Protein AF-0000000083166108 (afdb_homodimer)

Solvent-accessible surface area (backbone atoms only — not comparable to full-atom values): 42146 Å² total; per-residue (Å²): 132,63,53,63,62,48,23,49,52,36,41,49,46,20,54,56,41,52,73,45,72,80,64,81,45,76,46,49,59,49,32,34,49,18,21,48,46,23,27,54,38,66,39,50,54,53,46,52,58,48,44,22,61,58,24,49,48,46,46,49,30,49,40,45,35,55,76,48,38,50,60,56,51,55,71,72,38,100,55,73,62,40,44,70,63,56,52,36,70,72,45,65,39,31,64,67,37,50,50,54,33,50,34,26,34,25,35,72,50,54,25,42,58,44,97,86,42,26,37,26,65,41,80,35,65,77,42,70,55,53,54,26,37,37,43,43,41,39,66,44,50,30,35,24,55,24,41,35,60,60,51,29,59,77,56,63,36,45,55,53,60,39,54,46,70,19,40,35,20,66,58,66,72,46,66,51,36,54,71,65,55,35,63,81,33,57,73,58,38,51,27,42,53,47,25,55,54,45,47,46,60,67,58,56,53,70,54,65,67,70,30,36,63,52,75,70,71,47,39,81,57,60,47,82,84,46,58,86,84,58,55,36,28,38,37,31,47,57,36,51,42,35,62,67,59,49,52,49,43,67,74,38,72,80,60,52,26,42,34,36,37,22,14,45,77,76,47,35,77,54,42,43,67,71,52,72,62,40,59,69,87,43,27,40,60,42,75,40,74,41,60,64,86,41,79,49,83,72,59,53,36,47,30,39,35,36,55,70,48,56,42,58,32,15,68,72,58,34,42,48,36,49,35,26,49,54,71,19,45,36,76,79,18,34,38,39,36,39,35,60,46,40,73,75,72,66,52,76,50,41,51,67,55,39,40,49,27,50,46,22,30,37,54,22,5,18,37,61,41,24,59,65,54,47,43,52,53,34,46,74,55,50,28,35,71,58,44,77,28,55,46,83,65,80,52,77,58,55,50,31,33,36,37,29,32,48,58,89,30,86,76,54,127,131,63,55,64,63,48,22,49,51,37,42,50,48,21,57,57,41,51,72,44,73,79,64,80,45,76,46,49,60,49,32,33,49,17,21,48,46,25,27,55,37,66,39,49,49,55,46,50,56,46,45,23,62,58,23,48,49,48,43,50,33,49,40,47,34,54,75,47,38,49,62,55,51,57,71,70,38,101,57,71,63,40,44,70,64,58,51,37,70,71,44,65,41,32,64,67,37,49,50,55,34,51,34,27,34,23,34,71,53,53,26,42,59,44,96,86,44,26,39,26,66,44,77,43,61,75,39,72,58,51,53,25,38,37,44,42,40,39,64,44,49,29,36,24,57,24,40,35,60,59,50,28,59,76,54,64,36,46,55,54,59,38,55,46,70,19,39,35,19,66,56,65,72,45,66,52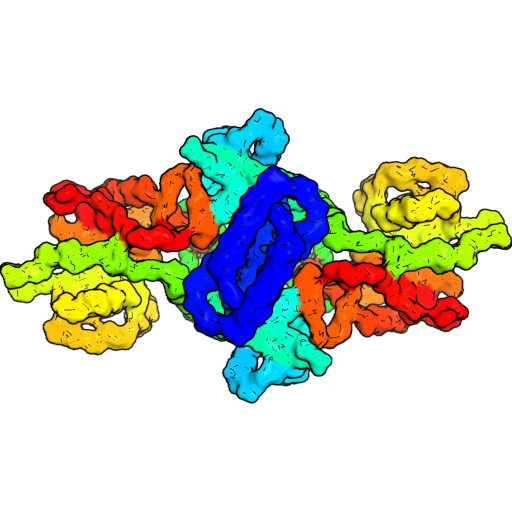,38,53,71,65,55,36,64,80,33,58,75,60,37,51,27,42,52,48,25,55,53,45,47,47,59,67,58,57,54,71,54,66,67,70,31,35,62,51,76,69,72,45,39,81,57,62,47,84,84,46,58,86,85,56,55,36,28,37,38,31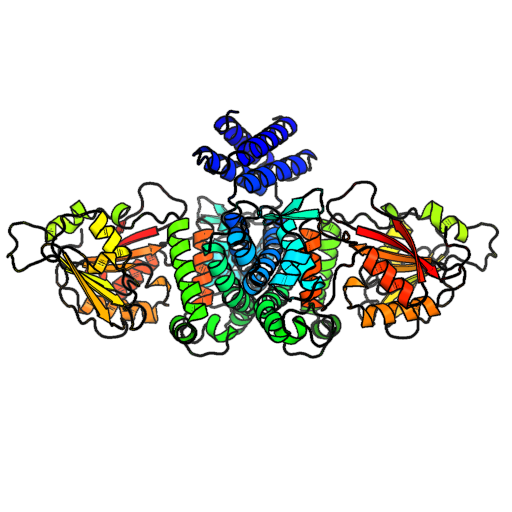,46,59,36,51,43,36,61,70,58,49,52,48,43,66,74,38,73,81,59,52,27,42,35,37,38,21,14,46,77,74,47,36,77,55,43,43,67,71,52,70,64,41,60,70,89,43,28,40,60,42,76,40,75,41,58,63,88,40,77,49,84,73,59,53,36,47,31,40,34,35,55,70,47,57,42,59,31,16,66,71,58,34,42,49,36,48,34,23,50,51,70,19,45,34,73,79,20,35,39,38,35,39,36,59,45,41,74,76,71,66,51,75,50,41,51,68,55,39,42,49,27,51,48,22,30,37,52,21,5,18,38,60,41,25,58,64,54,46,44,50,52,35,45,75,53,51,28,34,70,58,45,79,31,56,47,82,63,80,53,76,56,54,53,30,34,36,36,29,31,49,58,87,31,87,78,54,126

InterPro domains:
  IPR001077 O-methyltransferase, C-terminal domain [PF00891] (233-382)
  IPR016461 O-methyltransferase-like [PIRSF005739] (49-387)
  IPR016461 O-methyltransferase-like [PS51683] (50-406)
  IPR029063 S-adenosyl-L-methionine-dependent methyltransferase superfamily [G3DSA:3.40.50.150] (133-404)
  IPR029063 S-adenosyl-L-methionine-dependent methyltransferase superfamily [SSF53335] (136-390)
  IPR036388 Winged helix-like DNA-binding domain superfamily [G3DSA:1.10.10.10] (46-125)
  IPR036390 Winged helix DNA-binding domain superfamily [SSF46785] (53-124)

pLDDT: mean 82.4, std 15.4, range [38.0, 98.75]

Foldseek 3Di:
DPVVVVVVVLVVVVVVCLVPVPPPDPVVVVNVVVVVVVCVVPPDPVVVVVVVVVPPVLLVLLQVCVVQCVVVLVVVDPDQWAALVNSCVSRVDDSVSSVVSVVSCCVVPQWPADPVGITGGDPPCPPPLSNLLSCLCVVQVVQLVVCQVVQCVVVVNDQFFDQQDASRCVRVVGRDGLVVVCVVVVVNVVSVVSNVVVCCVVLPPPQQCLQDVCCVVCVVQVDPPPPPVRAAEEEEAQCFQPVNVVSVCVVPVQRAHEYEYEDAPPRLVNHDPVQCPRDPVGYHYHYDYDDLLDADPAAAHQEYEAEPPLQLHGLVSSLSSLLSVLVRHDLNHKYKYKFAADADDDDDAQVVQVVVQVVSSRRRSGGRHHPVRVQVSQVVNQKHFQDWGARPPPRRTRIIMTIIGGHPRPPRD/DPVVVVVVVLVVVVVVCLVPVPPPDPVVVVNVVVVVVVCVVPPDPVVVVVVVVVPPVLLVLLQVCVVQCVLVLVVVDPDQWAALVNSCVSRVDDSVSSVVSVVSCCVVPQWPADPVGITGGDPPPPPPLVNLLSCLCVVQVVQLVVCQVVQCVVVVNDQFFDQQDASRCVRVVGRDGLVVVCVVVVVNVVSVVSNVVVCCVVLPPPQQCLQDVCCVVCVVQVDPPPPPVRAAEEEEAQCFQPVNVVSVCVVPVQRAHEYEYEDAPPRLVNHDPVQCPRPPVGYHYHYDYDDLLDADPAAAHQEYEAEPPLQLHGLVSSLSSLLSVLVRHDLNHKYKYKFQADADDDDDAQVVQVVVQVVSSRRRSGGRHHPVRVQVSQVVNQKHFQDWTARPPPRRTRIIMTIIGGHPRPPRD

Nearest PDB structures (foldseek):
  7pga-assembly2_D  TM=8.082E-01  e=4.283E-23  Streptomyces peucetius
  7pga-assembly1_A  TM=7.647E-01  e=1.557E-22  Streptomyces peucetius
  4wxh-assembly1_A  TM=7.624E-01  e=2.474E-21  Streptomyces peucetius
  9j56-assembly1_A  TM=7.561E-01  e=4.045E-21  Streptomyces purpurascens
  9j56-assembly1_B  TM=7.306E-01  e=8.456E-21  Streptomyces purpurascens

Radius of gyration: 30.43 Å; Cα contacts (8 Å, |Δi|>4): 1472; chains: 2; bounding box: 63×104×65 Å

Sequence (826 aa):
MDLAKLAAAISEAAEFLSGDPENDLPERAELLRACENLAASIELPGSKLEKASVGMTPMVAARIAIDLGIFDLVHSTPKDEFTNDDFISHTGADPLLLCRTLRSLTATGVFTVTQTGTYKPDPVPLKAHGADATRTFSDLHFQIFGKLPQYLRETQYKSPADAYAGPFQYAFDTDEHFFDWIKSRPAQLDAFNRTMQAGVVRDNAARWTNIFPVAQRLQRFLRADLPPDEKFQMVDIGGGVGHEIKILLDTLPGLAGHFILQDVPGVIESILPELRTTPASLQTVQAMPYNFFEPQPVTHAHVYFLGRVLHDWPDTQARSILQHVRNAMGKDSLLLIHERVLPDGPSKVHPSDAIMDFNMMALCSSLERTETQFRDLLAAVGLDLVRVWWPAAAGLHRQAVLEAVRAGSPNEGMDLAKLAAAISEAAEFLSGDPENDLPERAELLRACENLAASIELPGSKLEKASVGMTPMVAARIAIDLGIFDLVHSTPKDEFTNDDFISHTGADPLLLCRTLRSLTATGVFTVTQTGTYKPDPVPLKAHGADATRTFSDLHFQIFGKLPQYLRETQYKSPADAYAGPFQYAFDTDEHFFDWIKSRPAQLDAFNRTMQAGVVRDNAARWTNIFPVAQRLQRFLRADLPPDEKFQMVDIGGGVGHEIKILLDTLPGLAGHFILQDVPGVIESILPELRTTPASLQTVQAMPYNFFEPQPVTHAHVYFLGRVLHDWPDTQARSILQHVRNAMGKDSLLLIHERVLPDGPSKVHPSDAIMDFNMMALCSSLERTETQFRDLLAAVGLDLVRVWWPAAAGLHRQAVLEAVRAGSPNEG

Secondary structure (DSSP, 8-state):
--HHHHHHHHHHHHHHHHT-TT---HHHHHHHHHHHHHHHHHS-HHHHHHHHHHHHHHHHHHHHHHHTTHHHHHHHS--S-B-HHHHHHHH---HHHHHHHHHHHHHTTSEEE-TTS-EEE-SS---THHHHHHHHIIIIIHHHHHHHHHHHHHTTTPPP--TTSSHHHHHHT--S-HHHHHHT-HHHHHHHHHHHHHHHHHTT---HHHHS-HHHHSGGGS-TTS-TT--EEEEEET-TTTHHHHHHHHH-TT--EEEEEEE-TTTGGG--HHHHSS-TTTEEEEEEE--TTS--SS-S-SEEEEES-GGGS-HHHHHHHHHHHHHH--TT-EEEEEEE-BPSSS----HHHHHHHHHHHHHHS--PPBHHHHHHHHHTTTEEEEEEE--SS--SS-EEEEEEEETT-TT--/--HHHHHHHHHHHHHHHHT-TT---HHHHHHHHHHHHHHHHHS-HHHHHHHHHHHHHHHHHHHHHHHTTHHHHHHHS--S-B-HHHHHHHH---HHHHHHHHHHHHHTTSEEE-TTS-EEE-SS---HHHHHHHHHIIIIIHHHHHHHHHHHHHTTTPPP--TTSSHHHHHHT--S-HHHHHHT-HHHHHHHHHHHHHHHHHTT---HHHHS-HHHHTGGGS-TTS-TT--EEEEEET-TTTHHHHHHHHH-TT--EEEEEEE-TTTGGG--HHHHSS-TTTEEEEEEE--TTSPPSS-S-SEEEEES-GGGS-HHHHHHHHHHHHHH--TT-EEEEEEE-BPSSS----HHHHHHHHHHHHHHS--PPBHHHHHHHHHTTTEEEEEEE--SS--SS-EEEEEEEETT-TT--

Organism: Aspergillus parasiticus (NCBI:txid5067)

Structure (mmCIF, N/CA/C/O backbone):
data_AF-0000000083166108-model_v1
#
loop_
_entity.id
_entity.type
_entity.pdbx_description
1 polymer 'S-adenosyl-L-methionine-dependent methyltransferase'
#
loop_
_atom_site.group_PDB
_atom_site.id
_atom_site.type_symbol
_atom_site.label_atom_id
_atom_site.label_alt_id
_atom_site.label_comp_id
_atom_site.label_asym_id
_atom_site.label_entity_id
_atom_site.label_seq_id
_atom_site.pdbx_PDB_ins_code
_atom_site.Cartn_x
_atom_site.Cartn_y
_atom_site.Cartn_z
_atom_site.occupancy
_atom_site.B_iso_or_equiv
_atom_site.auth_seq_id
_atom_site.auth_comp_id
_atom_site.auth_asym_id
_atom_site.auth_atom_id
_atom_site.pdbx_PDB_model_num
ATOM 1 N N . MET A 1 1 ? 13.477 -17.906 29.578 1 61.28 1 MET A N 1
ATOM 2 C CA . MET A 1 1 ? 12.117 -17.469 29.266 1 61.28 1 MET A CA 1
ATOM 3 C C . MET A 1 1 ? 11.391 -18.5 28.422 1 61.28 1 MET A C 1
ATOM 5 O O . MET A 1 1 ? 11.977 -19.094 27.516 1 61.28 1 MET A O 1
ATOM 9 N N . ASP A 1 2 ? 10.305 -18.922 28.938 1 73.62 2 ASP A N 1
ATOM 10 C CA . ASP A 1 2 ? 9.5 -19.922 28.25 1 73.62 2 ASP A CA 1
ATOM 11 C C . ASP A 1 2 ? 8.617 -19.281 27.188 1 73.62 2 ASP A C 1
ATOM 13 O O . ASP A 1 2 ? 7.535 -18.781 27.484 1 73.62 2 ASP A O 1
ATOM 17 N N . LEU A 1 3 ? 9.07 -19.359 25.984 1 72 3 LEU A N 1
ATOM 18 C CA . LEU A 1 3 ? 8.422 -18.656 24.891 1 72 3 LEU A CA 1
ATOM 19 C C . LEU A 1 3 ? 7.105 -19.328 24.516 1 72 3 LEU A C 1
ATOM 21 O O . LEU A 1 3 ? 6.176 -18.672 24.047 1 72 3 LEU A O 1
ATOM 25 N N . ALA A 1 4 ? 7.023 -20.578 24.766 1 68.44 4 ALA A N 1
ATOM 26 C CA . ALA A 1 4 ? 5.773 -21.281 24.5 1 68.44 4 ALA A CA 1
ATOM 27 C C . ALA A 1 4 ? 4.68 -20.859 25.469 1 68.44 4 ALA A C 1
ATOM 29 O O . ALA A 1 4 ? 3.525 -20.672 25.062 1 68.44 4 ALA A O 1
ATOM 30 N N . LYS A 1 5 ? 5.07 -20.75 26.734 1 75.88 5 LYS A N 1
ATOM 31 C CA . LYS A 1 5 ? 4.129 -20.297 27.75 1 75.88 5 LYS A CA 1
ATOM 32 C C . LYS A 1 5 ? 3.682 -18.859 27.469 1 75.88 5 LYS A C 1
ATOM 34 O O . LYS A 1 5 ? 2.518 -18.516 27.672 1 75.88 5 LYS A O 1
ATOM 39 N N . LEU A 1 6 ? 4.641 -18.047 26.922 1 75.38 6 LEU A N 1
ATOM 40 C CA . LEU A 1 6 ? 4.301 -16.672 26.594 1 75.38 6 LEU A CA 1
ATOM 41 C C . LEU A 1 6 ? 3.34 -16.609 25.406 1 75.38 6 LEU A C 1
ATOM 43 O O . LEU A 1 6 ? 2.359 -15.867 25.422 1 75.38 6 LEU A O 1
ATOM 47 N N . ALA A 1 7 ? 3.611 -17.438 24.469 1 70.19 7 ALA A N 1
ATOM 48 C CA . ALA A 1 7 ? 2.736 -17.469 23.297 1 70.19 7 ALA A CA 1
ATOM 49 C C . ALA A 1 7 ? 1.317 -17.875 23.688 1 70.19 7 ALA A C 1
ATOM 51 O O . ALA A 1 7 ? 0.344 -17.297 23.188 1 70.19 7 ALA A O 1
ATOM 52 N N . ALA A 1 8 ? 1.249 -18.75 24.609 1 70.19 8 ALA A N 1
ATOM 53 C CA . ALA A 1 8 ? -0.052 -19.203 25.094 1 70.19 8 ALA A CA 1
ATOM 54 C C . ALA A 1 8 ? -0.772 -18.109 25.859 1 70.19 8 ALA A C 1
ATOM 56 O O . ALA A 1 8 ? -1.981 -17.922 25.703 1 70.19 8 ALA A O 1
ATOM 57 N N . ALA A 1 9 ? -0.036 -17.469 26.688 1 73.75 9 ALA A N 1
ATOM 58 C CA . ALA A 1 9 ? -0.62 -16.375 27.453 1 73.75 9 ALA A CA 1
ATOM 59 C C . ALA A 1 9 ? -1.118 -15.258 26.547 1 73.75 9 ALA A C 1
ATOM 61 O O . ALA A 1 9 ? -2.168 -14.664 26.797 1 73.75 9 ALA A O 1
ATOM 62 N N . ILE A 1 10 ? -0.326 -15.023 25.5 1 73.69 10 ILE A N 1
ATOM 63 C CA . ILE A 1 10 ? -0.702 -13.984 24.547 1 73.69 10 ILE A CA 1
ATOM 64 C C . ILE A 1 10 ? -1.976 -14.406 23.812 1 73.69 10 ILE A C 1
ATOM 66 O O . ILE A 1 10 ? -2.891 -13.594 23.641 1 73.69 10 ILE A O 1
ATOM 70 N N . SER A 1 11 ? -2.041 -15.609 23.453 1 64.69 11 SER A N 1
ATOM 71 C CA . SER A 1 11 ? -3.221 -16.125 22.766 1 64.69 11 SER A CA 1
ATOM 72 C C . SER A 1 11 ? -4.453 -16.047 23.656 1 64.69 11 SER A C 1
ATOM 74 O O . SER A 1 11 ? -5.547 -15.719 23.203 1 64.69 11 SER A O 1
ATOM 76 N N . GLU A 1 12 ? -4.23 -16.359 24.891 1 67.5 12 GLU A N 1
ATOM 77 C CA . GLU A 1 12 ? -5.328 -16.266 25.844 1 67.5 12 GLU A CA 1
ATOM 78 C C . GLU A 1 12 ? -5.809 -14.82 26 1 67.5 12 GLU A C 1
ATOM 80 O O . GLU A 1 12 ? -7.012 -14.57 26.094 1 67.5 12 GLU A O 1
ATOM 85 N N . ALA A 1 13 ? -4.824 -13.922 26.078 1 68.06 13 ALA A N 1
ATOM 86 C CA . ALA A 1 13 ? -5.176 -12.516 26.188 1 68.06 13 ALA A CA 1
ATOM 87 C C . ALA A 1 13 ? -5.945 -12.031 24.953 1 68.06 13 ALA A C 1
ATOM 89 O O . ALA A 1 13 ? -6.887 -11.25 25.078 1 68.06 13 ALA A O 1
ATOM 90 N N . ALA A 1 14 ? -5.488 -12.508 23.797 1 62.72 14 ALA A N 1
ATOM 91 C CA . ALA A 1 14 ? -6.172 -12.156 22.562 1 62.72 14 ALA A CA 1
ATOM 92 C C . ALA A 1 14 ? -7.633 -12.602 22.594 1 62.72 14 ALA A C 1
ATOM 94 O O . ALA A 1 14 ? -8.531 -11.844 22.219 1 62.72 14 ALA A O 1
ATOM 95 N N . GLU A 1 15 ? -7.844 -13.719 23.078 1 60.5 15 GLU A N 1
ATOM 96 C CA . GLU A 1 15 ? -9.195 -14.242 23.203 1 60.5 15 GLU A CA 1
ATOM 97 C C . GLU A 1 15 ? -10.008 -13.453 24.219 1 60.5 15 GLU A C 1
ATOM 99 O O . GLU A 1 15 ? -11.188 -13.156 23.984 1 60.5 15 GLU A O 1
ATOM 104 N N . PHE A 1 16 ? -9.336 -13.164 25.281 1 62.28 16 PHE A N 1
ATOM 105 C CA . PHE A 1 16 ? -9.984 -12.406 26.344 1 62.28 16 PHE A CA 1
ATOM 106 C C . PHE A 1 16 ? -10.383 -11.016 25.859 1 62.28 16 PHE A C 1
ATOM 108 O O . PHE A 1 16 ? -11.508 -10.57 26.109 1 62.28 16 PHE A O 1
ATOM 115 N N . LEU A 1 17 ? -9.469 -10.414 25.156 1 62.72 17 LEU A N 1
ATOM 116 C CA . LEU A 1 17 ? -9.688 -9.031 24.766 1 62.72 17 LEU A CA 1
ATOM 117 C C . LEU A 1 17 ? -10.617 -8.945 23.562 1 62.72 17 LEU A C 1
ATOM 119 O O . LEU A 1 17 ? -11.289 -7.93 23.359 1 62.72 17 LEU A O 1
ATOM 123 N N . SER A 1 18 ? -10.578 -9.961 22.75 1 59.03 18 SER A N 1
ATOM 124 C CA . SER A 1 18 ? -11.5 -10.016 21.625 1 59.03 18 SER A CA 1
ATOM 125 C C . SER A 1 18 ? -12.945 -10.102 22.094 1 59.03 18 SER A C 1
ATOM 127 O O . SER A 1 18 ? -13.867 -9.695 21.375 1 59.03 18 SER A O 1
ATOM 129 N N . GLY A 1 19 ? -13.07 -10.602 23.203 1 54.62 19 GLY A N 1
ATOM 130 C CA . GLY A 1 19 ? -14.406 -10.758 23.766 1 54.62 19 GLY A CA 1
ATOM 131 C C . GLY A 1 19 ? -14.969 -9.469 24.328 1 54.62 19 GLY A C 1
ATOM 132 O O . GLY A 1 19 ? -16.172 -9.359 24.547 1 54.62 19 GLY A O 1
ATOM 133 N N . ASP A 1 20 ? -14.086 -8.5 24.672 1 53.59 20 ASP A N 1
ATOM 134 C CA . ASP A 1 20 ? -14.578 -7.219 25.172 1 53.59 20 ASP A CA 1
ATOM 135 C C . ASP A 1 20 ? -13.883 -6.055 24.469 1 53.59 20 ASP A C 1
ATOM 137 O O . ASP A 1 20 ? -13.094 -5.336 25.078 1 53.59 20 ASP A O 1
ATOM 141 N N . PRO A 1 21 ? -14.094 -5.84 23.25 1 51.09 21 PRO A N 1
ATOM 142 C CA . PRO A 1 21 ? -13.367 -4.887 22.406 1 51.09 21 PRO A CA 1
ATOM 143 C C . PRO A 1 21 ? -13.562 -3.439 22.859 1 51.09 21 PRO A C 1
ATOM 145 O O . PRO A 1 21 ? -12.727 -2.582 22.547 1 51.09 21 PRO A O 1
ATOM 148 N N . GLU A 1 22 ? -14.586 -3.215 23.578 1 50.38 22 GLU A N 1
ATOM 149 C CA . GLU A 1 22 ? -14.922 -1.851 23.969 1 50.38 22 GLU A CA 1
ATOM 150 C C . GLU A 1 22 ? -14.203 -1.453 25.266 1 50.38 22 GLU A C 1
ATOM 152 O O . GLU A 1 22 ? -14.188 -0.278 25.641 1 50.38 22 GLU A O 1
ATOM 157 N N . ASN A 1 23 ? -13.664 -2.391 25.891 1 49.34 23 ASN A N 1
ATOM 158 C CA . ASN A 1 23 ? -13.016 -2.016 27.141 1 49.34 23 ASN A CA 1
ATOM 159 C C . ASN A 1 23 ? -11.648 -1.387 26.891 1 49.34 23 ASN A C 1
ATOM 161 O O . ASN A 1 23 ? -10.734 -2.049 26.391 1 49.34 23 ASN A O 1
ATOM 165 N N . ASP A 1 24 ? -11.656 -0.141 26.828 1 49.62 24 ASP A N 1
ATOM 166 C CA . ASP A 1 24 ? -10.484 0.71 26.625 1 49.62 24 ASP A CA 1
ATOM 167 C C . ASP A 1 24 ? -9.516 0.601 27.797 1 49.62 24 ASP A C 1
ATOM 169 O O . ASP A 1 24 ? -9.578 1.399 28.734 1 49.62 24 ASP A O 1
ATOM 173 N N . LEU A 1 25 ? -8.969 -0.545 27.984 1 54.34 25 LEU A N 1
ATOM 174 C CA . LEU A 1 25 ? -8 -0.667 29.078 1 54.34 25 LEU A CA 1
ATOM 175 C C . LEU A 1 25 ? -6.668 -0.044 28.672 1 54.34 25 LEU A C 1
ATOM 177 O O . LEU A 1 25 ? -6.168 -0.279 27.578 1 54.34 25 LEU A O 1
ATOM 181 N N . PRO A 1 26 ? -6.246 0.923 29.328 1 55.81 26 PRO A N 1
ATOM 182 C CA . PRO A 1 26 ? -4.902 1.47 29.109 1 55.81 26 PRO A CA 1
ATOM 183 C C . PRO A 1 26 ? -3.875 0.394 28.781 1 55.81 26 PRO A C 1
ATOM 185 O O . PRO A 1 26 ? -2.936 0.65 28.016 1 55.81 26 PRO A O 1
ATOM 188 N N . GLU A 1 27 ? -4.258 -0.74 29.188 1 59.88 27 GLU A N 1
ATOM 189 C CA . GLU A 1 27 ? -3.346 -1.866 29 1 59.88 27 GLU A CA 1
ATOM 190 C C . GLU A 1 27 ? -3.377 -2.379 27.562 1 59.88 27 GLU A C 1
ATOM 192 O O . GLU A 1 27 ? -2.406 -2.977 27.094 1 59.88 27 GLU A O 1
ATOM 197 N N . ARG A 1 28 ? -4.414 -1.995 26.953 1 60.06 28 ARG A N 1
ATOM 198 C CA . ARG A 1 28 ? -4.559 -2.445 25.578 1 60.06 28 ARG A CA 1
ATOM 199 C C . ARG A 1 28 ? -3.5 -1.809 24.688 1 60.06 28 ARG A C 1
ATOM 201 O O . ARG A 1 28 ? -2.896 -2.486 23.844 1 60.06 28 ARG A O 1
ATOM 208 N N . ALA A 1 29 ? -3.408 -0.586 24.953 1 57.09 29 ALA A N 1
ATOM 209 C CA . ALA A 1 29 ? -2.398 0.117 24.172 1 57.09 29 ALA A CA 1
ATOM 210 C C . ALA A 1 29 ? -1.002 -0.422 24.453 1 57.09 29 ALA A C 1
ATOM 212 O O . ALA A 1 29 ? -0.194 -0.597 23.547 1 57.09 29 ALA A O 1
ATOM 213 N N . GLU A 1 30 ? -0.83 -0.668 25.734 1 60.16 30 GLU A N 1
ATOM 214 C CA . GLU A 1 30 ? 0.475 -1.193 26.125 1 60.16 30 GLU A CA 1
ATOM 215 C C . GLU A 1 30 ? 0.694 -2.598 25.562 1 60.16 30 GLU A C 1
ATOM 217 O O . GLU A 1 30 ? 1.793 -2.928 25.109 1 60.16 30 GLU A O 1
ATOM 222 N N . LEU A 1 31 ? -0.301 -3.387 25.625 1 62.22 31 LEU A N 1
ATOM 223 C CA . LEU A 1 31 ? -0.23 -4.746 25.109 1 62.22 31 LEU A CA 1
ATOM 224 C C . LEU A 1 31 ? -0.046 -4.742 23.594 1 62.22 31 LEU A C 1
ATOM 226 O O . LEU A 1 31 ? 0.754 -5.516 23.062 1 62.22 31 LEU A O 1
ATOM 230 N N . LEU A 1 32 ? -0.771 -3.889 22.953 1 59.59 32 LEU A N 1
ATOM 231 C CA . LEU A 1 32 ? -0.623 -3.758 21.5 1 59.59 32 LEU A CA 1
ATOM 232 C C . LEU A 1 32 ? 0.803 -3.359 21.141 1 59.59 32 LEU A C 1
ATOM 234 O O . LEU A 1 32 ? 1.411 -3.961 20.25 1 59.59 32 LEU A O 1
ATOM 238 N N . ARG A 1 33 ? 1.269 -2.418 21.875 1 56.12 33 ARG A N 1
ATOM 239 C CA . ARG A 1 33 ? 2.637 -1.971 21.641 1 56.12 33 ARG A CA 1
ATOM 240 C C . ARG A 1 33 ? 3.631 -3.104 21.875 1 56.12 33 ARG A C 1
ATOM 242 O O . ARG A 1 33 ? 4.582 -3.273 21.109 1 56.12 33 ARG A O 1
ATOM 249 N N . ALA A 1 34 ? 3.375 -3.807 22.953 1 60.03 34 ALA A N 1
ATOM 250 C CA . ALA A 1 34 ? 4.281 -4.902 23.297 1 60.03 34 ALA A CA 1
ATOM 251 C C . ALA A 1 34 ? 4.25 -5.988 22.219 1 60.03 34 ALA A C 1
ATOM 253 O O . ALA A 1 34 ? 5.297 -6.5 21.812 1 60.03 34 ALA A O 1
ATOM 254 N N . CYS A 1 35 ? 3.088 -6.293 21.766 1 61 35 CYS A N 1
ATOM 255 C CA . CYS A 1 35 ? 2.939 -7.312 20.734 1 61 35 CYS A CA 1
ATOM 256 C C . CYS A 1 35 ? 3.553 -6.852 19.422 1 61 35 CYS A C 1
ATOM 258 O O . CYS A 1 35 ? 4.234 -7.621 18.734 1 61 35 CYS A O 1
ATOM 260 N N . GLU A 1 36 ? 3.26 -5.625 19.109 1 55.97 36 GLU A N 1
ATOM 261 C CA . GLU A 1 36 ? 3.84 -5.074 17.891 1 55.97 36 GLU A CA 1
ATOM 262 C C . GLU A 1 36 ? 5.363 -5.062 17.953 1 55.97 36 GLU A C 1
ATOM 264 O O . GLU A 1 36 ? 6.039 -5.367 16.969 1 55.97 36 GLU A O 1
ATOM 269 N N . ASN A 1 37 ? 5.781 -4.707 19.094 1 53.84 37 ASN A N 1
ATOM 270 C CA . ASN A 1 37 ? 7.227 -4.688 19.297 1 53.84 37 ASN A CA 1
ATOM 271 C C . ASN A 1 37 ? 7.828 -6.09 19.188 1 53.84 37 ASN A C 1
ATOM 273 O O . ASN A 1 37 ? 8.891 -6.27 18.609 1 53.84 37 ASN A O 1
ATOM 277 N N . LEU A 1 38 ? 7.16 -7.012 19.859 1 56.47 38 LEU A N 1
ATOM 278 C CA . LEU A 1 38 ? 7.641 -8.391 19.766 1 56.47 38 LEU A CA 1
ATOM 279 C C . LEU A 1 38 ? 7.574 -8.898 18.328 1 56.47 38 LEU A C 1
ATOM 281 O O . LEU A 1 38 ? 8.531 -9.5 17.844 1 56.47 38 LEU A O 1
ATOM 285 N N . ALA A 1 39 ? 6.391 -8.656 17.719 1 56 39 ALA A N 1
ATOM 286 C CA . ALA A 1 39 ? 6.246 -9.07 16.328 1 56 39 ALA A CA 1
ATOM 287 C C . ALA A 1 39 ? 7.332 -8.445 15.445 1 56 39 ALA A C 1
ATOM 289 O O . ALA A 1 39 ? 7.93 -9.133 14.609 1 56 39 ALA A O 1
ATOM 290 N N . ALA A 1 40 ? 7.547 -7.168 15.742 1 51.69 40 ALA A N 1
ATOM 291 C CA . ALA A 1 40 ? 8.57 -6.445 14.992 1 51.69 40 ALA A CA 1
ATOM 292 C C . ALA A 1 40 ? 9.961 -7.023 15.258 1 51.69 40 ALA A C 1
ATOM 294 O O . ALA A 1 40 ? 10.805 -7.066 14.359 1 51.69 40 ALA A O 1
ATOM 295 N N . SER A 1 41 ? 10.055 -7.387 16.469 1 50.47 41 SER A N 1
ATOM 296 C CA . SER A 1 41 ? 11.367 -7.902 16.859 1 50.47 41 SER A CA 1
ATOM 297 C C . SER A 1 41 ? 11.609 -9.289 16.281 1 50.47 41 SER A C 1
ATOM 299 O O . SER A 1 41 ? 12.758 -9.68 16.047 1 50.47 41 SER A O 1
ATOM 301 N N . ILE A 1 42 ? 10.523 -9.969 16.141 1 53.09 42 ILE A N 1
ATOM 302 C CA . ILE A 1 42 ? 10.625 -11.336 15.641 1 53.09 42 ILE A CA 1
ATOM 303 C C . ILE A 1 42 ? 10.57 -11.32 14.109 1 53.09 42 ILE A C 1
ATOM 305 O O . ILE A 1 42 ? 11.125 -12.211 13.461 1 53.09 42 ILE A O 1
ATOM 309 N N . GLU A 1 43 ? 9.758 -10.32 13.75 1 50.41 43 GLU A N 1
ATOM 310 C CA . GLU A 1 43 ? 9.57 -10.266 12.305 1 50.41 43 GLU A CA 1
ATOM 311 C C . GLU A 1 43 ? 10.859 -9.883 11.594 1 50.41 43 GLU A C 1
ATOM 313 O O . GLU A 1 43 ? 11.578 -8.984 12.039 1 50.41 43 GLU A O 1
ATOM 318 N N . LEU A 1 44 ? 11.266 -10.609 10.797 1 46.22 44 LEU A N 1
ATOM 319 C CA . LEU A 1 44 ? 12.422 -10.281 9.969 1 46.22 44 LEU A CA 1
ATOM 320 C C . LEU A 1 44 ? 12.172 -9 9.18 1 46.22 44 LEU A C 1
ATOM 322 O O . LEU A 1 44 ? 11.047 -8.75 8.734 1 46.22 44 LEU A O 1
ATOM 326 N N . PRO A 1 45 ? 13.023 -7.887 9.414 1 44.66 45 PRO A N 1
ATOM 327 C CA . PRO A 1 45 ? 12.883 -6.625 8.688 1 44.66 45 PRO A CA 1
ATOM 328 C C . PRO A 1 45 ? 12.312 -6.812 7.281 1 44.66 45 PRO A C 1
ATOM 330 O O . PRO A 1 45 ? 11.477 -6.016 6.84 1 44.66 45 PRO A O 1
ATOM 333 N N . GLY A 1 46 ? 12.867 -7.812 6.543 1 48.72 46 GLY A N 1
ATOM 334 C CA . GLY A 1 46 ? 12.32 -8.102 5.227 1 48.72 46 GLY A CA 1
ATOM 335 C C . GLY A 1 46 ? 10.828 -8.336 5.238 1 48.72 46 GLY A C 1
ATOM 336 O O . GLY A 1 46 ? 10.133 -8 4.277 1 48.72 46 GLY A O 1
ATOM 337 N N . SER A 1 47 ? 10.453 -8.641 6.445 1 53.44 47 SER A N 1
ATOM 338 C CA . SER A 1 47 ? 9.047 -8.992 6.605 1 53.44 47 SER A CA 1
ATOM 339 C C . SER A 1 47 ? 8.18 -7.738 6.707 1 53.44 47 SER A C 1
ATOM 341 O O . SER A 1 47 ? 7.031 -7.734 6.25 1 53.44 47 SER A O 1
ATOM 343 N N . LYS A 1 48 ? 8.969 -6.707 7.117 1 56.41 48 LYS A N 1
ATOM 344 C CA . LYS A 1 48 ? 8.18 -5.492 7.285 1 56.41 48 LYS A CA 1
ATOM 345 C C . LYS A 1 48 ? 7.812 -4.879 5.934 1 56.41 48 LYS A C 1
ATOM 347 O O . LYS A 1 48 ? 6.691 -4.414 5.742 1 56.41 48 LYS A O 1
ATOM 352 N N . LEU A 1 49 ? 8.891 -4.84 5.059 1 59.56 49 LEU A N 1
ATOM 353 C CA . LEU A 1 49 ? 8.617 -4.348 3.713 1 59.56 49 LEU A CA 1
ATOM 354 C C . LEU A 1 49 ? 7.629 -5.262 2.994 1 59.56 49 LEU A C 1
ATOM 356 O O . LEU A 1 49 ? 6.773 -4.789 2.242 1 59.56 49 LEU A O 1
ATOM 360 N N . GLU A 1 50 ? 7.785 -6.504 3.359 1 58.44 50 GLU A N 1
ATOM 361 C CA . GLU A 1 50 ? 6.852 -7.453 2.762 1 58.44 50 GLU A CA 1
ATOM 362 C C . GLU A 1 50 ? 5.43 -7.23 3.273 1 58.44 50 GLU A C 1
ATOM 364 O O . GLU A 1 50 ? 4.469 -7.316 2.508 1 58.44 50 GLU A O 1
ATOM 369 N N . LYS A 1 51 ? 5.426 -6.887 4.516 1 58.66 51 LYS A N 1
ATOM 370 C CA . LYS A 1 51 ? 4.117 -6.617 5.098 1 58.66 51 LYS A CA 1
ATOM 371 C C . LYS A 1 51 ? 3.467 -5.398 4.445 1 58.66 51 LYS A C 1
ATOM 373 O O . LYS A 1 51 ? 2.25 -5.367 4.246 1 58.66 51 LYS A O 1
ATOM 378 N N . ALA A 1 52 ? 4.348 -4.496 4.148 1 59.12 52 ALA A N 1
ATOM 379 C CA . ALA A 1 52 ? 3.822 -3.307 3.486 1 59.12 52 ALA A CA 1
ATOM 380 C C . ALA A 1 52 ? 3.217 -3.658 2.131 1 59.12 52 ALA A C 1
ATOM 382 O O . ALA A 1 52 ? 2.188 -3.1 1.739 1 59.12 52 ALA A O 1
ATOM 383 N N . SER A 1 53 ? 3.865 -4.605 1.473 1 59.81 53 SER A N 1
ATOM 384 C CA . SER A 1 53 ? 3.348 -5.047 0.181 1 59.81 53 SER A CA 1
ATOM 385 C C . SER A 1 53 ? 2.033 -5.801 0.34 1 59.81 53 SER A C 1
ATOM 387 O O . SER A 1 53 ? 1.151 -5.711 -0.517 1 59.81 53 SER A O 1
ATOM 389 N N . VAL A 1 54 ? 1.987 -6.387 1.468 1 60.25 54 VAL A N 1
ATOM 390 C CA . VAL A 1 54 ? 0.81 -7.199 1.762 1 60.25 54 VAL A CA 1
ATOM 391 C C . VAL A 1 54 ? -0.368 -6.293 2.113 1 60.25 54 VAL A C 1
ATOM 393 O O . VAL A 1 54 ? -1.523 -6.637 1.86 1 60.25 54 VAL A O 1
ATOM 396 N N . GLY A 1 55 ? -0.05 -5.184 2.488 1 65.69 55 GLY A N 1
ATOM 397 C CA . GLY A 1 55 ? -1.105 -4.301 2.959 1 65.69 55 GLY A CA 1
ATOM 398 C C . GLY A 1 55 ? -1.816 -3.57 1.836 1 65.69 55 GLY A C 1
ATOM 399 O O . GLY A 1 55 ? -2.93 -3.072 2.02 1 65.69 55 GLY A O 1
ATOM 400 N N . MET A 1 56 ? -1.376 -3.578 0.642 1 74 56 MET A N 1
ATOM 401 C CA . MET A 1 56 ? -1.954 -2.807 -0.455 1 74 56 MET A CA 1
ATOM 402 C C . MET A 1 56 ? -3.248 -3.449 -0.947 1 74 56 MET A C 1
ATOM 404 O O . MET A 1 56 ? -4.242 -2.756 -1.175 1 74 56 MET A O 1
ATOM 408 N N . THR A 1 57 ? -3.256 -4.723 -1.049 1 79.81 57 THR A N 1
ATOM 409 C CA . THR A 1 57 ? -4.387 -5.414 -1.659 1 79.81 57 THR A CA 1
ATOM 410 C C . THR A 1 57 ? -5.633 -5.293 -0.785 1 79.81 57 THR A C 1
ATOM 412 O O . THR A 1 57 ? -6.73 -5.047 -1.289 1 79.81 57 THR A O 1
ATOM 415 N N . PRO A 1 58 ? -5.477 -5.383 0.514 1 78.25 58 PRO A N 1
ATOM 416 C CA . PRO A 1 58 ? -6.668 -5.184 1.342 1 78.25 58 PRO A CA 1
ATOM 417 C C . PRO A 1 58 ? -7.254 -3.781 1.201 1 78.25 58 PRO A C 1
ATOM 419 O O . PRO A 1 58 ? -8.477 -3.609 1.273 1 78.25 58 PRO A O 1
ATOM 422 N N . MET A 1 59 ? -6.41 -2.871 1.007 1 80.19 59 MET A N 1
ATOM 423 C CA . MET A 1 59 ? -6.887 -1.502 0.833 1 80.19 59 MET A CA 1
ATOM 424 C C . MET A 1 59 ? -7.676 -1.361 -0.465 1 80.19 59 MET A C 1
ATOM 426 O O . MET A 1 59 ? -8.703 -0.682 -0.5 1 80.19 59 MET A O 1
ATOM 430 N N . VAL A 1 60 ? -7.184 -1.969 -1.449 1 86.81 60 VAL A N 1
ATOM 431 C CA . VAL A 1 60 ? -7.863 -1.909 -2.74 1 86.81 60 VAL A CA 1
ATOM 432 C C . VAL A 1 60 ? -9.188 -2.668 -2.666 1 86.81 60 VAL A C 1
ATOM 434 O O . VAL A 1 60 ? -10.188 -2.234 -3.23 1 86.81 60 VAL A O 1
ATOM 437 N N . ALA A 1 61 ? -9.164 -3.77 -1.983 1 89.44 61 ALA A N 1
ATOM 438 C CA . ALA A 1 61 ? -10.398 -4.523 -1.795 1 89.44 61 ALA A CA 1
ATOM 439 C C . ALA A 1 61 ? -11.445 -3.695 -1.05 1 89.44 61 ALA A C 1
ATOM 441 O O . ALA A 1 61 ? -12.625 -3.711 -1.402 1 89.44 61 ALA A O 1
ATOM 442 N N . ALA A 1 62 ? -11 -3.035 -0.056 1 86.75 62 ALA A N 1
ATOM 443 C CA . ALA A 1 62 ? -11.891 -2.166 0.705 1 86.75 62 ALA A CA 1
ATOM 444 C C . ALA A 1 62 ? -12.445 -1.043 -0.17 1 86.75 62 ALA A C 1
ATOM 446 O O . ALA A 1 62 ? -13.617 -0.68 -0.061 1 86.75 62 ALA A O 1
ATOM 447 N N . ARG A 1 63 ? -11.594 -0.487 -0.984 1 87.94 63 ARG A N 1
ATOM 448 C CA . ARG A 1 63 ? -12.008 0.584 -1.884 1 87.94 63 ARG A CA 1
ATOM 449 C C . ARG A 1 63 ? -13.086 0.1 -2.85 1 87.94 63 ARG A C 1
ATOM 451 O O . ARG A 1 63 ? -14.047 0.82 -3.127 1 87.94 63 ARG A O 1
ATOM 458 N N . ILE A 1 64 ? -12.93 -1.048 -3.354 1 92.06 64 ILE A N 1
ATOM 459 C CA . ILE A 1 64 ? -13.914 -1.656 -4.238 1 92.06 64 ILE A CA 1
ATOM 460 C C . ILE A 1 64 ? -15.219 -1.884 -3.475 1 92.06 64 ILE A C 1
ATOM 462 O O . ILE A 1 64 ? -16.297 -1.591 -3.984 1 92.06 64 ILE A O 1
ATOM 466 N N . ALA A 1 65 ? -15.117 -2.354 -2.273 1 91.12 65 ALA A N 1
ATOM 467 C CA . ALA A 1 65 ? -16.281 -2.627 -1.438 1 91.12 65 ALA A CA 1
ATOM 468 C C . ALA A 1 65 ? -17.062 -1.349 -1.151 1 91.12 65 ALA A C 1
ATOM 470 O O . ALA A 1 65 ? -18.297 -1.366 -1.096 1 91.12 65 ALA A O 1
ATOM 471 N N . ILE A 1 66 ? -16.359 -0.296 -0.934 1 87 66 ILE A N 1
ATOM 472 C CA . ILE A 1 66 ? -16.984 1.001 -0.7 1 87 66 ILE A CA 1
ATOM 473 C C . ILE A 1 66 ? -17.781 1.422 -1.936 1 87 66 ILE A C 1
ATOM 475 O O . ILE A 1 66 ? -18.938 1.841 -1.827 1 87 66 ILE A O 1
ATOM 479 N N . ASP A 1 67 ? -17.203 1.281 -3.1 1 90.19 67 ASP A N 1
ATOM 480 C CA . ASP A 1 67 ? -17.875 1.632 -4.348 1 90.19 67 ASP A CA 1
ATOM 481 C C . ASP A 1 67 ? -19.141 0.794 -4.547 1 90.19 67 ASP A C 1
ATOM 483 O O . ASP A 1 67 ? -20.141 1.286 -5.066 1 90.19 67 ASP A O 1
ATOM 487 N N . LEU A 1 68 ? -19.047 -0.391 -4.113 1 92.94 68 LEU A N 1
ATOM 488 C CA . LEU A 1 68 ? -20.141 -1.325 -4.34 1 92.94 68 LEU A CA 1
ATOM 489 C C . LEU A 1 68 ? -21.219 -1.183 -3.26 1 92.94 68 LEU A C 1
ATOM 491 O O . LEU A 1 68 ? -22.25 -1.839 -3.322 1 92.94 68 LEU A O 1
ATOM 495 N N . GLY A 1 69 ? -20.891 -0.401 -2.238 1 89.81 69 GLY A N 1
ATOM 496 C CA . GLY A 1 69 ? -21.859 -0.168 -1.181 1 89.81 69 GLY A CA 1
ATOM 497 C C . GLY A 1 69 ? -21.984 -1.33 -0.213 1 89.81 69 GLY A C 1
ATOM 498 O O . GLY A 1 69 ? -23.016 -1.492 0.449 1 89.81 69 GLY A O 1
ATOM 499 N N . ILE A 1 70 ? -20.984 -2.121 -0.144 1 90.38 70 ILE A N 1
ATOM 500 C CA . ILE A 1 70 ? -21.016 -3.301 0.714 1 90.38 70 ILE A CA 1
ATOM 501 C C . ILE A 1 70 ? -21.125 -2.871 2.176 1 90.38 70 ILE A C 1
ATOM 503 O O . ILE A 1 70 ? -21.938 -3.404 2.93 1 90.38 70 ILE A O 1
ATOM 507 N N . PHE A 1 71 ? -20.312 -1.972 2.57 1 84.25 71 PHE A N 1
ATOM 508 C CA . PHE A 1 71 ? -20.328 -1.513 3.955 1 84.25 71 PHE A CA 1
ATOM 509 C C . PHE A 1 71 ? -21.641 -0.8 4.277 1 84.25 71 PHE A C 1
ATOM 511 O O . PHE A 1 71 ? -22.125 -0.881 5.406 1 84.25 71 PHE A O 1
ATOM 518 N N . ASP A 1 72 ? -22.125 -0.095 3.309 1 83.69 72 ASP A N 1
ATOM 519 C CA . ASP A 1 72 ? -23.438 0.534 3.498 1 83.69 72 ASP A CA 1
ATOM 520 C C . ASP A 1 72 ? -24.516 -0.511 3.766 1 83.69 72 ASP A C 1
ATOM 522 O O . ASP A 1 72 ? -25.375 -0.317 4.629 1 83.69 72 ASP A O 1
ATOM 526 N N . LEU A 1 73 ? -24.516 -1.52 2.98 1 88.44 73 LEU A N 1
ATOM 527 C CA . LEU A 1 73 ? -25.469 -2.602 3.178 1 88.44 73 LEU A CA 1
ATOM 528 C C . LEU A 1 73 ? -25.359 -3.174 4.586 1 88.44 73 LEU A C 1
ATOM 530 O O . LEU A 1 73 ? -26.375 -3.367 5.262 1 88.44 73 LEU A O 1
ATOM 534 N N . VAL A 1 74 ? -24.172 -3.439 5.031 1 86.06 74 VAL A N 1
ATOM 535 C CA . VAL A 1 74 ? -23.906 -4.051 6.328 1 86.06 74 VAL A CA 1
ATOM 536 C C . VAL A 1 74 ? -24.406 -3.129 7.441 1 86.06 74 VAL A C 1
ATOM 538 O O . VAL A 1 74 ? -24.984 -3.594 8.43 1 86.06 74 VAL A O 1
ATOM 541 N N . HIS A 1 75 ? -24.25 -1.881 7.281 1 80.25 75 HIS A N 1
ATOM 542 C CA . HIS A 1 75 ? -24.594 -0.922 8.328 1 80.25 75 HIS A CA 1
ATOM 543 C C . HIS A 1 75 ? -26.094 -0.633 8.336 1 80.25 75 HIS A C 1
ATOM 545 O O . HIS A 1 75 ? -26.672 -0.335 9.391 1 80.25 75 HIS A O 1
ATOM 551 N N . SER A 1 76 ? -26.672 -0.731 7.215 1 83.81 76 SER A N 1
ATOM 552 C CA . SER A 1 76 ? -28.062 -0.304 7.109 1 83.81 76 SER A CA 1
ATOM 553 C C . SER A 1 76 ? -29.016 -1.477 7.309 1 83.81 76 SER A C 1
ATOM 555 O O . SER A 1 76 ? -30.219 -1.286 7.398 1 83.81 76 SER A O 1
ATOM 557 N N . THR A 1 77 ? -28.5 -2.605 7.312 1 85.56 77 THR A N 1
ATOM 558 C CA . THR A 1 77 ? -29.359 -3.783 7.453 1 85.56 77 THR A CA 1
ATOM 559 C C . THR A 1 77 ? -29.219 -4.391 8.844 1 85.56 77 THR A C 1
ATOM 561 O O . THR A 1 77 ? -28.094 -4.586 9.336 1 85.56 77 THR A O 1
ATOM 564 N N . PRO A 1 78 ? -30.359 -4.582 9.477 1 84.25 78 PRO A N 1
ATOM 565 C CA . PRO A 1 78 ? -30.312 -5.184 10.812 1 84.25 78 PRO A CA 1
ATOM 566 C C . PRO A 1 78 ? -30 -6.68 10.766 1 84.25 78 PRO A C 1
ATOM 568 O O . PRO A 1 78 ? -30.828 -7.496 11.188 1 84.25 78 PRO A O 1
ATOM 571 N N . LYS A 1 79 ? -29.031 -7.117 10.07 1 86.5 79 LYS A N 1
ATOM 572 C CA . LYS A 1 79 ? -28.547 -8.492 9.977 1 86.5 79 LYS A CA 1
ATOM 573 C C . LYS A 1 79 ? -27.109 -8.609 10.5 1 86.5 79 LYS A C 1
ATOM 575 O O . LYS A 1 79 ? -26.312 -7.695 10.305 1 86.5 79 LYS A O 1
ATOM 580 N N . ASP A 1 80 ? -26.906 -9.703 11.094 1 85.75 80 ASP A N 1
ATOM 581 C CA . ASP A 1 80 ? -25.562 -9.93 11.625 1 85.75 80 ASP A CA 1
ATOM 582 C C . ASP A 1 80 ? -24.703 -10.688 10.617 1 85.75 80 ASP A C 1
ATOM 584 O O . ASP A 1 80 ? -23.469 -10.656 10.703 1 85.75 80 ASP A O 1
ATOM 588 N N . GLU A 1 81 ? -25.391 -11.453 9.789 1 91 81 GLU A N 1
ATOM 589 C CA . GLU A 1 81 ? -24.672 -12.266 8.805 1 91 81 GLU A CA 1
ATOM 590 C C . GLU A 1 81 ? -25.219 -12.039 7.398 1 91 81 GLU A C 1
ATOM 592 O O . GLU A 1 81 ? -26.406 -11.781 7.223 1 91 81 GLU A O 1
ATOM 597 N N . PHE A 1 82 ? -24.375 -12.094 6.496 1 92.94 82 PHE A N 1
ATOM 598 C CA . PHE A 1 82 ? -24.719 -11.836 5.105 1 92.94 82 PHE A CA 1
ATOM 599 C C . PHE A 1 82 ? -24.25 -12.977 4.211 1 92.94 82 PHE A C 1
ATOM 601 O O . PHE A 1 82 ? -23.156 -13.523 4.414 1 92.94 82 PHE A O 1
ATOM 608 N N . THR A 1 83 ? -25.031 -13.344 3.244 1 89.81 83 THR A N 1
ATOM 609 C CA . THR A 1 83 ? -24.641 -14.328 2.24 1 89.81 83 THR A CA 1
ATOM 610 C C . THR A 1 83 ? -24.062 -13.641 1.007 1 89.81 83 THR A C 1
ATOM 612 O O . THR A 1 83 ? -24.219 -12.43 0.831 1 89.81 83 THR A O 1
ATOM 615 N N . ASN A 1 84 ? -23.406 -14.469 0.22 1 88 84 ASN A N 1
ATOM 616 C CA . ASN A 1 84 ? -22.953 -13.945 -1.065 1 88 84 ASN A CA 1
ATOM 617 C C . ASN A 1 84 ? -24.109 -13.352 -1.866 1 88 84 ASN A C 1
ATOM 619 O O . ASN A 1 84 ? -23.938 -12.336 -2.541 1 88 84 ASN A O 1
ATOM 623 N N . ASP A 1 85 ? -25.172 -14 -1.793 1 90.31 85 ASP A N 1
ATOM 624 C CA . ASP A 1 85 ? -26.344 -13.57 -2.551 1 90.31 85 ASP A CA 1
ATOM 625 C C . ASP A 1 85 ? -26.844 -12.211 -2.062 1 90.31 85 ASP A C 1
ATOM 627 O O . ASP A 1 85 ? -27.344 -11.406 -2.85 1 90.31 85 ASP A O 1
ATOM 631 N N . ASP A 1 86 ? -26.781 -11.945 -0.785 1 93.5 86 ASP A N 1
ATOM 632 C CA . ASP A 1 86 ? -27.125 -10.633 -0.258 1 93.5 86 ASP A CA 1
ATOM 633 C C . ASP A 1 86 ? -26.312 -9.531 -0.937 1 93.5 86 ASP A C 1
ATOM 635 O O . ASP A 1 86 ? -26.859 -8.508 -1.354 1 93.5 86 ASP A O 1
ATOM 639 N N . PHE A 1 87 ? -25.094 -9.812 -1.062 1 93.31 87 PHE A N 1
ATOM 640 C CA . PHE A 1 87 ? -24.188 -8.812 -1.636 1 93.31 87 PHE A CA 1
ATOM 641 C C . PHE A 1 87 ? -24.406 -8.695 -3.141 1 93.31 87 PHE A C 1
ATOM 643 O O . PHE A 1 87 ? -24.359 -7.598 -3.697 1 93.31 87 PHE A O 1
ATOM 650 N N . ILE A 1 88 ? -24.641 -9.82 -3.793 1 92.94 88 ILE A N 1
ATOM 651 C CA . ILE A 1 88 ? -24.875 -9.805 -5.23 1 92.94 88 ILE A CA 1
ATOM 652 C C . ILE A 1 88 ? -26.141 -8.992 -5.543 1 92.94 88 ILE A C 1
ATOM 654 O O . ILE A 1 88 ? -26.125 -8.156 -6.449 1 92.94 88 ILE A O 1
ATOM 658 N N . SER A 1 89 ? -27.109 -9.242 -4.848 1 94.06 89 SER A N 1
ATOM 659 C CA . SER A 1 89 ? -28.375 -8.555 -5.066 1 94.06 89 SER A CA 1
ATOM 660 C C . SER A 1 89 ? -28.25 -7.059 -4.828 1 94.06 89 SER A C 1
ATOM 662 O O . SER A 1 89 ? -28.828 -6.254 -5.559 1 94.06 89 SER A O 1
ATOM 664 N N . HIS A 1 90 ? -27.516 -6.699 -3.902 1 93.5 90 HIS A N 1
ATOM 665 C CA . HIS A 1 90 ? -27.375 -5.297 -3.529 1 93.5 90 HIS A CA 1
ATOM 666 C C . HIS A 1 90 ? -26.469 -4.555 -4.508 1 93.5 90 HIS A C 1
ATOM 668 O O . HIS A 1 90 ? -26.75 -3.41 -4.875 1 93.5 90 HIS A O 1
ATOM 674 N N . THR A 1 91 ? -25.375 -5.172 -4.91 1 93.5 91 THR A N 1
ATOM 675 C CA . THR A 1 91 ? -24.328 -4.477 -5.637 1 93.5 91 THR A CA 1
ATOM 676 C C . THR A 1 91 ? -24.531 -4.602 -7.145 1 93.5 91 THR A C 1
ATOM 678 O O . THR A 1 91 ? -24.109 -3.729 -7.906 1 93.5 91 THR A O 1
ATOM 681 N N . GLY A 1 92 ? -25.109 -5.707 -7.551 1 93.69 92 GLY A N 1
ATOM 682 C CA . GLY A 1 92 ? -25.203 -6.008 -8.969 1 93.69 92 GLY A CA 1
ATOM 683 C C . GLY A 1 92 ? -23.844 -6.312 -9.594 1 93.69 92 GLY A C 1
ATOM 684 O O . GLY A 1 92 ? -23.734 -6.43 -10.82 1 93.69 92 GLY A O 1
ATOM 685 N N . ALA A 1 93 ? -22.844 -6.414 -8.828 1 93.19 93 ALA A N 1
ATOM 686 C CA . ALA A 1 93 ? -21.484 -6.66 -9.328 1 93.19 93 ALA A CA 1
ATOM 687 C C . ALA A 1 93 ? -21.344 -8.102 -9.812 1 93.19 93 ALA A C 1
ATOM 689 O O . ALA A 1 93 ? -22.125 -8.969 -9.445 1 93.19 93 ALA A O 1
ATOM 690 N N . ASP A 1 94 ? -20.375 -8.281 -10.672 1 95.94 94 ASP A N 1
ATOM 691 C CA . ASP A 1 94 ? -19.984 -9.625 -11.109 1 95.94 94 ASP A CA 1
ATOM 692 C C . ASP A 1 94 ? -19.703 -10.523 -9.914 1 95.94 94 ASP A C 1
ATOM 694 O O . ASP A 1 94 ? -18.938 -10.156 -9.016 1 95.94 94 ASP A O 1
ATOM 698 N N . PRO A 1 95 ? -20.312 -11.688 -9.836 1 94.12 95 PRO A N 1
ATOM 699 C CA . PRO A 1 95 ? -20.172 -12.57 -8.68 1 94.12 95 PRO A CA 1
ATOM 700 C C . PRO A 1 95 ? -18.719 -12.945 -8.391 1 94.12 95 PRO A C 1
ATOM 702 O O . PRO A 1 95 ? -18.328 -13.07 -7.223 1 94.12 95 PRO A O 1
ATOM 705 N N . LEU A 1 96 ? -18 -13.188 -9.414 1 94.44 96 LEU A N 1
ATOM 706 C CA . LEU A 1 96 ? -16.609 -13.547 -9.195 1 94.44 96 LEU A CA 1
ATOM 707 C C . LEU A 1 96 ? -15.844 -12.398 -8.555 1 94.44 96 LEU A C 1
ATOM 709 O O . LEU A 1 96 ? -15.07 -12.609 -7.613 1 94.44 96 LEU A O 1
ATOM 713 N N . LEU A 1 97 ? -16.016 -11.188 -9.102 1 95.56 97 LEU A N 1
ATOM 714 C CA . LEU A 1 97 ? -15.367 -10.016 -8.516 1 95.56 97 LEU A CA 1
ATOM 715 C C . LEU A 1 97 ? -15.75 -9.859 -7.047 1 95.56 97 LEU A C 1
ATOM 717 O O . LEU A 1 97 ? -14.898 -9.547 -6.207 1 95.56 97 LEU A O 1
ATOM 721 N N . LEU A 1 98 ? -16.984 -10.016 -6.793 1 94.44 98 LEU A N 1
ATOM 722 C CA . LEU A 1 98 ? -17.484 -9.883 -5.43 1 94.44 98 LEU A CA 1
ATOM 723 C C . LEU A 1 98 ? -16.844 -10.914 -4.508 1 94.44 98 LEU A C 1
ATOM 725 O O . LEU A 1 98 ? -16.422 -10.586 -3.398 1 94.44 98 LEU A O 1
ATOM 729 N N . CYS A 1 99 ? -16.797 -12.117 -4.93 1 92.56 99 CYS A N 1
ATOM 730 C CA . CYS A 1 99 ? -16.188 -13.195 -4.148 1 92.56 99 CYS A CA 1
ATOM 731 C C . CYS A 1 99 ? -14.734 -12.883 -3.816 1 92.56 99 CYS A C 1
ATOM 733 O O . CYS A 1 99 ? -14.305 -13.055 -2.674 1 92.56 99 CYS A O 1
ATOM 735 N N . ARG A 1 100 ? -14 -12.477 -4.766 1 93.88 100 ARG A N 1
ATOM 736 C CA . ARG A 1 100 ? -12.586 -12.164 -4.59 1 93.88 100 ARG A CA 1
ATOM 737 C C . ARG A 1 100 ? -12.391 -11 -3.629 1 93.88 100 ARG A C 1
ATOM 739 O O . ARG A 1 100 ? -11.484 -11.016 -2.795 1 93.88 100 ARG A O 1
ATOM 746 N N . THR A 1 101 ? -13.242 -10.016 -3.773 1 93.44 101 THR A N 1
ATOM 747 C CA . THR A 1 101 ? -13.211 -8.852 -2.893 1 93.44 101 THR A CA 1
ATOM 748 C C . THR A 1 101 ? -13.5 -9.258 -1.451 1 93.44 101 THR A C 1
ATOM 750 O O . THR A 1 101 ? -12.758 -8.898 -0.536 1 93.44 101 THR A O 1
ATOM 753 N N . LEU A 1 102 ? -14.531 -10.039 -1.27 1 92.06 102 LEU A N 1
ATOM 754 C CA . LEU A 1 102 ? -14.922 -10.469 0.067 1 92.06 102 LEU A CA 1
ATOM 755 C C . LEU A 1 102 ? -13.867 -11.391 0.67 1 92.06 102 LEU A C 1
ATOM 757 O O . LEU A 1 102 ? -13.633 -11.367 1.882 1 92.06 102 LEU A O 1
ATOM 761 N N . ARG A 1 103 ? -13.273 -12.195 -0.138 1 90.88 103 ARG A N 1
ATOM 762 C CA . ARG A 1 103 ? -12.211 -13.07 0.33 1 90.88 103 ARG A CA 1
ATOM 763 C C . ARG A 1 103 ? -11.031 -12.258 0.867 1 90.88 103 ARG A C 1
ATOM 765 O O . ARG A 1 103 ? -10.453 -12.609 1.898 1 90.88 103 ARG A O 1
ATOM 772 N N . SER A 1 104 ? -10.664 -11.273 0.144 1 88.69 104 SER A N 1
ATOM 773 C CA . SER A 1 104 ? -9.586 -10.398 0.606 1 88.69 104 SER A CA 1
ATOM 774 C C . SER A 1 104 ? -9.945 -9.727 1.926 1 88.69 104 SER A C 1
ATOM 776 O O . SER A 1 104 ? -9.125 -9.656 2.838 1 88.69 104 SER A O 1
ATOM 778 N N . LEU A 1 105 ? -11.133 -9.25 2.014 1 86.25 105 LEU A N 1
ATOM 779 C CA . LEU A 1 105 ? -11.586 -8.57 3.221 1 86.25 105 LEU A CA 1
ATOM 780 C C . LEU A 1 105 ? -11.695 -9.547 4.387 1 86.25 105 LEU A C 1
ATOM 782 O O . LEU A 1 105 ? -11.469 -9.172 5.539 1 86.25 105 LEU A O 1
ATOM 786 N N . THR A 1 106 ? -12.023 -10.758 4.082 1 85.25 106 THR A N 1
ATOM 787 C CA . THR A 1 106 ? -12.055 -11.797 5.105 1 85.25 106 THR A CA 1
ATOM 788 C C . THR A 1 106 ? -10.641 -12.141 5.57 1 85.25 106 THR A C 1
ATOM 790 O O . THR A 1 106 ? -10.398 -12.289 6.77 1 85.25 106 THR A O 1
ATOM 793 N N . ALA A 1 107 ? -9.781 -12.266 4.625 1 79.06 107 ALA A N 1
ATOM 794 C CA . ALA A 1 107 ? -8.391 -12.617 4.938 1 79.06 107 ALA A CA 1
ATOM 795 C C . ALA A 1 107 ? -7.754 -11.57 5.84 1 79.06 107 ALA A C 1
ATOM 797 O O . ALA A 1 107 ? -6.859 -11.875 6.629 1 79.06 107 ALA A O 1
ATOM 798 N N . THR A 1 108 ? -8.258 -10.359 5.812 1 74.88 108 THR A N 1
ATOM 799 C CA . THR A 1 108 ? -7.66 -9.273 6.59 1 74.88 108 THR A CA 1
ATOM 800 C C . THR A 1 108 ? -8.5 -8.984 7.832 1 74.88 108 THR A C 1
ATOM 802 O O . THR A 1 108 ? -8.211 -8.039 8.57 1 74.88 108 THR A O 1
ATOM 805 N N . GLY A 1 109 ? -9.602 -9.656 7.949 1 76.94 109 GLY A N 1
ATOM 806 C CA . GLY A 1 109 ? -10.352 -9.609 9.195 1 76.94 109 GLY A CA 1
ATOM 807 C C . GLY A 1 109 ? -11.492 -8.617 9.18 1 76.94 109 GLY A C 1
ATOM 808 O O . GLY A 1 109 ? -12.102 -8.336 10.211 1 76.94 109 GLY A O 1
ATOM 809 N N . VAL A 1 110 ? -11.797 -8.008 8.062 1 78.12 110 VAL A N 1
ATOM 810 C CA . VAL A 1 110 ? -12.93 -7.094 7.957 1 78.12 110 VAL A CA 1
ATOM 811 C C . VAL A 1 110 ? -14.234 -7.879 8.055 1 78.12 110 VAL A C 1
ATOM 813 O O . VAL A 1 110 ? -15.227 -7.383 8.594 1 78.12 110 VAL A O 1
ATOM 816 N N . PHE A 1 111 ? -14.219 -9.047 7.457 1 83.62 111 PHE A N 1
ATOM 817 C CA . PHE A 1 111 ? -15.312 -10 7.594 1 83.62 111 PHE A CA 1
ATOM 818 C C . PHE A 1 111 ? -14.812 -11.32 8.18 1 83.62 111 PHE A C 1
ATOM 820 O O . PHE A 1 111 ? -13.633 -11.656 8.047 1 83.62 111 PHE A O 1
ATOM 827 N N . THR A 1 112 ? -15.633 -11.984 8.844 1 83.5 112 THR A N 1
ATOM 828 C CA . THR A 1 112 ? -15.414 -13.367 9.25 1 83.5 112 THR A CA 1
ATOM 829 C C . THR A 1 112 ? -16.406 -14.289 8.562 1 83.5 112 THR A C 1
ATOM 831 O O . THR A 1 112 ? -17.578 -13.938 8.383 1 83.5 112 THR A O 1
ATOM 834 N N . VAL A 1 113 ? -15.891 -15.359 8.102 1 86.31 113 VAL A N 1
ATOM 835 C CA . VAL A 1 113 ? -16.781 -16.359 7.508 1 86.31 113 VAL A CA 1
ATOM 836 C C . VAL A 1 113 ? -17.234 -17.344 8.578 1 86.31 113 VAL A C 1
ATOM 838 O O . VAL A 1 113 ? -16.406 -17.906 9.305 1 86.31 113 VAL A O 1
ATOM 841 N N . THR A 1 114 ? -18.484 -17.5 8.562 1 83.75 114 THR A N 1
ATOM 842 C CA . THR A 1 114 ? -19.062 -18.391 9.562 1 83.75 114 THR A CA 1
ATOM 843 C C . THR A 1 114 ? -19.031 -19.844 9.078 1 83.75 114 THR A C 1
ATOM 845 O O . THR A 1 114 ? -18.703 -20.109 7.918 1 83.75 114 THR A O 1
ATOM 848 N N . GLN A 1 115 ? -19.375 -20.734 9.969 1 77.12 115 GLN A N 1
ATOM 849 C CA . GLN A 1 115 ? -19.422 -22.156 9.648 1 77.12 115 GLN A CA 1
ATOM 850 C C . GLN A 1 115 ? -20.453 -22.438 8.57 1 77.12 115 GLN A C 1
ATOM 852 O O . GLN A 1 115 ? -20.328 -23.406 7.816 1 77.12 115 GLN A O 1
ATOM 857 N N . THR A 1 116 ? -21.438 -21.578 8.508 1 76.5 116 THR A N 1
ATOM 858 C CA . THR A 1 116 ? -22.516 -21.797 7.543 1 76.5 116 THR A CA 1
ATOM 859 C C . THR A 1 116 ? -22.188 -21.109 6.215 1 76.5 116 THR A C 1
ATOM 861 O O . THR A 1 116 ? -23.016 -21.125 5.297 1 76.5 116 THR A O 1
ATOM 864 N N . GLY A 1 117 ? -21.047 -20.516 6.152 1 82 117 GLY A N 1
ATOM 865 C CA . GLY A 1 117 ? -20.625 -19.922 4.895 1 82 117 GLY A CA 1
ATOM 866 C C . GLY A 1 117 ? -21.156 -18.516 4.691 1 82 117 GLY A C 1
ATOM 867 O O . GLY A 1 117 ? -21.375 -18.078 3.557 1 82 117 GLY A O 1
ATOM 868 N N . THR A 1 118 ? -21.5 -17.891 5.77 1 89.06 118 THR A N 1
ATOM 869 C CA . THR A 1 118 ? -21.953 -16.516 5.711 1 89.06 118 THR A CA 1
ATOM 870 C C . THR A 1 118 ? -20.859 -15.562 6.203 1 89.06 118 THR A C 1
ATOM 872 O O . THR A 1 118 ? -19.922 -15.984 6.867 1 89.06 118 THR A O 1
ATOM 875 N N . TYR A 1 119 ? -21.031 -14.336 5.781 1 90.62 119 TYR A N 1
ATOM 876 C CA . TYR A 1 119 ? -20.078 -13.297 6.176 1 90.62 119 TYR A CA 1
ATOM 877 C C . TYR A 1 119 ? -20.609 -12.516 7.375 1 90.62 119 TYR A C 1
ATOM 879 O O . TYR A 1 119 ? -21.75 -12.039 7.363 1 90.62 119 TYR A O 1
ATOM 887 N N . LYS A 1 120 ? -19.781 -12.445 8.375 1 87.88 120 LYS A N 1
ATOM 888 C CA . LYS A 1 120 ? -20.047 -11.594 9.531 1 87.88 120 LYS A CA 1
ATOM 889 C C . LYS A 1 120 ? -19.078 -10.414 9.586 1 87.88 120 LYS A C 1
ATOM 891 O O . LYS A 1 120 ? -17.859 -10.617 9.656 1 87.88 120 LYS A O 1
ATOM 896 N N . PRO A 1 121 ? -19.703 -9.234 9.477 1 81.56 121 PRO A N 1
ATOM 897 C CA . PRO A 1 121 ? -18.797 -8.086 9.578 1 81.56 121 PRO A CA 1
ATOM 898 C C . PRO A 1 121 ? -18.203 -7.938 10.977 1 81.56 121 PRO A C 1
ATOM 900 O O . PRO A 1 121 ? -18.875 -8.211 11.977 1 81.56 121 PRO A O 1
ATOM 903 N N . ASP A 1 122 ? -16.922 -7.852 11.047 1 69.31 122 ASP A N 1
ATOM 904 C CA . ASP A 1 122 ? -16.312 -7.516 12.336 1 69.31 122 ASP A CA 1
ATOM 905 C C . ASP A 1 122 ? -16.781 -6.148 12.82 1 69.31 122 ASP A C 1
ATOM 907 O O . ASP A 1 122 ? -16.969 -5.23 12.023 1 69.31 122 ASP A O 1
ATOM 911 N N . PRO A 1 123 ? -17.219 -6.18 14.156 1 52.47 123 PRO A N 1
ATOM 912 C CA . PRO A 1 123 ? -17.734 -4.922 14.711 1 52.47 123 PRO A CA 1
ATOM 913 C C . PRO A 1 123 ? -16.812 -3.738 14.445 1 52.47 123 PRO A C 1
ATOM 915 O O . PRO A 1 123 ? -17.125 -2.609 14.836 1 52.47 123 PRO A O 1
ATOM 918 N N . VAL A 1 124 ? -15.82 -4.031 13.93 1 48.44 124 VAL A N 1
ATOM 919 C CA . VAL A 1 124 ? -14.922 -2.891 13.797 1 48.44 124 VAL A CA 1
ATOM 920 C C . VAL A 1 124 ? -15.664 -1.705 13.195 1 48.44 124 VAL A C 1
ATOM 922 O O . VAL A 1 124 ? -16.266 -1.824 12.125 1 48.44 124 VAL A O 1
ATOM 925 N N . PRO A 1 125 ? -16.031 -0.805 14.008 1 42 125 PRO A N 1
ATOM 926 C CA . PRO A 1 125 ? -16.781 0.32 13.453 1 42 125 PRO A CA 1
ATOM 927 C C . PRO A 1 125 ? -16.328 0.688 12.039 1 42 125 PRO A C 1
ATOM 929 O O . PRO A 1 125 ? -15.156 0.99 11.82 1 42 125 PRO A O 1
ATOM 932 N N . LEU A 1 126 ? -16.562 -0.166 10.922 1 44.84 126 LEU A N 1
ATOM 93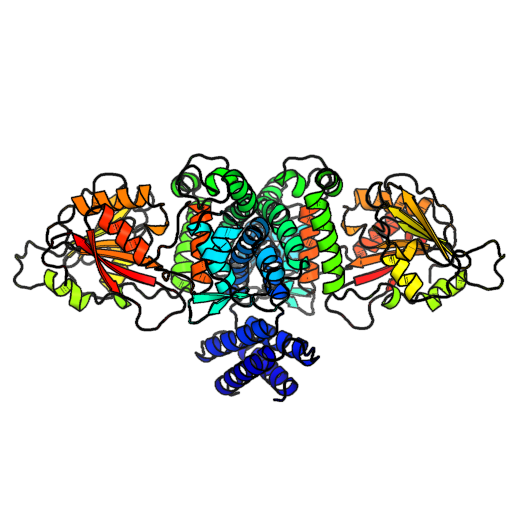3 C CA . LEU A 1 126 ? -16.703 0.465 9.617 1 44.84 126 LEU A CA 1
ATOM 934 C C . LEU A 1 126 ? -17 1.954 9.766 1 44.84 126 LEU A C 1
ATOM 936 O O . LEU A 1 126 ? -18.109 2.402 9.484 1 44.84 126 LEU A O 1
ATOM 940 N N . LYS A 1 127 ? -16.734 2.393 10.922 1 42.59 127 LYS A N 1
ATOM 941 C CA . LYS A 1 127 ? -17.141 3.795 10.898 1 42.59 127 LYS A CA 1
ATOM 942 C C . LYS A 1 127 ? -16.656 4.492 9.633 1 42.59 127 LYS A C 1
ATOM 944 O O . LYS A 1 127 ? -15.68 4.066 9.016 1 42.59 127 LYS A O 1
ATOM 949 N N . ALA A 1 128 ? -17.609 5.094 9.031 1 43.84 128 ALA A N 1
ATOM 950 C CA . ALA A 1 128 ? -17.625 5.98 7.867 1 43.84 128 ALA A CA 1
ATOM 951 C C . ALA A 1 128 ? -16.234 6.531 7.582 1 43.84 128 ALA A C 1
ATOM 953 O O . ALA A 1 128 ? -15.859 6.719 6.422 1 43.84 128 ALA A O 1
ATOM 954 N N . HIS A 1 129 ? -15.461 6.625 8.625 1 50.56 129 HIS A N 1
ATOM 955 C CA . HIS A 1 129 ? -14.211 7.363 8.484 1 50.56 129 HIS A CA 1
ATOM 956 C C . HIS A 1 129 ? -13.148 6.523 7.781 1 50.56 129 HIS A C 1
ATOM 958 O O . HIS A 1 129 ? -12.305 7.059 7.059 1 50.56 129 HIS A O 1
ATOM 964 N N . GLY A 1 130 ? -13.414 5.27 7.77 1 60.22 130 GLY A N 1
ATOM 965 C CA . GLY A 1 130 ? -12.445 4.41 7.098 1 60.22 130 GLY A CA 1
ATOM 966 C C . GLY A 1 130 ? -12.625 4.375 5.594 1 60.22 130 GLY A C 1
ATOM 967 O O . GLY A 1 130 ? -11.648 4.293 4.848 1 60.22 130 GLY A O 1
ATOM 968 N N . ALA A 1 131 ? -13.852 4.738 5.254 1 68.19 131 ALA A N 1
ATOM 969 C CA . ALA A 1 131 ? -14.133 4.688 3.822 1 68.19 131 ALA A CA 1
ATOM 970 C C . ALA A 1 131 ? -13.539 5.891 3.102 1 68.19 131 ALA A C 1
ATOM 972 O O . ALA A 1 131 ? -12.938 5.75 2.033 1 68.19 131 ALA A O 1
ATOM 973 N N . ASP A 1 132 ? -13.695 7.023 3.783 1 71.44 132 ASP A N 1
ATOM 974 C CA . ASP A 1 132 ? -13.18 8.242 3.162 1 71.44 132 ASP A CA 1
ATOM 975 C C . ASP A 1 132 ? -11.656 8.211 3.08 1 71.44 132 ASP A C 1
ATOM 977 O O . ASP A 1 132 ? -11.07 8.602 2.062 1 71.44 132 ASP A O 1
ATOM 981 N N . ALA A 1 133 ? -11.102 7.73 4.102 1 71.75 133 ALA A N 1
ATOM 982 C CA . ALA A 1 133 ? -9.648 7.609 4.098 1 71.75 133 ALA A CA 1
ATOM 983 C C . ALA A 1 133 ? -9.18 6.633 3.021 1 71.75 133 ALA A C 1
ATOM 985 O O . ALA A 1 133 ? -8.211 6.902 2.307 1 71.75 133 ALA A O 1
ATOM 986 N N . THR A 1 134 ? -9.875 5.613 2.932 1 73.69 134 THR A N 1
ATOM 987 C CA . THR A 1 134 ? -9.539 4.602 1.938 1 73.69 134 THR A CA 1
ATOM 988 C C . THR A 1 134 ? -9.664 5.168 0.525 1 73.69 134 THR A C 1
ATOM 990 O O . THR A 1 134 ? -8.812 4.914 -0.328 1 73.69 134 THR A O 1
ATOM 993 N N . ARG A 1 135 ? -10.656 5.93 0.306 1 75.81 135 ARG A N 1
ATOM 994 C CA . ARG A 1 135 ? -10.859 6.551 -1 1 75.81 135 ARG A CA 1
ATOM 995 C C . ARG A 1 135 ? -9.719 7.504 -1.331 1 75.81 135 ARG A C 1
ATOM 997 O O . ARG A 1 135 ? -9.18 7.477 -2.438 1 75.81 135 ARG A O 1
ATOM 1004 N N . THR A 1 136 ? -9.492 8.312 -0.353 1 75.06 136 THR A N 1
ATOM 1005 C CA . THR A 1 136 ? -8.453 9.312 -0.561 1 75.06 136 THR A CA 1
ATOM 1006 C C . THR A 1 136 ? -7.105 8.648 -0.828 1 75.06 136 THR A C 1
ATOM 1008 O O . THR A 1 136 ? -6.395 9.016 -1.764 1 75.06 136 THR A O 1
ATOM 1011 N N . PHE A 1 137 ? -6.809 7.703 -0.097 1 74.31 137 PHE A N 1
ATOM 1012 C CA . PHE A 1 137 ? -5.512 7.043 -0.215 1 74.31 137 PHE A CA 1
ATOM 1013 C C . PHE A 1 137 ? -5.41 6.281 -1.533 1 74.31 137 PHE A C 1
ATOM 1015 O O . PHE A 1 137 ? -4.414 6.402 -2.248 1 74.31 137 PHE A O 1
ATOM 1022 N N . SER A 1 138 ? -6.383 5.551 -1.789 1 75.88 138 SER A N 1
ATOM 1023 C CA . SER A 1 138 ? -6.363 4.742 -3.004 1 75.88 138 SER A CA 1
ATOM 1024 C C . SER A 1 138 ? -6.375 5.617 -4.25 1 75.88 138 SER A C 1
ATOM 1026 O O . SER A 1 138 ? -5.578 5.41 -5.168 1 75.88 138 SER A O 1
ATOM 1028 N N . ASP A 1 139 ? -7.219 6.621 -4.277 1 82.06 139 ASP A N 1
ATOM 1029 C CA . ASP A 1 139 ? -7.469 7.383 -5.496 1 82.06 139 ASP A CA 1
ATOM 1030 C C . ASP A 1 139 ? -6.355 8.398 -5.75 1 82.06 139 ASP A C 1
ATOM 1032 O O . ASP A 1 139 ? -6.129 8.812 -6.887 1 82.06 139 ASP A O 1
ATOM 1036 N N . LEU A 1 140 ? -5.676 8.781 -4.68 1 86.56 140 LEU A N 1
ATOM 1037 C CA . LEU A 1 140 ? -4.68 9.836 -4.844 1 86.56 140 LEU A CA 1
ATOM 1038 C C . LEU A 1 140 ? -3.277 9.312 -4.555 1 86.56 140 LEU A C 1
ATOM 1040 O O . LEU A 1 140 ? -2.447 9.211 -5.461 1 86.56 140 LEU A O 1
ATOM 1044 N N . HIS A 1 141 ? -3.072 8.828 -3.395 1 84.69 141 HIS A N 1
ATOM 1045 C CA . HIS A 1 141 ? -1.721 8.539 -2.93 1 84.69 141 HIS A CA 1
ATOM 1046 C C . HIS A 1 141 ? -1.115 7.367 -3.691 1 84.69 141 HIS A C 1
ATOM 1048 O O . HIS A 1 141 ? 0.065 7.395 -4.047 1 84.69 141 HIS A O 1
ATOM 1054 N N . PHE A 1 142 ? -1.891 6.316 -3.969 1 81.81 142 PHE A N 1
ATOM 1055 C CA . PHE A 1 142 ? -1.373 5.176 -4.715 1 81.81 142 PHE A CA 1
ATOM 1056 C C . PHE A 1 142 ? -0.854 5.613 -6.082 1 81.81 142 PHE A C 1
ATOM 1058 O O . PHE A 1 142 ? 0.205 5.164 -6.523 1 81.81 142 PHE A O 1
ATOM 1065 N N . GLN A 1 143 ? -1.617 6.438 -6.676 1 86.88 143 GLN A N 1
ATOM 1066 C CA . GLN A 1 143 ? -1.24 6.875 -8.016 1 86.88 143 GLN A CA 1
ATOM 1067 C C . GLN A 1 143 ? 0.023 7.73 -7.977 1 86.88 143 GLN A C 1
ATOM 1069 O O . GLN A 1 143 ? 0.898 7.59 -8.836 1 86.88 143 GLN A O 1
ATOM 1074 N N . ILE A 1 144 ? 0.126 8.57 -6.996 1 92.44 144 ILE A N 1
ATOM 1075 C CA . ILE A 1 144 ? 1.28 9.461 -6.91 1 92.44 144 ILE A CA 1
ATOM 1076 C C . ILE A 1 144 ? 2.52 8.656 -6.52 1 92.44 144 ILE A C 1
ATOM 1078 O O . ILE A 1 144 ? 3.582 8.812 -7.125 1 92.44 144 ILE A O 1
ATOM 1082 N N . PHE A 1 145 ? 2.408 7.789 -5.555 1 89.62 145 PHE A N 1
ATOM 1083 C CA . PHE A 1 145 ? 3.545 7.031 -5.043 1 89.62 145 PHE A CA 1
ATOM 1084 C C . PHE A 1 145 ? 4.051 6.047 -6.094 1 89.62 145 PHE A C 1
ATOM 1086 O O . PHE A 1 145 ? 5.254 5.777 -6.168 1 89.62 145 PHE A O 1
ATOM 1093 N N . GLY A 1 146 ? 3.146 5.551 -6.871 1 86.81 146 GLY A N 1
ATOM 1094 C CA . GLY A 1 146 ? 3.561 4.672 -7.953 1 86.81 146 GLY A CA 1
ATOM 1095 C C . GLY A 1 146 ? 4.457 5.352 -8.969 1 86.81 146 GLY A C 1
ATOM 1096 O O . GLY A 1 146 ? 5.309 4.707 -9.586 1 86.81 146 GLY A O 1
ATOM 1097 N N . LYS A 1 147 ? 4.359 6.645 -9.133 1 91.69 147 LYS A N 1
ATOM 1098 C CA . LYS A 1 147 ? 5.105 7.395 -10.141 1 91.69 147 LYS A CA 1
ATOM 1099 C C . LYS A 1 147 ? 6.23 8.203 -9.5 1 91.69 147 LYS A C 1
ATOM 1101 O O . LYS A 1 147 ? 7.113 8.711 -10.195 1 91.69 147 LYS A O 1
ATOM 1106 N N . LEU A 1 148 ? 6.246 8.25 -8.211 1 93.75 148 LEU A N 1
ATOM 1107 C CA . LEU A 1 148 ? 7.18 9.109 -7.492 1 93.75 148 LEU A CA 1
ATOM 1108 C C . LEU A 1 148 ? 8.625 8.711 -7.789 1 93.75 148 LEU A C 1
ATOM 1110 O O . LEU A 1 148 ? 9.477 9.578 -8.023 1 93.75 148 LEU A O 1
ATOM 1114 N N . PRO A 1 149 ? 8.953 7.395 -7.809 1 90.25 149 PRO A N 1
ATOM 1115 C CA . PRO A 1 149 ? 10.344 7.039 -8.109 1 90.25 149 PRO A CA 1
ATOM 1116 C C . PRO A 1 149 ? 10.797 7.531 -9.484 1 90.25 149 PRO A C 1
ATOM 1118 O O . PRO A 1 149 ? 11.914 8.023 -9.633 1 90.25 149 PRO A O 1
ATOM 1121 N N . GLN A 1 150 ? 9.945 7.395 -10.445 1 90.5 150 GLN A N 1
ATOM 1122 C CA . GLN A 1 150 ? 10.273 7.887 -11.773 1 90.5 150 GLN A CA 1
ATOM 1123 C C . GLN A 1 150 ? 10.422 9.406 -11.781 1 90.5 150 GLN A C 1
ATOM 1125 O O . GLN A 1 150 ? 11.344 9.945 -12.398 1 90.5 150 GLN A O 1
ATOM 1130 N N . TYR A 1 151 ? 9.523 10.109 -11.172 1 96.06 151 TYR A N 1
ATOM 1131 C CA . TYR A 1 151 ? 9.594 11.562 -11.039 1 96.06 151 TYR A CA 1
ATOM 1132 C C . TYR A 1 151 ? 10.93 11.992 -10.438 1 96.06 151 TYR A C 1
ATOM 1134 O O . TYR A 1 151 ? 11.586 12.898 -10.945 1 96.06 151 TYR A O 1
ATOM 1142 N N . LEU A 1 152 ? 11.32 11.32 -9.383 1 96.5 152 LEU A N 1
ATOM 1143 C CA . LEU A 1 152 ? 12.547 11.672 -8.68 1 96.5 152 LEU A CA 1
ATOM 1144 C C . LEU A 1 152 ? 13.766 11.375 -9.547 1 96.5 152 LEU A C 1
ATOM 1146 O O . LEU A 1 152 ? 14.742 12.133 -9.531 1 96.5 152 LEU A O 1
ATOM 1150 N N . ARG A 1 153 ? 13.703 10.305 -10.273 1 93.44 153 ARG A N 1
ATOM 1151 C CA . ARG A 1 153 ? 14.789 10.008 -11.195 1 93.44 153 ARG A CA 1
ATOM 1152 C C . ARG A 1 153 ? 14.938 11.109 -12.242 1 93.44 153 ARG A C 1
ATOM 1154 O O . ARG A 1 153 ? 16.047 11.547 -12.539 1 93.44 153 ARG A O 1
ATOM 1161 N N . GLU A 1 154 ? 13.852 11.555 -12.766 1 95.81 154 GLU A N 1
ATOM 1162 C CA . GLU A 1 154 ? 13.852 12.562 -13.82 1 95.81 154 GLU A CA 1
ATOM 1163 C C . GLU A 1 154 ? 14.242 13.93 -13.281 1 95.81 154 GLU A C 1
ATOM 1165 O O . GLU A 1 154 ? 14.664 14.805 -14.039 1 95.81 154 GLU A O 1
ATOM 1170 N N . THR A 1 155 ? 14.102 14.117 -12.047 1 96.81 155 THR A N 1
ATOM 1171 C CA . THR A 1 155 ? 14.453 15.391 -11.43 1 96.81 155 THR A CA 1
ATOM 1172 C C . THR A 1 155 ? 15.758 15.266 -10.641 1 96.81 155 THR A C 1
ATOM 1174 O O . THR A 1 155 ? 16.031 16.078 -9.75 1 96.81 155 THR A O 1
ATOM 1177 N N . GLN A 1 156 ? 16.484 14.156 -10.914 1 95.44 156 GLN A N 1
ATOM 1178 C CA . GLN A 1 156 ? 17.797 13.914 -10.352 1 95.44 156 GLN A CA 1
ATOM 1179 C C . GLN A 1 156 ? 17.75 13.844 -8.828 1 95.44 156 GLN A C 1
ATOM 1181 O O . GLN A 1 156 ? 18.641 14.375 -8.156 1 95.44 156 GLN A O 1
ATOM 1186 N N . TYR A 1 157 ? 16.656 13.359 -8.297 1 96.12 157 TYR A N 1
ATOM 1187 C CA . TYR A 1 157 ? 16.469 13.039 -6.887 1 96.12 157 TYR A CA 1
ATOM 1188 C C . TYR A 1 157 ? 16.578 14.289 -6.023 1 96.12 157 TYR A C 1
ATOM 1190 O O . TYR A 1 157 ? 17.219 14.266 -4.969 1 96.12 157 TYR A O 1
ATOM 1198 N N . LYS A 1 158 ? 15.969 15.297 -6.512 1 96.62 158 LYS A N 1
ATOM 1199 C CA . LYS A 1 158 ? 15.766 16.5 -5.723 1 96.62 158 LYS A CA 1
ATOM 1200 C C . LYS A 1 158 ? 14.438 16.453 -4.973 1 96.62 158 LYS A C 1
ATOM 1202 O O . LYS A 1 158 ? 13.43 15.984 -5.512 1 96.62 158 LYS A O 1
ATOM 1207 N N . SER A 1 159 ? 14.461 16.906 -3.695 1 96.75 159 SER A N 1
ATOM 1208 C CA . SER A 1 159 ? 13.18 17.062 -3.008 1 96.75 159 SER A CA 1
ATOM 1209 C C . SER A 1 159 ? 12.266 18.031 -3.74 1 96.75 159 SER A C 1
ATOM 1211 O O . SER A 1 159 ? 12.688 19.141 -4.09 1 96.75 159 SER A O 1
ATOM 1213 N N . PRO A 1 160 ? 11.039 17.656 -3.982 1 97.38 160 PRO A N 1
ATOM 1214 C CA . PRO A 1 160 ? 10.133 18.562 -4.691 1 97.38 160 PRO A CA 1
ATOM 1215 C C . PRO A 1 160 ? 9.922 19.875 -3.951 1 97.38 160 PRO A C 1
ATOM 1217 O O . PRO A 1 160 ? 9.766 19.891 -2.727 1 97.38 160 PRO A O 1
ATOM 1220 N N . ALA A 1 161 ? 9.938 20.984 -4.711 1 96.69 161 ALA A N 1
ATOM 1221 C CA . ALA A 1 161 ? 9.828 22.297 -4.074 1 96.69 161 ALA A CA 1
ATOM 1222 C C . ALA A 1 161 ? 8.906 23.219 -4.871 1 96.69 161 ALA A C 1
ATOM 1224 O O . ALA A 1 161 ? 8.672 24.359 -4.477 1 96.69 161 ALA A O 1
ATOM 1225 N N . ASP A 1 162 ? 8.383 22.703 -6 1 96.94 162 ASP A N 1
ATOM 1226 C CA . ASP A 1 162 ? 7.469 23.5 -6.824 1 96.94 162 ASP A CA 1
ATOM 1227 C C . ASP A 1 162 ? 6.023 23.031 -6.637 1 96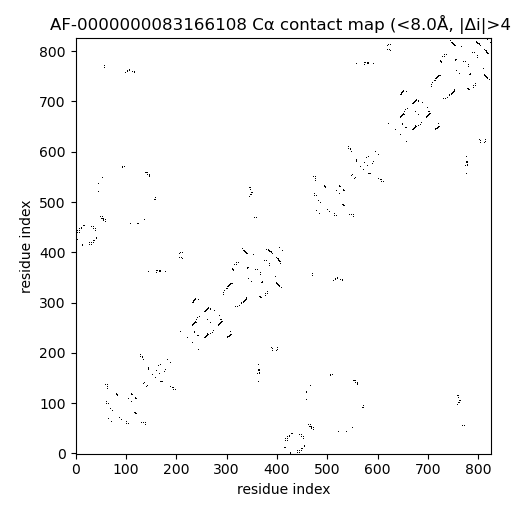.94 162 ASP A C 1
ATOM 1229 O O . ASP A 1 162 ? 5.664 21.922 -7.035 1 96.94 162 ASP A O 1
ATOM 1233 N N . ALA A 1 163 ? 5.234 23.906 -6.102 1 96.44 163 ALA A N 1
ATOM 1234 C CA . ALA A 1 163 ? 3.852 23.594 -5.758 1 96.44 163 ALA A CA 1
ATOM 1235 C C . ALA A 1 163 ? 3.045 23.219 -7 1 96.44 163 ALA A C 1
ATOM 1237 O O . ALA A 1 163 ? 1.975 22.625 -6.898 1 96.44 163 ALA A O 1
ATOM 1238 N N . TYR A 1 164 ? 3.559 23.531 -8.227 1 96.88 164 TYR A N 1
ATOM 1239 C CA . TYR A 1 164 ? 2.764 23.406 -9.438 1 96.88 164 TYR A CA 1
ATOM 1240 C C . TYR A 1 164 ? 3.441 22.484 -10.445 1 96.88 164 TYR A C 1
ATOM 1242 O O . TYR A 1 164 ? 2.971 22.328 -11.57 1 96.88 164 TYR A O 1
ATOM 1250 N N . ALA A 1 165 ? 4.508 21.922 -10.062 1 96.94 165 ALA A N 1
ATOM 1251 C CA . ALA A 1 165 ? 5.223 20.984 -10.906 1 96.94 165 ALA A CA 1
ATOM 1252 C C . ALA A 1 165 ? 5.867 19.875 -10.078 1 96.94 165 ALA A C 1
ATOM 1254 O O . ALA A 1 165 ? 7.062 19.594 -10.219 1 96.94 165 ALA A O 1
ATOM 1255 N N . GLY A 1 166 ? 5.094 19.328 -9.195 1 97.75 166 GLY A N 1
ATOM 1256 C CA . GLY A 1 166 ? 5.57 18.297 -8.297 1 97.75 166 GLY A CA 1
ATOM 1257 C C . GLY A 1 166 ? 5.039 16.906 -8.648 1 97.75 166 GLY A C 1
ATOM 1258 O O . GLY A 1 166 ? 4.527 16.703 -9.75 1 97.75 166 GLY A O 1
ATOM 1259 N N . PRO A 1 167 ? 5.254 15.945 -7.738 1 97.69 167 PRO A N 1
ATOM 1260 C CA . PRO A 1 167 ? 4.812 14.562 -7.961 1 97.69 167 PRO A CA 1
ATOM 1261 C C . PRO A 1 167 ? 3.32 14.469 -8.273 1 97.69 167 PRO A C 1
ATOM 1263 O O . PRO A 1 167 ? 2.914 13.664 -9.109 1 97.69 167 PRO A O 1
ATOM 1266 N N . PHE A 1 168 ? 2.498 15.219 -7.617 1 97 168 PHE A N 1
ATOM 1267 C CA . PHE A 1 168 ? 1.062 15.203 -7.867 1 97 168 PHE A CA 1
ATOM 1268 C C . PHE A 1 168 ? 0.757 15.594 -9.305 1 97 168 PHE A C 1
ATOM 1270 O O . PHE A 1 168 ? 0.005 14.898 -10 1 97 168 PHE A O 1
ATOM 1277 N N . GLN A 1 169 ? 1.343 16.703 -9.719 1 97.56 169 GLN A N 1
ATOM 1278 C CA . GLN A 1 169 ? 1.142 17.188 -11.086 1 97.56 169 GLN A CA 1
ATOM 1279 C C . GLN A 1 169 ? 1.645 16.156 -12.102 1 97.56 169 GLN A C 1
ATOM 1281 O O . GLN A 1 169 ? 1.013 15.953 -13.141 1 97.56 169 GLN A O 1
ATOM 1286 N N . TYR A 1 170 ? 2.711 15.609 -11.773 1 96.44 170 TYR A N 1
ATOM 1287 C CA . TYR A 1 170 ? 3.297 14.586 -12.625 1 96.44 170 TYR A CA 1
ATOM 1288 C C . TYR A 1 170 ? 2.355 13.391 -12.781 1 96.44 170 TYR A C 1
ATOM 1290 O O . TYR A 1 170 ? 2.168 12.875 -13.883 1 96.44 170 TYR A O 1
ATOM 1298 N N . ALA A 1 171 ? 1.753 12.969 -11.719 1 93.81 171 ALA A N 1
ATOM 1299 C CA . ALA A 1 171 ? 0.907 11.773 -11.703 1 93.81 171 ALA A CA 1
ATOM 1300 C C . ALA A 1 171 ? -0.444 12.047 -12.352 1 93.81 171 ALA A C 1
ATOM 1302 O O . ALA A 1 171 ? -1.028 11.164 -12.984 1 93.81 171 ALA A O 1
ATOM 1303 N N . PHE A 1 172 ? -0.942 13.227 -12.227 1 94 172 PHE A N 1
ATOM 1304 C CA . PHE A 1 172 ? -2.309 13.5 -12.656 1 94 172 PHE A CA 1
ATOM 1305 C C . PHE A 1 172 ? -2.32 14.406 -13.883 1 94 172 PHE A C 1
ATOM 1307 O O . PHE A 1 172 ? -3.387 14.828 -14.336 1 94 172 PHE A O 1
ATOM 1314 N N . ASP A 1 173 ? -1.178 14.703 -14.406 1 94.06 173 ASP A N 1
ATOM 1315 C CA . ASP A 1 173 ? -1.029 15.492 -15.617 1 94.06 173 ASP A CA 1
ATOM 1316 C C . ASP A 1 173 ? -1.811 16.797 -15.516 1 94.06 173 ASP A C 1
ATOM 1318 O O . ASP A 1 173 ? -2.672 17.078 -16.359 1 94.06 173 ASP A O 1
ATOM 1322 N N . THR A 1 174 ? -1.477 17.625 -14.516 1 96.19 174 THR A N 1
ATOM 1323 C CA . THR A 1 174 ? -2.111 18.906 -14.242 1 96.19 174 THR A CA 1
ATOM 1324 C C . THR A 1 174 ? -1.076 19.938 -13.812 1 96.19 174 THR A C 1
ATOM 1326 O O . THR A 1 174 ? 0.058 19.594 -13.484 1 96.19 174 THR A O 1
ATOM 1329 N N . ASP A 1 175 ? -1.452 21.156 -13.953 1 95.81 175 ASP A N 1
ATOM 1330 C CA . ASP A 1 175 ? -0.586 22.219 -13.469 1 95.81 175 ASP A CA 1
ATOM 1331 C C . ASP A 1 175 ? -1.196 22.922 -12.25 1 95.81 175 ASP A C 1
ATOM 1333 O O . ASP A 1 175 ? -0.681 23.938 -11.789 1 95.81 175 ASP A O 1
ATOM 1337 N N . GLU A 1 176 ? -2.252 22.359 -11.789 1 95.62 176 GLU A N 1
ATOM 1338 C CA . GLU A 1 176 ? -2.924 22.922 -10.617 1 95.62 176 GLU A CA 1
ATOM 1339 C C . GLU A 1 176 ? -2.309 22.391 -9.32 1 95.62 176 GLU A C 1
ATOM 1341 O O . GLU A 1 176 ? -1.791 21.281 -9.281 1 95.62 176 GLU A O 1
ATOM 1346 N N . HIS A 1 177 ? -2.379 23.297 -8.32 1 95.25 177 HIS A N 1
ATOM 1347 C CA . HIS A 1 177 ? -2.125 22.781 -6.984 1 95.25 177 HIS A CA 1
ATOM 1348 C C . HIS A 1 177 ? -3.193 21.766 -6.57 1 95.25 177 HIS A C 1
ATOM 1350 O O . HIS A 1 177 ? -4.336 21.844 -7.023 1 95.25 177 HIS A O 1
ATOM 1356 N N . PHE A 1 178 ? -2.869 20.922 -5.715 1 92.62 178 PHE A N 1
ATOM 1357 C CA . PHE A 1 178 ? -3.76 19.828 -5.312 1 92.62 178 PHE A CA 1
ATOM 1358 C C . PHE A 1 178 ? -5.109 20.375 -4.863 1 92.62 178 PHE A C 1
ATOM 1360 O O . PHE A 1 178 ? -6.156 19.875 -5.277 1 92.62 178 PHE A O 1
ATOM 1367 N N . PHE A 1 179 ? -5.07 21.406 -4.035 1 89.5 179 PHE A N 1
ATOM 1368 C CA . PHE A 1 179 ? -6.312 21.922 -3.467 1 89.5 179 PHE A CA 1
ATOM 1369 C C . PHE A 1 179 ? -7.168 22.578 -4.547 1 89.5 179 PHE A C 1
ATOM 1371 O O . PHE A 1 179 ? -8.398 22.516 -4.484 1 89.5 179 PHE A O 1
ATOM 1378 N N . ASP A 1 180 ? -6.559 23.156 -5.496 1 90.62 180 ASP A N 1
ATOM 1379 C CA . ASP A 1 180 ? -7.312 23.703 -6.621 1 90.62 180 ASP A CA 1
ATOM 1380 C C . ASP A 1 180 ? -7.895 22.594 -7.488 1 90.62 180 ASP A C 1
ATOM 1382 O O . ASP A 1 180 ? -9.023 22.703 -7.973 1 90.62 180 ASP A O 1
ATOM 1386 N N . TRP A 1 181 ? -7.117 21.609 -7.672 1 92.62 181 TRP A N 1
ATOM 1387 C CA . TRP A 1 181 ? -7.512 20.469 -8.484 1 92.62 181 TRP A CA 1
ATOM 1388 C C . TRP A 1 181 ? -8.695 19.734 -7.867 1 92.62 181 TRP A C 1
ATOM 1390 O O . TRP A 1 181 ? -9.664 19.406 -8.562 1 92.62 181 TRP A O 1
ATOM 1400 N N . ILE A 1 182 ? -8.68 19.547 -6.547 1 89.44 182 ILE A N 1
ATOM 1401 C CA . ILE A 1 182 ? -9.68 18.719 -5.891 1 89.44 182 ILE A CA 1
ATOM 1402 C C . ILE A 1 182 ? -10.953 19.516 -5.668 1 89.44 182 ILE A C 1
ATOM 1404 O O . ILE A 1 182 ? -12.039 18.953 -5.492 1 89.44 182 ILE A O 1
ATOM 1408 N N . LYS A 1 183 ? -10.867 20.812 -5.652 1 84.19 183 LYS A N 1
ATOM 1409 C CA . LYS A 1 183 ? -12.023 21.688 -5.473 1 84.19 183 LYS A CA 1
ATOM 1410 C C . LYS A 1 183 ? -13.07 21.438 -6.551 1 84.19 183 LYS A C 1
ATOM 1412 O O . LYS A 1 183 ? -14.273 21.594 -6.309 1 84.19 183 LYS A O 1
ATOM 1417 N N . SER A 1 184 ? -12.641 21.156 -7.723 1 86.69 184 SER A N 1
ATOM 1418 C CA . SER A 1 184 ? -13.57 20.922 -8.828 1 86.69 184 SER A CA 1
ATOM 1419 C C . SER A 1 184 ? -14.086 19.484 -8.812 1 86.69 184 SER A C 1
ATOM 1421 O O . SER A 1 184 ? -14.773 19.062 -9.742 1 86.69 184 SER A O 1
ATOM 1423 N N . ARG A 1 185 ? -13.758 18.812 -7.758 1 86.19 185 ARG A N 1
ATOM 1424 C CA . ARG A 1 185 ? -14.164 17.422 -7.57 1 86.19 185 ARG A CA 1
ATOM 1425 C C . ARG A 1 185 ? -14.789 17.219 -6.195 1 86.19 185 ARG A C 1
ATOM 1427 O O . ARG A 1 185 ? -14.188 16.609 -5.312 1 86.19 185 ARG A O 1
ATOM 1434 N N . PRO A 1 186 ? -16.031 17.594 -6.078 1 80.69 186 PRO A N 1
ATOM 1435 C CA . PRO A 1 186 ? -16.656 17.75 -4.766 1 80.69 186 PRO A CA 1
ATOM 1436 C C . PRO A 1 186 ? -16.703 16.438 -3.973 1 80.69 186 PRO A C 1
ATOM 1438 O O . PRO A 1 186 ? -16.484 16.453 -2.758 1 80.69 186 PRO A O 1
ATOM 1441 N N . ALA A 1 187 ? -17.031 15.312 -4.684 1 76.31 187 ALA A N 1
ATOM 1442 C CA . ALA A 1 187 ? -17.094 14.047 -3.963 1 76.31 187 ALA A CA 1
ATOM 1443 C C . ALA A 1 187 ? -15.742 13.688 -3.354 1 76.31 187 ALA A C 1
ATOM 1445 O O . ALA A 1 187 ? -15.672 13.203 -2.221 1 76.31 187 ALA A O 1
ATOM 1446 N N . GLN A 1 188 ? -14.727 13.953 -4.098 1 79.25 188 GLN A N 1
ATOM 1447 C CA . GLN A 1 188 ? -13.375 13.672 -3.609 1 79.25 188 GLN A CA 1
ATOM 1448 C C . GLN A 1 188 ? -12.977 14.664 -2.518 1 79.25 188 GLN A C 1
ATOM 1450 O O . GLN A 1 188 ? -12.312 14.289 -1.547 1 79.25 188 GLN A O 1
ATOM 1455 N N . LEU A 1 189 ? -13.367 15.867 -2.729 1 79.25 189 LEU A N 1
ATOM 1456 C CA . LEU A 1 189 ? -13.062 16.906 -1.747 1 79.25 189 LEU A CA 1
ATOM 1457 C C . LEU A 1 189 ? -13.711 16.578 -0.402 1 79.25 189 LEU A C 1
ATOM 1459 O O . LEU A 1 189 ? -13.07 16.719 0.645 1 79.25 189 LEU A O 1
ATOM 1463 N N . ASP A 1 190 ? -14.906 16.156 -0.421 1 74.81 190 ASP A N 1
ATOM 1464 C CA . ASP A 1 190 ? -15.625 15.805 0.8 1 74.81 190 ASP A CA 1
ATOM 1465 C C . ASP A 1 190 ? -14.953 14.648 1.524 1 74.81 190 ASP A C 1
ATOM 1467 O O . ASP A 1 190 ? -14.805 14.672 2.748 1 74.81 190 ASP A O 1
ATOM 1471 N N . ALA A 1 191 ? -14.625 13.68 0.722 1 73.5 191 ALA A N 1
ATOM 1472 C CA . ALA A 1 191 ? -13.945 12.531 1.303 1 73.5 191 ALA A CA 1
ATOM 1473 C C . ALA A 1 191 ? -12.617 12.93 1.93 1 73.5 191 ALA A C 1
ATOM 1475 O O . ALA A 1 191 ? -12.258 12.453 3.008 1 73.5 191 ALA A O 1
ATOM 1476 N N . PHE A 1 192 ? -11.93 13.789 1.28 1 77.31 192 PHE A N 1
ATOM 1477 C CA . PHE A 1 192 ? -10.641 14.266 1.771 1 77.31 192 PHE A CA 1
ATOM 1478 C C . PHE A 1 192 ? -10.812 15.023 3.08 1 77.31 192 PHE A C 1
ATOM 1480 O O . PHE A 1 192 ? -10.078 14.789 4.043 1 77.31 192 PHE A O 1
ATOM 1487 N N . ASN A 1 193 ? -11.727 15.859 3.102 1 70.88 193 ASN A N 1
ATOM 1488 C CA . ASN A 1 193 ? -11.984 16.656 4.297 1 70.88 193 ASN A CA 1
ATOM 1489 C C . ASN A 1 193 ? -12.328 15.781 5.492 1 70.88 193 ASN A C 1
ATOM 1491 O O . ASN A 1 193 ? -11.852 16.016 6.602 1 70.88 193 ASN A O 1
ATOM 1495 N N . ARG A 1 194 ? -13.086 14.82 5.238 1 70.75 194 ARG A N 1
ATOM 1496 C CA . ARG A 1 194 ? -13.484 13.906 6.309 1 70.75 194 ARG A CA 1
ATOM 1497 C C . ARG A 1 194 ? -12.289 13.086 6.793 1 70.75 194 ARG A C 1
ATOM 1499 O O . ARG A 1 194 ? -12.172 12.805 7.988 1 70.75 194 ARG A O 1
ATOM 1506 N N . THR A 1 195 ? -11.523 12.711 5.859 1 69.06 195 THR A N 1
ATOM 1507 C CA . THR A 1 195 ? -10.32 11.969 6.203 1 69.06 195 THR A CA 1
ATOM 1508 C C . THR A 1 195 ? -9.406 12.805 7.094 1 69.06 195 THR A C 1
ATOM 1510 O O . THR A 1 195 ? -8.883 12.312 8.094 1 69.06 195 THR A O 1
ATOM 1513 N N . MET A 1 196 ? -9.188 14 6.684 1 67.69 196 MET A N 1
ATOM 1514 C CA . MET A 1 196 ? -8.328 14.883 7.461 1 67.69 196 MET A CA 1
ATOM 1515 C C . MET A 1 196 ? -8.883 15.094 8.867 1 67.69 196 MET A C 1
ATOM 1517 O O . MET A 1 196 ? -8.133 15.086 9.844 1 67.69 196 MET A O 1
ATOM 1521 N N . GLN A 1 197 ? -10.18 15.25 8.945 1 63.44 197 GLN A N 1
ATOM 1522 C CA . GLN A 1 197 ? -10.828 15.445 10.234 1 63.44 197 GLN A CA 1
ATOM 1523 C C . GLN A 1 197 ? -10.68 14.211 11.117 1 63.44 197 GLN A C 1
ATOM 1525 O O . GLN A 1 197 ? -10.406 14.328 12.32 1 63.44 197 GLN A O 1
ATOM 1530 N N . ALA A 1 198 ? -10.852 13.055 10.516 1 62.16 198 ALA A N 1
ATOM 1531 C CA . ALA A 1 198 ? -10.711 11.797 11.25 1 62.16 198 ALA A CA 1
ATOM 1532 C C . ALA A 1 198 ? -9.273 11.594 11.719 1 62.16 198 ALA A C 1
ATOM 1534 O O . ALA A 1 198 ? -9.039 11.062 12.797 1 62.16 198 ALA A O 1
ATOM 1535 N N . GLY A 1 199 ? -8.375 11.906 10.844 1 61.56 199 GLY A N 1
ATOM 1536 C CA . GLY A 1 199 ? -6.973 11.812 11.211 1 61.56 199 GLY A CA 1
ATOM 1537 C C . GLY A 1 199 ? -6.613 12.648 12.43 1 61.56 199 GLY A C 1
ATOM 1538 O O . GLY A 1 199 ? -5.852 12.203 13.289 1 61.56 199 GLY A O 1
ATOM 1539 N N . VAL A 1 200 ? -7.184 13.789 12.469 1 57.19 200 VAL A N 1
ATOM 1540 C CA . VAL A 1 200 ? -6.949 14.688 13.594 1 57.19 200 VAL A CA 1
ATOM 1541 C C . VAL A 1 200 ? -7.457 14.047 14.883 1 57.19 200 VAL A C 1
ATOM 1543 O O . VAL A 1 200 ? -6.801 14.133 15.922 1 57.19 200 VAL A O 1
ATOM 1546 N N . VAL A 1 201 ? -8.578 13.43 14.734 1 55.69 201 VAL A N 1
ATOM 1547 C CA . VAL A 1 201 ? -9.188 12.805 15.898 1 55.69 201 VAL A CA 1
ATOM 1548 C C . VAL A 1 201 ? -8.375 11.586 16.328 1 55.69 201 VAL A C 1
ATOM 1550 O O . VAL A 1 201 ? -8.141 11.375 17.516 1 55.69 201 VAL A O 1
ATOM 1553 N N . ARG A 1 202 ? -8.047 10.805 15.336 1 54.31 202 ARG A N 1
ATOM 1554 C CA . ARG A 1 202 ? -7.305 9.578 15.586 1 54.31 202 ARG A CA 1
ATOM 1555 C C . ARG A 1 202 ? -5.949 9.883 16.219 1 54.31 202 ARG A C 1
ATOM 1557 O O . ARG A 1 202 ? -5.523 9.195 17.156 1 54.31 202 ARG A O 1
ATOM 1564 N N . ASP A 1 203 ? -5.336 10.672 15.57 1 52.34 203 ASP A N 1
ATOM 1565 C CA . ASP A 1 203 ? -3.975 10.93 16.031 1 52.34 203 ASP A CA 1
ATOM 1566 C C . ASP A 1 203 ? -3.975 11.727 17.328 1 52.34 203 ASP A C 1
ATOM 1568 O O . ASP A 1 203 ? -2.914 12.086 17.859 1 52.34 203 ASP A O 1
ATOM 1572 N N . ASN A 1 204 ? -5.102 11.469 18.047 1 50 204 ASN A N 1
ATOM 1573 C CA . ASN A 1 204 ? -5.188 12.148 19.328 1 50 204 ASN A CA 1
ATOM 1574 C C . ASN A 1 204 ? -4.406 13.453 19.328 1 50 204 ASN A C 1
ATOM 1576 O O . ASN A 1 204 ? -3.607 13.711 20.234 1 50 204 ASN A O 1
ATOM 1580 N N . ALA A 1 205 ? -4.484 14.023 18.297 1 56.06 205 ALA A N 1
ATOM 1581 C CA . ALA A 1 205 ? -3.742 15.281 18.25 1 56.06 205 ALA A CA 1
ATOM 1582 C C . ALA A 1 205 ? -4.168 16.219 19.375 1 56.06 205 ALA A C 1
ATOM 1584 O O . ALA A 1 205 ? -5.363 16.406 19.609 1 56.06 205 ALA A O 1
ATOM 1585 N N . ALA A 1 206 ? -3.299 16.188 20.469 1 63.5 206 ALA A N 1
ATOM 1586 C CA . ALA A 1 206 ? -3.562 17.125 21.562 1 63.5 206 ALA A CA 1
ATOM 1587 C C . ALA A 1 206 ? -4.152 18.422 21.031 1 63.5 206 ALA A C 1
ATOM 1589 O O . ALA A 1 206 ? -3.701 18.953 20.016 1 63.5 206 ALA A O 1
ATOM 1590 N N . ARG A 1 207 ? -5.34 18.766 21.656 1 79.88 207 ARG A N 1
ATOM 1591 C CA . ARG A 1 207 ? -5.848 20.109 21.406 1 79.88 207 ARG A CA 1
ATOM 1592 C C . ARG A 1 207 ? -4.734 21.156 21.531 1 79.88 207 ARG A C 1
ATOM 1594 O O . ARG A 1 207 ? -3.895 21.062 22.422 1 79.88 207 ARG A O 1
ATOM 1601 N N . TRP A 1 208 ? -4.691 22.062 20.578 1 89.31 208 TRP A N 1
ATOM 1602 C CA . TRP A 1 208 ? -3.607 23.031 20.578 1 89.31 208 TRP A CA 1
ATOM 1603 C C . TRP A 1 208 ? -3.617 23.844 21.875 1 89.31 208 TRP A C 1
ATOM 1605 O O . TRP A 1 208 ? -2.572 24.312 22.328 1 89.31 208 TRP A O 1
ATOM 1615 N N . THR A 1 209 ? -4.801 23.922 22.547 1 91.81 209 THR A N 1
ATOM 1616 C CA . THR A 1 209 ? -4.926 24.672 23.797 1 91.81 209 THR A CA 1
ATOM 1617 C C . THR A 1 209 ? -4.348 23.875 24.969 1 91.81 209 THR A C 1
ATOM 1619 O O . THR A 1 209 ? -4.129 24.422 26.047 1 91.81 209 THR A O 1
ATOM 1622 N N . ASN A 1 210 ? -4.121 22.609 24.734 1 87.12 210 ASN A N 1
ATOM 1623 C CA . ASN A 1 210 ? -3.414 21.797 25.734 1 87.12 210 ASN A CA 1
ATOM 1624 C C . ASN A 1 210 ? -1.901 21.922 25.562 1 87.12 210 ASN A C 1
ATOM 1626 O O . ASN A 1 210 ? -1.146 21.562 26.469 1 87.12 210 ASN A O 1
ATOM 1630 N N . ILE A 1 211 ? -1.495 22.312 24.484 1 90.12 211 ILE A N 1
ATOM 1631 C CA . ILE A 1 211 ? -0.077 22.469 24.172 1 90.12 211 ILE A CA 1
ATOM 1632 C C . ILE A 1 211 ? 0.384 23.875 24.516 1 90.12 211 ILE A C 1
ATOM 1634 O O . ILE A 1 211 ? 1.396 24.062 25.203 1 90.12 211 ILE A O 1
ATOM 1638 N N . PHE A 1 212 ? -0.344 24.844 24.078 1 93.12 212 PHE A N 1
ATOM 1639 C CA . PHE A 1 212 ? -0.082 26.266 24.328 1 93.12 212 PHE A CA 1
ATOM 1640 C C . PHE A 1 212 ? -0.886 26.766 25.516 1 93.12 212 PHE A C 1
ATOM 1642 O O . PHE A 1 212 ? -2.109 26.625 25.547 1 93.12 212 PHE A O 1
ATOM 1649 N N . PRO A 1 213 ? -0.25 27.328 26.516 1 93.31 213 PRO A N 1
ATOM 1650 C CA . PRO A 1 213 ? -0.969 27.812 27.703 1 93.31 213 PRO A CA 1
ATOM 1651 C C . PRO A 1 213 ? -1.777 29.078 27.422 1 93.31 213 PRO A C 1
ATOM 1653 O O . PRO A 1 213 ? -1.39 30.172 27.859 1 93.31 213 PRO A O 1
ATOM 1656 N N . VAL A 1 214 ? -2.912 28.891 26.859 1 93.56 214 VAL A N 1
ATOM 1657 C CA . VAL A 1 214 ? -3.717 29.984 26.328 1 93.56 214 VAL A CA 1
ATOM 1658 C C . VAL A 1 214 ? -4.148 30.906 27.469 1 93.56 214 VAL A C 1
ATOM 1660 O O . VAL A 1 214 ? -4.164 32.125 27.297 1 93.56 214 VAL A O 1
ATOM 1663 N N . ALA A 1 215 ? -4.551 30.422 28.609 1 89.88 215 ALA A N 1
ATOM 1664 C CA . ALA A 1 215 ? -5.027 31.25 29.719 1 89.88 215 ALA A CA 1
ATOM 1665 C C . ALA A 1 215 ? -3.939 32.219 30.188 1 89.88 215 ALA A C 1
ATOM 1667 O O . ALA A 1 215 ? -4.215 33.406 30.438 1 89.88 215 ALA A O 1
ATOM 1668 N N . GLN A 1 216 ? -2.816 31.703 30.281 1 89.94 216 GLN A N 1
ATOM 1669 C CA . GLN A 1 216 ? -1.693 32.5 30.766 1 89.94 216 GLN A CA 1
ATOM 1670 C C . GLN A 1 216 ? -1.18 33.438 29.672 1 89.94 216 GLN A C 1
ATOM 1672 O O . GLN A 1 216 ? -0.948 34.625 29.922 1 89.94 216 GLN A O 1
ATOM 1677 N N . ARG A 1 217 ? -1.044 32.938 28.469 1 89.62 217 ARG A N 1
ATOM 1678 C CA . ARG A 1 217 ? -0.371 33.656 27.406 1 89.62 217 ARG A CA 1
ATOM 1679 C C . ARG A 1 217 ? -1.281 34.719 26.812 1 89.62 217 ARG A C 1
ATOM 1681 O O . ARG A 1 217 ? -0.805 35.75 26.328 1 89.62 217 ARG A O 1
ATOM 1688 N N . LEU A 1 218 ? -2.576 34.531 26.906 1 88.5 218 LEU A N 1
ATOM 1689 C CA . LEU A 1 218 ? -3.502 35.5 26.297 1 88.5 218 LEU A CA 1
ATOM 1690 C C . LEU A 1 218 ? -3.951 36.531 27.328 1 88.5 218 LEU A C 1
ATOM 1692 O O . LEU A 1 218 ? -4.613 37.531 26.969 1 88.5 218 LEU A O 1
ATOM 1696 N N . GLN A 1 219 ? -3.568 36.344 28.562 1 84.81 219 GLN A N 1
ATOM 1697 C CA . GLN A 1 219 ? -3.973 37.25 29.641 1 84.81 219 GLN A CA 1
ATOM 1698 C C . GLN A 1 219 ? -3.588 38.688 29.328 1 84.81 219 GLN A C 1
ATOM 1700 O O . GLN A 1 219 ? -4.305 39.625 29.688 1 84.81 219 GLN A O 1
ATOM 1705 N N . ARG A 1 220 ? -2.582 38.844 28.719 1 82.19 220 ARG A N 1
ATOM 1706 C CA . ARG A 1 220 ? -2.08 40.156 28.406 1 82.19 220 ARG A CA 1
ATOM 1707 C C . ARG A 1 220 ? -3.049 40.906 27.516 1 82.19 220 ARG A C 1
ATOM 1709 O O . ARG A 1 220 ? -3.057 42.156 27.5 1 82.19 220 ARG A O 1
ATOM 1716 N N . PHE A 1 221 ? -3.844 40.125 26.875 1 83.62 221 PHE A N 1
ATOM 1717 C CA . PHE A 1 221 ? -4.793 40.75 25.969 1 83.62 221 PHE A CA 1
ATOM 1718 C C . PHE A 1 221 ? -6.16 40.906 26.625 1 83.62 221 PHE A C 1
ATOM 1720 O O . PHE A 1 221 ? -7.051 41.562 26.078 1 83.62 221 PHE A O 1
ATOM 1727 N N . LEU A 1 222 ? -6.312 40.219 27.703 1 76.69 222 LEU A N 1
ATOM 1728 C CA . LEU A 1 222 ? -7.621 40.156 28.359 1 76.69 222 LEU A CA 1
ATOM 1729 C C . LEU A 1 222 ? -7.672 41.125 29.547 1 76.69 222 LEU A C 1
ATOM 1731 O O . LEU A 1 222 ? -8.617 41.094 30.344 1 76.69 222 LEU A O 1
ATOM 1735 N N . ARG A 1 223 ? -6.766 42.031 29.75 1 66.69 223 ARG A N 1
ATOM 1736 C CA . ARG A 1 223 ? -6.711 42.875 30.938 1 66.69 223 ARG A CA 1
ATOM 1737 C C . ARG A 1 223 ? -7.945 43.781 31.016 1 66.69 223 ARG A C 1
ATOM 1739 O O . ARG A 1 223 ? -8.453 44.25 30 1 66.69 223 ARG A O 1
ATOM 1746 N N . ALA A 1 224 ? -8.484 43.688 32.094 1 59.19 224 ALA A N 1
ATOM 1747 C CA . ALA A 1 224 ? -9.695 44.438 32.469 1 59.19 224 ALA A CA 1
ATOM 1748 C C . ALA A 1 224 ? -9.508 45.938 32.219 1 59.19 224 ALA A C 1
ATOM 1750 O O . ALA A 1 224 ? -10.492 46.656 32.031 1 59.19 224 ALA A O 1
ATOM 1751 N N . ASP A 1 225 ? -8.234 46.344 32.219 1 56.75 225 ASP A N 1
ATOM 1752 C CA . ASP A 1 225 ? -8.008 47.781 32.125 1 56.75 225 ASP A CA 1
ATOM 1753 C C . ASP A 1 225 ? -7.941 48.219 30.656 1 56.75 225 ASP A C 1
ATOM 1755 O O . ASP A 1 225 ? -7.73 49.406 30.375 1 56.75 225 ASP A O 1
ATOM 1759 N N . LEU A 1 226 ? -8.133 47.25 29.781 1 60.59 226 LEU A N 1
ATOM 1760 C CA . LEU A 1 226 ? -8.109 47.625 28.375 1 60.59 226 LEU A CA 1
ATOM 1761 C C . LEU A 1 226 ? -9.398 48.312 27.984 1 60.59 226 LEU A C 1
ATOM 1763 O O . LEU A 1 226 ? -10.461 48.062 28.562 1 60.59 226 LEU A O 1
ATOM 1767 N N . PRO A 1 227 ? -9.188 49.438 27.219 1 59.09 227 PRO A N 1
ATOM 1768 C CA . PRO A 1 227 ? -10.422 50.094 26.766 1 59.09 227 PRO A CA 1
ATOM 1769 C C . PRO A 1 227 ? -11.453 49.094 26.234 1 59.09 227 PRO A C 1
ATOM 1771 O O . PRO A 1 227 ? -11.086 48.062 25.672 1 59.09 227 PRO A O 1
ATOM 1774 N N . PRO A 1 228 ? -12.688 49.281 26.75 1 52.09 228 PRO A N 1
ATOM 1775 C CA . PRO A 1 228 ? -13.773 48.375 26.328 1 52.09 228 PRO A CA 1
ATOM 1776 C C . PRO A 1 228 ? -13.742 48.062 24.828 1 52.09 228 PRO A C 1
ATOM 1778 O O . PRO A 1 228 ? -14.227 47.031 24.391 1 52.09 228 PRO A O 1
ATOM 1781 N N . ASP A 1 229 ? -13.203 49.062 24.109 1 54.62 229 ASP A N 1
ATOM 1782 C CA . ASP A 1 229 ? -13.25 48.906 22.656 1 54.62 229 ASP A CA 1
ATOM 1783 C C . ASP A 1 229 ? -12.156 47.969 22.156 1 54.62 229 ASP A C 1
ATOM 1785 O O . ASP A 1 229 ? -12.172 47.562 21 1 54.62 229 ASP A O 1
ATOM 1789 N N . GLU A 1 230 ? -11.312 47.656 23.141 1 66.62 230 GLU A N 1
ATOM 1790 C CA . GLU A 1 230 ? -10.234 46.781 22.656 1 66.62 230 GLU A CA 1
ATOM 1791 C C . GLU A 1 230 ? -10.5 45.312 22.984 1 66.62 230 GLU A C 1
ATOM 1793 O O . GLU A 1 230 ? -10.109 44.844 24.047 1 66.62 230 GLU A O 1
ATOM 1798 N N . LYS A 1 231 ? -11.367 44.781 22.203 1 78.06 231 LYS A N 1
ATOM 1799 C CA . LYS A 1 231 ? -11.727 43.375 22.406 1 78.06 231 LYS A CA 1
ATOM 1800 C C . LYS A 1 231 ? -10.68 42.438 21.781 1 78.06 231 LYS A C 1
ATOM 1802 O O . LYS A 1 231 ? -10.039 42.812 20.797 1 78.06 231 LYS A O 1
ATOM 1807 N N . PHE A 1 232 ? -10.492 41.406 22.5 1 90.31 232 PHE A N 1
ATOM 1808 C CA . PHE A 1 232 ? -9.617 40.344 22 1 90.31 232 PHE A CA 1
ATOM 1809 C C . PHE A 1 232 ? -10.031 39.938 20.594 1 90.31 232 PHE A C 1
ATOM 1811 O O . PHE A 1 232 ? -11.219 39.719 20.328 1 90.31 232 PHE A O 1
ATOM 1818 N N . GLN A 1 233 ? -9.047 40 19.672 1 93.44 233 GLN A N 1
ATOM 1819 C CA . GLN A 1 233 ? -9.32 39.562 18.297 1 93.44 233 GLN A CA 1
ATOM 1820 C C . GLN A 1 233 ? -8.367 38.469 17.859 1 93.44 233 GLN A C 1
ATOM 1822 O O . GLN A 1 233 ? -7.152 38.594 18 1 93.44 233 GLN A O 1
ATOM 1827 N N . MET A 1 234 ? -8.93 37.375 17.406 1 96 234 MET A N 1
ATOM 1828 C CA . MET A 1 234 ? -8.172 36.25 16.859 1 96 234 MET A CA 1
ATOM 1829 C C . MET A 1 234 ? -8.586 35.969 15.414 1 96 234 MET A C 1
ATOM 1831 O O . MET A 1 234 ? -9.781 35.969 15.102 1 96 234 MET A O 1
ATOM 1835 N N . VAL A 1 235 ? -7.633 35.875 14.555 1 97.94 235 VAL A N 1
ATOM 1836 C CA . VAL A 1 235 ? -7.871 35.531 13.164 1 97.94 235 VAL A CA 1
ATOM 1837 C C . VAL A 1 235 ? -7.344 34.125 12.898 1 97.94 235 VAL A C 1
ATOM 1839 O O . VAL A 1 235 ? -6.141 33.875 13 1 97.94 235 VAL A O 1
ATOM 1842 N N . ASP A 1 236 ? -8.195 33.188 12.641 1 97.5 236 ASP A N 1
ATOM 1843 C CA . ASP A 1 236 ? -7.84 31.812 12.227 1 97.5 236 ASP A CA 1
ATOM 1844 C C . ASP A 1 236 ? -7.77 31.703 10.711 1 97.5 236 ASP A C 1
ATOM 1846 O O . ASP A 1 236 ? -8.797 31.594 10.039 1 97.5 236 ASP A O 1
ATOM 1850 N N . ILE A 1 237 ? -6.562 31.719 10.203 1 98.12 237 ILE A N 1
ATOM 1851 C CA . ILE A 1 237 ? -6.316 31.766 8.766 1 98.12 237 ILE A CA 1
ATOM 1852 C C . ILE A 1 237 ? -6.254 30.344 8.203 1 98.12 237 ILE A C 1
ATOM 1854 O O . ILE A 1 237 ? -5.453 29.531 8.664 1 98.12 237 ILE A O 1
ATOM 1858 N N . GLY A 1 238 ? -7.016 30.094 7.133 1 94.75 238 GLY A N 1
ATOM 1859 C CA . GLY A 1 238 ? -7.113 28.734 6.641 1 94.75 238 GLY A CA 1
ATOM 1860 C C . GLY A 1 238 ? -7.742 27.781 7.637 1 94.75 238 GLY A C 1
ATOM 1861 O O . GLY A 1 238 ? -7.297 26.641 7.781 1 94.75 238 GLY A O 1
ATOM 1862 N N . GLY A 1 239 ? -8.727 28.172 8.344 1 91.81 239 GLY A N 1
ATOM 1863 C CA . GLY A 1 239 ? -9.234 27.484 9.523 1 91.81 239 GLY A CA 1
ATOM 1864 C C . GLY A 1 239 ? -10.312 26.469 9.195 1 91.81 239 GLY A C 1
ATOM 1865 O O . GLY A 1 239 ? -10.828 25.797 10.086 1 91.81 239 GLY A O 1
ATOM 1866 N N . GLY A 1 240 ? -10.633 26.328 7.91 1 88.19 240 GLY A N 1
ATOM 1867 C CA . GLY A 1 240 ? -11.656 25.359 7.52 1 88.19 240 GLY A CA 1
ATOM 1868 C C . GLY A 1 240 ? -13.023 25.672 8.102 1 88.19 240 GLY A C 1
ATOM 1869 O O . GLY A 1 240 ? -13.531 26.781 7.941 1 88.19 240 GLY A O 1
ATOM 1870 N N . VAL A 1 241 ? -13.508 24.734 8.875 1 84.56 241 VAL A N 1
ATOM 1871 C CA . VAL A 1 241 ? -14.867 24.906 9.391 1 84.56 241 VAL A CA 1
ATOM 1872 C C . VAL A 1 241 ? -14.805 25.484 10.797 1 84.56 241 VAL A C 1
ATOM 1874 O O . VAL A 1 241 ? -15.844 25.672 11.445 1 84.56 241 VAL A O 1
ATOM 1877 N N . GLY A 1 242 ? -13.648 25.703 11.305 1 89.56 242 GLY A N 1
ATOM 1878 C CA . GLY A 1 242 ? -13.523 26.5 12.523 1 89.56 242 GLY A CA 1
ATOM 1879 C C . GLY A 1 242 ? -13.273 25.641 13.758 1 89.56 242 GLY A C 1
ATOM 1880 O O . GLY A 1 242 ? -13.547 26.078 14.883 1 89.56 242 GLY A O 1
ATOM 1881 N N . HIS A 1 243 ? -12.688 24.516 13.602 1 86.44 243 HIS A N 1
ATOM 1882 C CA . HIS A 1 243 ? -12.445 23.609 14.719 1 86.44 243 HIS A CA 1
ATOM 1883 C C . HIS A 1 243 ? -11.516 24.25 15.75 1 86.44 243 HIS A C 1
ATOM 1885 O O . HIS A 1 243 ? -11.711 24.078 16.953 1 86.44 243 HIS A O 1
ATOM 1891 N N . GLU A 1 244 ? -10.508 24.922 15.328 1 90.81 244 GLU A N 1
ATOM 1892 C CA . GLU A 1 244 ? -9.523 25.484 16.25 1 90.81 244 GLU A CA 1
ATOM 1893 C C . GLU A 1 244 ? -10.133 26.625 17.078 1 90.81 244 GLU A C 1
ATOM 1895 O O . GLU A 1 244 ? -9.805 26.781 18.25 1 90.81 244 GLU A O 1
ATOM 1900 N N . ILE A 1 245 ? -10.969 27.422 16.484 1 92.19 245 ILE A N 1
ATOM 1901 C CA . ILE A 1 245 ? -11.68 28.453 17.234 1 92.19 245 ILE A CA 1
ATOM 1902 C C . ILE A 1 245 ? -12.602 27.797 18.266 1 92.19 245 ILE A C 1
ATOM 1904 O O . ILE A 1 245 ? -12.656 28.234 19.422 1 92.19 245 ILE A O 1
ATOM 1908 N N . LYS A 1 246 ? -13.289 26.781 17.828 1 89.75 246 LYS A N 1
ATOM 1909 C CA . LYS A 1 246 ? -14.18 26.078 18.75 1 89.75 246 LYS A CA 1
ATOM 1910 C C . LYS A 1 246 ? -13.414 25.531 19.953 1 89.75 246 LYS A C 1
ATOM 1912 O O . LYS A 1 246 ? -13.898 25.609 21.078 1 89.75 246 LYS A O 1
ATOM 1917 N N . ILE A 1 247 ? -12.32 24.953 19.703 1 89.12 247 ILE A N 1
ATOM 1918 C CA . ILE A 1 247 ? -11.484 24.391 20.766 1 89.12 247 ILE A CA 1
ATOM 1919 C C . ILE A 1 247 ? -11.109 25.5 21.75 1 89.12 247 ILE A C 1
ATOM 1921 O O . ILE A 1 247 ? -11.156 25.297 22.953 1 89.12 247 ILE A O 1
ATOM 1925 N N . LEU A 1 248 ? -10.719 26.672 21.281 1 91.69 248 LEU A N 1
ATOM 1926 C CA . LEU A 1 248 ? -10.359 27.797 22.141 1 91.69 248 LEU A CA 1
ATOM 1927 C C . LEU A 1 248 ? -11.547 28.234 22.984 1 91.69 248 LEU A C 1
ATOM 1929 O O . LEU A 1 248 ? -11.414 28.438 24.188 1 91.69 248 LEU A O 1
ATOM 1933 N N . LEU A 1 249 ? -12.641 28.344 22.344 1 89.88 249 LEU A N 1
ATOM 1934 C CA . LEU A 1 249 ? -13.828 28.812 23.031 1 89.88 249 LEU A CA 1
ATOM 1935 C C . LEU A 1 249 ? -14.312 27.781 24.047 1 89.88 249 LEU A C 1
ATOM 1937 O O . LEU A 1 249 ? -14.844 28.156 25.109 1 89.88 249 LEU A O 1
ATOM 1941 N N . ASP A 1 250 ? -14.133 26.547 23.719 1 87.94 250 ASP A N 1
ATOM 1942 C CA . ASP A 1 250 ? -14.445 25.484 24.688 1 87.94 250 ASP A CA 1
ATOM 1943 C C . ASP A 1 250 ? -13.492 25.531 25.875 1 87.94 250 ASP A C 1
ATOM 1945 O O . ASP A 1 250 ? -13.891 25.25 27.016 1 87.94 250 ASP A O 1
ATOM 1949 N N . THR A 1 251 ? -12.305 25.797 25.641 1 89 251 THR A N 1
ATOM 1950 C CA . THR A 1 251 ? -11.273 25.844 26.672 1 89 251 THR A CA 1
ATOM 1951 C C . THR A 1 251 ? -11.445 27.062 27.562 1 89 251 THR A C 1
ATOM 1953 O O . THR A 1 251 ? -11.188 27 28.766 1 89 251 THR A O 1
ATOM 1956 N N . LEU A 1 252 ? -11.781 28.203 26.984 1 89 252 LEU A N 1
ATOM 1957 C CA . LEU A 1 252 ? -12.016 29.453 27.703 1 89 252 LEU A CA 1
ATOM 1958 C C . LEU A 1 252 ? -13.414 29.984 27.406 1 89 252 LEU A C 1
ATOM 1960 O O . LEU A 1 252 ? -13.562 31 26.703 1 89 252 LEU A O 1
ATOM 1964 N N . PRO A 1 253 ? -14.344 29.438 28.047 1 86.62 253 PRO A N 1
ATOM 1965 C CA . PRO A 1 253 ? -15.719 29.828 27.75 1 86.62 253 PRO A CA 1
ATOM 1966 C C . PRO A 1 253 ? -15.992 31.297 28.062 1 86.62 253 PRO A C 1
ATOM 1968 O O . PRO A 1 253 ? -16.891 31.906 27.469 1 86.62 253 PRO A O 1
ATOM 1971 N N . GLY A 1 254 ? -15.281 31.906 28.875 1 82.75 254 GLY A N 1
ATOM 1972 C CA . GLY A 1 254 ? -15.492 33.281 29.266 1 82.75 254 GLY A CA 1
ATOM 1973 C C . GLY A 1 254 ? -14.68 34.281 28.422 1 82.75 254 GLY A C 1
ATOM 1974 O O . GLY A 1 254 ? -14.734 35.469 28.656 1 82.75 254 GLY A O 1
ATOM 1975 N N . LEU A 1 255 ? -14 33.812 27.422 1 86.19 255 LEU A N 1
ATOM 1976 C CA . LEU A 1 255 ? -13.156 34.688 26.609 1 86.19 255 LEU A CA 1
ATOM 1977 C C . LEU A 1 255 ? -14.008 35.531 25.688 1 86.19 255 LEU A C 1
ATOM 1979 O O . LEU A 1 255 ? -14.625 35.031 24.734 1 86.19 255 LEU A O 1
ATOM 1983 N N . ALA A 1 256 ? -14.078 36.844 26.062 1 84.38 256 ALA A N 1
ATOM 1984 C CA . ALA A 1 256 ? -14.781 37.812 25.219 1 84.38 256 ALA A CA 1
ATOM 1985 C C . ALA A 1 256 ? -13.891 38.312 24.078 1 84.38 256 ALA A C 1
ATOM 1987 O O . ALA A 1 256 ? -12.703 38.594 24.281 1 84.38 256 ALA A O 1
ATOM 1988 N N . GLY A 1 257 ? -14.43 38.281 22.906 1 89 257 GLY A N 1
ATOM 1989 C CA . GLY A 1 257 ? -13.633 38.75 21.797 1 89 257 GLY A CA 1
ATOM 1990 C C . GLY A 1 257 ? -14.273 38.5 20.438 1 89 257 GLY A C 1
ATOM 1991 O O . GLY A 1 257 ? -15.445 38.125 20.359 1 89 257 GLY A O 1
ATOM 1992 N N . HIS A 1 258 ? -13.625 39 19.484 1 91.31 258 HIS A N 1
ATOM 1993 C CA . HIS A 1 258 ? -14.008 38.812 18.094 1 91.31 258 HIS A CA 1
ATOM 1994 C C . HIS A 1 258 ? -13.133 37.781 17.406 1 91.31 258 HIS A C 1
ATOM 1996 O O . HIS A 1 258 ? -11.906 37.906 17.375 1 91.31 258 HIS A O 1
ATOM 2002 N N . PHE A 1 259 ? -13.719 36.75 16.906 1 94.38 259 PHE A N 1
ATOM 2003 C CA . PHE A 1 259 ? -13.023 35.656 16.25 1 94.38 259 PHE A CA 1
ATOM 2004 C C . PHE A 1 259 ? -13.359 35.594 14.766 1 94.38 259 PHE A C 1
ATOM 2006 O O . PHE A 1 259 ? -14.523 35.469 14.391 1 94.38 259 PHE A O 1
ATOM 2013 N N . ILE A 1 260 ? -12.336 35.75 13.977 1 95.62 260 ILE A N 1
ATOM 2014 C CA . ILE A 1 260 ? -12.516 35.75 12.531 1 95.62 260 ILE A CA 1
ATOM 2015 C C . ILE A 1 260 ? -11.984 34.438 11.945 1 95.62 260 ILE A C 1
ATOM 2017 O O . ILE A 1 260 ? -10.82 34.094 12.164 1 95.62 260 ILE A O 1
ATOM 2021 N N . LEU A 1 261 ? -12.812 33.688 11.297 1 95.56 261 LEU A N 1
ATOM 2022 C CA . LEU A 1 261 ? -12.445 32.469 10.586 1 95.56 261 LEU A CA 1
ATOM 2023 C C . LEU A 1 261 ? -12.266 32.75 9.102 1 95.56 261 LEU A C 1
ATOM 2025 O O . LEU A 1 261 ? -13.203 33.156 8.422 1 95.56 261 LEU A O 1
ATOM 2029 N N . GLN A 1 262 ? -11.086 32.562 8.617 1 96.69 262 GLN A N 1
ATOM 2030 C CA . GLN A 1 262 ? -10.789 32.812 7.211 1 96.69 262 GLN A CA 1
ATOM 2031 C C . GLN A 1 262 ? -10.508 31.531 6.449 1 96.69 262 GLN A C 1
ATOM 2033 O O . GLN A 1 262 ? -9.766 30.672 6.934 1 96.69 262 GLN A O 1
ATOM 2038 N N . ASP A 1 263 ? -10.992 31.312 5.355 1 93.56 263 ASP A N 1
ATOM 2039 C CA . ASP A 1 263 ? -10.719 30.266 4.359 1 93.56 263 ASP A CA 1
ATOM 2040 C C . ASP A 1 263 ? -11.328 30.641 3.006 1 93.56 263 ASP A C 1
ATOM 2042 O O . ASP A 1 263 ? -12.016 31.656 2.885 1 93.56 263 ASP A O 1
ATOM 2046 N N . VAL A 1 264 ? -10.922 29.969 1.955 1 89.25 264 VAL A N 1
ATOM 2047 C CA . VAL A 1 264 ? -11.453 30.25 0.624 1 89.25 264 VAL A CA 1
ATOM 2048 C C . VAL A 1 264 ? -12.961 30.047 0.612 1 89.25 264 VAL A C 1
ATOM 2050 O O . VAL A 1 264 ? -13.508 29.297 1.43 1 89.25 264 VAL A O 1
ATOM 2053 N N 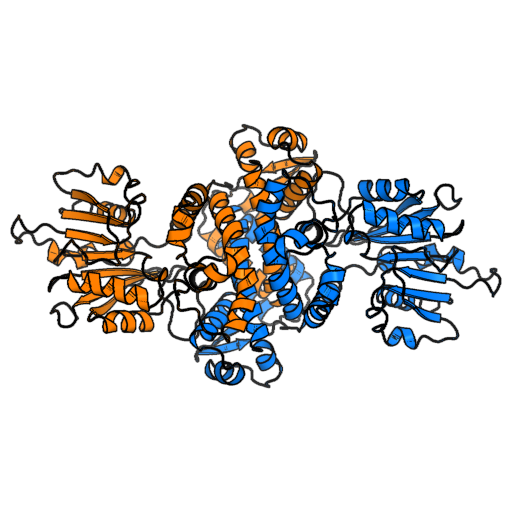. PRO A 1 265 ? -13.547 30.625 -0.441 1 83.38 265 PRO A N 1
ATOM 2054 C CA . PRO A 1 265 ? -15 30.453 -0.569 1 83.38 265 PRO A CA 1
ATOM 2055 C C . PRO A 1 265 ? -15.398 28.984 -0.722 1 83.38 265 PRO A C 1
ATOM 2057 O O . PRO A 1 265 ? -14.641 28.188 -1.275 1 83.38 265 PRO A O 1
ATOM 2060 N N . GLY A 1 266 ? -16.5 28.5 -0.308 1 75.56 266 GLY A N 1
ATOM 2061 C CA . GLY A 1 266 ? -16.953 27.125 -0.354 1 75.56 266 GLY A CA 1
ATOM 2062 C C . GLY A 1 266 ? -16.703 26.375 0.938 1 75.56 266 GLY A C 1
ATOM 2063 O O . GLY A 1 266 ? -17.547 25.609 1.397 1 75.56 266 GLY A O 1
ATOM 2064 N N . VAL A 1 267 ? -15.406 26.578 1.348 1 77.44 267 VAL A N 1
ATOM 2065 C CA . VAL A 1 267 ? -15.078 25.922 2.607 1 77.44 267 VAL A CA 1
ATOM 2066 C C . VAL A 1 267 ? -15.742 26.656 3.766 1 77.44 267 VAL A C 1
ATOM 2068 O O . VAL A 1 267 ? -16.391 26.047 4.621 1 77.44 267 VAL A O 1
ATOM 2071 N N . ILE A 1 268 ? -15.578 27.953 3.82 1 82.12 268 ILE A N 1
ATOM 2072 C CA . ILE A 1 268 ? -15.984 28.812 4.938 1 82.12 268 ILE A CA 1
ATOM 2073 C C . ILE A 1 268 ? -17.5 28.766 5.094 1 82.12 268 ILE A C 1
ATOM 2075 O O . ILE A 1 268 ? -18.031 29.016 6.184 1 82.12 268 ILE A O 1
ATOM 2079 N N . GLU A 1 269 ? -18.203 28.422 4.016 1 79.81 269 GLU A N 1
ATOM 2080 C CA . GLU A 1 269 ? -19.656 28.312 4.051 1 79.81 269 GLU A CA 1
ATOM 2081 C C . GLU A 1 269 ? -20.109 27.156 4.93 1 79.81 269 GLU A C 1
ATOM 2083 O O . GLU A 1 269 ? -21.234 27.141 5.422 1 79.81 269 GLU A O 1
ATOM 2088 N N . SER A 1 270 ? -19.188 26.281 5.184 1 78.38 270 SER A N 1
ATOM 2089 C CA . SER A 1 270 ? -19.516 25.094 5.973 1 78.38 270 SER A CA 1
ATOM 2090 C C . SER A 1 270 ? -19.078 25.266 7.426 1 78.38 270 SER A C 1
ATOM 2092 O O . SER A 1 270 ? -18.828 24.266 8.117 1 78.38 270 SER A O 1
ATOM 2094 N N . ILE A 1 271 ? -19.031 26.484 7.875 1 81.31 271 ILE A N 1
ATOM 2095 C CA . ILE A 1 271 ? -18.641 26.781 9.25 1 81.31 271 ILE A CA 1
ATOM 2096 C C . ILE A 1 271 ? -19.531 26.031 10.219 1 81.31 271 ILE A C 1
ATOM 2098 O O . ILE A 1 271 ? -20.734 25.875 9.977 1 81.31 271 ILE A O 1
ATOM 2102 N N . LEU A 1 272 ? -18.906 25.547 11.266 1 82.38 272 LEU A N 1
ATOM 2103 C CA . LEU A 1 272 ? -19.625 24.766 12.273 1 82.38 272 LEU A CA 1
ATOM 2104 C C . LEU A 1 272 ? -20.812 25.562 12.805 1 82.38 272 LEU A C 1
ATOM 2106 O O . LEU A 1 272 ? -20.688 26.734 13.156 1 82.38 272 LEU A O 1
ATOM 2110 N N . PRO A 1 273 ? -21.891 24.875 12.922 1 83.62 273 PRO A N 1
ATOM 2111 C CA . PRO A 1 273 ? -23.078 25.547 13.414 1 83.62 273 PRO A CA 1
ATOM 2112 C C . PRO A 1 273 ? -22.906 26.109 14.828 1 83.62 273 PRO A C 1
ATOM 2114 O O . PRO A 1 273 ? -23.469 27.156 15.156 1 83.62 273 PRO A O 1
ATOM 2117 N N . GLU A 1 274 ? -22.156 25.484 15.578 1 83 274 GLU A N 1
ATOM 2118 C CA . GLU A 1 274 ? -21.953 25.891 16.969 1 83 274 GLU A CA 1
ATOM 2119 C C . GLU A 1 274 ? -21.25 27.25 17.031 1 83 274 GLU A C 1
ATOM 2121 O O . GLU A 1 274 ? -21.406 27.984 18.016 1 83 274 GLU A O 1
ATOM 2126 N N . LEU A 1 275 ? -20.516 27.531 16.016 1 86.31 275 LEU A N 1
ATOM 2127 C CA . LEU A 1 275 ? -19.766 28.781 16 1 86.31 275 LEU A CA 1
ATOM 2128 C C . LEU A 1 275 ? -20.656 29.938 15.555 1 86.31 275 LEU A C 1
ATOM 2130 O O . LEU A 1 275 ? -20.312 31.109 15.773 1 86.31 275 LEU A O 1
ATOM 2134 N N . ARG A 1 276 ? -21.766 29.562 15 1 78.69 276 ARG A N 1
ATOM 2135 C CA . ARG A 1 276 ? -22.703 30.594 14.555 1 78.69 276 ARG A CA 1
ATOM 2136 C C . ARG A 1 276 ? -23.562 31.078 15.711 1 78.69 276 ARG A C 1
ATOM 2138 O O . ARG A 1 276 ? -24.094 32.188 15.656 1 78.69 276 ARG A O 1
ATOM 2145 N N . THR A 1 277 ? -23.641 30.203 16.719 1 70.75 277 THR A N 1
ATOM 2146 C CA . THR A 1 277 ? -24.594 30.5 17.781 1 70.75 277 THR A CA 1
ATOM 2147 C C . THR A 1 277 ? -23.875 30.969 19.031 1 70.75 277 THR A C 1
ATOM 2149 O O . THR A 1 277 ? -24.438 30.953 20.125 1 70.75 277 THR A O 1
ATOM 2152 N N . THR A 1 278 ? -22.734 31.328 18.891 1 66.69 278 THR A N 1
ATOM 2153 C CA . THR A 1 278 ? -22.016 31.812 20.062 1 66.69 278 THR A CA 1
ATOM 2154 C C . THR A 1 278 ? -22.703 33.031 20.672 1 66.69 278 THR A C 1
ATOM 2156 O O . THR A 1 278 ? -23.328 33.812 19.938 1 66.69 278 THR A O 1
ATOM 2159 N N . PRO A 1 279 ? -22.812 33 22 1 62.5 279 PRO A N 1
ATOM 2160 C CA . PRO A 1 279 ? -23.453 34.188 22.578 1 62.5 279 PRO A CA 1
ATOM 2161 C C . PRO A 1 279 ? -22.812 35.5 22.125 1 62.5 279 PRO A C 1
ATOM 2163 O O . PRO A 1 279 ? -21.656 35.75 22.438 1 62.5 279 PRO A O 1
ATOM 2166 N N . ALA A 1 280 ? -23.609 36.219 21.328 1 62.34 280 ALA A N 1
ATOM 2167 C CA . ALA A 1 280 ? -23.109 37.438 20.688 1 62.34 280 ALA A CA 1
ATOM 2168 C C . ALA A 1 280 ? -22.594 38.438 21.719 1 62.34 280 ALA A C 1
ATOM 2170 O O . ALA A 1 280 ? -21.703 39.25 21.422 1 62.34 280 ALA A O 1
ATOM 2171 N N . SER A 1 281 ? -23.047 38.312 22.844 1 59.31 281 SER A N 1
ATOM 2172 C CA . SER A 1 281 ? -22.641 39.281 23.859 1 59.31 281 SER A CA 1
ATOM 2173 C C . SER A 1 281 ? -21.188 39.062 24.281 1 59.31 281 SER A C 1
ATOM 2175 O O . SER A 1 281 ? -20.484 40 24.656 1 59.31 281 SER A O 1
ATOM 2177 N N . LEU A 1 282 ? -20.688 37.969 24.156 1 67.06 282 LEU A N 1
ATOM 2178 C CA . LEU A 1 282 ? -19.359 37.625 24.656 1 67.06 282 LEU A CA 1
ATOM 2179 C C . LEU A 1 282 ? -18.422 37.25 23.5 1 67.06 282 LEU A C 1
ATOM 2181 O O . LEU A 1 282 ? -17.312 37.781 23.438 1 67.06 282 LEU A O 1
ATOM 2185 N N . GLN A 1 283 ? -18.969 36.562 22.625 1 74.75 283 GLN A N 1
ATOM 2186 C CA . GLN A 1 283 ? -18.141 36 21.562 1 74.75 283 GLN A CA 1
ATOM 2187 C C . GLN A 1 283 ? -18.828 36.125 20.203 1 74.75 283 GLN A C 1
ATOM 2189 O O . GLN A 1 283 ? -20.031 35.906 20.078 1 74.75 283 GLN A O 1
ATOM 2194 N N . THR A 1 284 ? -18.109 36.781 19.281 1 83.38 284 THR A N 1
ATOM 2195 C CA . THR A 1 284 ? -18.594 36.812 17.906 1 83.38 284 THR A CA 1
ATOM 2196 C C . THR A 1 284 ? -17.625 36.062 16.984 1 83.38 284 THR A C 1
ATOM 2198 O O . THR A 1 284 ? -16.406 36.281 17.062 1 83.38 284 THR A O 1
ATOM 2201 N N . VAL A 1 285 ? -18.156 35.125 16.25 1 90.44 285 VAL A N 1
ATOM 2202 C CA . VAL A 1 285 ? -17.375 34.406 15.234 1 90.44 285 VAL A CA 1
ATOM 2203 C C . VAL A 1 285 ? -17.828 34.844 13.844 1 90.44 285 VAL A C 1
ATOM 2205 O O . VAL A 1 285 ? -19.016 34.781 13.508 1 90.44 285 VAL A O 1
ATOM 2208 N N . GLN A 1 286 ? -16.938 35.438 13.133 1 91.94 286 GLN A N 1
ATOM 2209 C CA . GLN A 1 286 ? -17.219 35.906 11.781 1 91.94 286 GLN A CA 1
ATOM 2210 C C . GLN A 1 286 ? -16.5 35.031 10.742 1 91.94 286 GLN A C 1
ATOM 2212 O O . GLN A 1 286 ? -15.281 34.844 10.82 1 91.94 286 GLN A O 1
ATOM 2217 N N . ALA A 1 287 ? -17.25 34.469 9.82 1 92.94 287 ALA A N 1
ATOM 2218 C CA . ALA A 1 287 ? -16.672 33.812 8.656 1 92.94 287 ALA A CA 1
ATOM 2219 C C . ALA A 1 287 ? -16.266 34.812 7.586 1 92.94 287 ALA A C 1
ATOM 2221 O O . ALA A 1 287 ? -17.078 35.656 7.176 1 92.94 287 ALA A O 1
ATOM 2222 N N . MET A 1 288 ? -15.078 34.812 7.156 1 95.12 288 MET A N 1
ATOM 2223 C CA . MET A 1 288 ? -14.578 35.781 6.168 1 95.12 288 MET A CA 1
ATOM 2224 C C . MET A 1 288 ? -13.883 35.062 5.02 1 95.12 288 MET A C 1
ATOM 2226 O O . MET A 1 288 ? -12.805 34.5 5.195 1 95.12 288 MET A O 1
ATOM 2230 N N . PRO A 1 289 ? -14.516 35 3.791 1 95 289 PRO A N 1
ATOM 2231 C CA . PRO A 1 289 ? -13.789 34.469 2.643 1 95 289 PRO A CA 1
ATOM 2232 C C . PRO A 1 289 ? -12.469 35.188 2.385 1 95 289 PRO A C 1
ATOM 2234 O O . PRO A 1 289 ? -12.414 36.406 2.348 1 95 289 PRO A O 1
ATOM 2237 N N . TYR A 1 290 ? -11.367 34.406 2.273 1 96.12 290 TYR A N 1
ATOM 2238 C CA . TYR A 1 290 ? -10.039 35 2.158 1 96.12 290 TYR A CA 1
ATOM 2239 C C . TYR A 1 290 ? -9.055 34 1.554 1 96.12 290 TYR A C 1
ATOM 2241 O O . TYR A 1 290 ? -9.07 32.812 1.892 1 96.12 290 TYR A O 1
ATOM 2249 N N . ASN A 1 291 ? -8.344 34.5 0.542 1 95.5 291 ASN A N 1
ATOM 2250 C CA . ASN A 1 291 ? -7.18 33.812 -0.005 1 95.5 291 ASN A CA 1
ATOM 2251 C C . ASN A 1 291 ? -5.887 34.312 0.631 1 95.5 291 ASN A C 1
ATOM 2253 O O . ASN A 1 291 ? -5.48 35.469 0.406 1 95.5 291 ASN A O 1
ATOM 2257 N N . PHE A 1 292 ? -5.219 33.438 1.361 1 97.56 292 PHE A N 1
ATOM 2258 C CA . PHE A 1 292 ? -4.094 33.906 2.172 1 97.56 292 PHE A CA 1
ATOM 2259 C C . PHE A 1 292 ? -2.889 34.219 1.294 1 97.56 292 PHE A C 1
ATOM 2261 O O . PHE A 1 292 ? -1.842 34.625 1.795 1 97.56 292 PHE A O 1
ATOM 2268 N N . PHE A 1 293 ? -2.957 34.094 -0.019 1 97.12 293 PHE A N 1
ATOM 2269 C CA . PHE A 1 293 ? -1.922 34.562 -0.934 1 97.12 293 PHE A CA 1
ATOM 2270 C C . PHE A 1 293 ? -2.152 36.031 -1.32 1 97.12 293 PHE A C 1
ATOM 2272 O O . PHE A 1 293 ? -1.35 36.625 -2.047 1 97.12 293 PHE A O 1
ATOM 2279 N N . GLU A 1 294 ? -3.188 36.594 -0.826 1 97.62 294 GLU A N 1
ATOM 2280 C CA . GLU A 1 294 ? -3.482 38 -0.942 1 97.62 294 GLU A CA 1
ATOM 2281 C C . GLU A 1 294 ? -3.205 38.75 0.37 1 97.62 294 GLU A C 1
ATOM 2283 O O . GLU A 1 294 ? -3.113 38.125 1.427 1 97.62 294 GLU A O 1
ATOM 2288 N N . PRO A 1 295 ? -3.105 40.031 0.29 1 98.19 295 PRO A N 1
ATOM 2289 C CA . PRO A 1 295 ? -2.85 40.781 1.529 1 98.19 295 PRO A CA 1
ATOM 2290 C C . PRO A 1 295 ? -3.9 40.5 2.604 1 98.19 295 PRO A C 1
ATOM 2292 O O . PRO A 1 295 ? -5.09 40.406 2.297 1 98.19 295 PRO A O 1
ATOM 2295 N N . GLN A 1 296 ? -3.43 40.281 3.811 1 98.44 296 GLN A N 1
ATOM 2296 C CA . GLN A 1 296 ? -4.305 40 4.949 1 98.44 296 GLN A CA 1
ATOM 2297 C C . GLN A 1 296 ? -5.16 41.219 5.281 1 98.44 296 GLN A C 1
ATOM 2299 O O . GLN A 1 296 ? -4.633 42.281 5.652 1 98.44 296 GLN A O 1
ATOM 2304 N N . PRO A 1 297 ? -6.484 41.094 5.203 1 98.06 297 PRO A N 1
ATOM 2305 C CA . PRO A 1 297 ? -7.367 42.25 5.367 1 98.06 297 PRO A CA 1
ATOM 2306 C C . PRO A 1 297 ? -7.559 42.656 6.832 1 98.06 297 PRO A C 1
ATOM 2308 O O . PRO A 1 297 ? -7.934 43.781 7.129 1 98.06 297 PRO A O 1
ATOM 2311 N N . VAL A 1 298 ? -7.449 41.781 7.762 1 97.81 298 VAL A N 1
ATOM 2312 C CA . VAL A 1 298 ? -7.605 42.062 9.188 1 97.81 298 VAL A CA 1
ATOM 2313 C C . VAL A 1 298 ? -6.254 42.406 9.797 1 97.81 298 VAL A C 1
ATOM 2315 O O . VAL A 1 298 ? -5.395 41.562 9.969 1 97.81 298 VAL A O 1
ATOM 2318 N N . THR A 1 299 ? -6.172 43.688 10.156 1 97 299 THR A N 1
ATOM 2319 C CA . THR A 1 299 ? -4.879 44.156 10.633 1 97 299 THR A CA 1
ATOM 2320 C C . THR A 1 299 ? -4.898 44.375 12.141 1 97 299 THR A C 1
ATOM 2322 O O . THR A 1 299 ? -5.961 44.594 12.727 1 97 299 THR A O 1
ATOM 2325 N N . HIS A 1 300 ? -3.758 44.125 12.805 1 94.94 300 HIS A N 1
ATOM 2326 C CA . HIS A 1 300 ? -3.482 44.438 14.203 1 94.94 300 HIS A CA 1
ATOM 2327 C C . HIS A 1 300 ? -4.336 43.594 15.133 1 94.94 300 HIS A C 1
ATOM 2329 O O . HIS A 1 300 ? -4.758 44.031 16.203 1 94.94 300 HIS A O 1
ATOM 2335 N N . ALA A 1 301 ? -4.703 42.406 14.617 1 95.5 301 ALA A N 1
ATOM 2336 C CA . ALA A 1 301 ? -5.332 41.469 15.539 1 95.5 301 ALA A CA 1
ATOM 2337 C C . ALA A 1 301 ? -4.355 41.031 16.625 1 95.5 301 ALA A C 1
ATOM 2339 O O . ALA A 1 301 ? -3.139 41.125 16.453 1 95.5 301 ALA A O 1
ATOM 2340 N N . HIS A 1 302 ? -4.914 40.562 17.766 1 94.75 302 HIS A N 1
ATOM 2341 C CA . HIS A 1 302 ? -4.066 40.125 18.859 1 94.75 302 HIS A CA 1
ATOM 2342 C C . HIS A 1 302 ? -3.387 38.812 18.531 1 94.75 302 HIS A C 1
ATOM 2344 O O . HIS A 1 302 ? -2.223 38.594 18.891 1 94.75 302 HIS A O 1
ATOM 2350 N N . VAL A 1 303 ? -4.117 37.875 17.891 1 96.75 303 VAL A N 1
ATOM 2351 C CA . VAL A 1 303 ? -3.58 36.562 17.562 1 96.75 303 VAL A CA 1
ATOM 2352 C C . VAL A 1 303 ? -3.92 36.219 16.125 1 96.75 303 VAL A C 1
ATOM 2354 O O . VAL A 1 303 ? -5.07 36.344 15.695 1 96.75 303 VAL A O 1
ATOM 2357 N N . TYR A 1 304 ? -2.943 35.969 15.367 1 98.44 304 TYR A N 1
ATOM 2358 C CA . TYR A 1 304 ? -3.1 35.25 14.109 1 98.44 304 TYR A CA 1
ATOM 2359 C C . TYR A 1 304 ? -2.748 33.781 14.266 1 98.44 304 TYR A C 1
ATOM 2361 O O . TYR A 1 304 ? -1.767 33.438 14.938 1 98.44 304 TYR A O 1
ATOM 2369 N N . PHE A 1 305 ? -3.562 32.875 13.703 1 98.25 305 PHE A N 1
ATOM 2370 C CA . PHE A 1 305 ? -3.414 31.438 13.922 1 98.25 305 PHE A CA 1
ATOM 2371 C C . PHE A 1 305 ? -3.344 30.703 12.594 1 98.25 305 PHE A C 1
ATOM 2373 O O . PHE A 1 305 ? -4.156 30.938 11.695 1 98.25 305 PHE A O 1
ATOM 2380 N N . LEU A 1 306 ? -2.328 29.922 12.422 1 97.81 306 LEU A N 1
ATOM 2381 C CA . LEU A 1 306 ? -2.184 28.984 11.312 1 97.81 306 LEU A CA 1
ATOM 2382 C C . LEU A 1 306 ? -2.086 27.547 11.812 1 97.81 306 LEU A C 1
ATOM 2384 O O . LEU A 1 306 ? -1.047 27.141 12.336 1 97.81 306 LEU A O 1
ATOM 2388 N N . GLY A 1 307 ? -3.133 26.781 11.633 1 93.5 307 GLY A N 1
ATOM 2389 C CA . GLY A 1 307 ? -3.135 25.391 12.023 1 93.5 307 GLY A CA 1
ATOM 2390 C C . GLY A 1 307 ? -3.096 24.438 10.836 1 93.5 307 GLY A C 1
ATOM 2391 O O . GLY A 1 307 ? -4.078 24.312 10.102 1 93.5 307 GLY A O 1
ATOM 2392 N N . ARG A 1 308 ? -1.999 23.766 10.625 1 91.25 308 ARG A N 1
ATOM 2393 C CA . ARG A 1 308 ? -1.842 22.781 9.57 1 91.25 308 ARG A CA 1
ATOM 2394 C C . ARG A 1 308 ? -2.051 23.406 8.195 1 91.25 308 ARG A C 1
ATOM 2396 O O . ARG A 1 308 ? -2.799 22.859 7.371 1 91.25 308 ARG A O 1
ATOM 2403 N N . VAL A 1 309 ? -1.533 24.484 8.039 1 95.19 309 VAL A N 1
ATOM 2404 C CA . VAL A 1 309 ? -1.656 25.234 6.793 1 95.19 309 VAL A CA 1
ATOM 2405 C C . VAL A 1 309 ? -0.322 25.234 6.047 1 95.19 309 VAL A C 1
ATOM 2407 O O . VAL A 1 309 ? -0.271 24.906 4.855 1 95.19 309 VAL A O 1
ATOM 2410 N N . LEU A 1 310 ? 0.726 25.516 6.773 1 97.5 310 LEU A N 1
ATOM 2411 C CA . LEU A 1 310 ? 2.006 25.781 6.125 1 97.5 310 LEU A CA 1
ATOM 2412 C C . LEU A 1 310 ? 2.59 24.5 5.547 1 97.5 310 LEU A C 1
ATOM 2414 O O . LEU A 1 310 ? 3.314 24.531 4.551 1 97.5 310 LEU A O 1
ATOM 2418 N N . HIS A 1 311 ? 2.295 23.344 6.133 1 95.69 311 HIS A N 1
ATOM 2419 C CA . HIS A 1 311 ? 2.854 22.094 5.617 1 95.69 311 HIS A CA 1
ATOM 2420 C C . HIS A 1 311 ? 2.25 21.734 4.262 1 95.69 311 HIS A C 1
ATOM 2422 O O . HIS A 1 311 ? 2.779 20.891 3.545 1 95.69 311 HIS A O 1
ATOM 2428 N N . ASP A 1 312 ? 1.214 22.438 3.844 1 95.69 312 ASP A N 1
ATOM 2429 C CA . ASP A 1 312 ? 0.595 22.203 2.545 1 95.69 312 ASP A CA 1
ATOM 2430 C C . ASP A 1 312 ? 1.367 22.906 1.428 1 95.69 312 ASP A C 1
ATOM 2432 O O . ASP A 1 312 ? 1.085 22.688 0.246 1 95.69 312 ASP A O 1
ATOM 2436 N N . TRP A 1 313 ? 2.338 23.703 1.832 1 97.81 313 TRP A N 1
ATOM 2437 C CA . TRP A 1 313 ? 2.982 24.578 0.855 1 97.81 313 TRP A CA 1
ATOM 2438 C C . TRP A 1 313 ? 4.5 24.516 0.998 1 97.81 313 TRP A C 1
ATOM 2440 O O . TRP A 1 313 ? 5.023 24.5 2.113 1 97.81 313 TRP A O 1
ATOM 2450 N N . PRO A 1 314 ? 5.207 24.484 -0.196 1 97.88 314 PRO A N 1
ATOM 2451 C CA . PRO A 1 314 ? 6.66 24.625 -0.11 1 97.88 314 PRO A CA 1
ATOM 2452 C C . PRO A 1 314 ? 7.086 26.016 0.362 1 97.88 314 PRO A C 1
ATOM 2454 O O . PRO A 1 314 ? 6.238 26.891 0.538 1 97.88 314 PRO A O 1
ATOM 2457 N N . ASP A 1 315 ? 8.344 26.219 0.567 1 97.62 315 ASP A N 1
ATOM 2458 C CA . ASP A 1 315 ? 8.859 27.391 1.267 1 97.62 315 ASP A CA 1
ATOM 2459 C C . ASP A 1 315 ? 8.5 28.672 0.532 1 97.62 315 ASP A C 1
ATOM 2461 O O . ASP A 1 315 ? 8.25 29.703 1.161 1 97.62 315 ASP A O 1
ATOM 2465 N N . THR A 1 316 ? 8.508 28.609 -0.799 1 97.81 316 THR A N 1
ATOM 2466 C CA . THR A 1 316 ? 8.195 29.812 -1.563 1 97.81 316 THR A CA 1
ATOM 2467 C C . THR A 1 316 ? 6.801 30.328 -1.22 1 97.81 316 THR A C 1
ATOM 2469 O O . THR A 1 316 ? 6.629 31.5 -0.889 1 97.81 316 THR A O 1
ATOM 2472 N N . GLN A 1 317 ? 5.832 29.5 -1.261 1 98.06 317 GLN A N 1
ATOM 2473 C CA . GLN A 1 317 ? 4.457 29.875 -0.961 1 98.06 317 GLN A CA 1
ATOM 2474 C C . GLN A 1 317 ? 4.266 30.109 0.534 1 98.06 317 GLN A C 1
ATOM 2476 O O . GLN A 1 317 ? 3.525 31.016 0.934 1 98.06 317 GLN A O 1
ATOM 2481 N N . ALA A 1 318 ? 4.906 29.297 1.354 1 98.5 318 ALA A N 1
ATOM 2482 C CA . ALA A 1 318 ? 4.797 29.484 2.799 1 98.5 318 ALA A CA 1
ATOM 2483 C C . ALA A 1 318 ? 5.301 30.859 3.213 1 98.5 318 ALA A C 1
ATOM 2485 O O . ALA A 1 318 ? 4.707 31.516 4.07 1 98.5 318 ALA A O 1
ATOM 2486 N N . ARG A 1 319 ? 6.375 31.328 2.621 1 98.5 319 ARG A N 1
ATOM 2487 C CA . ARG A 1 319 ? 6.902 32.656 2.898 1 98.5 319 ARG A CA 1
ATOM 2488 C C . ARG A 1 319 ? 5.902 33.719 2.486 1 98.5 319 ARG A C 1
ATOM 2490 O O . ARG A 1 319 ? 5.73 34.719 3.193 1 98.5 319 ARG A O 1
ATOM 2497 N N . SER A 1 320 ? 5.305 33.5 1.362 1 98.44 320 SER A N 1
ATOM 2498 C CA . SER A 1 320 ? 4.305 34.438 0.9 1 98.44 320 SER A CA 1
ATOM 2499 C C . SER A 1 320 ? 3.158 34.562 1.896 1 98.44 320 SER A C 1
ATOM 2501 O O . SER A 1 320 ? 2.727 35.688 2.221 1 98.44 320 SER A O 1
ATOM 2503 N N . ILE A 1 321 ? 2.66 33.438 2.396 1 98.62 321 ILE A N 1
ATOM 2504 C CA . ILE A 1 321 ? 1.588 33.438 3.385 1 98.62 321 ILE A CA 1
ATOM 2505 C C . ILE A 1 321 ? 2.029 34.156 4.641 1 98.62 321 ILE A C 1
ATOM 2507 O O . ILE A 1 321 ? 1.321 35.062 5.133 1 98.62 321 ILE A O 1
ATOM 2511 N N . LEU A 1 322 ? 3.199 33.844 5.086 1 98.75 322 LEU A N 1
ATOM 2512 C CA . LEU A 1 322 ? 3.717 34.406 6.328 1 98.75 322 LEU A CA 1
ATOM 2513 C C . LEU A 1 322 ? 3.988 35.906 6.168 1 98.75 322 LEU A C 1
ATOM 2515 O O . LEU A 1 322 ? 3.824 36.688 7.117 1 98.75 322 LEU A O 1
ATOM 2519 N N . GLN A 1 323 ? 4.414 36.312 5 1 98.56 323 GLN A N 1
ATOM 2520 C CA . GLN A 1 323 ? 4.648 37.719 4.734 1 98.56 323 GLN A CA 1
ATOM 2521 C C . GLN A 1 323 ? 3.361 38.531 4.875 1 98.56 323 GLN A C 1
ATOM 2523 O O . GLN A 1 323 ? 3.371 39.656 5.426 1 98.56 323 GLN A O 1
ATOM 2528 N N . HIS A 1 324 ? 2.275 38.031 4.332 1 98.69 324 HIS A N 1
ATOM 2529 C CA . HIS A 1 324 ? 0.987 38.719 4.445 1 98.69 324 HIS A CA 1
ATOM 2530 C C . HIS A 1 324 ? 0.548 38.812 5.902 1 98.69 324 HIS A C 1
ATOM 2532 O O . HIS A 1 324 ? -0.022 39.812 6.316 1 98.69 324 HIS A O 1
ATOM 2538 N N . VAL A 1 325 ? 0.817 37.781 6.691 1 98.69 325 VAL A N 1
ATOM 2539 C CA . VAL A 1 325 ? 0.49 37.812 8.109 1 98.69 325 VAL A CA 1
ATOM 2540 C C . VAL A 1 325 ? 1.359 38.844 8.82 1 98.69 325 VAL A C 1
ATOM 2542 O O . VAL A 1 325 ? 0.852 39.656 9.57 1 98.69 325 VAL A O 1
ATOM 2545 N N . ARG A 1 326 ? 2.648 38.781 8.555 1 98.31 326 ARG A N 1
ATOM 2546 C CA . ARG A 1 326 ? 3.594 39.719 9.156 1 98.31 326 ARG A CA 1
ATOM 2547 C C . ARG A 1 326 ? 3.182 41.156 8.891 1 98.31 326 ARG A C 1
ATOM 2549 O O . ARG A 1 326 ? 3.232 42 9.789 1 98.31 326 ARG A O 1
ATOM 2556 N N . ASN A 1 327 ? 2.809 41.406 7.672 1 98.12 327 ASN A N 1
ATOM 2557 C CA . ASN A 1 327 ? 2.418 42.75 7.285 1 98.12 327 ASN A CA 1
ATOM 2558 C C . ASN A 1 327 ? 1.177 43.219 8.039 1 98.12 327 ASN A C 1
ATOM 2560 O O . ASN A 1 327 ? 0.997 44.406 8.273 1 98.12 327 ASN A O 1
ATOM 2564 N N . ALA A 1 328 ? 0.319 42.312 8.406 1 98.19 328 ALA A N 1
ATOM 2565 C CA . ALA A 1 328 ? -0.933 42.625 9.086 1 98.19 328 ALA A CA 1
ATOM 2566 C C . ALA A 1 328 ? -0.73 42.75 10.594 1 98.19 328 ALA A C 1
ATOM 2568 O O . ALA A 1 328 ? -1.542 43.375 11.289 1 98.19 328 ALA A O 1
ATOM 2569 N N . MET A 1 329 ? 0.284 42.188 11.133 1 97.25 329 MET A N 1
ATOM 2570 C CA . MET A 1 329 ? 0.542 42.125 12.57 1 97.25 329 MET A CA 1
ATOM 2571 C C . MET A 1 329 ? 0.879 43.5 13.109 1 97.25 329 MET A C 1
ATOM 2573 O O . MET A 1 329 ? 1.574 44.281 12.453 1 97.25 329 MET A O 1
ATOM 2577 N N . GLY A 1 330 ? 0.276 43.781 14.32 1 94.06 330 GLY A N 1
ATOM 2578 C CA . GLY A 1 330 ? 0.729 44.938 15.094 1 94.06 330 GLY A CA 1
ATOM 2579 C C . GLY A 1 330 ? 1.944 44.625 15.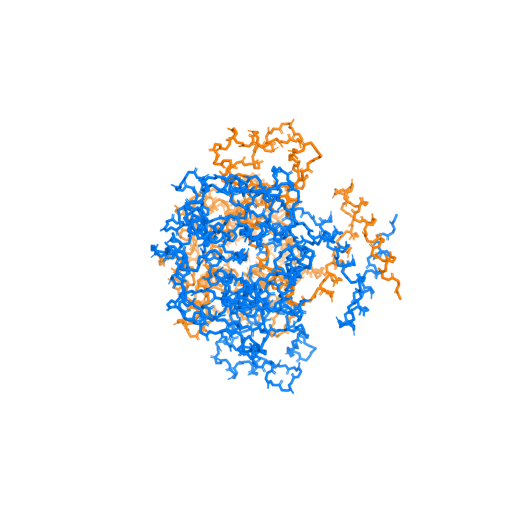953 1 94.06 330 GLY A C 1
ATOM 2580 O O . GLY A 1 330 ? 2.465 43.531 15.922 1 94.06 330 GLY A O 1
ATOM 2581 N N . LYS A 1 331 ? 2.354 45.594 16.688 1 90.06 331 LYS A N 1
ATOM 2582 C CA . LYS A 1 331 ? 3.553 45.469 17.5 1 90.06 331 LYS A CA 1
ATOM 2583 C C . LYS A 1 331 ? 3.381 44.375 18.562 1 90.06 331 LYS A C 1
ATOM 2585 O O . LYS A 1 331 ? 4.344 43.688 18.922 1 90.06 331 LYS A O 1
ATOM 2590 N N . ASP A 1 332 ? 2.168 44.188 19.031 1 89.62 332 ASP A N 1
ATOM 2591 C CA . ASP A 1 332 ? 1.936 43.25 20.125 1 89.62 332 ASP A CA 1
ATOM 2592 C C . ASP A 1 332 ? 1.267 41.969 19.641 1 89.62 332 ASP A C 1
ATOM 2594 O O . ASP A 1 332 ? 0.93 41.094 20.438 1 89.62 332 ASP A O 1
ATOM 2598 N N . SER A 1 333 ? 1.084 41.844 18.328 1 95.12 333 SER A N 1
ATOM 2599 C CA . SER A 1 333 ? 0.404 40.688 17.781 1 95.12 333 SER A CA 1
ATOM 2600 C C . SER A 1 333 ? 1.224 39.406 18 1 95.12 333 SER A C 1
ATOM 2602 O O . SER A 1 333 ? 2.455 39.469 18.031 1 95.12 333 SER A O 1
ATOM 2604 N N . LEU A 1 334 ? 0.464 38.312 18.141 1 95.94 334 LEU A N 1
ATOM 2605 C CA . LEU A 1 334 ? 1.042 36.969 18.266 1 95.94 334 LEU A CA 1
ATOM 2606 C C . LEU A 1 334 ? 0.638 36.094 17.062 1 95.94 334 LEU A C 1
ATOM 2608 O O . LEU A 1 334 ? -0.517 36.125 16.641 1 95.94 334 LEU A O 1
ATOM 2612 N N . LEU A 1 335 ? 1.682 35.5 16.5 1 98.25 335 LEU A N 1
ATOM 2613 C CA . LEU A 1 335 ? 1.383 34.438 15.531 1 98.25 335 LEU A CA 1
ATOM 2614 C C . LEU A 1 335 ? 1.567 33.062 16.156 1 98.25 335 LEU A C 1
ATOM 2616 O O . LEU A 1 335 ? 2.639 32.75 16.672 1 98.25 335 LEU A O 1
ATOM 2620 N N . LEU A 1 336 ? 0.526 32.281 16.141 1 98.12 336 LEU A N 1
ATOM 2621 C CA . LEU A 1 336 ? 0.571 30.891 16.594 1 98.12 336 LEU A CA 1
ATOM 2622 C C . LEU A 1 336 ? 0.455 29.922 15.414 1 98.12 336 LEU A C 1
ATOM 2624 O O . LEU A 1 336 ? -0.458 30.047 14.594 1 98.12 336 LEU A O 1
ATOM 26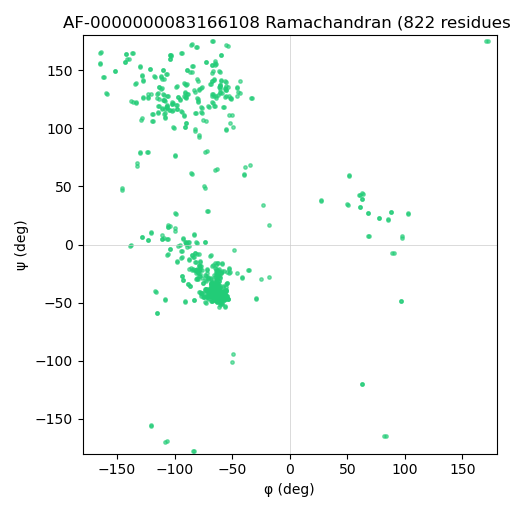28 N N . ILE A 1 337 ? 1.416 29.047 15.289 1 97.88 337 ILE A N 1
ATOM 2629 C CA . ILE A 1 337 ? 1.439 28.016 14.25 1 97.88 337 ILE A CA 1
ATOM 2630 C C . ILE A 1 337 ? 1.337 26.641 14.883 1 97.88 337 ILE A C 1
ATOM 2632 O O . ILE A 1 337 ? 2.211 26.234 15.656 1 97.88 337 ILE A O 1
ATOM 2636 N N . HIS A 1 338 ? 0.253 25.953 14.648 1 94.25 338 HIS A N 1
ATOM 2637 C CA . HIS A 1 338 ? 0.06 24.594 15.141 1 94.25 338 HIS A CA 1
ATOM 2638 C C . HIS A 1 338 ? 0.333 23.562 14.055 1 94.25 338 HIS A C 1
ATOM 2640 O O . HIS A 1 338 ? -0.493 23.375 13.156 1 94.25 338 HIS A O 1
ATOM 2646 N N . GLU A 1 339 ? 1.486 22.969 14.094 1 92.31 339 GLU A N 1
ATOM 2647 C CA . GLU A 1 339 ? 1.965 22.031 13.078 1 92.31 339 GLU A CA 1
ATOM 2648 C C . GLU A 1 339 ? 2.756 20.891 13.703 1 92.31 339 GLU A C 1
ATOM 2650 O O . GLU A 1 339 ? 3.115 20.953 14.875 1 92.31 339 GLU A O 1
ATOM 2655 N N . ARG A 1 340 ? 2.932 19.812 12.844 1 90.19 340 ARG A N 1
ATOM 2656 C CA . ARG A 1 340 ? 3.971 18.844 13.172 1 90.19 340 ARG A CA 1
ATOM 2657 C C . ARG A 1 340 ? 5.359 19.453 13.055 1 90.19 340 ARG A C 1
ATOM 2659 O O . ARG A 1 340 ? 5.641 20.188 12.094 1 90.19 340 ARG A O 1
ATOM 2666 N N . VAL A 1 341 ? 6.125 19.281 14.078 1 93.19 341 VAL A N 1
ATOM 2667 C CA . VAL A 1 341 ? 7.496 19.781 14.062 1 93.19 341 VAL A CA 1
ATOM 2668 C C . VAL A 1 341 ? 8.469 18.609 14.211 1 93.19 341 VAL A C 1
ATOM 2670 O O . VAL A 1 341 ? 8.547 18 15.273 1 93.19 341 VAL A O 1
ATOM 2673 N N . LEU A 1 342 ? 9.195 18.359 13.172 1 92.5 342 LEU A N 1
ATOM 2674 C CA . LEU A 1 342 ? 10.117 17.219 13.164 1 92.5 342 LEU A CA 1
ATOM 2675 C C . LEU A 1 342 ? 11.445 17.594 13.812 1 92.5 342 LEU A C 1
ATOM 2677 O O . LEU A 1 342 ? 11.797 18.781 13.875 1 92.5 342 LEU A O 1
ATOM 2681 N N . PRO A 1 343 ? 12.125 16.578 14.344 1 88.44 343 PRO A N 1
ATOM 2682 C CA . PRO A 1 343 ? 13.469 16.859 14.867 1 88.44 343 PRO A CA 1
ATOM 2683 C C . PRO A 1 343 ? 14.469 17.219 13.766 1 88.44 343 PRO A C 1
ATOM 2685 O O . PRO A 1 343 ? 14.328 16.75 12.633 1 88.44 343 PRO A O 1
ATOM 2688 N N . ASP A 1 344 ? 15.445 17.984 14.328 1 87.81 344 ASP A N 1
ATOM 2689 C CA . ASP A 1 344 ? 16.547 18.266 13.414 1 87.81 344 ASP A CA 1
ATOM 2690 C C . ASP A 1 344 ? 17.484 17.078 13.297 1 87.81 344 ASP A C 1
ATOM 2692 O O . ASP A 1 344 ? 17.75 16.391 14.289 1 87.81 344 ASP A O 1
ATOM 2696 N N . GLY A 1 345 ? 17.922 16.625 12.281 1 81.31 345 GLY A N 1
ATOM 2697 C CA . GLY A 1 345 ? 18.906 15.57 12.094 1 81.31 345 GLY A CA 1
ATOM 2698 C C . GLY A 1 345 ? 18.312 14.18 12.203 1 81.31 345 GLY A C 1
ATOM 2699 O O . GLY A 1 345 ? 17.078 14.023 12.242 1 81.31 345 GLY A O 1
ATOM 2700 N N . PRO A 1 346 ? 19.156 13.188 12.359 1 82.56 346 PRO A N 1
ATOM 2701 C CA . PRO A 1 346 ? 18.719 11.797 12.445 1 82.56 346 PRO A CA 1
ATOM 2702 C C . PRO A 1 346 ? 17.984 11.484 13.75 1 82.56 346 PRO A C 1
ATOM 2704 O O . PRO A 1 346 ? 18.531 11.703 14.836 1 82.56 346 PRO A O 1
ATOM 2707 N N . SER A 1 347 ? 16.781 11.102 13.68 1 80.56 347 SER A N 1
ATOM 2708 C CA . SER A 1 347 ? 15.977 10.758 14.844 1 80.56 347 SER A CA 1
ATOM 2709 C C . SER A 1 347 ? 14.914 9.727 14.5 1 80.56 347 SER A C 1
ATOM 2711 O O . SER A 1 347 ? 14.484 9.625 13.344 1 80.56 347 SER A O 1
ATOM 2713 N N . LYS A 1 348 ? 14.633 8.938 15.523 1 78.62 348 LYS A N 1
ATOM 2714 C CA . LYS A 1 348 ? 13.453 8.086 15.375 1 78.62 348 LYS A CA 1
ATOM 2715 C C . LYS A 1 348 ? 12.172 8.852 15.695 1 78.62 348 LYS A C 1
ATOM 2717 O O . LYS A 1 348 ? 12.023 9.367 16.797 1 78.62 348 LYS A O 1
ATOM 2722 N N . VAL A 1 349 ? 11.414 9.031 14.703 1 80.25 349 VAL A N 1
ATOM 2723 C CA . VAL A 1 349 ? 10.117 9.68 14.891 1 80.25 349 VAL A CA 1
ATOM 2724 C C . VAL A 1 349 ? 9.008 8.625 14.836 1 80.25 349 VAL A C 1
ATOM 2726 O O . VAL A 1 349 ? 9.242 7.488 14.438 1 80.25 349 VAL A O 1
ATOM 2729 N N . HIS A 1 350 ? 7.867 9.023 15.32 1 76.31 350 HIS A N 1
ATOM 2730 C CA . HIS A 1 350 ? 6.715 8.156 15.125 1 76.31 350 HIS A CA 1
ATOM 2731 C C . HIS A 1 350 ? 6.441 7.922 13.648 1 76.31 350 HIS A C 1
ATOM 2733 O O . HIS A 1 350 ? 6.566 8.844 12.836 1 76.31 350 HIS A O 1
ATOM 2739 N N . PRO A 1 351 ? 6.051 6.695 13.25 1 76.44 351 PRO A N 1
ATOM 2740 C CA . PRO A 1 351 ? 5.797 6.406 11.836 1 76.44 351 PRO A CA 1
ATOM 2741 C C . PRO A 1 351 ? 4.793 7.367 11.203 1 76.44 351 PRO A C 1
ATOM 2743 O O . PRO A 1 351 ? 4.926 7.719 10.031 1 76.44 351 PRO A O 1
ATOM 2746 N N . SER A 1 352 ? 3.838 7.82 11.984 1 77.5 352 SER A N 1
ATOM 2747 C CA . SER A 1 352 ? 2.828 8.727 11.445 1 77.5 352 SER A CA 1
ATOM 2748 C C . SER A 1 352 ? 3.451 10.039 10.984 1 77.5 352 SER A C 1
ATOM 2750 O O . SER A 1 352 ? 2.98 10.648 10.023 1 77.5 352 SER A O 1
ATOM 2752 N N . ASP A 1 353 ? 4.523 10.43 11.648 1 84.44 353 ASP A N 1
ATOM 2753 C CA . ASP A 1 353 ? 5.203 11.664 11.266 1 84.44 353 ASP A CA 1
ATOM 2754 C C . ASP A 1 353 ? 5.918 11.5 9.93 1 84.44 353 ASP A C 1
ATOM 2756 O O . ASP A 1 353 ? 5.863 12.391 9.07 1 84.44 353 ASP A O 1
ATOM 2760 N N . ALA A 1 354 ? 6.555 10.414 9.797 1 86.75 354 ALA A N 1
ATOM 2761 C CA . ALA A 1 354 ? 7.254 10.133 8.547 1 86.75 354 ALA A CA 1
ATOM 2762 C C . ALA A 1 354 ? 6.266 9.961 7.395 1 86.75 354 ALA A C 1
ATOM 2764 O O . ALA A 1 354 ? 6.531 10.406 6.273 1 86.75 354 ALA A O 1
ATOM 2765 N N . ILE A 1 355 ? 5.176 9.312 7.676 1 84.75 355 ILE A N 1
ATOM 2766 C CA . ILE A 1 355 ? 4.137 9.086 6.676 1 84.75 355 ILE A CA 1
ATOM 2767 C C . ILE A 1 355 ? 3.557 10.422 6.223 1 84.75 355 ILE A C 1
ATOM 2769 O O . ILE A 1 355 ? 3.404 10.664 5.023 1 84.75 355 ILE A O 1
ATOM 2773 N N . MET A 1 356 ? 3.271 11.242 7.16 1 86.81 356 MET A N 1
ATOM 2774 C CA . MET A 1 356 ? 2.703 12.547 6.82 1 86.81 356 MET A CA 1
ATOM 2775 C C . MET A 1 356 ? 3.684 13.367 5.988 1 86.81 356 MET A C 1
ATOM 2777 O O . MET A 1 356 ? 3.279 14.062 5.055 1 86.81 356 MET A O 1
ATOM 2781 N N . ASP A 1 357 ? 4.898 13.32 6.371 1 92.5 357 ASP A N 1
ATOM 2782 C CA . ASP A 1 357 ? 5.902 14.055 5.602 1 92.5 357 ASP A CA 1
ATOM 2783 C C . ASP A 1 357 ? 5.926 13.586 4.148 1 92.5 357 ASP A C 1
ATOM 2785 O O . ASP A 1 357 ? 5.98 14.406 3.229 1 92.5 357 ASP A O 1
ATOM 2789 N N . PHE A 1 358 ? 5.863 12.32 3.879 1 92.56 358 PHE A N 1
ATOM 2790 C CA . PHE A 1 358 ? 5.855 11.781 2.523 1 92.56 358 PHE A CA 1
ATOM 2791 C C . PHE A 1 358 ? 4.574 12.172 1.796 1 92.56 358 PHE A C 1
ATOM 2793 O O . PHE A 1 358 ? 4.59 12.422 0.589 1 92.56 358 PHE A O 1
ATOM 2800 N N . ASN A 1 359 ? 3.541 12.148 2.518 1 90.62 359 ASN A N 1
ATOM 2801 C CA . ASN A 1 359 ? 2.281 12.57 1.917 1 90.62 359 ASN A CA 1
ATOM 2802 C C . ASN A 1 359 ? 2.344 14.016 1.446 1 90.62 359 ASN A C 1
ATOM 2804 O O . ASN A 1 359 ? 1.849 14.352 0.367 1 90.62 359 ASN A O 1
ATOM 2808 N N . MET A 1 360 ? 2.932 14.852 2.283 1 94.75 360 MET A N 1
ATOM 2809 C CA . MET A 1 360 ? 3.053 16.25 1.907 1 94.75 360 MET A CA 1
ATOM 2810 C C . MET A 1 360 ? 3.988 16.422 0.714 1 94.75 360 MET A C 1
ATOM 2812 O O . MET A 1 360 ? 3.771 17.281 -0.135 1 94.75 360 MET A O 1
ATOM 2816 N N . MET A 1 361 ? 5.02 15.641 0.689 1 96.19 361 MET A N 1
ATOM 2817 C CA . MET A 1 361 ? 5.914 15.648 -0.465 1 96.19 361 MET A CA 1
ATOM 2818 C C . MET A 1 361 ? 5.168 15.266 -1.737 1 96.19 361 MET A C 1
ATOM 2820 O O . MET A 1 361 ? 5.293 15.938 -2.762 1 96.19 361 MET A O 1
ATOM 2824 N N . ALA A 1 362 ? 4.379 14.242 -1.647 1 93.81 362 ALA A N 1
ATOM 2825 C CA . ALA A 1 362 ? 3.697 13.656 -2.803 1 93.81 362 ALA A CA 1
ATOM 2826 C C . ALA A 1 362 ? 2.568 14.562 -3.285 1 93.81 362 ALA A C 1
ATOM 2828 O O . ALA A 1 362 ? 2.449 14.836 -4.484 1 93.81 362 ALA A O 1
ATOM 2829 N N . LEU A 1 363 ? 1.772 15.094 -2.385 1 93.62 363 LEU A N 1
ATOM 2830 C CA . LEU A 1 363 ? 0.548 15.805 -2.732 1 93.62 363 LEU A CA 1
ATOM 2831 C C . LEU A 1 363 ? 0.835 17.281 -3.01 1 93.62 363 LEU A C 1
ATOM 2833 O O . LEU A 1 363 ? 0.223 17.875 -3.896 1 93.62 363 LEU A O 1
ATOM 2837 N N . CYS A 1 364 ? 1.829 17.828 -2.203 1 96.75 364 CYS A N 1
ATOM 2838 C CA . CYS A 1 364 ? 1.895 19.281 -2.178 1 96.75 364 CYS A CA 1
ATOM 2839 C C . CYS A 1 364 ? 3.311 19.766 -2.463 1 96.75 364 CYS A C 1
ATOM 2841 O O . CYS A 1 364 ? 3.588 20.969 -2.383 1 96.75 364 CYS A O 1
ATOM 2843 N N . SER A 1 365 ? 4.219 18.844 -2.824 1 97.56 365 SER A N 1
ATOM 2844 C CA . SER A 1 365 ? 5.621 19.203 -2.988 1 97.56 365 SER A CA 1
ATOM 2845 C C . SER A 1 365 ? 6.133 19.984 -1.776 1 97.56 365 SER A C 1
ATOM 2847 O O . SER A 1 365 ? 6.895 20.938 -1.921 1 97.56 365 SER A O 1
ATOM 2849 N N . SER A 1 366 ? 5.617 19.609 -0.658 1 97.75 366 SER A N 1
ATOM 2850 C CA . SER A 1 366 ? 5.957 20.297 0.583 1 97.75 366 SER A CA 1
ATOM 2851 C C . SER A 1 366 ? 6.582 19.344 1.595 1 97.75 366 SER A C 1
ATOM 2853 O O . SER A 1 366 ? 7.293 18.406 1.218 1 97.75 366 SER A O 1
ATOM 2855 N N . LEU A 1 367 ? 6.496 19.656 2.883 1 96.88 367 LEU A N 1
ATOM 2856 C CA . LEU A 1 367 ? 7.195 18.875 3.898 1 96.88 367 LEU A CA 1
ATOM 2857 C C . LEU A 1 367 ? 6.652 19.188 5.289 1 96.88 367 LEU A C 1
ATOM 2859 O O . LEU A 1 367 ? 5.988 20.219 5.488 1 96.88 367 LEU A O 1
ATOM 2863 N N . GLU A 1 368 ? 6.852 18.219 6.184 1 95.75 368 GLU A N 1
ATOM 2864 C CA . GLU A 1 368 ? 6.832 18.562 7.605 1 95.75 368 GLU A CA 1
ATOM 2865 C C . GLU A 1 368 ? 8.156 19.188 8.047 1 95.75 368 GLU A C 1
ATOM 2867 O O . GLU A 1 368 ? 9.211 18.562 7.91 1 95.75 368 GLU A O 1
ATOM 2872 N N . ARG A 1 369 ? 8.062 20.344 8.578 1 97.31 369 ARG A N 1
ATOM 2873 C CA . ARG A 1 369 ? 9.273 21.109 8.828 1 97.31 369 ARG A CA 1
ATOM 2874 C C . ARG A 1 369 ? 9.844 20.797 10.211 1 97.31 369 ARG A C 1
ATOM 2876 O O . ARG A 1 369 ? 9.102 20.438 11.125 1 97.31 369 ARG A O 1
ATOM 2883 N N . THR A 1 370 ? 11.172 20.922 10.273 1 95.44 370 THR A N 1
ATOM 2884 C CA . THR A 1 370 ? 11.859 20.875 11.562 1 95.44 370 THR A CA 1
ATOM 2885 C C . THR A 1 370 ? 11.789 22.234 12.258 1 95.44 370 THR A C 1
ATOM 2887 O O . THR A 1 370 ? 11.359 23.219 11.656 1 95.44 370 THR A O 1
ATOM 2890 N N . GLU A 1 371 ? 12.211 22.234 13.523 1 95.12 371 GLU A N 1
ATOM 2891 C CA . GLU A 1 371 ? 12.266 23.5 14.25 1 95.12 371 GLU A CA 1
ATOM 2892 C C . GLU A 1 371 ? 13.18 24.5 13.555 1 95.12 371 GLU A C 1
ATOM 2894 O O . GLU A 1 371 ? 12.836 25.672 13.414 1 95.12 371 GLU A O 1
ATOM 2899 N N . THR A 1 372 ? 14.305 24.016 13.094 1 96.88 372 THR A N 1
ATOM 2900 C CA . THR A 1 372 ? 15.258 24.875 12.414 1 96.88 372 THR A CA 1
ATOM 2901 C C . THR A 1 372 ? 14.672 25.422 11.109 1 96.88 372 THR A C 1
ATOM 2903 O O . THR A 1 372 ? 14.836 26.594 10.789 1 96.88 372 THR A O 1
ATOM 2906 N N . GLN A 1 373 ? 14.016 24.625 10.406 1 97.25 373 GLN A N 1
ATOM 2907 C CA . GLN A 1 373 ? 13.398 25.031 9.148 1 97.25 373 GLN A CA 1
ATOM 2908 C C . GLN A 1 373 ? 12.312 26.078 9.398 1 97.25 373 GLN A C 1
ATOM 2910 O O . GLN A 1 373 ? 12.164 27.031 8.617 1 97.25 373 GLN A O 1
ATOM 2915 N N . PHE A 1 374 ? 11.555 25.922 10.484 1 98.25 374 PHE A N 1
ATOM 2916 C CA . PHE A 1 374 ? 10.555 26.922 10.844 1 98.25 374 PHE A CA 1
ATOM 2917 C C . PHE A 1 374 ? 11.227 28.234 11.211 1 98.25 374 PHE A C 1
ATOM 2919 O O . PHE A 1 374 ? 10.758 29.312 10.82 1 98.25 374 PHE A O 1
ATOM 2926 N N . ARG A 1 375 ? 12.234 28.141 11.992 1 97.94 375 ARG A N 1
ATOM 2927 C CA . ARG A 1 375 ? 12.961 29.344 12.398 1 97.94 375 ARG A CA 1
ATOM 2928 C C . ARG A 1 375 ? 13.461 30.109 11.18 1 97.94 375 ARG A C 1
ATOM 2930 O O . ARG A 1 375 ? 13.312 31.344 11.109 1 97.94 375 ARG A O 1
ATOM 2937 N N . ASP A 1 376 ? 14.031 29.375 10.242 1 98.12 376 ASP A N 1
ATOM 2938 C CA . ASP A 1 376 ? 14.539 30 9.023 1 98.12 376 ASP A CA 1
ATOM 2939 C C . ASP A 1 376 ? 13.406 30.594 8.203 1 98.12 376 ASP A C 1
ATOM 2941 O O . ASP A 1 376 ? 13.531 31.703 7.66 1 98.12 376 ASP A O 1
ATOM 2945 N N . LEU A 1 377 ? 12.359 29.875 8.094 1 98.38 377 LEU A N 1
ATOM 2946 C CA . LEU A 1 377 ? 11.195 30.312 7.336 1 98.38 377 LEU A CA 1
ATOM 2947 C C . LEU A 1 377 ? 10.625 31.594 7.906 1 98.38 377 LEU A C 1
ATOM 2949 O O . LEU A 1 377 ? 10.312 32.531 7.156 1 98.38 377 LEU A O 1
ATOM 2953 N N . LEU A 1 378 ? 10.484 31.672 9.219 1 98.56 378 LEU A N 1
ATOM 2954 C CA . LEU A 1 378 ? 9.945 32.844 9.906 1 98.56 378 LEU A CA 1
ATOM 2955 C C . LEU A 1 378 ? 10.898 34.031 9.789 1 98.56 378 LEU A C 1
ATOM 2957 O O . LEU A 1 378 ? 10.484 35.125 9.477 1 98.56 378 LEU A O 1
ATOM 2961 N N . ALA A 1 379 ? 12.148 33.781 9.953 1 98.06 379 ALA A N 1
ATOM 2962 C CA . ALA A 1 379 ? 13.156 34.812 9.906 1 98.06 379 ALA A CA 1
ATOM 2963 C C . ALA A 1 379 ? 13.211 35.469 8.523 1 98.06 379 ALA A C 1
ATOM 2965 O O . ALA A 1 379 ? 13.453 36.656 8.398 1 98.06 379 ALA A O 1
ATOM 2966 N N . ALA A 1 380 ? 12.992 34.719 7.57 1 98.12 380 ALA A N 1
ATOM 2967 C CA . ALA A 1 380 ? 13.094 35.188 6.184 1 98.12 380 ALA A CA 1
ATOM 2968 C C . ALA A 1 380 ? 12.047 36.25 5.891 1 98.12 380 ALA A C 1
ATOM 2970 O O . ALA A 1 380 ? 12.188 37.031 4.934 1 98.12 380 ALA A O 1
ATOM 2971 N N . VAL A 1 381 ? 11.039 36.375 6.711 1 98.25 381 VAL A N 1
ATOM 2972 C CA . VAL A 1 381 ? 9.984 37.344 6.434 1 98.25 381 VAL A CA 1
ATOM 2973 C C . VAL A 1 381 ? 9.883 38.344 7.594 1 98.25 381 VAL A C 1
ATOM 2975 O O . VAL A 1 381 ? 8.875 39.031 7.738 1 98.25 381 VAL A O 1
ATOM 2978 N N . GLY A 1 382 ? 10.797 38.312 8.477 1 97.62 382 GLY A N 1
ATOM 2979 C CA . GLY A 1 382 ? 10.828 39.281 9.547 1 97.62 382 GLY A CA 1
ATOM 2980 C C . GLY A 1 382 ? 10.023 38.875 10.766 1 97.62 382 GLY A C 1
ATOM 2981 O O . GLY A 1 382 ? 9.453 39.719 11.453 1 97.62 382 GLY A O 1
ATOM 2982 N N . LEU A 1 383 ? 9.867 37.656 11.023 1 98.31 383 LEU A N 1
ATOM 2983 C CA . LEU A 1 383 ? 9.242 37.094 12.219 1 98.31 383 LEU A CA 1
ATOM 2984 C C . LEU A 1 383 ? 10.258 36.375 13.078 1 98.31 383 LEU A C 1
ATOM 2986 O O . LEU A 1 383 ? 11.164 35.719 12.555 1 98.31 383 LEU A O 1
ATOM 2990 N N . ASP A 1 384 ? 10.094 36.469 14.344 1 97.44 384 ASP A N 1
ATOM 2991 C CA . ASP A 1 384 ? 10.961 35.781 15.289 1 97.44 384 ASP A CA 1
ATOM 2992 C C . ASP A 1 384 ? 10.219 34.625 15.977 1 97.44 384 ASP A C 1
ATOM 2994 O O . ASP A 1 384 ? 9.125 34.844 16.516 1 97.44 384 ASP A O 1
ATOM 2998 N N . LEU A 1 385 ? 10.812 33.5 15.945 1 97.62 385 LEU A N 1
ATOM 2999 C CA . LEU A 1 385 ? 10.297 32.375 16.719 1 97.62 385 LEU A CA 1
ATOM 3000 C C . LEU A 1 385 ? 10.641 32.531 18.203 1 97.62 385 LEU A C 1
ATOM 3002 O O . LEU A 1 385 ? 11.812 32.469 18.578 1 97.62 385 LEU A O 1
ATOM 3006 N N . VAL A 1 386 ? 9.672 32.719 18.984 1 95.88 386 VAL A N 1
ATOM 3007 C CA . VAL A 1 386 ? 9.859 33 20.422 1 95.88 386 VAL A CA 1
ATOM 3008 C C . VAL A 1 386 ? 10.039 31.672 21.172 1 95.88 386 VAL A C 1
ATOM 3010 O O . VAL A 1 386 ? 10.93 31.562 22.016 1 95.88 386 VAL A O 1
ATOM 3013 N N . ARG A 1 387 ? 9.141 30.781 20.844 1 95.56 387 ARG A N 1
ATOM 3014 C CA . ARG A 1 387 ? 9.148 29.531 21.578 1 95.56 387 ARG A CA 1
ATOM 3015 C C . ARG A 1 387 ? 8.375 28.453 20.828 1 95.56 387 ARG A C 1
ATOM 3017 O O . ARG A 1 387 ? 7.402 28.75 20.125 1 95.56 387 ARG A O 1
ATOM 3024 N N . VAL A 1 388 ? 8.859 27.234 20.922 1 95.31 388 VAL A N 1
ATOM 3025 C CA . VAL A 1 388 ? 8.109 26.062 20.484 1 95.31 388 VAL A CA 1
ATOM 3026 C C . VAL A 1 388 ? 7.504 25.359 21.703 1 95.31 388 VAL A C 1
ATOM 3028 O O . VAL A 1 388 ? 8.234 24.859 22.562 1 95.31 388 VAL A O 1
ATOM 3031 N N . TRP A 1 389 ? 6.199 25.344 21.734 1 93.5 389 TRP A N 1
ATOM 3032 C CA . TRP A 1 389 ? 5.492 24.688 22.828 1 93.5 389 TRP A CA 1
ATOM 3033 C C . TRP A 1 389 ? 5.191 23.234 22.469 1 93.5 389 TRP A C 1
ATOM 3035 O O . TRP A 1 389 ? 4.609 22.938 21.422 1 93.5 389 TRP A O 1
ATOM 3045 N N . TRP A 1 390 ? 5.57 22.344 23.344 1 89.69 390 TRP A N 1
ATOM 3046 C CA . TRP A 1 390 ? 5.383 20.922 23.125 1 89.69 390 TRP A CA 1
ATOM 3047 C C . TRP A 1 390 ? 4.32 20.359 24.062 1 89.69 390 TRP A C 1
ATOM 3049 O O . TRP A 1 390 ? 4.117 20.891 25.172 1 89.69 390 TRP A O 1
ATOM 3059 N N . PRO A 1 391 ? 3.641 19.297 23.562 1 80.81 391 PRO A N 1
ATOM 3060 C CA . PRO A 1 391 ? 2.688 18.656 24.484 1 80.81 391 PRO A CA 1
ATOM 3061 C C . PRO A 1 391 ? 3.367 18 25.672 1 80.81 391 PRO A C 1
ATOM 3063 O O . PRO A 1 391 ? 4.527 17.578 25.578 1 80.81 391 PRO A O 1
ATOM 3066 N N . ALA A 1 392 ? 2.701 18.109 26.891 1 67.62 392 ALA A N 1
ATOM 3067 C CA . ALA A 1 392 ? 3.24 17.531 28.109 1 67.62 392 ALA A CA 1
ATOM 3068 C C . ALA A 1 392 ? 3.49 16.031 27.953 1 67.62 392 ALA A C 1
ATOM 3070 O O . ALA A 1 392 ? 4.48 15.5 28.453 1 67.62 392 ALA A O 1
ATOM 3071 N N . ALA A 1 393 ? 2.5 15.328 27.547 1 56.69 393 ALA A N 1
ATOM 3072 C CA . ALA A 1 393 ? 2.684 13.883 27.375 1 56.69 393 ALA A CA 1
ATOM 3073 C C . ALA A 1 393 ? 3.158 13.555 25.953 1 56.69 393 ALA A C 1
ATOM 3075 O O . ALA A 1 393 ? 2.695 14.156 24.984 1 56.69 393 ALA A O 1
ATOM 3076 N N . ALA A 1 394 ? 4.434 13.25 25.938 1 49.56 394 ALA A N 1
ATOM 3077 C CA . ALA A 1 394 ? 5.086 12.883 24.672 1 49.56 394 ALA A CA 1
ATOM 3078 C C . ALA A 1 394 ? 4.18 12.008 23.828 1 49.56 394 ALA A C 1
ATOM 3080 O O . ALA A 1 394 ? 3.936 10.844 24.156 1 49.56 394 ALA A O 1
ATOM 3081 N N . GLY A 1 395 ? 3.088 12.57 23.516 1 51.47 395 GLY A N 1
ATOM 3082 C CA . GLY A 1 395 ? 2.291 11.68 22.688 1 51.47 395 GLY A CA 1
ATOM 3083 C C . GLY A 1 395 ? 3.029 11.195 21.453 1 51.47 395 GLY A C 1
ATOM 3084 O O . GLY A 1 395 ? 4.211 11.492 21.281 1 51.47 395 GLY A O 1
ATOM 3085 N N . LEU A 1 396 ? 2.438 10.281 20.781 1 53.84 396 LEU A N 1
ATOM 3086 C CA . LEU A 1 396 ? 2.973 9.531 19.641 1 53.84 396 LEU A CA 1
ATOM 3087 C C . LEU A 1 396 ? 3.324 10.469 18.5 1 53.84 396 LEU A C 1
ATOM 3089 O O . LEU A 1 396 ? 4.316 10.258 17.797 1 53.84 396 LEU A O 1
ATOM 3093 N N . HIS A 1 397 ? 2.584 11.656 18.422 1 63.34 397 HIS A N 1
ATOM 3094 C CA . HIS A 1 397 ? 2.816 12.531 17.266 1 63.34 397 HIS A CA 1
ATOM 3095 C C . HIS A 1 397 ? 3.508 13.82 17.688 1 63.34 397 HIS A C 1
ATOM 3097 O O . HIS A 1 397 ? 3.312 14.305 18.812 1 63.34 397 HIS A O 1
ATOM 3103 N N . ARG A 1 398 ? 4.402 14.305 16.891 1 74.44 398 ARG A N 1
ATOM 3104 C CA . ARG A 1 398 ? 5.199 15.492 17.188 1 74.44 398 ARG A CA 1
ATOM 3105 C C . ARG A 1 398 ? 4.461 16.766 16.797 1 74.44 398 ARG A C 1
ATOM 3107 O O . ARG A 1 398 ? 4.945 17.531 15.961 1 74.44 398 ARG A O 1
ATOM 3114 N N . GLN A 1 399 ? 3.303 17 17.406 1 84.5 399 GLN A N 1
ATOM 3115 C CA . GLN A 1 399 ? 2.6 18.266 17.203 1 84.5 399 GLN A CA 1
ATOM 3116 C C . GLN A 1 399 ? 3.055 19.312 18.219 1 84.5 399 GLN A C 1
ATOM 3118 O O . GLN A 1 399 ? 3.287 19 19.391 1 84.5 399 GLN A O 1
ATOM 3123 N N . ALA A 1 400 ? 3.238 20.5 17.734 1 91.56 400 ALA A N 1
ATOM 3124 C CA . ALA A 1 400 ? 3.682 21.609 18.594 1 91.56 400 ALA A CA 1
ATOM 3125 C C . ALA A 1 400 ? 3.014 22.922 18.188 1 91.56 400 ALA A C 1
ATOM 3127 O O . ALA A 1 400 ? 2.4 23 17.125 1 91.56 400 ALA A O 1
ATOM 3128 N N . VAL A 1 401 ? 2.961 23.797 19.078 1 95.12 401 VAL A N 1
ATOM 3129 C CA . VAL A 1 401 ? 2.535 25.156 18.766 1 95.12 401 VAL A CA 1
ATOM 3130 C C . VAL A 1 401 ? 3.742 26.094 18.781 1 95.12 401 VAL A C 1
ATOM 3132 O O . VAL A 1 401 ? 4.438 26.203 19.781 1 95.12 401 VAL A O 1
ATOM 3135 N N . LEU A 1 402 ? 4.016 26.672 17.641 1 97.5 402 LEU A N 1
ATOM 3136 C CA . LEU A 1 402 ? 5.086 27.656 17.531 1 97.5 402 LEU A CA 1
ATOM 3137 C C . LEU A 1 402 ? 4.559 29.062 17.797 1 97.5 402 LEU A C 1
ATOM 3139 O O . LEU A 1 402 ? 3.555 29.484 17.219 1 97.5 402 LEU A O 1
ATOM 3143 N N . GLU A 1 403 ? 5.168 29.75 18.703 1 97.62 403 GLU A N 1
ATOM 3144 C CA . GLU A 1 403 ? 4.883 31.156 19 1 97.62 403 GLU A CA 1
ATOM 3145 C C . GLU A 1 403 ? 5.871 32.094 18.312 1 97.62 403 GLU A C 1
ATOM 3147 O O . GLU A 1 403 ? 7.078 32 18.547 1 97.62 403 GLU A O 1
ATOM 3152 N N . ALA A 1 404 ? 5.324 32.938 17.5 1 97.94 404 ALA A N 1
ATOM 3153 C CA . ALA A 1 404 ? 6.172 33.875 16.766 1 97.94 404 ALA A CA 1
ATOM 3154 C C . ALA A 1 404 ? 5.668 35.281 16.906 1 97.94 404 ALA A C 1
ATOM 3156 O O . ALA A 1 404 ? 4.48 35.531 17.156 1 97.94 404 ALA A O 1
ATOM 3157 N N . VAL A 1 405 ? 6.574 36.281 16.797 1 97.06 405 VAL A N 1
ATOM 3158 C CA . VAL A 1 405 ? 6.262 37.719 16.891 1 97.06 405 VAL A CA 1
ATOM 3159 C C . VAL A 1 405 ? 7.008 38.469 15.789 1 97.06 405 VAL A C 1
ATOM 3161 O O . VAL A 1 405 ? 7.883 37.906 15.125 1 97.06 405 VAL A O 1
ATOM 3164 N N . ARG A 1 406 ? 6.547 39.688 15.609 1 95.56 406 ARG A N 1
ATOM 3165 C CA . ARG A 1 406 ? 7.312 40.531 14.711 1 95.56 406 ARG A CA 1
ATOM 3166 C C . ARG A 1 406 ? 8.734 40.75 15.227 1 95.56 406 ARG A C 1
ATOM 3168 O O . ARG A 1 406 ? 8.938 40.938 16.422 1 95.56 406 ARG A O 1
ATOM 3175 N N . ALA A 1 407 ? 9.656 40.625 14.266 1 91.06 407 ALA A N 1
ATOM 3176 C CA . ALA A 1 407 ? 11.039 40.875 14.672 1 91.06 407 ALA A CA 1
ATOM 3177 C C . ALA A 1 407 ? 11.18 42.25 15.32 1 91.06 407 ALA A C 1
ATOM 3179 O O . ALA A 1 407 ? 10.625 43.25 14.836 1 91.06 407 ALA A O 1
ATOM 3180 N N . GLY A 1 408 ? 11.812 42.344 16.406 1 80.75 408 GLY A N 1
ATOM 3181 C CA . GLY A 1 408 ? 12.055 43.594 17.094 1 80.75 408 GLY A CA 1
ATOM 3182 C C . GLY A 1 408 ? 10.961 43.938 18.094 1 80.75 408 GLY A C 1
ATOM 3183 O O . GLY A 1 408 ? 11.031 44.969 18.766 1 80.75 408 GLY A O 1
ATOM 3184 N N . SER A 1 409 ? 9.875 43.156 18.094 1 74.19 409 SER A N 1
ATOM 3185 C CA . SER A 1 409 ? 8.797 43.406 19.031 1 74.19 409 SER A CA 1
ATOM 3186 C C . SER A 1 409 ? 9.234 43.125 20.469 1 74.19 409 SER A C 1
ATOM 3188 O O . SER A 1 409 ? 10.117 42.281 20.703 1 74.19 409 SER A O 1
ATOM 3190 N N . PRO A 1 410 ? 8.797 43.969 21.484 1 59.78 410 PRO A N 1
ATOM 3191 C CA . PRO A 1 410 ? 9.172 43.812 22.875 1 59.78 410 PRO A CA 1
ATOM 3192 C C . PRO A 1 410 ? 8.766 42.438 23.438 1 59.78 410 PRO A C 1
ATOM 3194 O O . PRO A 1 410 ? 9.234 42.031 24.516 1 59.78 410 PRO A O 1
ATOM 3197 N N . ASN A 1 411 ? 7.91 41.75 22.797 1 53.41 411 ASN A N 1
ATOM 3198 C CA . ASN A 1 411 ? 7.355 40.469 23.297 1 53.41 411 ASN A CA 1
ATOM 3199 C C . ASN A 1 411 ? 8.297 39.312 23.047 1 53.41 411 ASN A C 1
ATOM 3201 O O . ASN A 1 411 ? 7.895 38.156 23.156 1 53.41 411 ASN A O 1
ATOM 3205 N N . GLU A 1 412 ? 9.469 39.531 22.469 1 48.38 412 GLU A N 1
ATOM 3206 C CA . GLU A 1 412 ? 10.359 38.375 22.234 1 48.38 412 GLU A CA 1
ATOM 3207 C C . GLU A 1 412 ? 10.523 37.531 23.484 1 48.38 412 GLU A C 1
ATOM 3209 O O . GLU A 1 412 ? 10.391 36.312 23.438 1 48.38 412 GLU A O 1
ATOM 3214 N N . GLY A 1 413 ? 11.547 37.562 24.516 1 38 413 GLY A N 1
ATOM 3215 C CA . GLY A 1 413 ? 11.828 36.781 25.719 1 38 413 GLY A CA 1
ATOM 3216 C C . GLY A 1 413 ? 10.953 37.156 26.891 1 38 413 GLY A C 1
ATOM 3217 O O . GLY A 1 413 ? 10.406 38.25 26.938 1 38 413 GLY A O 1
ATOM 3218 N N . MET B 1 1 ? -6.922 -12.164 34.219 1 61.22 1 MET B N 1
ATOM 3219 C CA . MET B 1 1 ? -5.668 -12.102 33.5 1 61.22 1 MET B CA 1
ATOM 3220 C C . MET B 1 1 ? -5.008 -10.734 33.656 1 61.22 1 MET B C 1
ATOM 3222 O O . MET B 1 1 ? -5.688 -9.711 33.625 1 61.22 1 MET B O 1
ATOM 3226 N N . ASP B 1 2 ? -3.836 -10.789 34.125 1 73.75 2 ASP B N 1
ATOM 3227 C CA . ASP B 1 2 ? -3.076 -9.562 34.344 1 73.75 2 ASP B CA 1
ATOM 3228 C C . ASP B 1 2 ? -2.416 -9.086 33.062 1 73.75 2 ASP B C 1
ATOM 3230 O O . ASP B 1 2 ? -1.337 -9.555 32.688 1 73.75 2 ASP B O 1
ATOM 3234 N N . LEU B 1 3 ? -3.035 -8.18 32.438 1 72.31 3 LEU B N 1
ATOM 3235 C CA . LEU B 1 3 ? -2.619 -7.719 31.109 1 72.31 3 LEU B CA 1
ATOM 3236 C C . LEU B 1 3 ? -1.328 -6.914 31.203 1 72.31 3 LEU B C 1
ATOM 3238 O O . LEU B 1 3 ? -0.531 -6.906 30.25 1 72.31 3 LEU B O 1
ATOM 3242 N N . ALA B 1 4 ? -1.126 -6.309 32.312 1 68.19 4 ALA B N 1
ATOM 3243 C CA . ALA B 1 4 ? 0.11 -5.555 32.5 1 68.19 4 ALA B CA 1
ATOM 3244 C C . ALA B 1 4 ? 1.313 -6.488 32.594 1 68.19 4 ALA B C 1
ATOM 3246 O O . ALA B 1 4 ? 2.371 -6.211 32.031 1 68.19 4 ALA B O 1
ATOM 3247 N N . LYS B 1 5 ? 1.115 -7.574 33.375 1 75.75 5 LYS B N 1
ATOM 3248 C CA . LYS B 1 5 ? 2.166 -8.578 33.5 1 75.75 5 LYS B CA 1
ATOM 3249 C C . LYS B 1 5 ? 2.461 -9.242 32.156 1 75.75 5 LYS B C 1
ATOM 3251 O O . LYS B 1 5 ? 3.617 -9.531 31.828 1 75.75 5 LYS B O 1
ATOM 3256 N N . LEU B 1 6 ? 1.381 -9.398 31.328 1 75.38 6 LEU B N 1
ATOM 3257 C CA . LEU B 1 6 ? 1.565 -10 30.016 1 75.38 6 LEU B CA 1
ATOM 3258 C C . LEU B 1 6 ? 2.328 -9.055 29.094 1 75.38 6 LEU B C 1
ATOM 3260 O O . LEU B 1 6 ? 3.244 -9.477 28.391 1 75.38 6 LEU B O 1
ATOM 3264 N N . ALA B 1 7 ? 1.979 -7.832 29.172 1 70.62 7 ALA B N 1
ATOM 3265 C CA . ALA B 1 7 ? 2.666 -6.852 28.344 1 70.62 7 ALA B CA 1
ATOM 3266 C C . ALA B 1 7 ? 4.152 -6.789 28.672 1 70.62 7 ALA B C 1
ATOM 3268 O O . ALA B 1 7 ? 4.996 -6.707 27.781 1 70.62 7 ALA B O 1
ATOM 3269 N N . ALA B 1 8 ? 4.422 -6.926 29.922 1 70.19 8 ALA B N 1
ATOM 3270 C CA . ALA B 1 8 ? 5.812 -6.91 30.375 1 70.19 8 ALA B CA 1
ATOM 3271 C C . ALA B 1 8 ? 6.559 -8.148 29.891 1 70.19 8 ALA B C 1
ATOM 3273 O O . ALA B 1 8 ? 7.711 -8.062 29.469 1 70.19 8 ALA B O 1
ATOM 3274 N N . ALA B 1 9 ? 5.918 -9.242 30.016 1 73.75 9 ALA B N 1
ATOM 3275 C CA . ALA B 1 9 ? 6.535 -10.492 29.578 1 73.75 9 ALA B CA 1
ATOM 3276 C C . ALA B 1 9 ? 6.805 -10.461 28.078 1 73.75 9 ALA B C 1
ATOM 3278 O O . ALA B 1 9 ? 7.836 -10.961 27.609 1 73.75 9 ALA B O 1
ATOM 3279 N N . ILE B 1 10 ? 5.844 -9.867 27.359 1 73.5 10 ILE B N 1
ATOM 3280 C CA . ILE B 1 10 ? 5.996 -9.766 25.922 1 73.5 10 ILE B CA 1
ATOM 3281 C C . ILE B 1 10 ? 7.172 -8.844 25.578 1 73.5 10 ILE B C 1
ATOM 3283 O O . ILE B 1 10 ? 7.992 -9.164 24.719 1 73.5 10 ILE B O 1
ATOM 3287 N N . SER B 1 11 ? 7.27 -7.809 26.281 1 64.69 11 SER B N 1
ATOM 3288 C CA . SER B 1 11 ? 8.367 -6.871 26.078 1 64.69 11 SER B CA 1
ATOM 3289 C C . SER B 1 11 ? 9.711 -7.516 26.391 1 64.69 11 SER B C 1
ATOM 3291 O O . SER B 1 11 ? 10.695 -7.293 25.672 1 64.69 11 SER B O 1
ATOM 3293 N N . GLU B 1 12 ? 9.703 -8.281 27.406 1 67.56 12 GLU B N 1
ATOM 3294 C CA . GLU B 1 12 ? 10.93 -8.992 27.781 1 67.56 12 GLU B CA 1
ATOM 3295 C C . GLU B 1 12 ? 11.32 -10 26.688 1 67.56 12 GLU B C 1
ATOM 3297 O O . GLU B 1 12 ? 12.5 -10.141 26.375 1 67.56 12 GLU B O 1
ATOM 3302 N N . ALA B 1 13 ? 10.297 -10.68 26.188 1 67.69 13 ALA B N 1
ATOM 3303 C CA . ALA B 1 13 ? 10.562 -11.648 25.125 1 67.69 13 ALA B CA 1
ATOM 3304 C C . ALA B 1 13 ? 11.094 -10.953 23.875 1 67.69 13 ALA B C 1
ATOM 3306 O O . ALA B 1 13 ? 11.984 -11.469 23.203 1 67.69 13 ALA B O 1
ATOM 3307 N N . ALA B 1 14 ? 10.5 -9.789 23.594 1 62.72 14 ALA B N 1
ATOM 3308 C CA . ALA B 1 14 ? 10.969 -9.008 22.453 1 62.72 14 ALA B CA 1
ATOM 3309 C C . ALA B 1 14 ? 12.445 -8.656 22.594 1 62.72 14 ALA B C 1
ATOM 3311 O O . ALA B 1 14 ? 13.211 -8.781 21.641 1 62.72 14 ALA B O 1
ATOM 3312 N N . GLU B 1 15 ? 12.805 -8.289 23.703 1 60.41 15 GLU B N 1
ATOM 3313 C CA . GLU B 1 15 ? 14.195 -7.953 23.984 1 60.41 15 GLU B CA 1
ATOM 3314 C C . GLU B 1 15 ? 15.094 -9.18 23.891 1 60.41 15 GLU B C 1
ATOM 3316 O O . GLU B 1 15 ? 16.203 -9.109 23.344 1 60.41 15 GLU B O 1
ATOM 3321 N N . PHE B 1 16 ? 14.586 -10.242 24.422 1 62.31 16 PHE B N 1
ATOM 3322 C CA . PHE B 1 16 ? 15.336 -11.492 24.406 1 62.31 16 PHE B CA 1
ATOM 3323 C C . PHE B 1 16 ? 15.555 -11.977 22.984 1 62.31 16 PHE B C 1
ATOM 3325 O O . PHE B 1 16 ? 16.672 -12.367 22.625 1 62.31 16 PHE B O 1
ATOM 3332 N N . LEU B 1 17 ? 14.5 -11.875 22.219 1 62.47 17 LEU B N 1
ATOM 3333 C CA . LEU B 1 17 ? 14.562 -12.445 20.875 1 62.47 17 LEU B CA 1
ATOM 3334 C C . LEU B 1 17 ? 15.281 -11.5 19.906 1 62.47 17 LEU B C 1
ATOM 3336 O O . LEU B 1 17 ? 15.836 -11.945 18.906 1 62.47 17 LEU B O 1
ATOM 3340 N N . SER B 1 18 ? 15.18 -10.234 20.203 1 58.84 18 SER B N 1
ATOM 3341 C CA . SER B 1 18 ? 15.93 -9.266 19.406 1 58.84 18 SER B CA 1
ATOM 3342 C C . SER B 1 18 ? 17.438 -9.477 19.547 1 58.84 18 SER B C 1
ATOM 3344 O O . SER B 1 18 ? 18.203 -9.125 18.641 1 58.84 18 SER B O 1
ATOM 3346 N N . GLY B 1 19 ? 17.781 -10 20.594 1 54.5 19 GLY B N 1
ATOM 3347 C CA . GLY B 1 19 ? 19.188 -10.234 20.859 1 54.5 19 GLY B CA 1
ATOM 3348 C C . GLY B 1 19 ? 19.734 -11.445 20.141 1 54.5 19 GLY B C 1
ATOM 3349 O O . GLY B 1 19 ? 20.953 -11.594 20 1 54.5 19 GLY B O 1
ATOM 3350 N N . ASP B 1 20 ? 18.844 -12.391 19.75 1 52.94 20 ASP B N 1
ATOM 3351 C CA . ASP B 1 20 ? 19.328 -13.547 18.984 1 52.94 20 ASP B CA 1
ATOM 3352 C C . ASP B 1 20 ? 18.438 -13.797 17.766 1 52.94 20 ASP B C 1
ATOM 3354 O O . ASP B 1 20 ? 17.703 -14.781 17.719 1 52.94 20 ASP B O 1
ATOM 3358 N N . PRO B 1 21 ? 18.453 -12.984 16.797 1 50.88 21 PRO B N 1
ATOM 3359 C CA . PRO B 1 21 ? 17.547 -13 15.664 1 50.88 21 PRO B CA 1
ATOM 3360 C C . PRO B 1 21 ? 17.688 -14.25 14.797 1 50.88 21 PRO B C 1
ATOM 3362 O O . PRO B 1 21 ? 16.766 -14.625 14.078 1 50.88 21 PRO B O 1
ATOM 3365 N N . GLU B 1 22 ? 18.781 -14.883 14.914 1 50 22 GLU B N 1
ATOM 3366 C CA . GLU B 1 22 ? 19.078 -16.031 14.07 1 50 22 GLU B CA 1
ATOM 3367 C C . GLU B 1 22 ? 18.531 -17.312 14.672 1 50 22 GLU B C 1
ATOM 3369 O O . GLU B 1 22 ? 18.484 -18.359 14.008 1 50 22 GLU B O 1
ATOM 3374 N N . ASN B 1 23 ? 18.172 -17.234 15.859 1 49.25 23 ASN B N 1
ATOM 3375 C CA . ASN B 1 23 ? 17.703 -18.484 16.453 1 49.25 23 ASN B CA 1
ATOM 3376 C C . ASN B 1 23 ? 16.266 -18.797 16.031 1 49.25 23 ASN B C 1
ATOM 3378 O O . ASN B 1 23 ? 15.344 -18.062 16.375 1 49.25 23 ASN B O 1
ATOM 3382 N N . ASP B 1 24 ? 16.172 -19.516 15.023 1 49.59 24 ASP B N 1
ATOM 3383 C CA . ASP B 1 24 ? 14.922 -19.984 14.43 1 49.59 24 ASP B CA 1
ATOM 3384 C C . ASP B 1 24 ? 14.164 -20.891 15.391 1 49.59 24 ASP B C 1
ATOM 3386 O O . ASP B 1 24 ? 14.328 -22.109 15.359 1 49.59 24 ASP B O 1
ATOM 3390 N N . LEU B 1 25 ? 13.727 -20.375 16.484 1 54.16 25 LEU B N 1
ATOM 3391 C CA . LEU B 1 25 ? 12.945 -21.203 17.391 1 54.16 25 LEU B CA 1
ATOM 3392 C C . LEU B 1 25 ? 11.523 -21.391 16.875 1 54.16 25 LEU B C 1
ATOM 3394 O O . LEU B 1 25 ? 10.875 -20.422 16.469 1 54.16 25 LEU B O 1
ATOM 3398 N N . PRO B 1 26 ? 11.125 -22.531 16.594 1 55.69 26 PRO B N 1
ATOM 3399 C CA . PRO B 1 26 ? 9.727 -22.797 16.234 1 55.69 26 PRO B CA 1
ATOM 3400 C C . PRO B 1 26 ? 8.742 -21.922 17.016 1 55.69 26 PRO B C 1
ATOM 3402 O O . PRO B 1 26 ? 7.684 -21.562 16.484 1 55.69 26 PRO B O 1
ATOM 3405 N N . GLU B 1 27 ? 9.266 -21.5 18.078 1 59.91 27 GLU B N 1
ATOM 3406 C CA . GLU B 1 27 ? 8.422 -20.719 18.984 1 59.91 27 GLU B CA 1
ATOM 3407 C C . GLU B 1 27 ? 8.273 -19.281 18.469 1 59.91 27 GLU B C 1
ATOM 3409 O O . GLU B 1 27 ? 7.289 -18.609 18.781 1 59.91 27 GLU B O 1
ATOM 3414 N N . ARG B 1 28 ? 9.172 -18.984 17.641 1 59.91 28 ARG B N 1
ATOM 3415 C CA . ARG B 1 28 ? 9.133 -17.625 17.109 1 59.91 28 ARG B CA 1
ATOM 3416 C C . ARG B 1 28 ? 7.914 -17.406 16.219 1 59.91 28 ARG B C 1
ATOM 3418 O O . ARG B 1 28 ? 7.242 -16.375 16.312 1 59.91 28 ARG B O 1
ATOM 3425 N N . ALA B 1 29 ? 7.773 -18.406 15.461 1 57 29 ALA B N 1
ATOM 3426 C CA . ALA B 1 29 ? 6.609 -18.328 14.578 1 57 29 ALA B CA 1
ATOM 3427 C C . ALA B 1 29 ? 5.312 -18.312 15.383 1 57 29 ALA B C 1
ATOM 3429 O O . ALA B 1 29 ? 4.391 -17.547 15.07 1 57 29 ALA B O 1
ATOM 3430 N N . GLU B 1 30 ? 5.359 -19.141 16.391 1 60.25 30 GLU B N 1
ATOM 3431 C CA . GLU B 1 30 ? 4.168 -19.203 17.234 1 60.25 30 GLU B CA 1
ATOM 3432 C C . GLU B 1 30 ? 3.965 -17.906 18 1 60.25 30 GLU B C 1
ATOM 3434 O O . GLU B 1 30 ? 2.836 -17.422 18.141 1 60.25 30 GLU B O 1
ATOM 3439 N N . LEU B 1 31 ? 5.008 -17.375 18.5 1 61.97 31 LEU B N 1
ATOM 3440 C CA . LEU B 1 31 ? 4.957 -16.125 19.234 1 61.97 31 LEU B CA 1
ATOM 3441 C C . LEU B 1 31 ? 4.547 -14.977 18.328 1 61.97 31 LEU B C 1
ATOM 3443 O O . LEU B 1 31 ? 3.734 -14.125 18.703 1 61.97 31 LEU B O 1
ATOM 3447 N N . LEU B 1 32 ? 5.105 -14.969 17.156 1 59.81 32 LEU B N 1
ATOM 3448 C CA . LEU B 1 32 ? 4.73 -13.945 16.172 1 59.81 32 LEU B CA 1
ATOM 3449 C C . LEU B 1 32 ? 3.242 -14.023 15.852 1 59.81 32 LEU B C 1
ATOM 3451 O O . LEU B 1 32 ? 2.551 -13 15.859 1 59.81 32 LEU B O 1
ATOM 3455 N N . ARG B 1 33 ? 2.826 -15.219 15.664 1 56.09 33 ARG B N 1
ATOM 3456 C CA . ARG B 1 33 ? 1.41 -15.422 15.375 1 56.09 33 ARG B CA 1
ATOM 3457 C C . ARG B 1 33 ? 0.544 -14.953 16.547 1 56.09 33 ARG B C 1
ATOM 3459 O O . ARG B 1 33 ? -0.496 -14.328 16.344 1 56.09 33 ARG B O 1
ATOM 3466 N N . ALA B 1 34 ? 1.015 -15.328 17.719 1 60 34 ALA B N 1
ATOM 3467 C CA . ALA B 1 34 ? 0.248 -14.961 18.906 1 60 34 ALA B CA 1
ATOM 3468 C C . ALA B 1 34 ? 0.194 -13.445 19.078 1 60 34 ALA B C 1
ATOM 3470 O O . ALA B 1 34 ? -0.863 -12.883 19.375 1 60 34 ALA B O 1
ATOM 3471 N N . CYS B 1 35 ? 1.288 -12.82 18.859 1 60.84 35 CYS B N 1
ATOM 3472 C CA . CYS B 1 35 ? 1.353 -11.367 18.984 1 60.84 35 CYS B CA 1
ATOM 3473 C C . CYS B 1 35 ? 0.52 -10.688 17.906 1 60.84 35 CYS B C 1
ATOM 3475 O O . CYS B 1 35 ? -0.198 -9.727 18.172 1 60.84 35 CYS B O 1
ATOM 3477 N N . GLU B 1 36 ? 0.682 -11.195 16.719 1 56.22 36 GLU B N 1
ATOM 3478 C CA . GLU B 1 36 ? -0.112 -10.648 15.625 1 56.22 36 GLU B CA 1
ATOM 3479 C C . GLU B 1 36 ? -1.606 -10.812 15.891 1 56.22 36 GLU B C 1
ATOM 3481 O O . GLU B 1 36 ? -2.396 -9.914 15.617 1 56.22 36 GLU B O 1
ATOM 3486 N N . ASN B 1 37 ? -1.886 -11.938 16.391 1 54.19 37 ASN B N 1
ATOM 3487 C CA . ASN B 1 37 ? -3.281 -12.211 16.719 1 54.19 37 ASN B CA 1
ATOM 3488 C C . ASN B 1 37 ? -3.785 -11.289 17.828 1 54.19 37 ASN B C 1
ATOM 3490 O O . ASN B 1 37 ? -4.914 -10.797 17.766 1 54.19 37 ASN B O 1
ATOM 3494 N N . LEU B 1 38 ? -2.959 -11.18 18.828 1 56.66 38 LEU B N 1
ATOM 3495 C CA . LEU B 1 38 ? -3.35 -10.273 19.906 1 56.66 38 LEU B CA 1
ATOM 3496 C C . LEU B 1 38 ? -3.461 -8.836 19.391 1 56.66 38 LEU B C 1
ATOM 3498 O O . LEU B 1 38 ? -4.434 -8.141 19.688 1 56.66 38 LEU B O 1
ATOM 3502 N N . ALA B 1 39 ? -2.412 -8.422 18.656 1 56.19 39 ALA B N 1
ATOM 3503 C CA . ALA B 1 39 ? -2.449 -7.078 18.094 1 56.19 39 ALA B CA 1
ATOM 3504 C C . ALA B 1 39 ? -3.695 -6.879 17.234 1 56.19 39 ALA B C 1
ATOM 3506 O O . ALA B 1 39 ? -4.359 -5.844 17.328 1 56.19 39 ALA B O 1
ATOM 3507 N N . ALA B 1 40 ? -3.945 -7.914 16.453 1 52.06 40 ALA B N 1
ATOM 3508 C CA . ALA B 1 40 ? -5.117 -7.871 15.586 1 52.06 40 ALA B CA 1
ATOM 3509 C C . ALA B 1 40 ? -6.406 -7.809 16.406 1 52.06 40 ALA B C 1
ATOM 3511 O O . ALA B 1 40 ? -7.371 -7.152 16.016 1 52.06 40 ALA B O 1
ATOM 3512 N N . SER B 1 41 ? -6.301 -8.523 17.453 1 50.88 41 SER B N 1
ATOM 3513 C CA . SER B 1 41 ? -7.496 -8.594 18.281 1 50.88 41 SER B CA 1
ATOM 3514 C C . SER B 1 41 ? -7.727 -7.277 19.016 1 50.88 41 SER B C 1
ATOM 3516 O O . SER B 1 41 ? -8.867 -6.945 19.359 1 50.88 41 SER B O 1
ATOM 3518 N N . ILE B 1 42 ? -6.633 -6.672 19.297 1 53.41 42 ILE B N 1
ATOM 3519 C CA . ILE B 1 42 ? -6.715 -5.426 20.062 1 53.41 42 ILE B CA 1
ATOM 3520 C C . ILE B 1 42 ? -6.887 -4.25 19.094 1 53.41 42 ILE B C 1
ATOM 3522 O O . ILE B 1 42 ? -7.469 -3.227 19.453 1 53.41 42 ILE B O 1
ATOM 3526 N N . GLU B 1 43 ? -6.203 -4.551 17.984 1 50.69 43 GLU B N 1
ATOM 3527 C CA . GLU B 1 43 ? -6.23 -3.459 17.016 1 50.69 43 GLU B CA 1
ATOM 3528 C C . GLU B 1 43 ? -7.641 -3.242 16.469 1 50.69 43 GLU B C 1
ATOM 3530 O O . GLU B 1 43 ? -8.344 -4.207 16.156 1 50.69 43 GLU B O 1
ATOM 3535 N N . LEU B 1 44 ? -8.109 -2.189 16.625 1 46.5 44 LEU B N 1
ATOM 3536 C CA . LEU B 1 44 ? -9.391 -1.837 16.016 1 46.5 44 LEU B CA 1
ATOM 3537 C C . LEU B 1 44 ? -9.352 -2.014 14.5 1 46.5 44 LEU B C 1
ATOM 3539 O O . LEU B 1 44 ? -8.328 -1.742 13.875 1 46.5 44 LEU B O 1
ATOM 3543 N N . PRO B 1 45 ? -10.234 -2.959 13.922 1 45.09 45 PRO B N 1
ATOM 3544 C CA . PRO B 1 45 ? -10.289 -3.188 12.477 1 45.09 45 PRO B CA 1
ATOM 3545 C C . PRO B 1 45 ? -9.914 -1.945 11.664 1 45.09 45 PRO B C 1
ATOM 3547 O O . PRO B 1 45 ? -9.227 -2.049 10.648 1 45.09 45 PRO B O 1
ATOM 3550 N N . GLY B 1 46 ? -10.5 -0.785 12.055 1 48.5 46 GLY B N 1
ATOM 3551 C CA . GLY B 1 46 ? -10.133 0.452 11.383 1 48.5 46 GLY B CA 1
ATOM 3552 C C . GLY B 1 46 ? -8.641 0.693 11.344 1 48.5 46 GLY B C 1
ATOM 3553 O O . GLY B 1 46 ? -8.117 1.26 10.383 1 48.5 46 GLY B O 1
ATOM 3554 N N . SER B 1 47 ? -8.07 0.004 12.281 1 53.31 47 SER B N 1
ATOM 3555 C CA . SER B 1 47 ? -6.633 0.195 12.438 1 53.31 47 SER B CA 1
ATOM 3556 C C . SER B 1 47 ? -5.855 -0.621 11.406 1 53.31 47 SER B C 1
ATOM 3558 O O . SER B 1 47 ? -4.793 -0.195 10.945 1 53.31 47 SER B O 1
ATOM 3560 N N . LYS B 1 48 ? -6.648 -1.644 10.984 1 56.41 48 LYS B N 1
ATOM 3561 C CA . LYS B 1 48 ? -5.934 -2.494 10.039 1 56.41 48 LYS B CA 1
ATOM 3562 C C . LYS B 1 48 ? -5.812 -1.821 8.672 1 56.41 48 LYS B C 1
ATOM 3564 O O . LYS B 1 48 ? -4.766 -1.892 8.031 1 56.41 48 LYS B O 1
ATOM 3569 N N . LEU B 1 49 ? -7 -1.251 8.25 1 59.41 49 LEU B N 1
ATOM 3570 C CA . LEU B 1 49 ? -6.961 -0.51 6.992 1 59.41 49 LEU B CA 1
ATOM 3571 C C . LEU B 1 49 ? -6.035 0.698 7.105 1 59.41 49 LEU B C 1
ATOM 3573 O O . LEU B 1 49 ? -5.34 1.041 6.145 1 59.41 49 LEU B O 1
ATOM 3577 N N . GLU B 1 50 ? -6.066 1.197 8.305 1 58.19 50 GLU B N 1
ATOM 3578 C CA . GLU B 1 50 ? -5.172 2.328 8.523 1 58.19 50 GLU B CA 1
ATOM 3579 C C . GLU B 1 50 ? -3.709 1.896 8.461 1 58.19 50 GLU B C 1
ATOM 3581 O O . GLU B 1 50 ? -2.869 2.611 7.906 1 58.19 50 GLU B O 1
ATOM 3586 N N . LYS B 1 51 ? -3.527 0.722 8.969 1 58.31 51 LYS B N 1
ATOM 3587 C CA . LYS B 1 51 ? -2.166 0.195 8.922 1 58.31 51 LYS B CA 1
ATOM 3588 C C . LYS B 1 51 ? -1.713 -0.035 7.488 1 58.31 51 LYS B C 1
ATOM 3590 O O . LYS B 1 51 ? -0.548 0.193 7.152 1 58.31 51 LYS B O 1
ATOM 3595 N N . ALA B 1 52 ? -2.688 -0.449 6.742 1 59.22 52 ALA B N 1
ATOM 3596 C CA . ALA B 1 52 ? -2.354 -0.658 5.336 1 59.22 52 ALA B CA 1
ATOM 3597 C C . ALA B 1 52 ? -1.942 0.651 4.668 1 59.22 52 ALA B C 1
ATOM 3599 O O . ALA B 1 52 ? -1.025 0.674 3.844 1 59.22 52 ALA B O 1
ATOM 3600 N N . SER B 1 53 ? -2.625 1.719 5.082 1 60 53 SER B N 1
ATOM 3601 C CA . SER B 1 53 ? -2.287 3.029 4.535 1 60 53 SER B CA 1
ATOM 3602 C C . SER B 1 53 ? -0.916 3.492 5.016 1 60 53 SER B C 1
ATOM 3604 O O . SER B 1 53 ? -0.185 4.156 4.277 1 60 53 SER B O 1
ATOM 3606 N N . VAL B 1 54 ? -0.656 2.988 6.156 1 60.28 54 VAL B N 1
ATOM 3607 C CA . VAL B 1 54 ? 0.604 3.373 6.781 1 60.28 54 VAL B CA 1
ATOM 3608 C C . VAL B 1 54 ? 1.758 2.609 6.137 1 60.28 54 VAL B C 1
ATOM 3610 O O . VAL B 1 54 ? 2.885 3.107 6.078 1 60.28 54 VAL B O 1
ATOM 3613 N N . GLY B 1 55 ? 1.436 1.593 5.555 1 65.94 55 GLY B N 1
ATOM 3614 C CA . GLY B 1 55 ? 2.488 0.744 5.02 1 65.94 55 GLY B CA 1
ATOM 3615 C C . GLY B 1 55 ? 2.975 1.188 3.652 1 65.94 55 GLY B C 1
ATOM 3616 O O . GLY B 1 55 ? 4.066 0.811 3.223 1 65.94 55 GLY B O 1
ATOM 3617 N N . MET B 1 56 ? 2.361 2.072 2.973 1 74.19 56 MET B N 1
ATOM 3618 C CA . MET B 1 56 ? 2.717 2.463 1.611 1 74.19 56 MET B CA 1
ATOM 3619 C C . MET B 1 56 ? 3.963 3.342 1.604 1 74.19 56 MET B C 1
ATOM 3621 O O . MET B 1 56 ? 4.859 3.146 0.784 1 74.19 56 MET B O 1
ATOM 3625 N N . THR B 1 57 ? 4.043 4.234 2.52 1 80 57 THR B N 1
ATOM 3626 C CA . THR B 1 57 ? 5.113 5.227 2.508 1 80 57 THR B CA 1
ATOM 3627 C C . THR B 1 57 ? 6.465 4.562 2.768 1 80 57 THR B C 1
ATOM 3629 O O . THR B 1 57 ? 7.453 4.871 2.098 1 80 57 THR B O 1
ATOM 3632 N N . PRO B 1 58 ? 6.512 3.605 3.662 1 78.25 58 PRO B N 1
ATOM 3633 C CA . PRO B 1 58 ? 7.797 2.928 3.846 1 78.25 58 PRO B CA 1
ATOM 3634 C C . PRO B 1 58 ? 8.258 2.189 2.592 1 78.25 58 PRO B C 1
ATOM 3636 O O . PRO B 1 58 ? 9.461 2.113 2.324 1 78.25 58 PRO B O 1
ATOM 3639 N N . MET B 1 59 ? 7.34 1.698 1.894 1 80.25 59 MET B N 1
ATOM 3640 C CA . MET B 1 59 ? 7.691 0.997 0.662 1 80.25 59 MET B CA 1
ATOM 3641 C C . MET B 1 59 ? 8.266 1.963 -0.37 1 80.25 59 MET B C 1
ATOM 3643 O O . MET B 1 59 ? 9.227 1.635 -1.067 1 80.25 59 MET B O 1
ATOM 3647 N N . VAL B 1 60 ? 7.672 3.072 -0.444 1 86.88 60 VAL B N 1
ATOM 3648 C CA . VAL B 1 60 ? 8.141 4.078 -1.393 1 86.88 60 VAL B CA 1
ATOM 3649 C C . VAL B 1 60 ? 9.508 4.598 -0.957 1 86.88 60 VAL B C 1
ATOM 3651 O O . VAL B 1 60 ? 10.383 4.832 -1.792 1 86.88 60 VAL B O 1
ATOM 3654 N N . ALA B 1 61 ? 9.664 4.777 0.321 1 89.44 61 ALA B N 1
ATOM 3655 C CA . ALA B 1 61 ? 10.961 5.203 0.838 1 89.44 61 ALA B CA 1
ATOM 3656 C C . ALA B 1 61 ? 12.047 4.18 0.51 1 89.44 61 ALA B C 1
ATOM 3658 O O . ALA B 1 61 ? 13.156 4.547 0.125 1 89.44 61 ALA B O 1
ATOM 3659 N N . ALA B 1 62 ? 11.719 2.955 0.682 1 86.75 62 ALA B N 1
ATOM 3660 C CA . ALA B 1 62 ? 12.656 1.883 0.356 1 86.75 62 ALA B CA 1
ATOM 3661 C C . ALA B 1 62 ? 12.992 1.881 -1.133 1 86.75 62 ALA B C 1
ATOM 3663 O O . ALA B 1 62 ? 14.141 1.651 -1.517 1 86.75 62 ALA B O 1
ATOM 3664 N N . ARG B 1 63 ? 11.992 2.096 -1.936 1 87.94 63 ARG B N 1
ATOM 3665 C CA . ARG B 1 63 ? 12.188 2.133 -3.381 1 87.94 63 ARG B CA 1
ATOM 3666 C C . ARG B 1 63 ? 13.141 3.26 -3.771 1 87.94 63 ARG B C 1
ATOM 3668 O O . ARG B 1 63 ? 14 3.084 -4.641 1 87.94 63 ARG B O 1
ATOM 3675 N N . ILE B 1 64 ? 12.992 4.375 -3.176 1 92.06 64 ILE B N 1
ATOM 3676 C CA . ILE B 1 64 ? 13.875 5.512 -3.406 1 92.06 64 ILE B CA 1
ATOM 3677 C C . ILE B 1 64 ? 15.289 5.164 -2.949 1 92.06 64 ILE B C 1
ATOM 3679 O O . ILE B 1 64 ? 16.266 5.449 -3.652 1 92.06 64 ILE B O 1
ATOM 3683 N N . ALA B 1 65 ? 15.406 4.527 -1.826 1 91 65 ALA B N 1
ATOM 3684 C CA . ALA B 1 65 ? 16.703 4.145 -1.27 1 91 65 ALA B CA 1
ATOM 3685 C C . ALA B 1 65 ? 17.422 3.168 -2.189 1 91 65 ALA B C 1
ATOM 3687 O O . ALA B 1 65 ? 18.641 3.227 -2.324 1 91 65 ALA B O 1
ATOM 3688 N N . ILE B 1 66 ? 16.688 2.275 -2.762 1 86.94 66 ILE B N 1
ATOM 3689 C CA . ILE B 1 66 ? 17.25 1.316 -3.707 1 86.94 66 ILE B CA 1
ATOM 3690 C C . ILE B 1 66 ? 17.828 2.055 -4.914 1 86.94 66 ILE B C 1
ATOM 3692 O O . ILE B 1 66 ? 18.953 1.787 -5.34 1 86.94 66 ILE B O 1
ATOM 3696 N N . ASP B 1 67 ? 17.094 3.006 -5.441 1 90.25 67 ASP B N 1
ATOM 3697 C CA . ASP B 1 67 ? 17.547 3.791 -6.586 1 90.25 67 ASP B CA 1
ATOM 3698 C C . ASP B 1 67 ? 18.812 4.566 -6.25 1 90.25 67 ASP B C 1
ATOM 3700 O O . ASP B 1 67 ? 19.688 4.73 -7.102 1 90.25 67 ASP B O 1
ATOM 3704 N N . LEU B 1 68 ? 18.875 4.977 -5.062 1 92.88 68 LEU B N 1
ATOM 3705 C CA . LEU B 1 68 ? 20 5.82 -4.645 1 92.88 68 LEU B CA 1
ATOM 3706 C C . LEU B 1 68 ? 21.203 4.977 -4.242 1 92.88 68 LEU B C 1
ATOM 3708 O O . LEU B 1 68 ? 22.266 5.516 -3.93 1 92.88 68 LEU B O 1
ATOM 3712 N N . GLY B 1 69 ? 20.984 3.668 -4.16 1 89.69 69 GLY B N 1
ATOM 3713 C CA . GLY B 1 69 ? 22.078 2.775 -3.826 1 89.69 69 GLY B CA 1
ATOM 3714 C C . GLY B 1 69 ? 22.422 2.777 -2.35 1 89.69 69 GLY B C 1
ATOM 3715 O O . GLY B 1 69 ? 23.547 2.447 -1.967 1 89.69 69 GLY B O 1
ATOM 3716 N N . ILE B 1 70 ? 21.5 3.16 -1.551 1 90.31 70 ILE B N 1
ATOM 3717 C CA . ILE B 1 70 ? 21.75 3.254 -0.116 1 90.31 70 ILE B CA 1
ATOM 3718 C C . ILE B 1 70 ? 22.031 1.865 0.45 1 90.31 70 ILE B C 1
ATOM 3720 O O . ILE B 1 70 ? 23 1.684 1.208 1 90.31 70 ILE B O 1
ATOM 3724 N N . PHE B 1 71 ? 21.234 0.929 0.127 1 84.12 71 PHE B N 1
ATOM 3725 C CA . PHE B 1 71 ? 21.422 -0.426 0.635 1 84.12 71 PHE B CA 1
ATOM 3726 C C . PHE B 1 71 ? 22.719 -1.035 0.094 1 84.12 71 PHE B C 1
ATOM 3728 O O . PHE B 1 71 ? 23.375 -1.812 0.784 1 84.12 71 PHE B O 1
ATOM 3735 N N . ASP B 1 72 ? 23.016 -0.708 -1.13 1 83.56 72 ASP B N 1
ATOM 3736 C CA . ASP B 1 72 ? 24.281 -1.159 -1.691 1 83.56 72 ASP B CA 1
ATOM 3737 C C . ASP B 1 72 ? 25.469 -0.623 -0.884 1 83.56 72 ASP B C 1
ATOM 3739 O O . ASP B 1 72 ? 26.422 -1.348 -0.626 1 83.56 72 ASP B O 1
ATOM 3743 N N . LEU B 1 73 ? 25.406 0.622 -0.6 1 88.44 73 LEU B N 1
ATOM 3744 C CA . LEU B 1 73 ? 26.453 1.226 0.212 1 88.44 73 LEU B CA 1
ATOM 3745 C C . LEU B 1 73 ? 26.594 0.499 1.545 1 88.44 73 LEU B C 1
ATOM 3747 O O . LEU B 1 73 ? 27.719 0.174 1.963 1 88.44 73 LEU B O 1
ATOM 3751 N N . VAL B 1 74 ? 25.516 0.246 2.209 1 86.06 74 VAL B N 1
ATOM 3752 C CA . VAL B 1 74 ? 25.484 -0.383 3.525 1 86.06 74 VAL B CA 1
ATOM 3753 C C . VAL B 1 74 ? 26.078 -1.786 3.436 1 86.06 74 VAL B C 1
ATOM 3755 O O . VAL B 1 74 ? 26.828 -2.211 4.324 1 86.06 74 VAL B O 1
ATOM 3758 N N . HIS B 1 75 ? 25.828 -2.477 2.408 1 80.31 75 HIS B N 1
ATOM 3759 C CA . HIS B 1 75 ? 26.25 -3.865 2.271 1 80.31 75 HIS B CA 1
ATOM 3760 C C . HIS B 1 75 ? 27.703 -3.953 1.83 1 80.31 75 HIS B C 1
ATOM 3762 O O . HIS B 1 75 ? 28.406 -4.914 2.164 1 80.31 75 HIS B O 1
ATOM 3768 N N . SER B 1 76 ? 28.109 -2.988 1.126 1 83.75 76 SER B N 1
ATOM 3769 C CA . SER B 1 76 ? 29.438 -3.08 0.521 1 83.75 76 SER B CA 1
ATOM 3770 C C . SER B 1 76 ? 30.5 -2.418 1.398 1 83.75 76 SER B C 1
ATOM 3772 O O . SER B 1 76 ? 31.688 -2.516 1.12 1 83.75 76 SER B O 1
ATOM 3774 N N . THR B 1 77 ? 30.078 -1.73 2.336 1 85.56 77 THR B N 1
ATOM 3775 C CA . THR B 1 77 ? 31.016 -1.026 3.199 1 85.56 77 THR B CA 1
ATOM 3776 C C . THR B 1 77 ? 31.125 -1.721 4.555 1 85.56 77 THR B C 1
ATOM 3778 O O . THR B 1 77 ? 30.125 -2.037 5.184 1 85.56 77 THR B O 1
ATOM 3781 N N . PRO B 1 78 ? 32.375 -2.002 4.914 1 84.69 78 PRO B N 1
ATOM 3782 C CA . PRO B 1 78 ? 32.562 -2.645 6.215 1 84.69 78 PRO B CA 1
ATOM 3783 C C . PRO B 1 78 ? 32.375 -1.68 7.383 1 84.69 78 PRO B C 1
ATOM 3785 O O . PRO B 1 78 ? 33.312 -1.423 8.141 1 84.69 78 PRO B O 1
ATOM 3788 N N . LYS B 1 79 ? 31.344 -0.945 7.453 1 86.56 79 LYS B N 1
ATOM 3789 C CA . LYS B 1 79 ? 30.953 -0.031 8.523 1 86.56 79 LYS B CA 1
ATOM 3790 C C . LYS B 1 79 ? 29.625 -0.455 9.148 1 86.56 79 LYS B C 1
ATOM 3792 O O . LYS B 1 79 ? 28.734 -0.945 8.453 1 86.56 79 LYS B O 1
ATOM 3797 N N . ASP B 1 80 ? 29.562 -0.229 10.391 1 85.75 80 ASP B N 1
ATOM 3798 C CA . ASP B 1 80 ? 28.344 -0.583 11.102 1 85.75 80 ASP B CA 1
ATOM 3799 C C . ASP B 1 80 ? 27.391 0.609 11.18 1 85.75 80 ASP B C 1
ATOM 3801 O O . ASP B 1 80 ? 26.188 0.439 11.398 1 85.75 80 ASP B O 1
ATOM 3805 N N . GLU B 1 81 ? 28 1.778 11.148 1 91.12 81 GLU B N 1
ATOM 3806 C CA . GLU B 1 81 ? 27.203 3 11.273 1 91.12 81 GLU B CA 1
ATOM 3807 C C . GLU B 1 81 ? 27.516 3.971 10.133 1 91.12 81 GLU B C 1
ATOM 3809 O O . GLU B 1 81 ? 28.656 4.027 9.648 1 91.12 81 GLU B O 1
ATOM 3814 N N . PHE B 1 82 ? 26.547 4.645 9.734 1 93 82 PHE B N 1
ATOM 3815 C CA . PHE B 1 82 ? 26.672 5.574 8.625 1 93 82 PHE B CA 1
ATOM 3816 C C . PHE B 1 82 ? 26.156 6.953 9.008 1 93 82 PHE B C 1
ATOM 3818 O O . PHE B 1 82 ? 25.141 7.07 9.719 1 93 82 PHE B O 1
ATOM 3825 N N . THR B 1 83 ? 26.797 7.98 8.57 1 89.94 83 THR B N 1
ATOM 3826 C CA . THR B 1 83 ? 26.344 9.352 8.766 1 89.94 83 THR B CA 1
ATOM 3827 C C . THR B 1 83 ? 25.531 9.828 7.555 1 89.94 83 THR B C 1
ATOM 3829 O O . THR B 1 83 ? 25.578 9.211 6.492 1 89.94 83 THR B O 1
ATOM 3832 N N . ASN B 1 84 ? 24.828 10.914 7.797 1 88.12 84 ASN B N 1
ATOM 3833 C CA . ASN B 1 84 ? 24.156 11.539 6.664 1 88.12 84 ASN B CA 1
ATOM 3834 C C . ASN B 1 84 ? 25.141 11.859 5.535 1 88.12 84 ASN B C 1
ATOM 3836 O O . ASN B 1 84 ? 24.797 11.719 4.359 1 88.12 84 ASN B O 1
ATOM 3840 N N . ASP B 1 85 ? 26.25 12.281 5.926 1 90.25 85 ASP B N 1
ATOM 3841 C CA . ASP B 1 85 ? 27.266 12.664 4.949 1 90.25 85 ASP B CA 1
ATOM 3842 C C . ASP B 1 85 ? 27.719 11.461 4.133 1 90.25 85 ASP B C 1
ATOM 3844 O O . ASP B 1 85 ? 28.047 11.594 2.949 1 90.25 85 ASP B O 1
ATOM 3848 N N . ASP B 1 86 ? 27.844 10.312 4.738 1 93.62 86 ASP B N 1
ATOM 3849 C CA . ASP B 1 86 ? 28.172 9.094 4 1 93.62 86 ASP B CA 1
ATOM 3850 C C . ASP B 1 86 ? 27.172 8.859 2.857 1 93.62 86 ASP B C 1
ATOM 3852 O O . ASP B 1 86 ? 27.578 8.57 1.73 1 93.62 86 ASP B O 1
ATOM 3856 N N . PHE B 1 87 ? 25.969 9.039 3.174 1 93.38 87 PHE B N 1
ATOM 3857 C CA . PHE B 1 87 ? 24.938 8.789 2.186 1 93.38 87 PHE B CA 1
ATOM 3858 C C . PHE B 1 87 ? 24.906 9.883 1.131 1 93.38 87 PHE B C 1
ATOM 3860 O O . PHE B 1 87 ? 24.703 9.617 -0.054 1 93.38 87 PHE B O 1
ATOM 3867 N N . ILE B 1 88 ? 25.125 11.125 1.556 1 92.94 88 ILE B N 1
ATOM 3868 C CA . ILE B 1 88 ? 25.141 12.242 0.616 1 92.94 88 ILE B CA 1
ATOM 3869 C C . ILE B 1 88 ? 26.266 12.055 -0.393 1 92.94 88 ILE B C 1
ATOM 3871 O O . ILE B 1 88 ? 26.062 12.219 -1.599 1 92.94 88 ILE B O 1
ATOM 3875 N N . SER B 1 89 ? 27.359 11.734 0.08 1 94 89 SER B N 1
ATOM 3876 C CA . SER B 1 89 ? 28.516 11.562 -0.775 1 94 89 SER B CA 1
ATOM 3877 C C . SER B 1 89 ? 28.328 10.414 -1.759 1 94 89 SER B C 1
ATOM 3879 O O . SER B 1 89 ? 28.734 10.5 -2.918 1 94 89 SER B O 1
ATOM 3881 N N . HIS B 1 90 ? 27.719 9.43 -1.35 1 93.62 90 HIS B N 1
ATOM 3882 C CA . HIS B 1 90 ? 27.531 8.242 -2.172 1 93.62 90 HIS B CA 1
ATOM 3883 C C . HIS B 1 90 ? 26.438 8.461 -3.215 1 93.62 90 HIS B C 1
ATOM 3885 O O . HIS B 1 90 ? 26.578 8.031 -4.363 1 93.62 90 HIS B O 1
ATOM 3891 N N . THR B 1 91 ? 25.344 9.078 -2.83 1 93.5 91 THR B N 1
ATOM 3892 C CA . THR B 1 91 ? 24.141 9.117 -3.658 1 93.5 91 THR B CA 1
ATOM 3893 C C . THR B 1 91 ? 24.125 10.375 -4.531 1 93.5 91 THR B C 1
ATOM 3895 O O . THR B 1 91 ? 23.547 10.375 -5.613 1 93.5 91 THR B O 1
ATOM 3898 N N . GLY B 1 92 ? 24.719 11.438 -4.02 1 93.56 92 GLY B N 1
ATOM 3899 C CA . GLY B 1 92 ? 24.609 12.727 -4.684 1 93.56 92 GLY B CA 1
ATOM 3900 C C . GLY B 1 92 ? 23.203 13.297 -4.637 1 93.56 92 GLY B C 1
ATOM 3901 O O . GLY B 1 92 ? 22.922 14.305 -5.293 1 93.56 92 GLY B O 1
ATOM 3902 N N . ALA B 1 93 ? 22.328 12.703 -3.934 1 93.12 93 ALA B N 1
ATOM 3903 C CA . ALA B 1 93 ? 20.938 13.148 -3.857 1 93.12 93 ALA B CA 1
ATOM 3904 C C . ALA B 1 93 ? 20.812 14.422 -3.029 1 93.12 93 ALA B C 1
ATOM 3906 O O . ALA B 1 93 ? 21.719 14.75 -2.248 1 93.12 93 ALA B O 1
ATOM 3907 N N . ASP B 1 94 ? 19.75 15.133 -3.285 1 95.94 94 ASP B N 1
ATOM 3908 C CA . ASP B 1 94 ? 19.391 16.281 -2.469 1 95.94 94 ASP B CA 1
ATOM 3909 C C . ASP B 1 94 ? 19.359 15.922 -0.986 1 95.94 94 ASP B C 1
ATOM 3911 O O . ASP B 1 94 ? 18.719 14.938 -0.596 1 95.94 94 ASP B O 1
ATOM 3915 N N . PRO B 1 95 ? 20.062 16.641 -0.142 1 94.12 95 PRO B N 1
ATOM 3916 C CA . PRO B 1 95 ? 20.156 16.312 1.28 1 94.12 95 PRO B CA 1
ATOM 3917 C C . PRO B 1 95 ? 18.797 16.219 1.966 1 94.12 95 PRO B C 1
ATOM 3919 O O . PRO B 1 95 ? 18.609 15.383 2.848 1 94.12 95 PRO B O 1
ATOM 3922 N N . LEU B 1 96 ? 17.953 17.109 1.614 1 94.56 96 LEU B N 1
ATOM 3923 C CA . LEU B 1 96 ? 16.641 17.078 2.236 1 94.56 96 LEU B CA 1
ATOM 3924 C C . LEU B 1 96 ? 15.898 15.797 1.868 1 94.56 96 LEU B C 1
ATOM 3926 O O . LEU B 1 96 ? 15.289 15.156 2.73 1 94.56 96 LEU B O 1
ATOM 3930 N N . LEU B 1 97 ? 15.891 15.461 0.582 1 95.62 97 LEU B N 1
ATOM 3931 C CA . LEU B 1 97 ? 15.258 14.219 0.144 1 95.62 97 LEU B CA 1
ATOM 3932 C C . LEU B 1 97 ? 15.852 13.023 0.877 1 95.62 97 LEU B C 1
ATOM 3934 O O . LEU B 1 97 ? 15.117 12.117 1.292 1 95.62 97 LEU B O 1
ATOM 3938 N N . LEU B 1 98 ? 17.125 13.016 0.97 1 94.56 98 LEU B N 1
ATOM 3939 C CA . LEU B 1 98 ? 17.812 11.922 1.643 1 94.56 98 LEU B CA 1
ATOM 3940 C C . LEU B 1 98 ? 17.375 11.82 3.104 1 94.56 98 LEU B C 1
ATOM 3942 O O . LEU B 1 98 ? 17.109 10.727 3.602 1 94.56 98 LEU B O 1
ATOM 3946 N N . CYS B 1 99 ? 17.359 12.898 3.771 1 92.62 99 CYS B N 1
ATOM 3947 C CA . CYS B 1 99 ? 16.953 12.945 5.176 1 92.62 99 CYS B CA 1
ATOM 3948 C C . CYS B 1 99 ? 15.547 12.383 5.355 1 92.62 99 CYS B C 1
ATOM 3950 O O . CYS B 1 99 ? 15.305 11.594 6.266 1 92.62 99 CYS B O 1
ATOM 3952 N N . ARG B 1 100 ? 14.648 12.805 4.559 1 94 100 ARG B N 1
ATOM 3953 C CA . ARG B 1 100 ? 13.258 12.375 4.645 1 94 100 ARG B CA 1
ATOM 3954 C C . ARG B 1 100 ? 13.133 10.875 4.375 1 94 100 ARG B C 1
ATOM 3956 O O . ARG B 1 100 ? 12.367 10.18 5.043 1 94 100 ARG B O 1
ATOM 3963 N N . THR B 1 101 ? 13.883 10.422 3.414 1 93.44 101 THR B N 1
ATOM 3964 C CA . THR B 1 101 ? 13.891 9.008 3.074 1 93.44 101 THR B CA 1
ATOM 3965 C C . THR B 1 101 ? 14.43 8.18 4.238 1 93.44 101 THR B C 1
ATOM 3967 O O . THR B 1 101 ? 13.812 7.191 4.641 1 93.44 101 THR B O 1
ATOM 3970 N N . LEU B 1 102 ? 15.531 8.609 4.797 1 92 102 LEU B N 1
ATOM 3971 C CA . LEU B 1 102 ? 16.156 7.887 5.902 1 92 102 LEU B CA 1
ATOM 3972 C C . LEU B 1 102 ? 15.266 7.934 7.145 1 92 102 LEU B C 1
ATOM 3974 O O . LEU B 1 102 ? 15.219 6.973 7.914 1 92 102 LEU B O 1
ATOM 3978 N N . ARG B 1 103 ? 14.617 9.023 7.34 1 90.94 103 ARG B N 1
ATOM 3979 C CA . ARG B 1 103 ? 13.695 9.141 8.469 1 90.94 103 ARG B CA 1
ATOM 3980 C C . ARG B 1 103 ? 12.555 8.133 8.352 1 90.94 103 ARG B C 1
ATOM 3982 O O . ARG B 1 103 ? 12.164 7.52 9.344 1 90.94 103 ARG B O 1
ATOM 3989 N N . SER B 1 104 ? 12.008 8.039 7.195 1 88.69 104 SER B N 1
ATOM 3990 C CA . SER B 1 104 ? 10.953 7.055 6.977 1 88.69 104 SER B CA 1
ATOM 3991 C C . SER B 1 104 ? 11.461 5.637 7.227 1 88.69 104 SER B C 1
ATOM 3993 O O . SER B 1 104 ? 10.773 4.832 7.859 1 88.69 104 SER B O 1
ATOM 3995 N N . LEU B 1 105 ? 12.609 5.34 6.73 1 86.25 105 LEU B N 1
ATOM 3996 C CA . LEU B 1 105 ? 13.188 4.012 6.891 1 86.25 105 LEU B CA 1
ATOM 3997 C C . LEU B 1 105 ? 13.539 3.746 8.352 1 86.25 105 LEU B C 1
ATOM 3999 O O . LEU B 1 105 ? 13.453 2.607 8.82 1 86.25 105 LEU B O 1
ATOM 4003 N N . THR B 1 106 ? 13.906 4.781 9.055 1 85.38 106 THR B N 1
ATOM 4004 C CA . THR B 1 106 ? 14.164 4.66 10.484 1 85.38 106 THR B CA 1
ATOM 4005 C C . THR B 1 106 ? 12.867 4.422 11.25 1 85.38 106 THR B C 1
ATOM 4007 O O . THR B 1 106 ? 12.812 3.576 12.148 1 85.38 106 THR B O 1
ATOM 4010 N N . ALA B 1 107 ? 11.883 5.168 10.891 1 79.12 107 ALA B N 1
ATOM 4011 C CA . ALA B 1 107 ? 10.586 5.051 11.555 1 79.12 107 ALA B CA 1
ATOM 4012 C C . ALA B 1 107 ? 10.016 3.643 11.406 1 79.12 107 ALA B C 1
ATOM 4014 O O . ALA B 1 107 ? 9.273 3.172 12.266 1 79.12 107 ALA B O 1
ATOM 4015 N N . THR B 1 108 ? 10.422 2.93 10.391 1 75.06 108 THR B N 1
ATOM 4016 C CA . THR B 1 108 ? 9.875 1.601 10.133 1 75.06 108 THR B CA 1
ATOM 4017 C C . THR B 1 108 ? 10.867 0.519 10.555 1 75.06 108 THR B C 1
ATOM 4019 O O . THR B 1 108 ? 10.625 -0.67 10.336 1 75.06 108 THR B O 1
ATOM 4022 N N . GLY B 1 109 ? 12.023 0.933 10.984 1 76.94 109 GLY B N 1
ATOM 4023 C CA . GLY B 1 109 ? 12.938 0.002 11.617 1 76.94 109 GLY B CA 1
ATOM 4024 C C . GLY B 1 109 ? 14 -0.528 10.672 1 76.94 109 GLY B C 1
ATOM 4025 O O . GLY B 1 109 ? 14.75 -1.446 11.023 1 76.94 109 GLY B O 1
ATOM 4026 N N . VAL B 1 110 ? 14.094 -0.05 9.461 1 78.12 110 VAL B N 1
ATOM 4027 C CA . VAL B 1 110 ? 15.133 -0.469 8.523 1 78.12 110 VAL B CA 1
ATOM 4028 C C . VAL B 1 110 ? 16.484 0.049 8.992 1 78.12 110 VAL B C 1
ATOM 4030 O O . VAL B 1 110 ? 17.516 -0.61 8.797 1 78.12 110 VAL B O 1
ATOM 4033 N N . PHE B 1 111 ? 16.469 1.256 9.523 1 83.62 111 PHE B N 1
ATOM 4034 C CA . PHE B 1 111 ? 17.625 1.833 10.18 1 83.62 111 PHE B CA 1
ATOM 4035 C C . PHE B 1 111 ? 17.312 2.189 11.625 1 83.62 111 PHE B C 1
ATOM 4037 O O . PHE B 1 111 ? 16.156 2.418 11.977 1 83.62 111 PHE B O 1
ATOM 4044 N N . THR B 1 112 ? 18.266 2.158 12.422 1 83.56 112 THR B N 1
ATOM 4045 C CA . THR B 1 112 ? 18.219 2.713 13.773 1 83.56 112 THR B CA 1
ATOM 4046 C C . THR B 1 112 ? 19.156 3.898 13.914 1 83.56 112 THR B C 1
ATOM 4048 O O . THR B 1 112 ? 20.266 3.883 13.359 1 83.56 112 THR B O 1
ATOM 4051 N N . VAL B 1 113 ? 18.656 4.895 14.523 1 86.31 113 VAL B N 1
ATOM 4052 C CA . VAL B 1 113 ? 19.516 6.047 14.781 1 86.31 113 VAL B CA 1
ATOM 4053 C C . VAL B 1 113 ? 20.188 5.895 16.141 1 86.31 113 VAL B C 1
ATOM 4055 O O . VAL B 1 113 ? 19.531 5.617 17.141 1 86.31 113 VAL B O 1
ATOM 4058 N N . THR B 1 114 ? 21.453 6.102 16.062 1 83.56 114 THR B N 1
ATOM 4059 C CA . THR B 1 114 ? 22.234 5.953 17.281 1 83.56 114 THR B CA 1
ATOM 4060 C C . THR B 1 114 ? 22.219 7.246 18.094 1 83.56 114 THR B C 1
ATOM 4062 O O . THR B 1 114 ? 21.75 8.281 17.625 1 83.56 114 THR B O 1
ATOM 4065 N N . GLN B 1 115 ? 22.766 7.145 19.281 1 76.88 115 GLN B N 1
ATOM 4066 C CA . GLN B 1 115 ? 22.859 8.305 20.156 1 76.88 115 GLN B CA 1
ATOM 4067 C C . GLN B 1 115 ? 23.75 9.391 19.562 1 76.88 115 GLN B C 1
ATOM 4069 O O . GLN B 1 115 ? 23.578 10.57 19.844 1 76.88 115 GLN B O 1
ATOM 4074 N N . THR B 1 116 ? 24.641 8.961 18.703 1 76.44 116 THR B N 1
ATOM 4075 C CA . THR B 1 116 ? 25.562 9.906 18.109 1 76.44 116 THR B CA 1
ATOM 4076 C C . THR B 1 116 ? 25 10.469 16.797 1 76.44 116 THR B C 1
ATOM 4078 O O . THR B 1 116 ? 25.672 11.227 16.109 1 76.44 116 THR B O 1
ATOM 4081 N N . GLY B 1 117 ? 23.812 10.055 16.469 1 81.94 117 GLY B N 1
ATOM 4082 C CA . GLY B 1 117 ? 23.172 10.609 15.297 1 81.94 117 GLY B CA 1
ATOM 4083 C C . GLY B 1 117 ? 23.562 9.906 14.016 1 81.94 117 GLY B C 1
ATOM 4084 O O . GLY B 1 117 ? 23.594 10.523 12.945 1 81.94 117 GLY B O 1
ATOM 4085 N N . THR B 1 118 ? 24.016 8.719 14.164 1 89 118 THR B N 1
ATOM 4086 C CA . THR B 1 118 ? 24.359 7.91 13 1 89 118 THR B CA 1
ATOM 4087 C C . THR B 1 118 ? 23.297 6.852 12.734 1 89 118 THR B C 1
ATOM 4089 O O . THR B 1 118 ? 22.484 6.547 13.617 1 89 118 THR B O 1
ATOM 4092 N N . TYR B 1 119 ? 23.312 6.398 11.508 1 90.69 119 TYR B N 1
ATOM 4093 C CA . TYR B 1 119 ? 22.359 5.367 11.102 1 90.69 119 TYR B CA 1
ATOM 4094 C C . TYR B 1 119 ? 23 3.984 11.164 1 90.69 119 TYR B C 1
ATOM 4096 O O . TYR B 1 119 ? 24.078 3.77 10.617 1 90.69 119 TYR B O 1
ATOM 4104 N N . LYS B 1 120 ? 22.344 3.105 11.859 1 87.94 120 LYS B N 1
ATOM 4105 C CA . LYS B 1 120 ? 22.719 1.696 11.883 1 87.94 120 LYS B CA 1
ATOM 4106 C C . LYS B 1 120 ? 21.688 0.837 11.164 1 87.94 120 LYS B C 1
ATOM 4108 O O . LYS B 1 120 ? 20.516 0.833 11.539 1 87.94 120 LYS B O 1
ATOM 4113 N N . PRO B 1 121 ? 22.203 0.224 10.086 1 81.62 121 PRO B N 1
ATOM 4114 C CA . PRO B 1 121 ? 21.25 -0.658 9.414 1 81.62 121 PRO B CA 1
ATOM 4115 C C . PRO B 1 121 ? 20.844 -1.857 10.266 1 81.62 121 PRO B C 1
ATOM 4117 O O . PRO B 1 121 ? 21.672 -2.404 11 1 81.62 121 PRO B O 1
ATOM 4120 N N . ASP B 1 122 ? 19.578 -2.055 10.406 1 69.31 122 ASP B N 1
ATOM 4121 C CA . ASP B 1 122 ? 19.156 -3.283 11.07 1 69.31 122 ASP B CA 1
ATOM 4122 C C . ASP B 1 122 ? 19.594 -4.516 10.281 1 69.31 122 ASP B C 1
ATOM 4124 O O . ASP B 1 122 ? 19.594 -4.504 9.047 1 69.31 122 ASP B O 1
ATOM 4128 N N . PRO B 1 123 ? 20.281 -5.461 11.055 1 53.12 123 PRO B N 1
ATOM 4129 C CA . PRO B 1 123 ? 20.844 -6.648 10.406 1 53.12 123 PRO B CA 1
ATOM 4130 C C . PRO B 1 123 ? 19.875 -7.312 9.438 1 53.12 123 PRO B C 1
ATOM 4132 O O . PRO B 1 123 ? 20.266 -8.164 8.641 1 53.12 123 PRO B O 1
ATOM 4135 N N . VAL B 1 124 ? 18.734 -7.086 9.68 1 47.91 124 VAL B N 1
ATOM 4136 C CA . VAL B 1 124 ? 17.844 -7.902 8.859 1 47.91 124 VAL B CA 1
ATOM 4137 C C . VAL B 1 124 ? 18.219 -7.766 7.387 1 47.91 124 VAL B C 1
ATOM 4139 O O . VAL B 1 124 ? 18.297 -6.656 6.855 1 47.91 124 VAL B O 1
ATOM 4142 N N . PRO B 1 125 ? 18.812 -8.734 6.906 1 43.53 125 PRO B N 1
ATOM 4143 C CA . PRO B 1 125 ? 19.359 -8.773 5.547 1 43.53 125 PRO B CA 1
ATOM 4144 C C . PRO B 1 125 ? 18.453 -8.078 4.531 1 43.53 125 PRO B C 1
ATOM 4146 O O . PRO B 1 125 ? 17.297 -8.469 4.363 1 43.53 125 PRO B O 1
ATOM 4149 N N . LEU B 1 126 ? 18.234 -6.672 4.59 1 46.41 126 LEU B N 1
ATOM 4150 C CA . LEU B 1 126 ? 17.875 -6.188 3.262 1 46.41 126 LEU B CA 1
ATOM 4151 C C . LEU B 1 126 ? 18.391 -7.133 2.182 1 46.41 126 LEU B C 1
ATOM 4153 O O . LEU B 1 126 ? 19.5 -6.961 1.672 1 46.41 126 LEU B O 1
ATOM 4157 N N . LYS B 1 127 ? 18.391 -8.328 2.521 1 43.75 127 LYS B N 1
ATOM 4158 C CA . LYS B 1 127 ? 18.859 -9.102 1.373 1 43.75 127 LYS B CA 1
ATOM 4159 C C . LYS B 1 127 ? 18.219 -8.609 0.081 1 43.75 127 LYS B C 1
ATOM 4161 O O . LYS B 1 127 ? 17.156 -7.973 0.11 1 43.75 127 LYS B O 1
ATOM 4166 N N . ALA B 1 128 ? 19.016 -8.586 -0.907 1 45.44 128 ALA B N 1
ATOM 4167 C CA . ALA B 1 128 ? 18.797 -8.266 -2.314 1 45.44 128 ALA B CA 1
ATOM 4168 C C . ALA B 1 128 ? 17.344 -8.508 -2.711 1 45.44 128 ALA B C 1
ATOM 4170 O O . ALA B 1 128 ? 16.781 -7.762 -3.51 1 45.44 128 ALA B O 1
ATOM 4171 N N . HIS B 1 129 ? 16.75 -9.461 -2.033 1 51.31 129 HIS B N 1
ATOM 4172 C CA . HIS B 1 129 ? 15.445 -9.922 -2.477 1 51.31 129 HIS B CA 1
ATOM 4173 C C . HIS B 1 129 ? 14.352 -8.938 -2.09 1 51.31 129 HIS B C 1
ATOM 4175 O O . HIS B 1 129 ? 13.367 -8.773 -2.814 1 51.31 129 HIS B O 1
ATOM 4181 N N . GLY B 1 130 ? 14.711 -8.148 -1.173 1 60.66 130 GLY B N 1
ATOM 4182 C CA . GLY B 1 130 ? 13.719 -7.164 -0.777 1 60.66 130 GLY B CA 1
ATOM 4183 C C . GLY B 1 130 ? 13.664 -5.969 -1.71 1 60.66 130 GLY B C 1
ATOM 4184 O O . GLY B 1 130 ? 12.594 -5.414 -1.959 1 60.66 130 GLY B O 1
ATOM 4185 N N . ALA B 1 131 ? 14.789 -5.852 -2.395 1 68.25 131 ALA B N 1
ATOM 4186 C CA . ALA B 1 131 ? 14.859 -4.699 -3.289 1 68.25 131 ALA B CA 1
ATOM 4187 C C . ALA B 1 131 ? 14.078 -4.957 -4.574 1 68.25 131 ALA B C 1
ATOM 4189 O O . ALA B 1 131 ? 13.336 -4.09 -5.043 1 68.25 131 ALA B O 1
ATOM 4190 N N . ASP B 1 132 ? 14.242 -6.199 -5.043 1 71.5 132 ASP B N 1
ATOM 4191 C CA . ASP B 1 132 ? 13.555 -6.535 -6.285 1 71.5 132 ASP B CA 1
ATOM 4192 C C . ASP B 1 132 ? 12.047 -6.559 -6.09 1 71.5 132 ASP B C 1
ATOM 4194 O O . ASP B 1 132 ? 11.297 -6.062 -6.938 1 71.5 132 ASP B O 1
ATOM 4198 N N . ALA B 1 133 ? 11.68 -7.066 -5 1 71.75 133 ALA B N 1
ATOM 4199 C CA . ALA B 1 133 ? 10.258 -7.086 -4.691 1 71.75 133 ALA B CA 1
ATOM 4200 C C . ALA B 1 133 ? 9.703 -5.672 -4.547 1 71.75 133 ALA B C 1
ATOM 4202 O O . ALA B 1 133 ? 8.633 -5.359 -5.062 1 71.75 133 ALA B O 1
ATOM 4203 N N . THR B 1 134 ? 10.453 -4.906 -3.92 1 73.69 134 THR B N 1
ATOM 4204 C CA . THR B 1 134 ? 10.039 -3.523 -3.711 1 73.69 134 THR B CA 1
ATOM 4205 C C . THR B 1 134 ? 9.914 -2.791 -5.043 1 73.69 134 THR B C 1
ATOM 4207 O O . THR B 1 134 ? 8.969 -2.029 -5.254 1 73.69 134 THR B O 1
ATOM 4210 N N . ARG B 1 135 ? 10.805 -3.035 -5.914 1 75.88 135 ARG B N 1
ATOM 4211 C CA . ARG B 1 135 ? 10.766 -2.412 -7.234 1 75.88 135 ARG B CA 1
ATOM 4212 C C . ARG B 1 135 ? 9.523 -2.846 -8.008 1 75.88 135 ARG B C 1
ATOM 4214 O O . ARG B 1 135 ? 8.828 -2.014 -8.594 1 75.88 135 ARG B O 1
ATOM 4221 N N . THR B 1 136 ? 9.383 -4.129 -7.98 1 75.12 136 THR B N 1
ATOM 4222 C CA . THR B 1 136 ? 8.258 -4.68 -8.727 1 75.12 136 THR B CA 1
ATOM 4223 C C . THR B 1 136 ? 6.938 -4.141 -8.18 1 75.12 136 THR B C 1
ATOM 4225 O O . THR B 1 136 ? 6.07 -3.709 -8.938 1 75.12 136 THR B O 1
ATOM 4228 N N . PHE B 1 137 ? 6.816 -4.129 -6.949 1 74.31 137 PHE B N 1
ATOM 4229 C CA . PHE B 1 137 ? 5.57 -3.705 -6.324 1 74.31 137 PHE B CA 1
ATOM 4230 C C . PHE B 1 137 ? 5.332 -2.217 -6.543 1 74.31 137 PHE B C 1
ATOM 4232 O O . PHE B 1 137 ? 4.234 -1.81 -6.934 1 74.31 137 PHE B O 1
ATOM 4239 N N . SER B 1 138 ? 6.293 -1.483 -6.289 1 75.75 138 SER B N 1
ATOM 4240 C CA . SER B 1 138 ? 6.152 -0.036 -6.418 1 75.75 138 SER B CA 1
ATOM 4241 C C . SER B 1 138 ? 5.914 0.37 -7.871 1 75.75 138 SER B C 1
ATOM 4243 O O . SER B 1 138 ? 5.012 1.156 -8.156 1 75.75 138 SER B O 1
ATOM 4245 N N . ASP B 1 139 ? 6.676 -0.202 -8.781 1 81.94 139 ASP B N 1
ATOM 4246 C CA . ASP B 1 139 ? 6.688 0.274 -10.164 1 81.94 139 ASP B CA 1
ATOM 4247 C C . ASP B 1 139 ? 5.484 -0.259 -10.938 1 81.94 139 ASP B C 1
ATOM 4249 O O . ASP B 1 139 ? 5.062 0.34 -11.93 1 81.94 139 ASP B O 1
ATOM 4253 N N . LEU B 1 140 ? 4.949 -1.376 -10.469 1 86.5 140 LEU B N 1
ATOM 4254 C CA . LEU B 1 140 ? 3.867 -1.988 -11.234 1 86.5 140 LEU B CA 1
ATOM 4255 C C . LEU B 1 140 ? 2.564 -1.977 -10.445 1 86.5 140 LEU B C 1
ATOM 4257 O O . LEU B 1 140 ? 1.614 -1.282 -10.812 1 86.5 140 LEU B O 1
ATOM 4261 N N . HIS B 1 141 ? 2.566 -2.576 -9.32 1 84.69 141 HIS B N 1
ATOM 4262 C CA . HIS B 1 141 ? 1.323 -2.844 -8.609 1 84.69 141 HIS B CA 1
ATOM 4263 C C . HIS B 1 141 ? 0.694 -1.555 -8.094 1 84.69 141 HIS B C 1
ATOM 4265 O O . HIS B 1 141 ? -0.525 -1.383 -8.156 1 84.69 141 HIS B O 1
ATOM 4271 N N . PHE B 1 142 ? 1.487 -0.626 -7.566 1 81.88 142 PHE B N 1
ATOM 4272 C CA . PHE B 1 142 ? 0.945 0.636 -7.078 1 81.88 142 PHE B CA 1
ATOM 4273 C C . PHE B 1 142 ? 0.201 1.37 -8.188 1 81.88 142 PHE B C 1
ATOM 4275 O O . PHE B 1 142 ? -0.88 1.917 -7.961 1 81.88 142 PHE B O 1
ATOM 4282 N N . GLN B 1 143 ? 0.801 1.367 -9.312 1 86.88 143 GLN B N 1
ATOM 4283 C CA . GLN B 1 143 ? 0.197 2.092 -10.422 1 86.88 143 GLN B CA 1
ATOM 4284 C C . GLN B 1 143 ? -1.104 1.431 -10.867 1 86.88 143 GLN B C 1
ATOM 4286 O O . GLN B 1 143 ? -2.086 2.117 -11.164 1 86.88 143 GLN B O 1
ATOM 4291 N N . ILE B 1 144 ? -1.112 0.13 -10.883 1 92.44 144 ILE B N 1
ATOM 4292 C CA . ILE B 1 144 ? -2.301 -0.583 -11.336 1 92.44 144 ILE B CA 1
ATOM 4293 C C . ILE B 1 144 ? -3.408 -0.463 -10.289 1 92.44 144 ILE B C 1
ATOM 4295 O O . ILE B 1 144 ? -4.555 -0.166 -10.625 1 92.44 144 ILE B O 1
ATOM 4299 N N . PHE B 1 145 ? -3.09 -0.653 -9.047 1 89.56 145 PHE B N 1
ATOM 4300 C CA . PHE B 1 145 ? -4.078 -0.642 -7.977 1 89.56 145 PHE B CA 1
ATOM 4301 C C . PHE B 1 145 ? -4.668 0.751 -7.801 1 89.56 145 PHE B C 1
ATOM 4303 O O . PHE B 1 145 ? -5.844 0.894 -7.457 1 89.56 145 PHE B O 1
ATOM 4310 N N . GLY B 1 146 ? -3.865 1.74 -8.023 1 86.81 146 GLY B N 1
ATOM 4311 C CA . GLY B 1 146 ? -4.375 3.102 -7.957 1 86.81 146 GLY B CA 1
ATOM 4312 C C . GLY B 1 146 ? -5.457 3.383 -8.977 1 86.81 146 GLY B C 1
ATOM 4313 O O . GLY B 1 146 ? -6.344 4.207 -8.742 1 86.81 146 GLY B O 1
ATOM 4314 N N . LYS B 1 147 ? -5.469 2.697 -10.094 1 91.69 147 LYS B N 1
ATOM 4315 C CA . LYS B 1 147 ? -6.406 2.943 -11.188 1 91.69 147 LYS B CA 1
ATOM 4316 C C . LYS B 1 147 ? -7.477 1.859 -11.25 1 91.69 147 LYS B C 1
ATOM 4318 O O . LYS B 1 147 ? -8.492 2.016 -11.938 1 91.69 147 LYS B O 1
ATOM 4323 N N . LEU B 1 148 ? -7.305 0.835 -10.477 1 93.75 148 LEU B N 1
ATOM 4324 C CA . LEU B 1 148 ? -8.18 -0.33 -10.555 1 93.75 148 LEU B CA 1
ATOM 4325 C C . LEU B 1 148 ? -9.617 0.048 -10.219 1 93.75 148 LEU B C 1
ATOM 4327 O O . LEU B 1 148 ? -10.555 -0.381 -10.898 1 93.75 148 LEU B O 1
ATOM 4331 N N . PRO B 1 149 ? -9.867 0.878 -9.164 1 90.31 149 PRO B N 1
ATOM 4332 C CA . PRO B 1 149 ? -11.258 1.238 -8.875 1 90.31 149 PRO B CA 1
ATOM 4333 C C . PRO B 1 149 ? -11.938 1.948 -10.047 1 90.31 149 PRO B C 1
ATOM 4335 O O . PRO B 1 149 ? -13.094 1.665 -10.352 1 90.31 149 PRO B O 1
ATOM 4338 N N . GLN B 1 150 ? -11.234 2.832 -10.656 1 90.56 150 GLN B N 1
ATOM 4339 C CA . GLN B 1 150 ? -11.789 3.521 -11.812 1 90.56 150 GLN B CA 1
ATOM 4340 C C . GLN B 1 150 ? -12.039 2.553 -12.969 1 90.56 150 GLN B C 1
ATOM 4342 O O . GLN B 1 150 ? -13.078 2.613 -13.625 1 90.56 150 GLN B O 1
ATOM 4347 N N . TYR B 1 151 ? -11.102 1.69 -13.266 1 96.12 151 TYR B N 1
ATOM 4348 C CA . TYR B 1 151 ? -11.258 0.666 -14.289 1 96.12 151 TYR B CA 1
ATOM 4349 C C . TYR B 1 151 ? -12.516 -0.165 -14.047 1 96.12 151 TYR B C 1
ATOM 4351 O O . TYR B 1 151 ? -13.297 -0.401 -14.969 1 96.12 151 TYR B O 1
ATOM 4359 N N . LEU B 1 152 ? -12.695 -0.579 -12.812 1 96.5 152 LEU B N 1
ATOM 4360 C CA . LEU B 1 152 ? -13.828 -1.429 -12.469 1 96.5 152 LEU B CA 1
ATOM 4361 C C . LEU B 1 152 ? -15.141 -0.662 -12.594 1 96.5 152 LEU B C 1
ATOM 4363 O O . LEU B 1 152 ? -16.156 -1.223 -13.023 1 96.5 152 LEU B O 1
ATOM 4367 N N . ARG B 1 153 ? -15.117 0.585 -12.234 1 93.56 153 ARG B N 1
ATOM 4368 C CA . ARG B 1 153 ? -16.312 1.408 -12.422 1 93.56 153 ARG B CA 1
ATOM 4369 C C . ARG B 1 153 ? -16.688 1.498 -13.891 1 93.56 153 ARG B C 1
ATOM 4371 O O . ARG B 1 153 ? -17.859 1.362 -14.25 1 93.56 153 ARG B O 1
ATOM 4378 N N . GLU B 1 154 ? -15.711 1.689 -14.727 1 95.88 154 GLU B N 1
ATOM 4379 C CA . GLU B 1 154 ? -15.938 1.858 -16.156 1 95.88 154 GLU B CA 1
ATOM 4380 C C . GLU B 1 154 ? -16.344 0.54 -16.812 1 95.88 154 GLU B C 1
ATOM 4382 O O . GLU B 1 154 ? -16.938 0.534 -17.891 1 95.88 154 GLU B O 1
ATOM 4387 N N . THR B 1 155 ? -16.031 -0.52 -16.203 1 96.81 155 THR B N 1
ATOM 4388 C CA . THR B 1 155 ? -16.375 -1.829 -16.75 1 96.81 155 THR B CA 1
ATOM 4389 C C . THR B 1 155 ? -17.531 -2.445 -15.969 1 96.81 155 THR B C 1
ATOM 4391 O O . THR B 1 155 ? -17.734 -3.662 -15.992 1 96.81 155 THR B O 1
ATOM 4394 N N . GLN B 1 156 ? -18.219 -1.574 -15.172 1 95.5 156 GLN B N 1
ATOM 4395 C CA . GLN B 1 156 ? -19.422 -1.938 -14.438 1 95.5 156 GLN B CA 1
ATOM 4396 C C . GLN B 1 156 ? -19.141 -3.062 -13.438 1 95.5 156 GLN B C 1
ATOM 4398 O O . GLN B 1 156 ? -19.953 -3.982 -13.297 1 95.5 156 GLN B O 1
ATOM 4403 N N . TYR B 1 157 ? -17.953 -3.086 -12.906 1 96.12 157 TYR B N 1
ATOM 4404 C CA . TYR B 1 157 ? -17.531 -3.953 -11.812 1 96.12 157 TYR B CA 1
ATOM 4405 C C . TYR B 1 157 ? -17.609 -5.418 -12.219 1 96.12 157 TYR B C 1
ATOM 4407 O O . TYR B 1 157 ? -18.078 -6.262 -11.453 1 96.12 157 TYR B O 1
ATOM 4415 N N . LYS B 1 158 ? -17.141 -5.645 -13.383 1 96.62 158 LYS B N 1
ATOM 4416 C CA . LYS B 1 158 ? -16.906 -7.008 -13.852 1 96.62 158 LYS B CA 1
ATOM 4417 C C . LYS B 1 158 ? -15.477 -7.453 -13.547 1 96.62 158 LYS B C 1
ATOM 4419 O O . LYS B 1 158 ? -14.531 -6.672 -13.672 1 96.62 158 LYS B O 1
ATOM 4424 N N . SER B 1 159 ? -15.344 -8.727 -13.102 1 96.75 159 SER B N 1
ATOM 4425 C CA . SER B 1 159 ? -13.992 -9.258 -12.977 1 96.75 159 SER B CA 1
ATOM 4426 C C . SER B 1 159 ? -13.266 -9.258 -14.32 1 96.75 159 SER B C 1
ATOM 4428 O O . SER B 1 159 ? -13.812 -9.719 -15.32 1 96.75 159 SER B O 1
ATOM 4430 N N . PRO B 1 160 ? -12.062 -8.734 -14.359 1 97.38 160 PRO B N 1
ATOM 4431 C CA . PRO B 1 160 ? -11.344 -8.703 -15.641 1 97.38 160 PRO B CA 1
ATOM 4432 C C . PRO B 1 160 ? -11.109 -10.094 -16.219 1 97.38 160 PRO B C 1
ATOM 4434 O O . PRO B 1 160 ? -10.766 -11.031 -15.484 1 97.38 160 PRO B O 1
ATOM 4437 N N . ALA B 1 161 ? -11.328 -10.219 -17.531 1 96.62 161 ALA B N 1
ATOM 4438 C CA . ALA B 1 161 ? -11.219 -11.539 -18.156 1 96.62 161 ALA B CA 1
ATOM 4439 C C . ALA B 1 161 ? -10.5 -11.445 -19.5 1 96.62 161 ALA B C 1
ATOM 4441 O O . ALA B 1 161 ? -10.289 -12.461 -20.172 1 96.62 161 ALA B O 1
ATOM 4442 N N . ASP B 1 162 ? -10.109 -10.227 -19.891 1 97 162 ASP B N 1
ATOM 4443 C CA . ASP B 1 162 ? -9.383 -10.023 -21.141 1 97 162 ASP B CA 1
ATOM 4444 C C . ASP B 1 162 ? -7.902 -9.773 -20.891 1 97 162 ASP B C 1
ATOM 4446 O O . ASP B 1 162 ? -7.527 -8.734 -20.344 1 97 162 ASP B O 1
ATOM 4450 N N . ALA B 1 163 ? -7.105 -10.68 -21.359 1 96.44 163 ALA B N 1
ATOM 4451 C CA . ALA B 1 163 ? -5.668 -10.641 -21.109 1 96.44 163 ALA B CA 1
ATOM 4452 C C . ALA B 1 163 ? -5.035 -9.398 -21.719 1 96.44 163 ALA B C 1
ATOM 4454 O O . ALA B 1 163 ? -3.922 -9.008 -21.359 1 96.44 163 ALA B O 1
ATOM 4455 N N . TYR B 1 164 ? -5.738 -8.695 -22.641 1 96.88 164 TYR B N 1
ATOM 4456 C CA . TYR B 1 164 ? -5.129 -7.621 -23.422 1 96.88 164 TYR B CA 1
ATOM 4457 C C . TYR B 1 164 ? -5.887 -6.312 -23.234 1 96.88 164 TYR B C 1
ATOM 4459 O O . TYR B 1 164 ? -5.582 -5.312 -23.891 1 96.88 164 TYR B O 1
ATOM 4467 N N . ALA B 1 165 ? -6.836 -6.332 -22.406 1 96.94 165 ALA B N 1
ATOM 4468 C CA . ALA B 1 165 ? -7.609 -5.129 -22.094 1 96.94 165 ALA B CA 1
ATOM 4469 C C . ALA B 1 165 ? -8.039 -5.117 -20.641 1 96.94 165 ALA B C 1
ATOM 4471 O O . ALA B 1 165 ? -9.219 -4.922 -20.328 1 96.94 165 ALA B O 1
ATOM 4472 N N . GLY B 1 166 ? -7.105 -5.367 -19.781 1 97.75 166 GLY B N 1
ATOM 4473 C CA . GLY B 1 166 ? -7.363 -5.434 -18.359 1 97.75 166 GLY B CA 1
ATOM 4474 C C . GLY B 1 166 ? -6.793 -4.25 -17.594 1 97.75 166 GLY B C 1
ATOM 4475 O O . GLY B 1 166 ? -6.426 -3.238 -18.188 1 97.75 166 GLY B O 1
ATOM 4476 N N . PRO B 1 167 ? -6.805 -4.355 -16.25 1 97.69 167 PRO B N 1
ATOM 4477 C CA . PRO B 1 167 ? -6.305 -3.275 -15.398 1 97.69 167 PRO B CA 1
ATOM 4478 C C . PRO B 1 167 ? -4.871 -2.867 -15.734 1 97.69 167 PRO B C 1
ATOM 4480 O O . PRO B 1 167 ? -4.539 -1.68 -15.703 1 97.69 167 PRO B O 1
ATOM 4483 N N . PHE B 1 168 ? -4.02 -3.789 -16.031 1 96.94 168 PHE B N 1
ATOM 4484 C CA . PHE B 1 168 ? -2.639 -3.488 -16.391 1 96.94 168 PHE B CA 1
ATOM 4485 C C . PHE B 1 168 ? -2.58 -2.607 -17.641 1 96.94 168 PHE B C 1
ATOM 4487 O O . PHE B 1 168 ? -1.892 -1.585 -17.641 1 96.94 168 PHE B O 1
ATOM 4494 N N . GLN B 1 169 ? -3.295 -3.029 -18.656 1 97.62 169 GLN B N 1
ATOM 4495 C CA . GLN B 1 169 ? -3.334 -2.271 -19.891 1 97.62 169 GLN B CA 1
ATOM 4496 C C . GLN B 1 169 ? -3.91 -0.875 -19.672 1 97.62 169 GLN B C 1
ATOM 4498 O O . GLN B 1 169 ? -3.428 0.101 -20.25 1 97.62 169 GLN B O 1
ATOM 4503 N N . TYR B 1 170 ? -4.867 -0.86 -18.875 1 96.44 170 TYR B N 1
ATOM 4504 C CA . TYR B 1 170 ? -5.5 0.409 -18.531 1 96.44 170 TYR B CA 1
ATOM 4505 C C . TYR B 1 170 ? -4.512 1.346 -17.859 1 96.44 170 TYR B C 1
ATOM 4507 O O . TYR B 1 170 ? -4.453 2.535 -18.172 1 96.44 170 TYR B O 1
ATOM 4515 N N . ALA B 1 171 ? -3.73 0.851 -16.953 1 93.88 171 ALA B N 1
ATOM 4516 C CA . ALA B 1 171 ? -2.809 1.653 -16.156 1 93.88 171 ALA B CA 1
ATOM 4517 C C . ALA B 1 171 ? -1.593 2.074 -16.969 1 93.88 171 ALA B C 1
ATOM 4519 O O . ALA B 1 171 ? -1.047 3.162 -16.781 1 93.88 171 ALA B O 1
ATOM 4520 N N . PHE B 1 172 ? -1.165 1.275 -17.875 1 93.94 172 PHE B N 1
ATOM 4521 C CA . PHE B 1 172 ? 0.099 1.522 -18.562 1 93.94 172 PHE B CA 1
ATOM 4522 C C . PHE B 1 172 ? -0.137 1.892 -20.016 1 93.94 172 PHE B C 1
ATOM 4524 O O . PHE B 1 172 ? 0.815 2.057 -20.781 1 93.94 172 PHE B O 1
ATOM 4531 N N . ASP B 1 173 ? -1.367 2.023 -20.391 1 94 173 ASP B N 1
ATOM 4532 C CA . ASP B 1 173 ? -1.753 2.441 -21.734 1 94 173 ASP B CA 1
ATOM 4533 C C . ASP B 1 173 ? -1.058 1.589 -22.797 1 94 173 ASP B C 1
ATOM 4535 O O . ASP B 1 173 ? -0.353 2.115 -23.656 1 94 173 ASP B O 1
ATOM 4539 N N . THR B 1 174 ? -1.277 0.262 -22.75 1 96.12 174 THR B N 1
ATOM 4540 C CA . THR B 1 174 ? -0.699 -0.714 -23.672 1 96.12 174 THR B CA 1
ATOM 4541 C C . THR B 1 174 ? -1.728 -1.775 -24.047 1 96.12 174 THR B C 1
ATOM 4543 O O . THR B 1 174 ? -2.773 -1.892 -23.406 1 96.12 174 THR B O 1
ATOM 4546 N N . ASP B 1 175 ? -1.472 -2.418 -25.125 1 95.81 175 ASP B N 1
ATOM 4547 C CA . ASP B 1 175 ? -2.326 -3.531 -25.531 1 95.81 175 ASP B CA 1
ATOM 4548 C C . ASP B 1 175 ? -1.596 -4.863 -25.375 1 95.81 175 ASP B C 1
ATOM 4550 O O . ASP B 1 175 ? -2.109 -5.91 -25.781 1 95.81 175 ASP B O 1
ATOM 4554 N N . GLU B 1 176 ? -0.439 -4.789 -24.828 1 95.62 176 GLU B N 1
ATOM 4555 C CA . GLU B 1 176 ? 0.36 -5.996 -24.625 1 95.62 176 GLU B CA 1
ATOM 4556 C C . GLU B 1 176 ? -0.02 -6.703 -23.328 1 95.62 176 GLU B C 1
ATOM 4558 O O . GLU B 1 176 ? -0.447 -6.059 -22.359 1 95.62 176 GLU B O 1
ATOM 4563 N N . HIS B 1 177 ? 0.129 -8.031 -23.391 1 95.25 177 HIS B N 1
ATOM 4564 C CA . HIS B 1 177 ? 0.112 -8.758 -22.125 1 95.25 177 HIS B CA 1
ATOM 4565 C C . HIS B 1 177 ? 1.3 -8.367 -21.25 1 95.25 177 HIS B C 1
ATOM 4567 O O . HIS B 1 177 ? 2.355 -7.988 -21.766 1 95.25 177 HIS B O 1
ATOM 4573 N N . PHE B 1 178 ? 1.165 -8.5 -20.016 1 92.56 178 PHE B N 1
ATOM 4574 C CA . PHE B 1 178 ? 2.18 -8.062 -19.062 1 92.56 178 PHE B CA 1
ATOM 4575 C C . PHE B 1 178 ? 3.539 -8.664 -19.406 1 92.56 178 PHE B C 1
ATOM 4577 O O . PHE B 1 178 ? 4.547 -7.949 -19.438 1 92.56 178 PHE B O 1
ATOM 4584 N N . PHE B 1 179 ? 3.543 -9.945 -19.672 1 89.44 179 PHE B N 1
ATOM 4585 C CA . PHE B 1 179 ? 4.812 -10.625 -19.906 1 89.44 179 PHE B CA 1
ATOM 4586 C C . PHE B 1 179 ? 5.453 -10.156 -21.203 1 89.44 179 PHE B C 1
ATOM 4588 O O . PHE B 1 179 ? 6.68 -10.086 -21.312 1 89.44 179 PHE B O 1
ATOM 4595 N N . ASP B 1 180 ? 4.672 -9.836 -22.156 1 90.56 180 ASP B N 1
ATOM 4596 C CA . ASP B 1 180 ? 5.211 -9.273 -23.391 1 90.56 180 ASP B CA 1
ATOM 4597 C C . ASP B 1 180 ? 5.738 -7.855 -23.172 1 90.56 180 ASP B C 1
ATOM 4599 O O . ASP B 1 180 ? 6.773 -7.477 -23.719 1 90.56 180 ASP B O 1
ATOM 4603 N N . TRP B 1 181 ? 5.016 -7.141 -22.406 1 92.62 181 TRP B N 1
ATOM 4604 C CA . TRP B 1 181 ? 5.363 -5.758 -22.094 1 92.62 181 TRP B CA 1
ATOM 4605 C C . TRP B 1 181 ? 6.68 -5.688 -21.328 1 92.62 181 TRP B C 1
ATOM 4607 O O . TRP B 1 181 ? 7.551 -4.879 -21.641 1 92.62 181 TRP B O 1
ATOM 4617 N N . ILE B 1 182 ? 6.871 -6.574 -20.359 1 89.44 182 ILE B N 1
ATOM 4618 C CA . ILE B 1 182 ? 8.016 -6.484 -19.453 1 89.44 182 ILE B CA 1
ATOM 4619 C C . ILE B 1 182 ? 9.25 -7.082 -20.125 1 89.44 182 ILE B C 1
ATOM 4621 O O . ILE B 1 182 ? 10.383 -6.781 -19.75 1 89.44 182 ILE B O 1
ATOM 4625 N N . LYS B 1 183 ? 9.078 -7.922 -21.094 1 84.12 183 LYS B N 1
ATOM 4626 C CA . LYS B 1 183 ? 10.18 -8.539 -21.828 1 84.12 183 LYS B CA 1
ATOM 4627 C C . LYS B 1 183 ? 11.078 -7.48 -22.469 1 84.12 183 LYS B C 1
ATOM 4629 O O . LYS B 1 183 ? 12.289 -7.684 -22.609 1 84.12 183 LYS B O 1
ATOM 4634 N N . SER B 1 184 ? 10.5 -6.426 -22.922 1 86.62 184 SER B N 1
ATOM 4635 C CA . SER B 1 184 ? 11.273 -5.363 -23.562 1 86.62 184 SER B CA 1
ATOM 4636 C C . SER B 1 184 ? 11.883 -4.426 -22.516 1 86.62 184 SER B C 1
ATOM 4638 O O . SER B 1 184 ? 12.461 -3.395 -22.875 1 86.62 184 SER B O 1
ATOM 4640 N N . ARG B 1 185 ? 11.773 -4.824 -21.297 1 86.25 185 ARG B N 1
ATOM 4641 C CA . ARG B 1 185 ? 12.297 -4.059 -20.172 1 86.25 185 ARG B CA 1
ATOM 4642 C C . ARG B 1 185 ? 13.133 -4.941 -19.25 1 86.25 185 ARG B C 1
ATOM 4644 O O . ARG B 1 185 ? 12.711 -5.266 -18.141 1 86.25 185 ARG B O 1
ATOM 4651 N N . PRO B 1 186 ? 14.336 -5.191 -19.641 1 80.5 186 PRO B N 1
ATOM 4652 C CA . PRO B 1 186 ? 15.133 -6.262 -19.031 1 80.5 186 PRO B CA 1
ATOM 4653 C C . PRO B 1 186 ? 15.383 -6.039 -17.547 1 80.5 186 PRO B C 1
ATOM 4655 O O . PRO B 1 186 ? 15.344 -6.992 -16.766 1 80.5 186 PRO B O 1
ATOM 4658 N N . ALA B 1 187 ? 15.688 -4.754 -17.172 1 76.12 187 ALA B N 1
ATOM 4659 C CA . ALA B 1 187 ? 15.953 -4.5 -15.766 1 76.12 187 ALA B CA 1
ATOM 4660 C C . ALA B 1 187 ? 14.734 -4.832 -14.906 1 76.12 187 ALA B C 1
ATOM 4662 O O . ALA B 1 187 ? 14.859 -5.406 -13.828 1 76.12 187 ALA B O 1
ATOM 4663 N N . GLN B 1 188 ? 13.594 -4.5 -15.422 1 79.19 188 GLN B N 1
ATOM 4664 C CA . GLN B 1 188 ? 12.359 -4.793 -14.703 1 79.19 188 GLN B CA 1
ATOM 4665 C C . GLN B 1 188 ? 12.047 -6.285 -14.727 1 79.19 188 GLN B C 1
ATOM 4667 O O . GLN B 1 188 ? 11.57 -6.84 -13.734 1 79.19 188 GLN B O 1
ATOM 4672 N N . LEU B 1 189 ? 12.32 -6.859 -15.844 1 79.19 189 LEU B N 1
ATOM 4673 C CA . LEU B 1 189 ? 12.086 -8.289 -15.977 1 79.19 189 LEU B CA 1
ATOM 4674 C C . LEU B 1 189 ? 12.945 -9.078 -14.992 1 79.19 189 LEU B C 1
ATOM 4676 O O . LEU B 1 189 ? 12.461 -10.016 -14.352 1 79.19 189 LEU B O 1
ATOM 4680 N N . ASP B 1 190 ? 14.156 -8.711 -14.859 1 74.88 190 ASP B N 1
ATOM 4681 C CA . ASP B 1 190 ? 15.07 -9.375 -13.938 1 74.88 190 ASP B CA 1
ATOM 4682 C C . ASP B 1 190 ? 14.594 -9.242 -12.492 1 74.88 190 ASP B C 1
ATOM 4684 O O . ASP B 1 190 ? 14.633 -10.203 -11.727 1 74.88 190 ASP B O 1
ATOM 4688 N N . ALA B 1 191 ? 14.234 -8.031 -12.211 1 73.5 191 ALA B N 1
ATOM 4689 C CA . ALA B 1 191 ? 13.727 -7.793 -10.859 1 73.5 191 ALA B CA 1
ATOM 4690 C C . ALA B 1 191 ? 12.484 -8.625 -10.578 1 73.5 191 ALA B C 1
ATOM 4692 O O . ALA B 1 191 ? 12.32 -9.172 -9.484 1 73.5 191 ALA B O 1
ATOM 4693 N N . PHE B 1 192 ? 11.641 -8.719 -11.531 1 77.19 192 PHE B N 1
ATOM 4694 C CA . PHE B 1 192 ? 10.406 -9.492 -11.406 1 77.19 192 PHE B CA 1
ATOM 4695 C C . PHE B 1 192 ? 10.719 -10.969 -11.195 1 77.19 192 PHE B C 1
ATOM 4697 O O . PHE B 1 192 ? 10.156 -11.602 -10.305 1 77.19 192 PHE B O 1
ATOM 4704 N N . ASN B 1 193 ? 11.57 -11.445 -11.961 1 70.88 193 ASN B N 1
ATOM 4705 C CA . ASN B 1 193 ? 11.945 -12.852 -11.867 1 70.88 193 ASN B CA 1
ATOM 4706 C C . ASN B 1 193 ? 12.523 -13.188 -10.5 1 70.88 193 ASN B C 1
ATOM 4708 O O . ASN B 1 193 ? 12.195 -14.227 -9.922 1 70.88 193 ASN B O 1
ATOM 4712 N N . ARG B 1 194 ? 13.297 -12.328 -10.039 1 70.81 194 ARG B N 1
ATOM 4713 C CA . ARG B 1 194 ? 13.906 -12.547 -8.734 1 70.81 194 ARG B CA 1
ATOM 4714 C C . ARG B 1 194 ? 12.867 -12.477 -7.621 1 70.81 194 ARG B C 1
ATOM 4716 O O . ARG B 1 194 ? 12.945 -13.227 -6.645 1 70.81 194 ARG B O 1
ATOM 4723 N N . THR B 1 195 ? 11.992 -11.586 -7.809 1 69.06 195 THR B N 1
ATOM 4724 C CA . THR B 1 195 ? 10.906 -11.461 -6.844 1 69.06 195 THR B CA 1
ATOM 4725 C C . THR B 1 195 ? 10.078 -12.734 -6.797 1 69.06 195 THR B C 1
ATOM 4727 O O . THR B 1 195 ? 9.75 -13.227 -5.715 1 69.06 195 THR B O 1
ATOM 4730 N N . MET B 1 196 ? 9.719 -13.188 -7.93 1 67.81 196 MET B N 1
ATOM 4731 C CA . MET B 1 196 ? 8.914 -14.406 -7.996 1 67.81 196 MET B CA 1
ATOM 4732 C C . MET B 1 196 ? 9.656 -15.578 -7.367 1 67.81 196 MET B C 1
ATOM 4734 O O . MET B 1 196 ? 9.062 -16.375 -6.641 1 67.81 196 MET B O 1
ATOM 4738 N N . GLN B 1 197 ? 10.93 -15.648 -7.641 1 63.5 197 GLN B N 1
ATOM 4739 C CA . GLN B 1 197 ? 11.75 -16.719 -7.082 1 63.5 197 GLN B CA 1
ATOM 4740 C C . GLN B 1 197 ? 11.82 -16.625 -5.559 1 63.5 197 GLN B C 1
ATOM 4742 O O . GLN B 1 197 ? 11.711 -17.641 -4.863 1 63.5 197 GLN B O 1
ATOM 4747 N N . ALA B 1 198 ? 11.992 -15.406 -5.062 1 62.25 198 ALA B N 1
ATOM 4748 C CA . ALA B 1 198 ? 12.055 -15.188 -3.621 1 62.25 198 ALA B CA 1
ATOM 4749 C C . ALA B 1 198 ? 10.719 -15.508 -2.957 1 62.25 198 ALA B C 1
ATOM 4751 O O . ALA B 1 198 ? 10.688 -16.016 -1.835 1 62.25 198 ALA B O 1
ATOM 4752 N N . GLY B 1 199 ? 9.68 -15.109 -3.602 1 61.56 199 GLY B N 1
ATOM 4753 C CA . GLY B 1 199 ? 8.352 -15.422 -3.09 1 61.56 199 GLY B CA 1
ATOM 4754 C C . GLY B 1 199 ? 8.117 -16.906 -2.926 1 61.56 199 GLY B C 1
ATOM 4755 O O . GLY B 1 199 ? 7.531 -17.344 -1.932 1 61.56 199 GLY B O 1
ATOM 4756 N N . VAL B 1 200 ? 8.594 -17.625 -3.873 1 57.06 200 VAL B N 1
ATOM 4757 C CA . VAL B 1 200 ? 8.461 -19.078 -3.834 1 57.06 200 VAL B CA 1
ATOM 4758 C C . VAL B 1 200 ? 9.203 -19.641 -2.621 1 57.06 200 VAL B C 1
ATOM 4760 O O . VAL B 1 200 ? 8.711 -20.531 -1.94 1 57.06 200 VAL B O 1
ATOM 4763 N N . VAL B 1 201 ? 10.336 -19.047 -2.402 1 55.66 201 VAL B N 1
ATOM 4764 C CA . VAL B 1 201 ? 11.164 -19.5 -1.293 1 55.66 201 VAL B CA 1
ATOM 4765 C C . VAL B 1 201 ? 10.508 -19.109 0.033 1 55.66 201 VAL B C 1
ATOM 4767 O O . VAL B 1 201 ? 10.477 -19.906 0.972 1 55.66 201 VAL B O 1
ATOM 4770 N N . ARG B 1 202 ? 10.102 -17.875 0.072 1 54.41 202 ARG B N 1
ATOM 4771 C CA . ARG B 1 202 ? 9.5 -17.344 1.287 1 54.41 202 ARG B CA 1
ATOM 4772 C C . ARG B 1 202 ? 8.234 -18.109 1.659 1 54.41 202 ARG B C 1
ATOM 4774 O O . ARG B 1 202 ? 8.016 -18.422 2.832 1 54.41 202 ARG B O 1
ATOM 4781 N N . ASP B 1 203 ? 7.473 -18.172 0.752 1 52.34 203 ASP B N 1
ATOM 4782 C CA . ASP B 1 203 ? 6.184 -18.797 1.059 1 52.34 203 ASP B CA 1
ATOM 4783 C C . ASP B 1 203 ? 6.324 -20.297 1.244 1 52.34 203 ASP B C 1
ATOM 4785 O O . ASP B 1 203 ? 5.332 -21 1.464 1 52.34 203 ASP B O 1
ATOM 4789 N N . ASN B 1 204 ? 7.559 -20.609 1.712 1 50.31 204 ASN B N 1
ATOM 4790 C CA . ASN B 1 204 ? 7.801 -22.016 1.971 1 50.31 204 ASN B CA 1
ATOM 4791 C C . ASN B 1 204 ? 6.926 -22.906 1.091 1 50.31 204 ASN B C 1
ATOM 4793 O O . ASN B 1 204 ? 6.254 -23.812 1.59 1 50.31 204 ASN B O 1
ATOM 4797 N N . ALA B 1 205 ? 6.801 -22.469 -0.006 1 56.19 205 ALA B N 1
ATOM 4798 C CA . ALA B 1 205 ? 5.977 -23.281 -0.897 1 56.19 205 ALA B CA 1
ATOM 4799 C C . ALA B 1 205 ? 6.496 -24.719 -0.978 1 56.19 205 ALA B C 1
ATOM 4801 O O . ALA B 1 205 ? 7.699 -24.938 -1.144 1 56.19 205 ALA B O 1
ATOM 4802 N N . ALA B 1 206 ? 5.789 -25.594 -0.167 1 63.28 206 ALA B N 1
ATOM 4803 C CA . ALA B 1 206 ? 6.141 -27.016 -0.253 1 63.28 206 ALA B CA 1
ATOM 4804 C C . ALA B 1 206 ? 6.551 -27.391 -1.674 1 63.28 206 ALA B C 1
ATOM 4806 O O . ALA B 1 206 ? 5.914 -26.969 -2.643 1 63.28 206 ALA B O 1
ATOM 4807 N N . ARG B 1 207 ? 7.812 -28.016 -1.724 1 79.94 207 ARG B N 1
ATOM 4808 C CA . ARG B 1 207 ? 8.172 -28.625 -2.996 1 79.94 207 ARG B CA 1
ATOM 4809 C C . ARG B 1 207 ? 7.02 -29.453 -3.551 1 79.94 207 ARG B C 1
ATOM 4811 O O . ARG B 1 207 ? 6.332 -30.156 -2.801 1 79.94 207 ARG B O 1
ATOM 4818 N N . TRP B 1 208 ? 6.77 -29.297 -4.84 1 89.31 208 TRP B N 1
ATOM 4819 C CA . TRP B 1 208 ? 5.633 -30 -5.422 1 89.31 208 TRP B CA 1
ATOM 4820 C C . TRP B 1 208 ? 5.777 -31.5 -5.246 1 89.31 208 TRP B C 1
ATOM 4822 O O . TRP B 1 208 ? 4.781 -32.219 -5.184 1 89.31 208 TRP B O 1
ATOM 4832 N N . THR B 1 209 ? 7.047 -32 -5.062 1 91.88 209 THR B N 1
ATOM 4833 C CA . THR B 1 209 ? 7.305 -33.406 -4.883 1 91.88 209 THR B CA 1
ATOM 4834 C C . THR B 1 209 ? 6.969 -33.844 -3.461 1 91.88 209 THR B C 1
ATOM 4836 O O . THR B 1 209 ? 6.883 -35.062 -3.178 1 91.88 209 THR B O 1
ATOM 4839 N N . ASN B 1 210 ? 6.805 -32.906 -2.586 1 87.12 210 ASN B N 1
ATOM 4840 C CA . ASN B 1 210 ? 6.312 -33.188 -1.247 1 87.12 210 ASN B CA 1
ATOM 4841 C C . ASN B 1 210 ? 4.789 -33.25 -1.211 1 87.12 210 ASN B C 1
ATOM 4843 O O . ASN B 1 210 ? 4.207 -33.781 -0.265 1 87.12 210 ASN B O 1
ATOM 4847 N N . ILE B 1 211 ? 4.191 -32.688 -2.131 1 90.06 211 ILE B N 1
ATOM 4848 C CA . ILE B 1 211 ? 2.738 -32.656 -2.227 1 90.06 211 ILE B CA 1
ATOM 4849 C C . ILE B 1 211 ? 2.236 -33.844 -3.033 1 90.06 211 ILE B C 1
ATOM 4851 O O . ILE B 1 211 ? 1.336 -34.562 -2.596 1 90.06 211 ILE B O 1
ATOM 4855 N N . PHE B 1 212 ? 2.818 -34.062 -4.16 1 93.12 212 PHE B N 1
ATOM 4856 C CA . PHE B 1 212 ? 2.494 -35.188 -5.059 1 93.12 212 PHE B CA 1
ATOM 4857 C C . PHE B 1 212 ? 3.426 -36.344 -4.82 1 93.12 212 PHE B C 1
ATOM 4859 O O . PHE B 1 212 ? 4.648 -36.219 -4.871 1 93.12 212 PHE B O 1
ATOM 4866 N N . PRO B 1 213 ? 2.896 -37.531 -4.547 1 93.25 213 PRO B N 1
ATOM 4867 C CA . PRO B 1 213 ? 3.744 -38.688 -4.289 1 93.25 213 PRO B CA 1
ATOM 4868 C C . PRO B 1 213 ? 4.41 -39.25 -5.551 1 93.25 213 PRO B C 1
ATOM 4870 O O . PRO B 1 213 ? 4.008 -40.281 -6.062 1 93.25 213 PRO B O 1
ATOM 4873 N N . VAL B 1 214 ? 5.457 -38.594 -5.93 1 93.5 214 VAL B N 1
ATOM 4874 C CA . VAL B 1 214 ? 6.094 -38.812 -7.219 1 93.5 214 VAL B CA 1
ATOM 4875 C C . VAL B 1 214 ? 6.621 -40.25 -7.289 1 93.5 214 VAL B C 1
ATOM 4877 O O . VAL B 1 214 ? 6.523 -40.906 -8.328 1 93.5 214 VAL B O 1
ATOM 4880 N N . ALA B 1 215 ? 7.234 -40.812 -6.266 1 89.81 215 ALA B N 1
ATOM 4881 C CA . ALA B 1 215 ? 7.809 -42.156 -6.285 1 89.81 215 ALA B CA 1
ATOM 4882 C C . ALA B 1 215 ? 6.734 -43.188 -6.574 1 89.81 215 ALA B C 1
ATOM 4884 O O . ALA B 1 215 ? 6.961 -44.125 -7.359 1 89.81 215 ALA B O 1
ATOM 4885 N N . GLN B 1 216 ? 5.68 -43.031 -5.949 1 89.94 216 GLN B N 1
ATOM 4886 C CA . GLN B 1 216 ? 4.586 -43.969 -6.094 1 89.94 216 GLN B CA 1
ATOM 4887 C C . GLN B 1 216 ? 3.85 -43.781 -7.418 1 89.94 216 GLN B C 1
ATOM 4889 O O . GLN B 1 216 ? 3.578 -44.719 -8.141 1 89.94 216 GLN B O 1
ATOM 4894 N N . ARG B 1 217 ? 3.561 -42.562 -7.762 1 89.5 217 ARG B N 1
ATOM 4895 C CA . ARG B 1 217 ? 2.686 -42.219 -8.883 1 89.5 217 ARG B CA 1
ATOM 4896 C C . ARG B 1 217 ? 3.42 -42.406 -10.211 1 89.5 217 ARG B C 1
ATOM 4898 O O . ARG B 1 217 ? 2.805 -42.719 -11.234 1 89.5 217 ARG B O 1
ATOM 4905 N N . LEU B 1 218 ? 4.727 -42.25 -10.195 1 88.38 218 LEU B N 1
ATOM 4906 C CA . LEU B 1 218 ? 5.48 -42.344 -11.445 1 88.38 218 LEU B CA 1
ATOM 4907 C C . LEU B 1 218 ? 6 -43.75 -11.672 1 88.38 218 LEU B C 1
ATOM 4909 O O . LEU B 1 218 ? 6.539 -44.062 -12.734 1 88.38 218 LEU B O 1
ATOM 4913 N N . GLN B 1 219 ? 5.816 -44.594 -10.711 1 84.62 219 GLN B N 1
ATOM 4914 C CA . GLN B 1 219 ? 6.32 -45.969 -10.789 1 84.62 219 GLN B CA 1
ATOM 4915 C C . GLN B 1 219 ? 5.801 -46.656 -12.039 1 84.62 219 GLN B C 1
ATOM 4917 O O . GLN B 1 219 ? 6.504 -47.5 -12.641 1 84.62 219 GLN B O 1
ATOM 4922 N N . ARG B 1 220 ? 4.695 -46.375 -12.359 1 82.06 220 ARG B N 1
ATOM 4923 C CA . ARG B 1 220 ? 4.074 -47.031 -13.5 1 82.06 220 ARG B CA 1
ATOM 4924 C C . ARG B 1 220 ? 4.844 -46.75 -14.781 1 82.06 220 ARG B C 1
ATOM 4926 O O . ARG B 1 220 ? 4.77 -47.5 -15.742 1 82.06 220 ARG B O 1
ATOM 4933 N N . PHE B 1 221 ? 5.582 -45.688 -14.688 1 83.81 221 PHE B N 1
ATOM 4934 C CA . PHE B 1 221 ? 6.34 -45.312 -15.875 1 83.81 221 PHE B CA 1
ATOM 4935 C C . PHE B 1 221 ? 7.777 -45.812 -15.781 1 83.81 221 PHE B C 1
ATOM 4937 O O . PHE B 1 221 ? 8.531 -45.719 -16.75 1 83.81 221 PHE B O 1
ATOM 4944 N N . LEU B 1 222 ? 8.133 -46.188 -14.594 1 76.69 222 LEU B N 1
ATOM 4945 C CA . LEU B 1 222 ? 9.523 -46.562 -14.344 1 76.69 222 LEU B CA 1
ATOM 4946 C C . LEU B 1 222 ? 9.688 -48.094 -14.352 1 76.69 222 LEU B C 1
ATOM 4948 O O . LEU B 1 222 ? 10.734 -48.594 -13.953 1 76.69 222 LEU B O 1
ATOM 4952 N N . ARG B 1 223 ? 8.758 -48.875 -14.82 1 66.81 223 ARG B N 1
ATOM 4953 C CA . ARG B 1 223 ? 8.82 -50.312 -14.734 1 66.81 223 ARG B CA 1
ATOM 4954 C C . ARG B 1 223 ? 10 -50.875 -15.539 1 66.81 223 ARG B C 1
ATOM 4956 O O . ARG B 1 223 ? 10.32 -50.344 -16.609 1 66.81 223 ARG B O 1
ATOM 4963 N N . ALA B 1 224 ? 10.711 -51.594 -14.859 1 59.59 224 ALA B N 1
ATOM 4964 C CA . ALA B 1 224 ? 11.906 -52.25 -15.391 1 59.59 224 ALA B CA 1
ATOM 4965 C C . ALA B 1 224 ? 11.586 -53.031 -16.672 1 59.59 224 ALA B C 1
ATOM 4967 O O . ALA B 1 224 ? 12.477 -53.281 -17.484 1 59.59 224 ALA B O 1
ATOM 4968 N N . ASP B 1 225 ? 10.289 -53.406 -16.812 1 57.38 225 ASP B N 1
ATOM 4969 C CA . ASP B 1 225 ? 9.953 -54.25 -17.953 1 57.38 225 ASP B CA 1
ATOM 4970 C C . ASP B 1 225 ? 9.641 -53.438 -19.188 1 57.38 225 ASP B C 1
ATOM 4972 O O . ASP B 1 225 ? 9.32 -53.969 -20.25 1 57.38 225 ASP B O 1
ATOM 4976 N N . LEU B 1 226 ? 9.773 -52.125 -19 1 60.72 226 LEU B N 1
ATOM 4977 C CA . LEU B 1 226 ? 9.508 -51.281 -20.172 1 60.72 226 LEU B CA 1
ATOM 4978 C C . LEU B 1 226 ? 10.672 -51.312 -21.141 1 60.72 226 LEU B C 1
ATOM 4980 O O . LEU B 1 226 ? 11.82 -51.531 -20.75 1 60.72 226 LEU B O 1
ATOM 4984 N N . PRO B 1 227 ? 10.273 -51.469 -22.453 1 59.12 227 PRO B N 1
ATOM 4985 C CA . PRO B 1 227 ? 11.367 -51.438 -23.422 1 59.12 227 PRO B CA 1
ATOM 4986 C C . PRO B 1 227 ? 12.375 -50.344 -23.156 1 59.12 227 PRO B C 1
ATOM 4988 O O . PRO B 1 227 ? 12 -49.25 -22.656 1 59.12 227 PRO B O 1
ATOM 4991 N N . PRO B 1 228 ? 13.672 -50.75 -23.156 1 52.09 228 PRO B N 1
ATOM 4992 C CA . PRO B 1 228 ? 14.734 -49.781 -22.891 1 52.09 228 PRO B CA 1
ATOM 4993 C C . PRO B 1 228 ? 14.5 -48.438 -23.578 1 52.09 228 PRO B C 1
ATOM 4995 O O . PRO B 1 228 ? 14.984 -47.406 -23.109 1 52.09 228 PRO B O 1
ATOM 4998 N N . ASP B 1 229 ? 13.789 -48.531 -24.688 1 54.69 229 ASP B N 1
ATOM 4999 C CA . ASP B 1 229 ? 13.625 -47.344 -25.5 1 54.69 229 ASP B CA 1
ATOM 5000 C C . ASP B 1 229 ? 12.523 -46.438 -24.938 1 54.69 229 ASP B C 1
ATOM 5002 O O . ASP B 1 229 ? 12.391 -45.281 -25.344 1 54.69 229 ASP B O 1
ATOM 5006 N N . GLU B 1 230 ? 11.867 -47.062 -23.938 1 66.81 230 GLU B N 1
ATOM 5007 C CA . GLU B 1 230 ? 10.789 -46.219 -23.406 1 66.81 230 GLU B CA 1
ATOM 5008 C C . GLU B 1 230 ? 11.203 -45.531 -22.125 1 66.81 230 GLU B C 1
ATOM 5010 O O . GLU B 1 230 ? 11.016 -46.062 -21.031 1 66.81 230 GLU B O 1
ATOM 5015 N N . LYS B 1 231 ? 11.984 -44.531 -22.297 1 78.19 231 LYS B N 1
ATOM 5016 C CA . LYS B 1 231 ? 12.461 -43.75 -21.156 1 78.19 231 LYS B CA 1
ATOM 5017 C C . LYS B 1 231 ? 11.406 -42.75 -20.672 1 78.19 231 LYS B C 1
ATOM 5019 O O . LYS B 1 231 ? 10.602 -42.281 -21.469 1 78.19 231 LYS B O 1
ATOM 5024 N N . PHE B 1 232 ? 11.398 -42.688 -19.391 1 90.19 232 PHE B N 1
ATOM 5025 C CA . PHE B 1 232 ? 10.531 -41.688 -18.766 1 90.19 232 PHE B CA 1
ATOM 5026 C C . PHE B 1 232 ? 10.766 -40.312 -19.375 1 90.19 232 PHE B C 1
ATOM 5028 O O . PHE B 1 232 ? 11.914 -39.875 -19.547 1 90.19 232 PHE B O 1
ATOM 5035 N N . GLN B 1 233 ? 9.656 -39.688 -19.844 1 93.38 233 GLN B N 1
ATOM 5036 C CA . GLN B 1 233 ? 9.75 -38.344 -20.422 1 93.38 233 GLN B CA 1
ATOM 5037 C C . GLN B 1 233 ? 8.828 -37.375 -19.688 1 93.38 233 GLN B C 1
ATOM 5039 O O . GLN B 1 233 ? 7.637 -37.656 -19.531 1 93.38 233 GLN B O 1
ATOM 5044 N N . MET B 1 234 ? 9.391 -36.281 -19.234 1 96 234 MET B N 1
ATOM 5045 C CA . MET B 1 234 ? 8.641 -35.219 -18.594 1 96 234 MET B CA 1
ATOM 5046 C C . MET B 1 234 ? 8.859 -33.906 -19.328 1 96 234 MET B C 1
ATOM 5048 O O . MET B 1 234 ? 9.992 -33.562 -19.688 1 96 234 MET B O 1
ATOM 5052 N N . VAL B 1 235 ? 7.797 -33.25 -19.656 1 97.94 235 VAL B N 1
ATOM 5053 C CA . VAL B 1 235 ? 7.852 -31.922 -20.281 1 97.94 235 VAL B CA 1
ATOM 5054 C C . VAL B 1 235 ? 7.391 -30.875 -19.281 1 97.94 235 VAL B C 1
ATOM 5056 O O . VAL B 1 235 ? 6.238 -30.875 -18.844 1 97.94 235 VAL B O 1
ATOM 5059 N N . ASP B 1 236 ? 8.25 -30.016 -18.844 1 97.56 236 ASP B N 1
ATOM 5060 C CA . ASP B 1 236 ? 7.938 -28.859 -18 1 97.56 236 ASP B CA 1
ATOM 5061 C C . ASP B 1 236 ? 7.648 -27.625 -18.844 1 97.56 236 ASP B C 1
ATOM 5063 O O . ASP B 1 236 ? 8.578 -26.969 -19.328 1 97.56 236 ASP B O 1
ATOM 5067 N N . ILE B 1 237 ? 6.383 -27.344 -18.984 1 98.12 237 ILE B N 1
ATOM 5068 C CA . ILE B 1 237 ? 5.926 -26.281 -19.875 1 98.12 237 ILE B CA 1
ATOM 5069 C C . ILE B 1 237 ? 5.883 -24.953 -19.125 1 98.12 237 ILE B C 1
ATOM 5071 O O . ILE B 1 237 ? 5.219 -24.844 -18.094 1 98.12 237 ILE B O 1
ATOM 5075 N N . GLY B 1 238 ? 6.484 -23.906 -19.703 1 94.81 238 GLY B N 1
ATOM 5076 C CA . GLY B 1 238 ? 6.602 -22.656 -18.969 1 94.81 238 GLY B CA 1
ATOM 5077 C C . GLY B 1 238 ? 7.441 -22.781 -17.719 1 94.81 238 GLY B C 1
ATOM 5078 O O . GLY B 1 238 ? 7.105 -22.188 -16.688 1 94.81 238 GLY B O 1
ATOM 5079 N N . GLY B 1 239 ? 8.492 -23.5 -17.734 1 91.81 239 GLY B N 1
ATOM 5080 C CA . GLY B 1 239 ? 9.219 -23.922 -16.547 1 91.81 239 GLY B CA 1
ATOM 5081 C C . GLY B 1 239 ? 10.305 -22.953 -16.125 1 91.81 239 GLY B C 1
ATOM 5082 O O . GLY B 1 239 ? 10.992 -23.188 -15.125 1 91.81 239 GLY B O 1
ATOM 5083 N N . GLY B 1 240 ? 10.453 -21.859 -16.859 1 88.38 240 GLY B N 1
ATOM 5084 C CA . GLY B 1 240 ? 11.461 -20.875 -16.516 1 88.38 240 GLY B CA 1
ATOM 5085 C C . GLY B 1 240 ? 12.875 -21.422 -16.594 1 88.38 240 GLY B C 1
ATOM 5086 O O . GLY B 1 240 ? 13.273 -21.969 -17.625 1 88.38 240 GLY B O 1
ATOM 5087 N N . VAL B 1 241 ? 13.555 -21.375 -15.469 1 84.75 241 VAL B N 1
ATOM 5088 C CA . VAL B 1 241 ? 14.953 -21.797 -15.484 1 84.75 241 VAL B CA 1
ATOM 5089 C C . VAL B 1 241 ? 15.062 -23.25 -15.055 1 84.75 241 VAL B C 1
ATOM 5091 O O . VAL B 1 241 ? 16.172 -23.797 -14.945 1 84.75 241 VAL B O 1
ATOM 5094 N N . GLY B 1 242 ? 13.984 -23.875 -14.742 1 89.56 242 GLY B N 1
ATOM 5095 C CA . GLY B 1 242 ? 13.984 -25.312 -14.57 1 89.56 242 GLY B CA 1
ATOM 5096 C C . GLY B 1 242 ? 13.977 -25.75 -13.117 1 89.56 242 GLY B C 1
ATOM 5097 O O . GLY B 1 242 ? 14.375 -26.859 -12.797 1 89.56 242 GLY B O 1
ATOM 5098 N N . HIS B 1 243 ? 13.469 -24.938 -12.266 1 86.5 243 HIS B N 1
ATOM 5099 C CA . HIS B 1 243 ? 13.461 -25.25 -10.836 1 86.5 243 HIS B CA 1
ATOM 5100 C C . HIS B 1 243 ? 12.648 -26.5 -10.539 1 86.5 243 HIS B C 1
ATOM 5102 O O . HIS B 1 243 ? 13.031 -27.312 -9.688 1 86.5 243 HIS B O 1
ATOM 5108 N N . GLU B 1 244 ? 11.531 -26.688 -11.172 1 90.88 244 GLU B N 1
ATOM 5109 C CA . GLU B 1 244 ? 10.664 -27.812 -10.891 1 90.88 244 GLU B CA 1
ATOM 5110 C C . GLU B 1 244 ? 11.297 -29.125 -11.336 1 90.88 244 GLU B C 1
ATOM 5112 O O . GLU B 1 244 ? 11.141 -30.156 -10.672 1 90.88 244 GLU B O 1
ATOM 5117 N N . ILE B 1 245 ? 11.984 -29.125 -12.438 1 92.25 245 ILE B N 1
ATOM 5118 C CA . ILE B 1 245 ? 12.727 -30.297 -12.875 1 92.25 245 ILE B CA 1
ATOM 5119 C C . ILE B 1 245 ? 13.828 -30.609 -11.867 1 92.25 245 ILE B C 1
ATOM 5121 O O . ILE B 1 245 ? 14.016 -31.766 -11.492 1 92.25 245 ILE B O 1
ATOM 5125 N N . LYS B 1 246 ? 14.516 -29.594 -11.461 1 89.81 246 LYS B N 1
ATOM 5126 C CA . LYS B 1 246 ? 15.586 -29.781 -10.484 1 89.81 246 LYS B CA 1
ATOM 5127 C C . LYS B 1 246 ? 15.047 -30.422 -9.203 1 89.81 246 LYS B C 1
ATOM 5129 O O . LYS B 1 246 ? 15.68 -31.312 -8.633 1 89.81 246 LYS B O 1
ATOM 5134 N N . ILE B 1 247 ? 13.969 -29.922 -8.75 1 89.19 247 ILE B N 1
ATOM 5135 C CA . ILE B 1 247 ? 13.344 -30.453 -7.539 1 89.19 247 ILE B CA 1
ATOM 5136 C C . ILE B 1 247 ? 13.031 -31.938 -7.719 1 89.19 247 ILE B C 1
ATOM 5138 O O . ILE B 1 247 ? 13.273 -32.75 -6.816 1 89.19 247 ILE B O 1
ATOM 5142 N N . LEU B 1 248 ? 12.492 -32.344 -8.859 1 91.69 248 LEU B N 1
ATOM 5143 C CA . LEU B 1 248 ? 12.18 -33.75 -9.133 1 91.69 248 LEU B CA 1
ATOM 5144 C C . LEU B 1 248 ? 13.445 -34.594 -9.117 1 91.69 248 LEU B C 1
ATOM 5146 O O . LEU B 1 248 ? 13.477 -35.656 -8.5 1 91.69 248 LEU B O 1
ATOM 5150 N N . LEU B 1 249 ? 14.43 -34.094 -9.766 1 89.88 249 LEU B N 1
ATOM 5151 C CA . LEU B 1 249 ? 15.672 -34.844 -9.883 1 89.88 249 LEU B CA 1
ATOM 5152 C C . LEU B 1 249 ? 16.375 -34.938 -8.531 1 89.88 249 LEU B C 1
ATOM 5154 O O . LEU B 1 249 ? 17.016 -35.938 -8.234 1 89.88 249 LEU B O 1
ATOM 5158 N N . ASP B 1 250 ? 16.25 -33.906 -7.746 1 87.94 250 ASP B N 1
ATOM 5159 C CA . ASP B 1 250 ? 16.766 -33.969 -6.387 1 87.94 250 ASP B CA 1
ATOM 5160 C C . ASP B 1 250 ? 16 -34.969 -5.539 1 87.94 250 ASP B C 1
ATOM 5162 O O . ASP B 1 250 ? 16.594 -35.625 -4.672 1 87.94 250 ASP B O 1
ATOM 5166 N N . THR B 1 251 ? 14.766 -35.031 -5.715 1 89 251 THR B N 1
ATOM 5167 C CA . THR B 1 251 ? 13.898 -35.938 -4.945 1 89 251 THR B CA 1
ATOM 5168 C C . THR B 1 251 ? 14.117 -37.375 -5.359 1 89 251 THR B C 1
ATOM 5170 O O . THR B 1 251 ? 14.055 -38.281 -4.52 1 89 251 THR B O 1
ATOM 5173 N N . LEU B 1 252 ? 14.281 -37.625 -6.645 1 88.88 252 LEU B N 1
ATOM 5174 C CA . LEU B 1 252 ? 14.531 -38.969 -7.195 1 88.88 252 LEU B CA 1
ATOM 5175 C C . LEU B 1 252 ? 15.82 -38.969 -8.008 1 88.88 252 LEU B C 1
ATOM 5177 O O . LEU B 1 252 ? 15.789 -39.062 -9.234 1 88.88 252 LEU B O 1
ATOM 5181 N N . PRO B 1 253 ? 16.875 -39.031 -7.305 1 86.56 253 PRO B N 1
ATOM 5182 C CA . PRO B 1 253 ? 18.156 -38.969 -8 1 86.56 253 PRO B CA 1
ATOM 5183 C C . PRO B 1 253 ? 18.375 -40.125 -8.977 1 86.56 253 PRO B C 1
ATOM 5185 O O . PRO B 1 253 ? 19.125 -40 -9.945 1 86.56 253 PRO B O 1
ATOM 5188 N N . GLY B 1 254 ? 17.75 -41.188 -8.82 1 82.69 254 GLY B N 1
ATOM 5189 C CA . GLY B 1 254 ? 17.906 -42.344 -9.68 1 82.69 254 GLY B CA 1
ATOM 5190 C C . GLY B 1 254 ? 16.922 -42.406 -10.828 1 82.69 254 GLY B C 1
ATOM 5191 O O . GLY B 1 254 ? 16.922 -43.344 -11.625 1 82.69 254 GLY B O 1
ATOM 5192 N N . LEU B 1 255 ? 16.125 -41.375 -11 1 86.12 255 LEU B N 1
ATOM 5193 C CA . LEU B 1 255 ? 15.109 -41.344 -12.047 1 86.12 255 LEU B CA 1
ATOM 5194 C C . LEU B 1 255 ? 15.75 -41.156 -13.414 1 86.12 255 LEU B C 1
ATOM 5196 O O . LEU B 1 255 ? 16.266 -40.062 -13.711 1 86.12 255 LEU B O 1
ATOM 5200 N N . ALA B 1 256 ? 15.781 -42.25 -14.203 1 84.19 256 ALA B N 1
ATOM 5201 C CA . ALA B 1 256 ? 16.297 -42.156 -15.57 1 84.19 256 ALA B CA 1
ATOM 5202 C C . ALA B 1 256 ? 15.211 -41.656 -16.531 1 84.19 256 ALA B C 1
ATOM 5204 O O . ALA B 1 256 ? 14.055 -42.094 -16.438 1 84.19 256 ALA B O 1
ATOM 5205 N N . GLY B 1 257 ? 15.57 -40.719 -17.328 1 88.88 257 GLY B N 1
ATOM 5206 C CA . GLY B 1 257 ? 14.586 -40.219 -18.266 1 88.88 257 GLY B CA 1
ATOM 5207 C C . GLY B 1 257 ? 15.039 -38.969 -19 1 88.88 257 GLY B C 1
ATOM 5208 O O . GLY B 1 257 ? 16.203 -38.594 -18.922 1 88.88 257 GLY B O 1
ATOM 5209 N N . HIS B 1 258 ? 14.211 -38.594 -19.891 1 91.25 258 HIS B N 1
ATOM 5210 C CA . HIS B 1 258 ? 14.391 -37.375 -20.672 1 91.25 258 HIS B CA 1
ATOM 5211 C C . HIS B 1 258 ? 13.508 -36.25 -20.156 1 91.25 258 HIS B C 1
ATOM 5213 O O . HIS B 1 258 ? 12.281 -36.406 -20.094 1 91.25 258 HIS B O 1
ATOM 5219 N N . PHE B 1 259 ? 14.086 -35.156 -19.766 1 94.38 259 PHE B N 1
ATOM 5220 C CA . PHE B 1 259 ? 13.383 -34.031 -19.219 1 94.38 259 PHE B CA 1
ATOM 5221 C C . PHE B 1 259 ? 13.492 -32.812 -20.141 1 94.38 259 PHE B C 1
ATOM 5223 O O . PHE B 1 259 ? 14.594 -32.375 -20.469 1 94.38 259 PHE B O 1
ATOM 5230 N N . ILE B 1 260 ? 12.367 -32.375 -20.594 1 95.62 260 ILE B N 1
ATOM 5231 C CA . ILE B 1 260 ? 12.32 -31.25 -21.531 1 95.62 260 ILE B CA 1
ATOM 5232 C C . ILE B 1 260 ? 11.805 -30.016 -20.812 1 95.62 260 ILE B C 1
ATOM 5234 O O . ILE B 1 260 ? 10.711 -30.031 -20.234 1 95.62 260 ILE B O 1
ATOM 5238 N N . LEU B 1 261 ? 12.586 -28.984 -20.75 1 95.62 261 LEU B N 1
ATOM 5239 C CA . LEU B 1 261 ? 12.203 -27.688 -20.203 1 95.62 261 LEU B CA 1
ATOM 5240 C C . LEU B 1 261 ? 11.789 -26.719 -21.297 1 95.62 261 LEU B C 1
ATOM 5242 O O . LEU B 1 261 ? 12.586 -26.406 -22.188 1 95.62 261 LEU B O 1
ATOM 5246 N N . GLN B 1 262 ? 10.562 -26.312 -21.281 1 96.75 262 GLN B N 1
ATOM 5247 C CA . GLN B 1 262 ? 10.047 -25.438 -22.312 1 96.75 262 GLN B CA 1
ATOM 5248 C C . GLN B 1 262 ? 9.734 -24.047 -21.766 1 96.75 262 GLN B C 1
ATOM 5250 O O . GLN B 1 262 ? 9.141 -23.922 -20.688 1 96.75 262 GLN B O 1
ATOM 5255 N N . ASP B 1 263 ? 10.07 -23.031 -22.344 1 93.56 263 ASP B N 1
ATOM 5256 C CA . ASP B 1 263 ? 9.727 -21.625 -22.125 1 93.56 263 ASP B CA 1
ATOM 5257 C C . ASP B 1 263 ? 10.094 -20.781 -23.344 1 93.56 263 ASP B C 1
ATOM 5259 O O . ASP B 1 263 ? 10.688 -21.281 -24.297 1 93.56 263 ASP B O 1
ATOM 5263 N N . VAL B 1 264 ? 9.586 -19.562 -23.422 1 89.31 264 VAL B N 1
ATOM 5264 C CA . VAL B 1 264 ? 9.891 -18.688 -24.547 1 89.31 264 VAL B CA 1
ATOM 5265 C C . VAL B 1 264 ? 11.391 -18.453 -24.625 1 89.31 264 VAL B C 1
ATOM 5267 O O . VAL B 1 264 ? 12.102 -18.562 -23.625 1 89.31 264 VAL B O 1
ATOM 5270 N N . PRO B 1 265 ? 11.773 -17.969 -25.812 1 83.62 265 PRO B N 1
ATOM 5271 C CA . PRO B 1 265 ? 13.195 -17.656 -25.984 1 83.62 265 PRO B CA 1
ATOM 5272 C C . PRO B 1 265 ? 13.68 -16.578 -25 1 83.62 265 PRO B C 1
ATOM 5274 O O . PRO B 1 265 ? 12.906 -15.703 -24.625 1 83.62 265 PRO B O 1
ATOM 5277 N N . GLY B 1 266 ? 14.852 -16.531 -24.547 1 75.94 266 GLY B N 1
ATOM 5278 C CA . GLY B 1 266 ? 15.398 -15.586 -23.578 1 75.94 266 GLY B CA 1
ATOM 5279 C C . GLY B 1 266 ? 15.391 -16.125 -22.172 1 75.94 266 GLY B C 1
ATOM 5280 O O . GLY B 1 266 ? 16.359 -15.93 -21.422 1 75.94 266 GLY B O 1
ATOM 5281 N N . VAL B 1 267 ? 14.172 -16.656 -21.875 1 77.75 267 VAL B N 1
ATOM 5282 C CA . VAL B 1 267 ? 14.086 -17.234 -20.531 1 77.75 267 VAL B CA 1
ATOM 5283 C C . VAL B 1 267 ? 14.859 -18.547 -20.484 1 77.75 267 VAL B C 1
ATOM 5285 O O . VAL B 1 267 ? 15.672 -18.766 -19.578 1 77.75 267 VAL B O 1
ATOM 5288 N N . ILE B 1 268 ? 14.617 -19.422 -21.422 1 82.38 268 ILE B N 1
ATOM 5289 C CA . ILE B 1 268 ? 15.125 -20.797 -21.438 1 82.38 268 ILE B CA 1
ATOM 5290 C C . ILE B 1 268 ? 16.656 -20.766 -21.531 1 82.38 268 ILE B C 1
ATOM 5292 O O . ILE B 1 268 ? 17.312 -21.719 -21.125 1 82.38 268 ILE B O 1
ATOM 5296 N N . GLU B 1 269 ? 17.188 -19.672 -22.031 1 79.88 269 GLU B N 1
ATOM 5297 C CA . GLU B 1 269 ? 18.641 -19.516 -22.141 1 79.88 269 GLU B CA 1
ATOM 5298 C C . GLU B 1 269 ? 19.297 -19.422 -20.766 1 79.88 269 GLU B C 1
ATOM 5300 O O . GLU B 1 269 ? 20.484 -19.703 -20.625 1 79.88 269 GLU B O 1
ATOM 5305 N N . SER B 1 270 ? 18.484 -19.125 -19.812 1 78.56 270 SER B N 1
ATOM 5306 C CA . SER B 1 270 ? 19 -18.953 -18.453 1 78.56 270 SER B CA 1
ATOM 5307 C C . SER B 1 270 ? 18.781 -20.219 -17.609 1 78.56 270 SER B C 1
ATOM 5309 O O . SER B 1 270 ? 18.719 -20.141 -16.391 1 78.56 270 SER B O 1
ATOM 5311 N N . ILE B 1 271 ? 18.703 -21.344 -18.266 1 81.56 271 ILE B N 1
ATOM 5312 C CA . ILE B 1 271 ? 18.5 -22.625 -17.594 1 81.56 271 ILE B CA 1
ATOM 5313 C C . ILE B 1 271 ? 19.594 -22.828 -16.547 1 81.56 271 ILE B C 1
ATOM 5315 O O . ILE B 1 271 ? 20.75 -22.453 -16.75 1 81.56 271 ILE B O 1
ATOM 5319 N N . LEU B 1 272 ? 19.156 -23.359 -15.422 1 82.5 272 LEU B N 1
ATOM 5320 C CA . LEU B 1 272 ? 20.078 -23.594 -14.312 1 82.5 272 LEU B CA 1
ATOM 5321 C C . LEU B 1 272 ? 21.266 -24.422 -14.773 1 82.5 272 LEU B C 1
ATOM 5323 O O . LEU B 1 272 ? 21.094 -25.453 -15.43 1 82.5 272 LEU B O 1
ATOM 5327 N N . PRO B 1 273 ? 22.391 -24 -14.352 1 83.81 273 PRO B N 1
ATOM 5328 C CA . PRO B 1 273 ? 23.594 -24.734 -14.75 1 83.81 273 PRO B CA 1
ATOM 5329 C C . PRO B 1 273 ? 23.594 -26.172 -14.266 1 83.81 273 PRO B C 1
ATOM 5331 O O . PRO B 1 273 ? 24.109 -27.062 -14.953 1 83.81 273 PRO B O 1
ATOM 5334 N N . GLU B 1 274 ? 23.016 -26.406 -13.203 1 83.06 274 GLU B N 1
ATOM 5335 C CA . GLU B 1 274 ? 22.984 -27.75 -12.625 1 83.06 274 GLU B CA 1
ATOM 5336 C C . GLU B 1 274 ? 22.219 -28.719 -13.508 1 83.06 274 GLU B C 1
ATOM 5338 O O . GLU B 1 274 ? 22.453 -29.922 -13.477 1 83.06 274 GLU B O 1
ATOM 5343 N N . LEU B 1 275 ? 21.297 -28.156 -14.242 1 86.31 275 LEU B N 1
ATOM 5344 C CA . LEU B 1 275 ? 20.469 -29 -15.094 1 86.31 275 LEU B CA 1
ATOM 5345 C C . LEU B 1 275 ? 21.188 -29.344 -16.391 1 86.31 275 LEU B C 1
ATOM 5347 O O . LEU B 1 275 ? 20.797 -30.281 -17.109 1 86.31 275 LEU B O 1
ATOM 5351 N N . ARG B 1 276 ? 22.234 -28.594 -16.625 1 78.31 276 ARG B N 1
ATOM 5352 C CA . ARG B 1 276 ? 23.016 -28.844 -17.828 1 78.31 276 ARG B CA 1
ATOM 5353 C C . ARG B 1 276 ? 23.984 -30 -17.625 1 78.31 276 ARG B C 1
ATOM 5355 O O . ARG B 1 276 ? 24.422 -30.625 -18.578 1 78.31 276 ARG B O 1
ATOM 5362 N N . THR B 1 277 ? 24.297 -30.172 -16.328 1 69.5 277 THR B N 1
ATOM 5363 C CA . THR B 1 277 ? 25.375 -31.109 -16.047 1 69.5 277 THR B CA 1
ATOM 5364 C C . THR B 1 277 ? 24.812 -32.438 -15.523 1 69.5 277 THR B C 1
ATOM 5366 O O . THR B 1 277 ? 25.547 -33.219 -14.922 1 69.5 277 THR B O 1
ATOM 5369 N N . THR B 1 278 ? 23.641 -32.625 -15.703 1 65.62 278 THR B N 1
ATOM 5370 C CA . THR B 1 278 ? 23.062 -33.875 -15.234 1 65.62 278 THR B CA 1
ATOM 5371 C C . THR B 1 278 ? 23.75 -35.062 -15.922 1 65.62 278 THR B C 1
ATOM 5373 O O . THR B 1 278 ? 24.203 -34.969 -17.062 1 65.62 278 THR B O 1
ATOM 5376 N N . PRO B 1 279 ? 24.109 -36.094 -15.078 1 61.34 279 PRO B N 1
ATOM 5377 C CA . PRO B 1 279 ? 24.75 -37.25 -15.727 1 61.34 279 PRO B CA 1
ATOM 5378 C C . PRO B 1 279 ? 23.953 -37.75 -16.922 1 61.34 279 PRO B C 1
ATOM 5380 O O . PRO B 1 279 ? 22.828 -38.219 -16.766 1 61.34 279 PRO B O 1
ATOM 5383 N N . ALA B 1 280 ? 24.578 -37.531 -18.125 1 62.22 280 ALA B N 1
ATOM 5384 C CA . ALA B 1 280 ? 23.922 -37.875 -19.391 1 62.22 280 ALA B CA 1
ATOM 5385 C C . ALA B 1 280 ? 23.484 -39.312 -19.422 1 62.22 280 ALA B C 1
ATOM 5387 O O . ALA B 1 280 ? 22.5 -39.656 -20.094 1 62.22 280 ALA B O 1
ATOM 5388 N N . SER B 1 281 ? 24.062 -40.094 -18.688 1 59.38 281 SER B N 1
ATOM 5389 C CA . SER B 1 281 ? 23.734 -41.531 -18.734 1 59.38 281 SER B CA 1
ATOM 5390 C C . SER B 1 281 ? 22.391 -41.781 -18.094 1 59.38 281 SER B C 1
ATOM 5392 O O . SER B 1 281 ? 21.688 -42.719 -18.469 1 59.38 281 SER B O 1
ATOM 5394 N N . LEU B 1 282 ? 21.953 -41.031 -17.234 1 67.31 282 LEU B N 1
ATOM 5395 C CA . LEU B 1 282 ? 20.75 -41.312 -16.469 1 67.31 282 LEU B CA 1
ATOM 5396 C C . LEU B 1 282 ? 19.672 -40.25 -16.766 1 67.31 282 LEU B C 1
ATOM 5398 O O . LEU B 1 282 ? 18.531 -40.594 -17.047 1 67.31 282 LEU B O 1
ATOM 5402 N N . GLN B 1 283 ? 20.141 -39.094 -16.844 1 74.94 283 GLN B N 1
ATOM 5403 C CA . GLN B 1 283 ? 19.203 -37.969 -16.938 1 74.94 283 GLN B CA 1
ATOM 5404 C C . GLN B 1 283 ? 19.656 -36.969 -18 1 74.94 283 GLN B C 1
ATOM 5406 O O . GLN B 1 283 ? 20.844 -36.656 -18.078 1 74.94 283 GLN B O 1
ATOM 5411 N N . THR B 1 284 ? 18.781 -36.719 -18.984 1 83.44 284 THR B N 1
ATOM 5412 C CA . THR B 1 284 ? 19.031 -35.656 -19.922 1 83.44 284 THR B CA 1
ATOM 5413 C C . THR B 1 284 ? 18.016 -34.531 -19.781 1 83.44 284 THR B C 1
ATOM 5415 O O . THR B 1 284 ? 16.812 -34.812 -19.688 1 83.44 284 THR B O 1
ATOM 5418 N N . VAL B 1 285 ? 18.484 -33.312 -19.578 1 90.44 285 VAL B N 1
ATOM 5419 C CA . VAL B 1 285 ? 17.625 -32.156 -19.562 1 90.44 285 VAL B CA 1
ATOM 5420 C C . VAL B 1 285 ? 17.828 -31.328 -20.828 1 90.44 285 VAL B C 1
ATOM 5422 O O . VAL B 1 285 ? 18.953 -30.953 -21.156 1 90.44 285 VAL B O 1
ATOM 5425 N N . GLN B 1 286 ? 16.797 -31.203 -21.578 1 91.94 286 GLN B N 1
ATOM 5426 C CA . GLN B 1 286 ? 16.844 -30.422 -22.812 1 91.94 286 GLN B CA 1
ATOM 5427 C C . GLN B 1 286 ? 16.047 -29.141 -22.688 1 91.94 286 GLN B C 1
ATOM 5429 O O . GLN B 1 286 ? 14.875 -29.156 -22.312 1 91.94 286 GLN B O 1
ATOM 5434 N N . ALA B 1 287 ? 16.688 -28.016 -22.938 1 92.94 287 ALA B N 1
ATOM 5435 C CA . ALA B 1 287 ? 15.984 -26.734 -23.062 1 92.94 287 ALA B CA 1
ATOM 5436 C C . ALA B 1 287 ? 15.359 -26.594 -24.453 1 92.94 287 ALA B C 1
ATOM 5438 O O . ALA B 1 287 ? 16.047 -26.734 -25.469 1 92.94 287 ALA B O 1
ATOM 5439 N N . MET B 1 288 ? 14.125 -26.344 -24.531 1 95.12 288 MET B N 1
ATOM 5440 C CA . MET B 1 288 ? 13.414 -26.219 -25.797 1 95.12 288 MET B CA 1
ATOM 5441 C C . MET B 1 288 ? 12.609 -24.922 -25.859 1 95.12 288 MET B C 1
ATOM 5443 O O . MET B 1 288 ? 11.617 -24.781 -25.141 1 95.12 288 MET B O 1
ATOM 5447 N N . PRO B 1 289 ? 13.055 -23.922 -26.703 1 95.06 289 PRO B N 1
ATOM 5448 C CA . PRO B 1 289 ? 12.211 -22.75 -26.891 1 95.06 289 PRO B CA 1
ATOM 5449 C C . PRO B 1 289 ? 10.812 -23.094 -27.391 1 95.06 289 PRO B C 1
ATOM 5451 O O . PRO B 1 289 ? 10.672 -23.859 -28.359 1 95.06 289 PRO B O 1
ATOM 5454 N N . TYR B 1 290 ? 9.758 -22.609 -26.703 1 96.19 290 TYR B N 1
ATOM 5455 C CA . TYR B 1 290 ? 8.391 -22.984 -27.031 1 96.19 290 TYR B CA 1
ATOM 5456 C C . TYR B 1 290 ? 7.398 -21.969 -26.5 1 96.19 290 TYR B C 1
ATOM 5458 O O . TYR B 1 290 ? 7.543 -21.469 -25.375 1 96.19 290 TYR B O 1
ATOM 5466 N N . ASN B 1 291 ? 6.52 -21.547 -27.406 1 95.5 291 ASN B N 1
ATOM 5467 C CA . ASN B 1 291 ? 5.336 -20.781 -27.047 1 95.5 291 ASN B CA 1
ATOM 5468 C C . ASN B 1 291 ? 4.117 -21.672 -26.844 1 95.5 291 ASN B C 1
ATOM 5470 O O . ASN B 1 291 ? 3.604 -22.25 -27.797 1 95.5 291 ASN B O 1
ATOM 5474 N N . PHE B 1 292 ? 3.635 -21.719 -25.609 1 97.56 292 PHE B N 1
ATOM 5475 C CA . PHE B 1 292 ? 2.613 -22.719 -25.281 1 97.56 292 PHE B CA 1
ATOM 5476 C C . PHE B 1 292 ? 1.271 -22.328 -25.891 1 97.56 292 PHE B C 1
ATOM 5478 O O . PHE B 1 292 ? 0.284 -23.047 -25.75 1 97.56 292 PHE B O 1
ATOM 5485 N N . PHE B 1 293 ? 1.151 -21.25 -26.641 1 97.12 293 PHE B N 1
ATOM 5486 C CA . PHE B 1 293 ? -0.041 -20.906 -27.406 1 97.12 293 PHE B CA 1
ATOM 5487 C C . PHE B 1 293 ? 0.024 -21.516 -28.797 1 97.12 293 PHE B C 1
ATOM 5489 O O . PHE B 1 293 ? -0.916 -21.391 -29.594 1 97.12 293 PHE B O 1
ATOM 5496 N N . GLU B 1 294 ? 1.086 -22.172 -29.094 1 97.69 294 GLU B N 1
ATOM 5497 C CA . GLU B 1 294 ? 1.26 -22.969 -30.297 1 97.69 294 GLU B CA 1
ATOM 5498 C C . GLU B 1 294 ? 1.135 -24.469 -30 1 97.69 294 GLU B C 1
ATOM 5500 O O . GLU B 1 294 ? 1.251 -24.891 -28.859 1 97.69 294 GLU B O 1
ATOM 5505 N N . PRO B 1 295 ? 0.922 -25.234 -31.031 1 98.19 295 PRO B N 1
ATOM 5506 C CA . PRO B 1 295 ? 0.801 -26.672 -30.797 1 98.19 295 PRO B CA 1
ATOM 5507 C C . PRO B 1 295 ? 2.018 -27.25 -30.078 1 98.19 295 PRO B C 1
ATOM 5509 O O . PRO B 1 295 ? 3.154 -26.875 -30.375 1 98.19 295 PRO B O 1
ATOM 5512 N N . GLN B 1 296 ? 1.754 -28.062 -29.078 1 98.44 296 GLN B N 1
ATOM 5513 C CA . GLN B 1 296 ? 2.805 -28.703 -28.297 1 98.44 296 GLN B CA 1
ATOM 5514 C C . GLN B 1 296 ? 3.609 -29.672 -29.156 1 98.44 296 GLN B C 1
ATOM 5516 O O . GLN B 1 296 ? 3.07 -30.672 -29.641 1 98.44 296 GLN B O 1
ATOM 5521 N N . PRO B 1 297 ? 4.914 -29.422 -29.297 1 98.06 297 PRO B N 1
ATOM 5522 C CA . PRO B 1 297 ? 5.723 -30.234 -30.219 1 98.06 297 PRO B CA 1
ATOM 5523 C C . PRO B 1 297 ? 6.102 -31.594 -29.641 1 98.06 297 PRO B C 1
ATOM 5525 O O . PRO B 1 297 ? 6.426 -32.531 -30.375 1 98.06 297 PRO B O 1
ATOM 5528 N N . VAL B 1 298 ? 6.195 -31.766 -28.375 1 97.81 298 VAL B N 1
ATOM 5529 C CA . VAL B 1 298 ? 6.547 -33.031 -27.734 1 97.81 298 VAL B CA 1
ATOM 5530 C C . VAL B 1 298 ? 5.277 -33.812 -27.422 1 97.81 298 VAL B C 1
ATOM 5532 O O . VAL B 1 298 ? 4.523 -33.469 -26.516 1 97.81 298 VAL B O 1
ATOM 5535 N N . THR B 1 299 ? 5.152 -34.938 -28.172 1 96.94 299 THR B N 1
ATOM 5536 C CA . THR B 1 299 ? 3.912 -35.688 -28.047 1 96.94 299 THR B CA 1
ATOM 5537 C C . THR B 1 299 ? 4.141 -36.969 -27.281 1 96.94 299 THR B C 1
ATOM 5539 O O . THR B 1 299 ? 5.262 -37.5 -27.234 1 96.94 299 THR B O 1
ATOM 5542 N N . HIS B 1 300 ? 3.133 -37.406 -26.5 1 94.88 300 HIS B N 1
ATOM 5543 C CA . HIS B 1 300 ? 3.047 -38.688 -25.828 1 94.88 300 HIS B CA 1
ATOM 5544 C C . HIS B 1 300 ? 4.086 -38.812 -24.719 1 94.88 300 HIS B C 1
ATOM 5546 O O . HIS B 1 300 ? 4.625 -39.906 -24.469 1 94.88 300 HIS B O 1
ATOM 5552 N N . ALA B 1 301 ? 4.457 -37.625 -24.188 1 95.44 301 ALA B N 1
ATOM 5553 C CA . ALA B 1 301 ? 5.281 -37.688 -22.984 1 95.44 301 ALA B CA 1
ATOM 5554 C C . ALA B 1 301 ? 4.512 -38.312 -21.828 1 95.44 301 ALA B C 1
ATOM 5556 O O . ALA B 1 301 ? 3.277 -38.344 -21.828 1 95.44 301 ALA B O 1
ATOM 5557 N N . HIS B 1 302 ? 5.266 -38.875 -20.859 1 94.69 302 HIS B N 1
ATOM 5558 C CA . HIS B 1 302 ? 4.625 -39.5 -19.719 1 94.69 302 HIS B CA 1
ATOM 5559 C C . HIS B 1 302 ? 4 -38.469 -18.797 1 94.69 302 HIS B C 1
ATOM 5561 O O . HIS B 1 302 ? 2.92 -38.688 -18.234 1 94.69 302 HIS B O 1
ATOM 5567 N N . VAL B 1 303 ? 4.688 -37.344 -18.594 1 96.75 303 VAL B N 1
ATOM 5568 C CA . VAL B 1 303 ? 4.203 -36.281 -17.703 1 96.75 303 VAL B CA 1
ATOM 5569 C C . VAL B 1 303 ? 4.348 -34.938 -18.375 1 96.75 303 VAL B C 1
ATOM 5571 O O . VAL B 1 303 ? 5.41 -34.594 -18.922 1 96.75 303 VAL B O 1
ATOM 5574 N N . TYR B 1 304 ? 3.293 -34.25 -18.516 1 98.44 304 TYR B N 1
ATOM 5575 C CA . TYR B 1 304 ? 3.311 -32.812 -18.766 1 98.44 304 TYR B CA 1
ATOM 5576 C C . TYR B 1 304 ? 3.092 -32.031 -17.469 1 98.44 304 TYR B C 1
ATOM 5578 O O . TYR B 1 304 ? 2.25 -32.406 -16.656 1 98.44 304 TYR B O 1
ATOM 5586 N N . PHE B 1 305 ? 3.875 -30.969 -17.266 1 98.25 305 PHE B N 1
ATOM 5587 C CA . PHE B 1 305 ? 3.861 -30.234 -16 1 98.25 305 PHE B CA 1
ATOM 5588 C C . PHE B 1 305 ? 3.646 -28.75 -16.25 1 98.25 305 PHE B C 1
ATOM 5590 O O . PHE B 1 305 ? 4.301 -28.156 -17.109 1 98.25 305 PHE B O 1
ATOM 5597 N N . LEU B 1 306 ? 2.668 -28.203 -15.594 1 97.81 306 LEU B N 1
ATOM 5598 C CA . LEU B 1 306 ? 2.424 -26.766 -15.547 1 97.81 306 LEU B CA 1
ATOM 5599 C C . LEU B 1 306 ? 2.502 -26.25 -14.117 1 97.81 306 LEU B C 1
ATOM 5601 O O . LEU B 1 306 ? 1.583 -26.453 -13.32 1 97.81 306 LEU B O 1
ATOM 5605 N N . GLY B 1 307 ? 3.57 -25.547 -13.797 1 93.56 307 GLY B N 1
ATOM 5606 C CA . GLY B 1 307 ? 3.729 -24.953 -12.477 1 93.56 307 GLY B CA 1
ATOM 5607 C C . GLY B 1 307 ? 3.584 -23.453 -12.484 1 93.56 307 GLY B C 1
ATOM 5608 O O . GLY B 1 307 ? 4.457 -22.734 -12.977 1 93.56 307 GLY B O 1
ATOM 5609 N N . ARG B 1 308 ? 2.521 -22.938 -11.938 1 91.5 308 ARG B N 1
ATOM 5610 C CA . ARG B 1 308 ? 2.283 -21.5 -11.805 1 91.5 308 ARG B CA 1
ATOM 5611 C C . ARG B 1 308 ? 2.244 -20.828 -13.172 1 91.5 308 ARG B C 1
ATOM 5613 O O . ARG B 1 308 ? 2.898 -19.797 -13.383 1 91.5 308 ARG B O 1
ATOM 5620 N N . VAL B 1 309 ? 1.63 -21.438 -14.023 1 95.31 309 VAL B N 1
ATOM 5621 C CA . VAL B 1 309 ? 1.511 -20.938 -15.391 1 95.31 309 VAL B CA 1
ATOM 5622 C C . VAL B 1 309 ? 0.085 -20.453 -15.648 1 95.31 309 VAL B C 1
ATOM 5624 O O . VAL B 1 309 ? -0.12 -19.344 -16.125 1 95.31 309 VAL B O 1
ATOM 5627 N N . LEU B 1 310 ? -0.864 -21.281 -15.273 1 97.56 310 LEU B N 1
ATOM 5628 C CA . LEU B 1 310 ? -2.242 -21.031 -15.68 1 97.56 310 LEU B CA 1
ATOM 5629 C C . LEU B 1 310 ? -2.811 -19.812 -14.961 1 97.56 310 LEU B C 1
ATOM 5631 O O . LEU B 1 310 ? -3.676 -19.125 -15.5 1 97.56 310 LEU B O 1
ATOM 5635 N N . HIS B 1 311 ? -2.354 -19.516 -13.742 1 95.75 311 HIS B N 1
ATOM 5636 C CA . HIS B 1 311 ? -2.889 -18.359 -13.023 1 95.75 311 HIS B CA 1
ATOM 5637 C C . HIS B 1 311 ? -2.469 -17.047 -13.68 1 95.75 311 HIS B C 1
ATOM 5639 O O . HIS B 1 311 ? -3.031 -16 -13.383 1 95.75 311 HIS B O 1
ATOM 5645 N N . ASP B 1 312 ? -1.568 -17.109 -14.641 1 95.75 312 ASP B N 1
ATOM 5646 C CA . ASP B 1 312 ? -1.135 -15.914 -15.352 1 95.75 312 ASP B CA 1
ATOM 5647 C C . ASP B 1 312 ? -2.109 -15.555 -16.469 1 95.75 312 ASP B C 1
ATOM 5649 O O . ASP B 1 312 ? -1.991 -14.492 -17.094 1 95.75 312 ASP B O 1
ATOM 5653 N N . TRP B 1 313 ? -3.061 -16.438 -16.688 1 97.81 313 TRP B N 1
ATOM 5654 C CA . TRP B 1 313 ? -3.902 -16.281 -17.875 1 97.81 313 TRP B CA 1
ATOM 5655 C C . TRP B 1 313 ? -5.375 -16.469 -17.516 1 97.81 313 TRP B C 1
ATOM 5657 O O . TRP B 1 313 ? -5.727 -17.359 -16.75 1 97.81 313 TRP B O 1
ATOM 5667 N N . PRO B 1 314 ? -6.242 -15.57 -18.125 1 97.88 314 PRO B N 1
ATOM 5668 C CA . PRO B 1 314 ? -7.672 -15.828 -17.969 1 97.88 314 PRO B CA 1
ATOM 5669 C C . PRO B 1 314 ? -8.117 -17.109 -18.672 1 97.88 314 PRO B C 1
ATOM 5671 O O . PRO B 1 314 ? -7.32 -17.75 -19.359 1 97.88 314 PRO B O 1
ATOM 5674 N N . ASP B 1 315 ? -9.336 -17.484 -18.516 1 97.69 315 ASP B N 1
ATOM 5675 C CA . ASP B 1 315 ? -9.836 -18.797 -18.906 1 97.69 315 ASP B CA 1
ATOM 5676 C C . ASP B 1 315 ? -9.672 -19.031 -20.406 1 97.69 315 ASP B C 1
ATOM 5678 O O . ASP B 1 315 ? -9.398 -20.141 -20.844 1 97.69 315 ASP B O 1
ATOM 5682 N N . THR B 1 316 ? -9.883 -17.969 -21.188 1 97.81 316 THR B N 1
ATOM 5683 C CA . THR B 1 316 ? -9.773 -18.125 -22.625 1 97.81 316 THR B CA 1
ATOM 5684 C C . THR B 1 316 ? -8.375 -18.609 -23.016 1 97.81 316 THR B C 1
ATOM 5686 O O . THR B 1 316 ? -8.242 -19.594 -23.734 1 97.81 316 THR B O 1
ATOM 5689 N N . GLN B 1 317 ? -7.371 -17.984 -22.547 1 98.06 317 GLN B N 1
ATOM 5690 C CA . GLN B 1 317 ? -5.996 -18.359 -22.859 1 98.06 317 GLN B CA 1
ATOM 5691 C C . GLN B 1 317 ? -5.602 -19.641 -22.141 1 98.06 317 GLN B C 1
ATOM 5693 O O . GLN B 1 317 ? -4.879 -20.469 -22.703 1 98.06 317 GLN B O 1
ATOM 5698 N N . ALA B 1 318 ? -6.051 -19.812 -20.906 1 98.5 318 ALA B N 1
ATOM 5699 C CA . ALA B 1 318 ? -5.742 -21.031 -20.172 1 98.5 318 ALA B CA 1
ATOM 5700 C C . ALA B 1 318 ? -6.273 -22.266 -20.906 1 98.5 318 ALA B C 1
ATOM 5702 O O . ALA B 1 318 ? -5.605 -23.297 -20.969 1 98.5 318 ALA B O 1
ATOM 5703 N N . ARG B 1 319 ? -7.457 -22.156 -21.453 1 98.5 319 ARG B N 1
ATOM 5704 C CA . ARG B 1 319 ? -8.031 -23.266 -22.234 1 98.5 319 ARG B CA 1
ATOM 5705 C C . ARG B 1 319 ? -7.184 -23.562 -23.469 1 98.5 319 ARG B C 1
ATOM 5707 O O . ARG B 1 319 ? -6.98 -24.719 -23.812 1 98.5 319 ARG B O 1
ATOM 5714 N N . SER B 1 320 ? -6.746 -22.484 -24.062 1 98.44 320 SER B N 1
ATOM 5715 C CA . SER B 1 320 ? -5.898 -22.672 -25.234 1 98.44 320 SER B CA 1
ATOM 5716 C C . SER B 1 320 ? -4.625 -23.438 -24.891 1 98.44 320 SER B C 1
ATOM 5718 O O . SER B 1 320 ? -4.234 -24.359 -25.594 1 98.44 320 SER B O 1
ATOM 5720 N N . ILE B 1 321 ? -3.977 -23.078 -23.781 1 98.62 321 ILE B N 1
ATOM 5721 C CA . ILE B 1 321 ? -2.771 -23.75 -23.312 1 98.62 321 ILE B CA 1
ATOM 5722 C C . ILE B 1 321 ? -3.074 -25.219 -23.047 1 98.62 321 ILE B C 1
ATOM 5724 O O . ILE B 1 321 ? -2.369 -26.109 -23.531 1 98.62 321 ILE B O 1
ATOM 5728 N N . LEU B 1 322 ? -4.141 -25.438 -22.344 1 98.75 322 LEU B N 1
ATOM 5729 C CA . LEU B 1 322 ? -4.508 -26.797 -21.938 1 98.75 322 LEU B CA 1
ATOM 5730 C C . LEU B 1 322 ? -4.902 -27.641 -23.141 1 98.75 322 LEU B C 1
ATOM 5732 O O . LEU B 1 322 ? -4.656 -28.844 -23.172 1 98.75 322 LEU B O 1
ATOM 5736 N N . GLN B 1 323 ? -5.531 -27.016 -24.109 1 98.56 323 GLN B N 1
ATOM 5737 C CA . GLN B 1 323 ? -5.902 -27.734 -25.328 1 98.56 323 GLN B CA 1
ATOM 5738 C C . GLN B 1 323 ? -4.668 -28.266 -26.062 1 98.56 323 GLN B C 1
ATOM 5740 O O . GLN B 1 323 ? -4.676 -29.375 -26.562 1 98.56 323 GLN B O 1
ATOM 5745 N N . HIS B 1 324 ? -3.637 -27.438 -26.172 1 98.69 324 HIS B N 1
ATOM 5746 C CA . HIS B 1 324 ? -2.398 -27.875 -26.812 1 98.69 324 HIS B CA 1
ATOM 5747 C C . HIS B 1 324 ? -1.755 -29.016 -26.047 1 98.69 324 HIS B C 1
ATOM 5749 O O . HIS B 1 324 ? -1.203 -29.938 -26.656 1 98.69 324 HIS B O 1
ATOM 5755 N N . VAL B 1 325 ? -1.823 -28.984 -24.719 1 98.69 325 VAL B N 1
ATOM 5756 C CA . VAL B 1 325 ? -1.291 -30.078 -23.906 1 98.69 325 VAL B CA 1
ATOM 5757 C C . VAL B 1 325 ? -2.115 -31.344 -24.141 1 98.69 325 VAL B C 1
ATOM 5759 O O . VAL B 1 325 ? -1.562 -32.406 -24.391 1 98.69 325 VAL B O 1
ATOM 5762 N N . ARG B 1 326 ? -3.432 -31.188 -24.078 1 98.25 326 ARG B N 1
ATOM 5763 C CA . ARG B 1 326 ? -4.34 -32.312 -24.281 1 98.25 326 ARG B CA 1
ATOM 5764 C C . ARG B 1 326 ? -4.074 -33 -25.625 1 98.25 326 ARG B C 1
ATOM 5766 O O . ARG B 1 326 ? -4.055 -34.219 -25.703 1 98.25 326 ARG B O 1
ATOM 5773 N N . ASN B 1 327 ? -3.908 -32.188 -26.609 1 98.12 327 ASN B N 1
ATOM 5774 C CA . ASN B 1 327 ? -3.678 -32.719 -27.953 1 98.12 327 ASN B CA 1
ATOM 5775 C C . ASN B 1 327 ? -2.377 -33.5 -28.031 1 98.12 327 ASN B C 1
ATOM 5777 O O . ASN B 1 327 ? -2.252 -34.438 -28.828 1 98.12 327 ASN B O 1
ATOM 5781 N N . ALA B 1 328 ? -1.413 -33.156 -27.219 1 98.19 328 ALA B N 1
ATOM 5782 C CA . ALA B 1 328 ? -0.101 -33.781 -27.25 1 98.19 328 ALA B CA 1
ATOM 5783 C C . ALA B 1 328 ? -0.084 -35.031 -26.359 1 98.19 328 ALA B C 1
ATOM 5785 O O . ALA B 1 328 ? 0.782 -35.906 -26.516 1 98.19 328 ALA B O 1
ATOM 5786 N N . MET B 1 329 ? -0.965 -35.156 -25.438 1 97.19 329 MET B N 1
ATOM 5787 C CA . MET B 1 329 ? -1 -36.25 -24.469 1 97.19 329 MET B CA 1
ATOM 5788 C C . MET B 1 329 ? -1.351 -37.562 -25.141 1 97.19 329 MET B C 1
ATOM 5790 O O . MET B 1 329 ? -2.197 -37.625 -26.047 1 97.19 329 MET B O 1
ATOM 5794 N N . GLY B 1 330 ? -0.603 -38.625 -24.703 1 94 330 GLY B N 1
ATOM 5795 C CA . GLY B 1 330 ? -1.016 -40 -25.031 1 94 330 GLY B CA 1
ATOM 5796 C C . GLY B 1 330 ? -2.061 -40.531 -24.078 1 94 330 GLY B C 1
ATOM 5797 O O . GLY B 1 330 ? -2.494 -39.844 -23.156 1 94 330 GLY B O 1
ATOM 5798 N N . LYS B 1 331 ? -2.422 -41.75 -24.297 1 90 331 LYS B N 1
ATOM 5799 C CA . LYS B 1 331 ? -3.471 -42.375 -23.5 1 90 331 LYS B CA 1
ATOM 5800 C C . LYS B 1 331 ? -3.062 -42.5 -22.031 1 90 331 LYS B C 1
ATOM 5802 O O . LYS B 1 331 ? -3.908 -42.406 -21.141 1 90 331 LYS B O 1
ATOM 5807 N N . ASP B 1 332 ? -1.791 -42.656 -21.797 1 89.5 332 ASP B N 1
ATOM 5808 C CA . ASP B 1 332 ? -1.331 -42.875 -20.438 1 89.5 332 ASP B CA 1
ATOM 5809 C C . ASP B 1 332 ? -0.652 -41.656 -19.859 1 89.5 332 ASP B C 1
ATOM 5811 O O . ASP B 1 332 ? -0.14 -41.688 -18.734 1 89.5 332 ASP B O 1
ATOM 5815 N N . SER B 1 333 ? -0.661 -40.562 -20.594 1 95 333 SER B N 1
ATOM 5816 C CA . SER B 1 333 ? 0.011 -39.344 -20.141 1 95 333 SER B CA 1
ATOM 5817 C C . SER B 1 333 ? -0.677 -38.75 -18.922 1 95 333 SER B C 1
ATOM 5819 O O . SER B 1 333 ? -1.891 -38.906 -18.75 1 95 333 SER B O 1
ATOM 5821 N N . LEU B 1 334 ? 0.179 -38.125 -18.078 1 95.88 334 LEU B N 1
ATOM 5822 C CA . LEU B 1 334 ? -0.281 -37.406 -16.891 1 95.88 334 LEU B CA 1
ATOM 5823 C C . LEU B 1 334 ? 0.004 -35.906 -17.031 1 95.88 334 LEU B C 1
ATOM 5825 O O . LEU B 1 334 ? 1.078 -35.5 -17.484 1 95.88 334 LEU B O 1
ATOM 5829 N N . LEU B 1 335 ? -1.062 -35.156 -16.75 1 98.19 335 LEU B N 1
ATOM 5830 C CA . LEU B 1 335 ? -0.836 -33.719 -16.594 1 98.19 335 LEU B CA 1
ATOM 5831 C C . LEU B 1 335 ? -0.83 -33.344 -15.117 1 98.19 335 LEU B C 1
ATOM 5833 O O . LEU B 1 335 ? -1.785 -33.625 -14.398 1 98.19 335 LEU B O 1
ATOM 5837 N N . LEU B 1 336 ? 0.248 -32.75 -14.672 1 98.12 336 LEU B N 1
ATOM 5838 C CA . LEU B 1 336 ? 0.367 -32.219 -13.32 1 98.12 336 LEU B CA 1
ATOM 5839 C C . LEU B 1 336 ? 0.373 -30.688 -13.328 1 98.12 336 LEU B C 1
ATOM 5841 O O . LEU B 1 336 ? 1.143 -30.062 -14.07 1 98.12 336 LEU B O 1
ATOM 5845 N N . ILE B 1 337 ? -0.539 -30.109 -12.594 1 97.88 337 ILE B N 1
ATOM 5846 C CA . ILE B 1 337 ? -0.644 -28.656 -12.445 1 97.88 337 ILE B CA 1
ATOM 5847 C C . ILE B 1 337 ? -0.348 -28.266 -11 1 97.88 337 ILE B C 1
ATOM 5849 O O . ILE B 1 337 ? -1.062 -28.672 -10.078 1 97.88 337 ILE B O 1
ATOM 5853 N N . HIS B 1 338 ? 0.731 -27.562 -10.781 1 94.31 338 HIS B N 1
ATOM 5854 C CA . HIS B 1 338 ? 1.092 -27.078 -9.461 1 94.31 338 HIS B CA 1
ATOM 5855 C C . HIS B 1 338 ? 0.738 -25.594 -9.305 1 94.31 338 HIS B C 1
ATOM 5857 O O . HIS B 1 338 ? 1.438 -24.734 -9.836 1 94.31 338 HIS B O 1
ATOM 5863 N N . GLU B 1 339 ? -0.353 -25.328 -8.648 1 92.44 339 GLU B N 1
ATOM 5864 C CA . GLU B 1 339 ? -0.911 -23.984 -8.492 1 92.44 339 GLU B CA 1
ATOM 5865 C C . GLU B 1 339 ? -1.507 -23.797 -7.102 1 92.44 339 GLU B C 1
ATOM 5867 O O . GLU B 1 339 ? -1.684 -24.766 -6.355 1 92.44 339 GLU B O 1
ATOM 5872 N N . ARG B 1 340 ? -1.731 -22.469 -6.762 1 90.25 340 ARG B N 1
ATOM 5873 C CA . ARG B 1 340 ? -2.637 -22.172 -5.652 1 90.25 340 ARG B CA 1
ATOM 5874 C C . ARG B 1 340 ? -4.066 -22.578 -5.996 1 90.25 340 ARG B C 1
ATOM 5876 O O . ARG B 1 340 ? -4.547 -22.312 -7.098 1 90.25 340 ARG B O 1
ATOM 5883 N N . VAL B 1 341 ? -4.656 -23.297 -5.113 1 93.25 341 VAL B N 1
ATOM 5884 C CA . VAL B 1 341 ? -6.047 -23.703 -5.305 1 93.25 341 VAL B CA 1
ATOM 5885 C C . VAL B 1 341 ? -6.902 -23.156 -4.168 1 93.25 341 VAL B C 1
ATOM 5887 O O . VAL B 1 341 ? -6.77 -23.578 -3.016 1 93.25 341 VAL B O 1
ATOM 5890 N N . LEU B 1 342 ? -7.75 -22.25 -4.508 1 92.5 342 LEU B N 1
ATOM 5891 C CA . LEU B 1 342 ? -8.57 -21.594 -3.502 1 92.5 342 LEU B CA 1
ATOM 5892 C C . LEU B 1 342 ? -9.82 -22.406 -3.197 1 92.5 342 LEU B C 1
ATOM 5894 O O . LEU B 1 342 ? -10.234 -23.234 -4.008 1 92.5 342 LEU B O 1
ATOM 5898 N N . PRO B 1 343 ? -10.328 -22.219 -1.972 1 88.38 343 PRO B N 1
ATOM 5899 C CA . PRO B 1 343 ? -11.602 -22.891 -1.667 1 88.38 343 PRO B CA 1
ATOM 5900 C C . PRO B 1 343 ? -12.773 -22.328 -2.473 1 88.38 343 PRO B C 1
ATOM 5902 O O . PRO B 1 343 ? -12.766 -21.156 -2.838 1 88.38 343 PRO B O 1
ATOM 5905 N N . ASP B 1 344 ? -13.711 -23.328 -2.568 1 87.75 344 ASP B N 1
ATOM 5906 C CA . ASP B 1 344 ? -14.945 -22.875 -3.195 1 87.75 344 ASP B CA 1
ATOM 5907 C C . ASP B 1 344 ? -15.812 -22.094 -2.207 1 87.75 344 ASP B C 1
ATOM 5909 O O . ASP B 1 344 ? -15.883 -22.438 -1.027 1 87.75 344 ASP B O 1
ATOM 5913 N N . GLY B 1 345 ? -16.344 -21.047 -2.42 1 81.56 345 GLY B N 1
ATOM 5914 C CA . GLY B 1 345 ? -17.266 -20.312 -1.573 1 81.56 345 GLY B CA 1
ATOM 5915 C C . GLY B 1 345 ? -16.562 -19.469 -0.528 1 81.56 345 GLY B C 1
ATOM 5916 O O . GLY B 1 345 ? -15.344 -19.312 -0.563 1 81.56 345 GLY B O 1
ATOM 5917 N N . PRO B 1 346 ? -17.312 -19.016 0.467 1 83.06 346 PRO B N 1
ATOM 5918 C CA . PRO B 1 346 ? -16.766 -18.156 1.517 1 83.06 346 PRO B CA 1
ATOM 5919 C C . PRO B 1 346 ? -15.828 -18.922 2.463 1 83.06 346 PRO B C 1
ATOM 5921 O O . PRO B 1 346 ? -16.219 -19.938 3.043 1 83.06 346 PRO B O 1
ATOM 5924 N N . SER B 1 347 ? -14.633 -18.531 2.531 1 80.69 347 SER B N 1
ATOM 5925 C CA . SER B 1 347 ? -13.641 -19.156 3.4 1 80.69 347 SER B CA 1
ATOM 5926 C C . SER B 1 347 ? -12.562 -18.156 3.816 1 80.69 347 SER B C 1
ATOM 5928 O O . SER B 1 347 ? -12.312 -17.188 3.107 1 80.69 347 SER B O 1
ATOM 5930 N N . LYS B 1 348 ? -12.07 -18.438 5.023 1 78.62 348 LYS B N 1
ATOM 5931 C CA . LYS B 1 348 ? -10.875 -17.688 5.406 1 78.62 348 LYS B CA 1
ATOM 5932 C C . LYS B 1 348 ? -9.617 -18.328 4.824 1 78.62 348 LYS B C 1
ATOM 5934 O O . LYS B 1 348 ? -9.344 -19.5 5.086 1 78.62 348 LYS B O 1
ATOM 5939 N N . VAL B 1 349 ? -9.031 -17.641 3.951 1 80.38 349 VAL B N 1
ATOM 5940 C CA . VAL B 1 349 ? -7.77 -18.109 3.377 1 80.38 349 VAL B CA 1
ATOM 5941 C C . VAL B 1 349 ? -6.605 -17.328 3.982 1 80.38 349 VAL B C 1
ATOM 5943 O O . VAL B 1 349 ? -6.812 -16.297 4.641 1 80.38 349 VAL B O 1
ATOM 5946 N N . HIS B 1 350 ? -5.445 -17.875 3.807 1 76.25 350 HIS B N 1
ATOM 5947 C CA . HIS B 1 350 ? -4.27 -17.094 4.18 1 76.25 350 HIS B CA 1
ATOM 5948 C C . HIS B 1 350 ? -4.203 -15.781 3.398 1 76.25 350 HIS B C 1
ATOM 5950 O O . HIS B 1 350 ? -4.516 -15.75 2.207 1 76.25 350 HIS B O 1
ATOM 5956 N N . PRO B 1 351 ? -3.789 -14.664 4.035 1 76.31 351 PRO B N 1
ATOM 5957 C CA . PRO B 1 351 ? -3.727 -13.375 3.346 1 76.31 351 PRO B CA 1
ATOM 5958 C C . PRO B 1 351 ? -2.902 -13.43 2.061 1 76.31 351 PRO B C 1
ATOM 5960 O O . PRO B 1 351 ? -3.234 -12.766 1.081 1 76.31 351 PRO B O 1
ATOM 5963 N N . SER B 1 352 ? -1.878 -14.258 2.055 1 77.56 352 SER B N 1
ATOM 5964 C CA . SER B 1 352 ? -1.025 -14.344 0.873 1 77.56 352 SER B CA 1
ATOM 5965 C C . SER B 1 352 ? -1.804 -14.867 -0.332 1 77.56 352 SER B C 1
ATOM 5967 O O . SER B 1 352 ? -1.523 -14.484 -1.47 1 77.56 352 SER B O 1
ATOM 5969 N N . ASP B 1 353 ? -2.787 -15.711 -0.068 1 84.44 353 ASP B N 1
ATOM 5970 C CA . ASP B 1 353 ? -3.602 -16.25 -1.155 1 84.44 353 ASP B CA 1
ATOM 5971 C C . ASP B 1 353 ? -4.5 -15.164 -1.752 1 84.44 353 ASP B C 1
ATOM 5973 O O . ASP B 1 353 ? -4.633 -15.062 -2.975 1 84.44 353 ASP B O 1
ATOM 5977 N N . ALA B 1 354 ? -5.07 -14.414 -0.899 1 86.75 354 ALA B N 1
ATOM 5978 C CA . ALA B 1 354 ? -5.93 -13.328 -1.356 1 86.75 354 ALA B CA 1
ATOM 5979 C C . ALA B 1 354 ? -5.117 -12.258 -2.086 1 86.75 354 ALA B C 1
ATOM 5981 O O . ALA B 1 354 ? -5.578 -11.695 -3.084 1 86.75 354 ALA B O 1
ATOM 5982 N N . ILE B 1 355 ? -3.949 -11.984 -1.576 1 84.81 355 ILE B N 1
ATOM 5983 C CA . ILE B 1 355 ? -3.061 -11 -2.178 1 84.81 355 ILE B CA 1
ATOM 5984 C C . ILE B 1 355 ? -2.648 -11.453 -3.574 1 84.81 355 ILE B C 1
ATOM 5986 O O . ILE B 1 355 ? -2.697 -10.672 -4.527 1 84.81 355 ILE B O 1
ATOM 5990 N N . MET B 1 356 ? -2.293 -12.68 -3.668 1 86.88 356 MET B N 1
ATOM 5991 C CA . MET B 1 356 ? -1.875 -13.203 -4.965 1 86.88 356 MET B CA 1
ATOM 5992 C C . MET B 1 356 ? -3.025 -13.156 -5.969 1 86.88 356 MET B C 1
ATOM 5994 O O . MET B 1 356 ? -2.816 -12.852 -7.145 1 86.88 356 MET B O 1
ATOM 5998 N N . ASP B 1 357 ? -4.16 -13.508 -5.512 1 92.5 357 ASP B N 1
ATOM 5999 C CA . ASP B 1 357 ? -5.32 -13.453 -6.398 1 92.5 357 ASP B CA 1
ATOM 6000 C C . ASP B 1 357 ? -5.527 -12.039 -6.941 1 92.5 357 ASP B C 1
ATOM 6002 O O . ASP B 1 357 ? -5.777 -11.859 -8.133 1 92.5 357 ASP B O 1
ATOM 6006 N N . PHE B 1 358 ? -5.418 -11.023 -6.137 1 92.5 358 PHE B N 1
ATOM 6007 C CA . PHE B 1 358 ? -5.57 -9.633 -6.566 1 92.5 358 PHE B CA 1
ATOM 6008 C C . PHE B 1 358 ? -4.445 -9.234 -7.512 1 92.5 358 PHE B C 1
ATOM 6010 O O . PHE B 1 358 ? -4.664 -8.469 -8.453 1 92.5 358 PHE B O 1
ATOM 6017 N N . ASN B 1 359 ? -3.32 -9.695 -7.211 1 90.62 359 ASN B N 1
ATOM 6018 C CA . ASN B 1 359 ? -2.199 -9.414 -8.102 1 90.62 359 ASN B CA 1
ATOM 6019 C C . ASN B 1 359 ? -2.438 -9.977 -9.5 1 90.62 359 ASN B C 1
ATOM 6021 O O . ASN B 1 359 ? -2.137 -9.32 -10.492 1 90.62 359 ASN B O 1
ATOM 6025 N N . MET B 1 360 ? -2.951 -11.195 -9.516 1 94.62 360 MET B N 1
ATOM 6026 C CA . MET B 1 360 ? -3.225 -11.805 -10.812 1 94.62 360 MET B CA 1
ATOM 6027 C C . MET B 1 360 ? -4.34 -11.062 -11.547 1 94.62 360 MET B C 1
ATOM 6029 O O . MET B 1 360 ? -4.312 -10.945 -12.773 1 94.62 360 MET B O 1
ATOM 6033 N N . MET B 1 361 ? -5.297 -10.625 -10.812 1 96.12 361 MET B N 1
ATOM 6034 C CA . MET B 1 361 ? -6.352 -9.805 -11.398 1 96.12 361 MET B CA 1
ATOM 6035 C C . MET B 1 361 ? -5.777 -8.531 -12.008 1 96.12 361 MET B C 1
ATOM 6037 O O . MET B 1 361 ? -6.102 -8.18 -13.148 1 96.12 361 MET B O 1
ATOM 6041 N N . ALA B 1 362 ? -4.91 -7.891 -11.281 1 93.81 362 ALA B N 1
ATOM 6042 C CA . ALA B 1 362 ? -4.371 -6.586 -11.656 1 93.81 362 ALA B CA 1
ATOM 6043 C C . ALA B 1 362 ? -3.393 -6.707 -12.82 1 93.81 362 ALA B C 1
ATOM 6045 O O . ALA B 1 362 ? -3.473 -5.949 -13.789 1 93.81 362 ALA B O 1
ATOM 6046 N N . LEU B 1 363 ? -2.514 -7.684 -12.789 1 93.62 363 LEU B N 1
ATOM 6047 C CA . LEU B 1 363 ? -1.411 -7.785 -13.742 1 93.62 363 LEU B CA 1
ATOM 6048 C C . LEU B 1 363 ? -1.843 -8.523 -15 1 93.62 363 LEU B C 1
ATOM 6050 O O . LEU B 1 363 ? -1.418 -8.18 -16.109 1 93.62 363 LEU B O 1
ATOM 6054 N N . CYS B 1 364 ? -2.738 -9.562 -14.773 1 96.81 364 CYS B N 1
ATOM 6055 C CA . CYS B 1 364 ? -2.902 -10.516 -15.867 1 96.81 364 CYS B CA 1
ATOM 6056 C C . CYS B 1 364 ? -4.375 -10.703 -16.203 1 96.81 364 CYS B C 1
ATOM 6058 O O . CYS B 1 364 ? -4.723 -11.547 -17.031 1 96.81 364 CYS B O 1
ATOM 6060 N N . SER B 1 365 ? -5.266 -9.898 -15.57 1 97.56 365 SER B N 1
ATOM 6061 C CA . SER B 1 365 ? -6.699 -10.109 -15.75 1 97.56 365 SER B CA 1
ATOM 6062 C C . SER B 1 365 ? -7.078 -11.57 -15.508 1 97.56 365 SER B C 1
ATOM 6064 O O . SER B 1 365 ? -7.922 -12.125 -16.219 1 97.56 365 SER B O 1
ATOM 6066 N N . SER B 1 366 ? -6.371 -12.156 -14.602 1 97.75 366 SER B N 1
ATOM 6067 C CA . SER B 1 366 ? -6.566 -13.57 -14.312 1 97.75 366 SER B CA 1
ATOM 6068 C C . SER B 1 366 ? -6.969 -13.781 -12.852 1 97.75 366 SER B C 1
ATOM 6070 O O . SER B 1 366 ? -7.664 -12.953 -12.266 1 97.75 366 SER B O 1
ATOM 6072 N N . LEU B 1 367 ? -6.715 -14.977 -12.312 1 96.81 367 LEU B N 1
ATOM 6073 C CA . LEU B 1 367 ? -7.199 -15.312 -10.984 1 96.81 367 LEU B CA 1
ATOM 6074 C C . LEU B 1 367 ? -6.477 -16.547 -10.438 1 96.81 367 LEU B C 1
ATOM 6076 O O . LEU B 1 367 ? -5.863 -17.297 -11.195 1 96.81 367 LEU B O 1
ATOM 6080 N N . GLU B 1 368 ? -6.465 -16.625 -9.109 1 95.81 368 GLU B N 1
ATOM 6081 C CA . GLU B 1 368 ? -6.254 -17.922 -8.484 1 95.81 368 GLU B CA 1
ATOM 6082 C C . GLU B 1 368 ? -7.539 -18.75 -8.484 1 95.81 368 GLU B C 1
ATOM 6084 O O . GLU B 1 368 ? -8.555 -18.328 -7.934 1 95.81 368 GLU B O 1
ATOM 6089 N N . ARG B 1 369 ? -7.453 -19.891 -9.055 1 97.38 369 ARG B N 1
ATOM 6090 C CA . ARG B 1 369 ? -8.672 -20.656 -9.312 1 97.38 369 ARG B CA 1
ATOM 6091 C C . ARG B 1 369 ? -9.008 -21.562 -8.133 1 97.38 369 ARG B C 1
ATOM 6093 O O . ARG B 1 369 ? -8.109 -21.984 -7.395 1 97.38 369 ARG B O 1
ATOM 6100 N N . THR B 1 370 ? -10.312 -21.781 -7.984 1 95.44 370 THR B N 1
ATOM 6101 C CA . THR B 1 370 ? -10.797 -22.797 -7.051 1 95.44 370 THR B CA 1
ATOM 6102 C C . THR B 1 370 ? -10.719 -24.188 -7.676 1 95.44 370 THR B C 1
ATOM 6104 O O . THR B 1 370 ? -10.461 -24.312 -8.875 1 95.44 370 THR B O 1
ATOM 6107 N N . GLU B 1 371 ? -10.945 -25.172 -6.816 1 95.06 371 GLU B N 1
ATOM 6108 C CA . GLU B 1 371 ? -10.977 -26.547 -7.328 1 95.06 371 GLU B CA 1
ATOM 6109 C C . GLU B 1 371 ? -12.055 -26.719 -8.391 1 95.06 371 GLU B C 1
ATOM 6111 O O . GLU B 1 371 ? -11.82 -27.328 -9.438 1 95.06 371 GLU B O 1
ATOM 6116 N N . THR B 1 372 ? -13.188 -26.125 -8.148 1 96.88 372 THR B N 1
ATOM 6117 C CA . THR B 1 372 ? -14.297 -26.219 -9.094 1 96.88 372 THR B CA 1
ATOM 6118 C C . THR B 1 372 ? -13.945 -25.531 -10.406 1 96.88 372 THR B C 1
ATOM 6120 O O . THR B 1 372 ? -14.242 -26.031 -11.484 1 96.88 372 THR B O 1
ATOM 6123 N N . GLN B 1 373 ? -13.359 -24.438 -10.32 1 97.25 373 GLN B N 1
ATOM 6124 C CA . GLN B 1 373 ? -12.969 -23.688 -11.516 1 97.25 373 GLN B CA 1
ATOM 6125 C C . GLN B 1 373 ? -11.93 -24.453 -12.328 1 97.25 373 GLN B C 1
ATOM 6127 O O . GLN B 1 373 ? -11.969 -24.453 -13.562 1 97.25 373 GLN B O 1
ATOM 6132 N N . PHE B 1 374 ? -11.016 -25.141 -11.641 1 98.25 374 PHE B N 1
ATOM 6133 C CA . PHE B 1 374 ? -10.047 -25.984 -12.336 1 98.25 374 PHE B CA 1
ATOM 6134 C C . PHE B 1 374 ? -10.742 -27.156 -13.023 1 98.25 374 PHE B C 1
ATOM 6136 O O . PHE B 1 374 ? -10.414 -27.5 -14.156 1 98.25 374 PHE B O 1
ATOM 6143 N N . ARG B 1 375 ? -11.625 -27.766 -12.312 1 97.94 375 ARG B N 1
ATOM 6144 C CA . ARG B 1 375 ? -12.359 -28.891 -12.875 1 97.94 375 ARG B CA 1
ATOM 6145 C C . ARG B 1 375 ? -13.094 -28.469 -14.148 1 97.94 375 ARG B C 1
ATOM 6147 O O . ARG B 1 375 ? -13.039 -29.188 -15.156 1 97.94 375 ARG B O 1
ATOM 6154 N N . ASP B 1 376 ? -13.742 -27.328 -14.078 1 98.12 376 ASP B N 1
ATOM 6155 C CA . ASP B 1 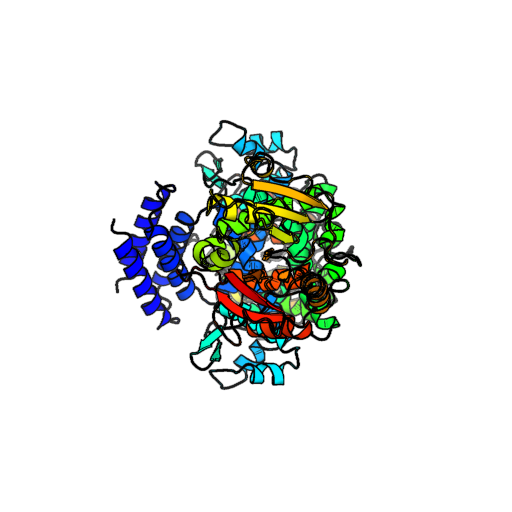376 ? -14.469 -26.812 -15.242 1 98.12 376 ASP B CA 1
ATOM 6156 C C . ASP B 1 376 ? -13.508 -26.484 -16.391 1 98.12 376 ASP B C 1
ATOM 6158 O O . ASP B 1 376 ? -13.789 -26.781 -17.547 1 98.12 376 ASP B O 1
ATOM 6162 N N . LEU B 1 377 ? -12.438 -25.875 -16.047 1 98.38 377 LEU B N 1
ATOM 6163 C CA . LEU B 1 377 ? -11.43 -25.484 -17.016 1 98.38 377 LEU B CA 1
ATOM 6164 C C . LEU B 1 377 ? -10.875 -26.703 -17.75 1 98.38 377 LEU B C 1
ATOM 6166 O O . LEU B 1 377 ? -10.742 -26.703 -18.969 1 98.38 377 LEU B O 1
ATOM 6170 N N . LEU B 1 378 ? -10.555 -27.734 -17 1 98.56 378 LEU B N 1
ATOM 6171 C CA . LEU B 1 378 ? -10 -28.969 -17.562 1 98.56 378 LEU B CA 1
ATOM 6172 C C . LEU B 1 378 ? -11.047 -29.703 -18.391 1 98.56 378 LEU B C 1
ATOM 6174 O O . LEU B 1 378 ? -10.758 -30.141 -19.516 1 98.56 378 LEU B O 1
ATOM 6178 N N . ALA B 1 379 ? -12.234 -29.75 -17.922 1 98.06 379 ALA B N 1
ATOM 6179 C CA . ALA B 1 379 ? -13.312 -30.453 -18.609 1 98.06 379 ALA B CA 1
ATOM 6180 C C . ALA B 1 379 ? -13.617 -29.812 -19.953 1 98.06 379 ALA B C 1
ATOM 6182 O O . ALA B 1 379 ? -13.961 -30.5 -20.922 1 98.06 379 ALA B O 1
ATOM 6183 N N . ALA B 1 380 ? -13.492 -28.594 -20.016 1 98.12 380 ALA B N 1
ATOM 6184 C CA . ALA B 1 380 ? -13.828 -27.828 -21.219 1 98.12 380 ALA B CA 1
ATOM 6185 C C . ALA B 1 380 ? -12.922 -28.219 -22.375 1 98.12 380 ALA B C 1
ATOM 6187 O O . ALA B 1 380 ? -13.25 -27.969 -23.547 1 98.12 380 ALA B O 1
ATOM 6188 N N . VAL B 1 381 ? -11.805 -28.844 -22.109 1 98.25 381 VAL B N 1
ATOM 6189 C CA . VAL B 1 381 ? -10.875 -29.172 -23.188 1 98.25 381 VAL B CA 1
ATOM 6190 C C . VAL B 1 381 ? -10.672 -30.688 -23.234 1 98.25 381 VAL B C 1
ATOM 6192 O O . VAL B 1 381 ? -9.695 -31.156 -23.828 1 98.25 381 VAL B O 1
ATOM 6195 N N . GLY B 1 382 ? -11.445 -31.406 -22.531 1 97.62 382 GLY B N 1
ATOM 6196 C CA . GLY B 1 382 ? -11.391 -32.844 -22.625 1 97.62 382 GLY B CA 1
ATOM 6197 C C . GLY B 1 382 ? -10.383 -33.469 -21.672 1 97.62 382 GLY B C 1
ATOM 6198 O O . GLY B 1 382 ? -9.781 -34.5 -21.969 1 97.62 382 GLY B O 1
ATOM 6199 N N . LEU B 1 383 ? -10.102 -32.875 -20.594 1 98.31 383 LEU B N 1
ATOM 6200 C CA . LEU B 1 383 ? -9.266 -33.406 -19.531 1 98.31 383 LEU B CA 1
ATOM 6201 C C . LEU B 1 383 ? -10.094 -33.688 -18.266 1 98.31 383 LEU B C 1
ATOM 6203 O O . LEU B 1 383 ? -11.016 -32.938 -17.969 1 98.31 383 LEU B O 1
ATOM 6207 N N . ASP B 1 384 ? -9.742 -34.688 -17.578 1 97.38 384 ASP B N 1
ATOM 6208 C CA . ASP B 1 384 ? -10.414 -35.031 -16.328 1 97.38 384 ASP B CA 1
ATOM 6209 C C . ASP B 1 384 ? -9.492 -34.781 -15.133 1 97.38 384 ASP B C 1
ATOM 6211 O O . ASP B 1 384 ? -8.352 -35.25 -15.125 1 97.38 384 ASP B O 1
ATOM 6215 N N . LEU B 1 385 ? -10.008 -34.094 -14.195 1 97.56 385 LEU B N 1
ATOM 6216 C CA . LEU B 1 385 ? -9.305 -33.969 -12.93 1 97.56 385 LEU B CA 1
ATOM 6217 C C . LEU B 1 385 ? -9.43 -35.219 -12.086 1 97.56 385 LEU B C 1
ATOM 6219 O O . LEU B 1 385 ? -10.523 -35.562 -11.625 1 97.56 385 LEU B O 1
ATOM 6223 N N . VAL B 1 386 ? -8.367 -35.875 -11.883 1 95.75 386 VAL B N 1
ATOM 6224 C CA . VAL B 1 386 ? -8.359 -37.156 -11.172 1 95.75 386 VAL B CA 1
ATOM 6225 C C . VAL B 1 386 ? -8.336 -36.906 -9.664 1 95.75 386 VAL B C 1
ATOM 6227 O O . VAL B 1 386 ? -9.062 -37.562 -8.914 1 95.75 386 VAL B O 1
ATOM 6230 N N . ARG B 1 387 ? -7.438 -36.031 -9.32 1 95.56 387 ARG B N 1
ATOM 6231 C CA . ARG B 1 387 ? -7.246 -35.812 -7.891 1 95.56 387 ARG B CA 1
ATOM 6232 C C . ARG B 1 387 ? -6.52 -34.469 -7.641 1 95.56 387 ARG B C 1
ATOM 6234 O O . ARG B 1 387 ? -5.688 -34.062 -8.453 1 95.56 387 ARG B O 1
ATOM 6241 N N . VAL B 1 388 ? -6.895 -33.812 -6.574 1 95.25 388 VAL B N 1
ATOM 6242 C CA . VAL B 1 388 ? -6.141 -32.688 -6.055 1 95.25 388 VAL B CA 1
ATOM 6243 C C . VAL B 1 388 ? -5.316 -33.125 -4.848 1 95.25 388 VAL B C 1
ATOM 6245 O O . VAL B 1 388 ? -5.871 -33.531 -3.818 1 95.25 388 VAL B O 1
ATOM 6248 N N . TRP B 1 389 ? -4.027 -33.062 -5.02 1 93.38 389 TRP B N 1
ATOM 6249 C CA . TRP B 1 389 ? -3.121 -33.406 -3.934 1 93.38 389 TRP B CA 1
ATOM 6250 C C . TRP B 1 389 ? -2.775 -32.219 -3.078 1 93.38 389 TRP B C 1
ATOM 6252 O O . TRP B 1 389 ? -2.34 -31.172 -3.6 1 93.38 389 TRP B O 1
ATOM 6262 N N . TRP B 1 390 ? -2.953 -32.344 -1.808 1 89.62 390 TRP B N 1
ATOM 6263 C CA . TRP B 1 390 ? -2.695 -31.25 -0.867 1 89.62 390 TRP B CA 1
ATOM 6264 C C . TRP B 1 390 ? -1.467 -31.547 -0.015 1 89.62 390 TRP B C 1
ATOM 6266 O O . TRP B 1 390 ? -1.145 -32.719 0.234 1 89.62 390 TRP B O 1
ATOM 6276 N N . PRO B 1 391 ? -0.789 -30.438 0.395 1 80.62 391 PRO B N 1
ATOM 6277 C CA . PRO B 1 391 ? 0.335 -30.672 1.303 1 80.62 391 PRO B CA 1
ATOM 6278 C C . PRO B 1 391 ? -0.11 -31.219 2.658 1 80.62 391 PRO B C 1
ATOM 6280 O O . PRO B 1 391 ? -1.234 -30.969 3.094 1 80.62 391 PRO B O 1
ATOM 6283 N N . ALA B 1 392 ? 0.714 -32.188 3.229 1 67 392 ALA B N 1
ATOM 6284 C CA . ALA B 1 392 ? 0.407 -32.781 4.52 1 67 392 ALA B CA 1
ATOM 6285 C C . ALA B 1 392 ? 0.253 -31.734 5.605 1 67 392 ALA B C 1
ATOM 6287 O O . ALA B 1 392 ? -0.603 -31.859 6.484 1 67 392 ALA B O 1
ATOM 6288 N N . ALA B 1 393 ? 1.215 -30.891 5.75 1 56.41 393 ALA B N 1
ATOM 6289 C CA . ALA B 1 393 ? 1.123 -29.859 6.773 1 56.41 393 ALA B CA 1
ATOM 6290 C C . ALA B 1 393 ? 0.469 -28.594 6.223 1 56.41 393 ALA B C 1
ATOM 6292 O O . ALA B 1 393 ? 0.726 -28.203 5.082 1 56.41 393 ALA B O 1
ATOM 6293 N N . ALA B 1 394 ? -0.786 -28.469 6.637 1 49.41 394 ALA B N 1
ATOM 6294 C CA . ALA B 1 394 ? -1.589 -27.328 6.227 1 49.41 394 ALA B CA 1
ATOM 6295 C C . ALA B 1 394 ? -0.755 -26.047 6.227 1 49.41 394 ALA B C 1
ATOM 6297 O O . ALA B 1 394 ? -0.389 -25.531 7.285 1 49.41 394 ALA B O 1
ATOM 6298 N N . GLY B 1 395 ? 0.256 -26.109 5.438 1 51.56 395 GLY B N 1
ATOM 6299 C CA . GLY B 1 395 ? 0.967 -24.844 5.484 1 51.56 395 GLY B CA 1
ATOM 6300 C C . GLY B 1 395 ? 0.075 -23.656 5.215 1 51.56 395 GLY B C 1
ATOM 6301 O O . GLY B 1 395 ? -1.138 -23.797 5.043 1 51.56 395 GLY B O 1
ATOM 6302 N N . LEU B 1 396 ? 0.601 -22.5 5.422 1 54.06 396 LEU B N 1
ATOM 6303 C CA . LEU B 1 396 ? -0.063 -21.203 5.379 1 54.06 396 LEU B CA 1
ATOM 6304 C C . LEU B 1 396 ? -0.645 -20.938 3.994 1 54.06 396 LEU B C 1
ATOM 6306 O O . LEU B 1 396 ? -1.729 -20.359 3.871 1 54.06 396 LEU B O 1
ATOM 6310 N N . HIS B 1 397 ? 0.009 -21.547 2.918 1 63.84 397 HIS B N 1
ATOM 6311 C CA . HIS B 1 397 ? -0.45 -21.234 1.568 1 63.84 397 HIS B CA 1
ATOM 6312 C C . HIS B 1 397 ? -1.161 -22.422 0.941 1 63.84 397 HIS B C 1
ATOM 6314 O O . HIS B 1 397 ? -0.837 -23.578 1.245 1 63.84 397 HIS B O 1
ATOM 6320 N N . ARG B 1 398 ? -2.193 -22.188 0.198 1 74.88 398 ARG B N 1
ATOM 6321 C CA . ARG B 1 398 ? -3.02 -23.219 -0.409 1 74.88 398 ARG B CA 1
ATOM 6322 C C . ARG B 1 398 ? -2.439 -23.672 -1.744 1 74.88 398 ARG B C 1
ATOM 6324 O O . ARG B 1 398 ? -3.088 -23.547 -2.785 1 74.88 398 ARG B O 1
ATOM 6331 N N . GLN B 1 399 ? -1.217 -24.234 -1.724 1 84.62 399 GLN B N 1
ATOM 6332 C CA . GLN B 1 399 ? -0.64 -24.828 -2.922 1 84.62 399 GLN B CA 1
ATOM 6333 C C . GLN B 1 399 ? -1.011 -26.312 -3.029 1 84.62 399 GLN B C 1
ATOM 6335 O O . GLN B 1 399 ? -1.039 -27.016 -2.025 1 84.62 399 GLN B O 1
ATOM 6340 N N . ALA B 1 400 ? -1.354 -26.703 -4.215 1 91.62 400 ALA B N 1
ATOM 6341 C CA . ALA B 1 400 ? -1.741 -28.078 -4.465 1 91.62 400 ALA B CA 1
ATOM 6342 C C . ALA B 1 400 ? -1.24 -28.562 -5.824 1 91.62 400 ALA B C 1
ATOM 6344 O O . ALA B 1 400 ? -0.804 -27.75 -6.648 1 91.62 400 ALA B O 1
ATOM 6345 N N . VAL B 1 401 ? -1.119 -29.797 -5.965 1 95.12 401 VAL B N 1
ATOM 6346 C CA . VAL B 1 401 ? -0.84 -30.391 -7.266 1 95.12 401 VAL B CA 1
ATOM 6347 C C . VAL B 1 401 ? -2.096 -31.078 -7.801 1 95.12 401 VAL B C 1
ATOM 6349 O O . VAL B 1 401 ? -2.641 -31.984 -7.156 1 95.12 401 VAL B O 1
ATOM 6352 N N . LEU B 1 402 ? -2.564 -30.609 -8.914 1 97.5 402 LEU B N 1
ATOM 6353 C CA . LEU B 1 402 ? -3.705 -31.219 -9.586 1 97.5 402 LEU B CA 1
ATOM 6354 C C . LEU B 1 402 ? -3.244 -32.281 -10.578 1 97.5 402 LEU B C 1
ATOM 6356 O O . LEU B 1 402 ? -2.365 -32.031 -11.398 1 97.5 402 LEU B O 1
ATOM 6360 N N . GLU B 1 403 ? -3.771 -33.438 -10.453 1 97.56 403 GLU B N 1
ATOM 6361 C CA . GLU B 1 403 ? -3.539 -34.562 -11.383 1 97.56 403 GLU B CA 1
ATOM 6362 C C . GLU B 1 403 ? -4.684 -34.688 -12.383 1 97.56 403 GLU B C 1
ATOM 6364 O O . GLU B 1 403 ? -5.832 -34.875 -11.992 1 97.56 403 GLU B O 1
ATOM 6369 N N . ALA B 1 404 ? -4.324 -34.562 -13.617 1 97.88 404 ALA B N 1
ATOM 6370 C CA . ALA B 1 404 ? -5.336 -34.656 -14.664 1 97.88 404 ALA B CA 1
ATOM 6371 C C . ALA B 1 404 ? -4.922 -35.625 -15.75 1 97.88 404 ALA B C 1
ATOM 6373 O O . ALA B 1 404 ? -3.729 -35.875 -15.945 1 97.88 404 ALA B O 1
ATOM 6374 N N . VAL B 1 405 ? -5.898 -36.219 -16.453 1 97 405 VAL B N 1
ATOM 6375 C CA . VAL B 1 405 ? -5.676 -37.188 -17.547 1 97 405 VAL B CA 1
ATOM 6376 C C . VAL B 1 405 ? -6.633 -36.875 -18.703 1 97 405 VAL B C 1
ATOM 6378 O O . VAL B 1 405 ? -7.559 -36.062 -18.547 1 97 405 VAL B O 1
ATOM 6381 N N . ARG B 1 406 ? -6.289 -37.469 -19.812 1 95.56 406 ARG B N 1
ATOM 6382 C CA . ARG B 1 406 ? -7.246 -37.375 -20.906 1 95.56 406 ARG B CA 1
ATOM 6383 C C . ARG B 1 406 ? -8.578 -38 -20.531 1 95.56 406 ARG B C 1
ATOM 6385 O O . ARG B 1 406 ? -8.617 -39.062 -19.891 1 95.56 406 ARG B O 1
ATOM 6392 N N . ALA B 1 407 ? -9.625 -37.25 -20.906 1 91 407 ALA B N 1
ATOM 6393 C CA . ALA B 1 407 ? -10.938 -37.844 -20.641 1 91 407 ALA B CA 1
ATOM 6394 C C . ALA B 1 407 ? -11.078 -39.219 -21.266 1 91 407 ALA B C 1
ATOM 6396 O O . ALA B 1 407 ? -10.688 -39.406 -22.422 1 91 407 ALA B O 1
ATOM 6397 N N . GLY B 1 408 ? -11.547 -40.125 -20.562 1 81 408 GLY B N 1
ATOM 6398 C CA . GLY B 1 408 ? -11.758 -41.5 -21.047 1 81 408 GLY B CA 1
ATOM 6399 C C . GLY B 1 408 ? -10.555 -42.406 -20.859 1 81 408 GLY B C 1
ATOM 6400 O O . GLY B 1 408 ? -10.602 -43.562 -21.219 1 81 408 GLY B O 1
ATOM 6401 N N . SER B 1 409 ? -9.438 -41.844 -20.438 1 74.38 409 SER B N 1
ATOM 6402 C CA . SER B 1 409 ? -8.25 -42.656 -20.203 1 74.38 409 SER B CA 1
ATOM 6403 C C . SER B 1 409 ? -8.445 -43.594 -19.031 1 74.38 409 SER B C 1
ATOM 6405 O O . SER B 1 409 ? -9.219 -43.312 -18.125 1 74.38 409 SER B O 1
ATOM 6407 N N . PRO B 1 410 ? -7.926 -44.875 -19.125 1 60.44 410 PRO B N 1
ATOM 6408 C CA . PRO B 1 410 ? -8.078 -45.875 -18.078 1 60.44 410 PRO B CA 1
ATOM 6409 C C . PRO B 1 410 ? -7.496 -45.438 -16.734 1 60.44 410 PRO B C 1
ATOM 6411 O O . PRO B 1 410 ? -7.758 -46.031 -15.703 1 60.44 410 PRO B O 1
ATOM 6414 N N . ASN B 1 411 ? -6.691 -44.438 -16.719 1 53.28 411 ASN B N 1
ATOM 6415 C CA . ASN B 1 411 ? -5.984 -44 -15.516 1 53.28 411 ASN B CA 1
ATOM 6416 C C . ASN B 1 411 ? -6.871 -43.125 -14.633 1 53.28 411 ASN B C 1
ATOM 6418 O O . ASN B 1 411 ? -6.375 -42.406 -13.75 1 53.28 411 ASN B O 1
ATOM 6422 N N . GLU B 1 412 ? -8.125 -42.875 -14.961 1 48.88 412 GLU B N 1
ATOM 6423 C CA . GLU B 1 412 ? -8.945 -42.031 -14.086 1 48.88 412 GLU B CA 1
ATOM 6424 C C . GLU B 1 412 ? -8.859 -42.5 -12.641 1 48.88 412 GLU B C 1
ATOM 6426 O O . GLU B 1 412 ? -8.602 -41.688 -11.742 1 48.88 412 GLU B O 1
ATOM 6431 N N . GLY B 1 413 ? -9.734 -43.281 -11.812 1 38.31 413 GLY B N 1
ATOM 6432 C CA . GLY B 1 413 ? -9.758 -43.719 -10.43 1 38.31 413 GLY B CA 1
ATOM 6433 C C . GLY B 1 413 ? -8.789 -44.844 -10.141 1 38.31 413 GLY B C 1
ATOM 6434 O O . GLY B 1 413 ? -8.375 -45.562 -11.055 1 38.31 413 GLY B O 1
#